Protein AF-0000000084688157 (afdb_homodimer)

Nearest PDB structures (foldseek):
  6v0t-assembly1_A  TM=7.615E-01  e=7.818E-27  Bos taurus
  3mq3-assembly1_A  TM=7.716E-01  e=4.059E-25  Bos taurus
  2pnq-assembly2_B  TM=7.456E-01  e=5.981E-24  Rattus norvegicus
  5zcl-assembly1_A  TM=6.873E-01  e=3.612E-16  Oryza sativa Japonica Group
  5gwo-assembly2_B  TM=6.846E-01  e=6.692E-15  Oryza sativa Japonica Group

InterPro domains:
  IPR001932 PPM-type phosphatase-like domain [PF00481] (76-349)
  IPR001932 PPM-type phosphatase-like domain [PS51746] (63-436)
  IPR001932 PPM-type phosphatase-like domain [SM00332] (55-434)
  IPR001932 PPM-type phosphatase-like domain [cd00143] (72-350)
  IPR015655 Protein phosphatase 2C [PTHR13832] (70-416)
  IPR036457 PPM-type phosphatase-like domain superfamily [G3DSA:3.60.40.10] (31-438)
  IPR036457 PPM-type phosphatase-like domain superfamily [SSF81606] (72-438)

Foldseek 3Di:
DPPPDPPPPDDDDDDDDDDQPPDDSVVPPDDPQDQDAPVRLLCLLCVAKDKDWDDLQPPDIWMKIKTWHAQDVVRQKDKDWDWFAAACGDIKTKIKIKHKFPDRVQNVVCRPQQVVLLNVLRPVDHNPDDPVSNLVSSLVSLQVVLVCLVVQLVCQLPPPPDFFQDPSNLVSLVNQLMKIWMWMWIADSNQQKIKIWTFAAWFKWKFAADPVVRGTFTDTFADHAFLCDPVNLVVLCVVDPPCSVVQADNVQRAGLRHGGQEIGRNNLQAPDQVSQVSCCPRNNGDHHRPSNDDDNRYHSRTDMGMDHWFAADQPGFTMKMKTKGVLLVVAEPSGQLSVQLSVLVVCVVVVNAADQPPVPDDVPVDDLQWDDDVPADIGHHQHPVQQTHHDPRSQSSSSQRSQRRNNSVSSSVLSSDHPPRNVSVGHTMMMMMMTNYDD/DPPPDPPPPDDDDDDDDDDQPPDDSVVPPDDPQDQDAPVRLLCLLCVAKDKDWDDLLPPDIWMKIKTWHAQDVVRQKDKDWDWFAAACGDIKTKIKIKHKFPDRVQNVVCRPQQVVLLNVLRPVDHNPDDPVSNLVSSLVSLQVVLVCLVCQLVVQLPPPVDFFQDPSNLVSLVNQLMKIWMWMWIADSNQQKIKIWTFAAWWKWKFAADPVVRGTFTDTFDDHAFLCDPVNLVVLCVVDPPCSVVQADNVQRAGLRHGGQEIGRNNLQAPDQVSQVSCCPRNNGDHHRPSNDDDNRYHSRTDMGMDHWFAADQPGFTMKMKTKGVLLVVAEPSGQLSVQLSVLVVCVVVVNEADQPPVPDDPPVDDLQWDDDVPADIGHHQHPVQQDHHDPRSQSSSSQRSQRRNNRVSSSVLSSDHPPRNVSVGHTMMMMMMTNYDD

Radius of gyration: 30.23 Å; Cα contacts (8 Å, |Δi|>4): 2045; chains: 2; bounding box: 73×86×81 Å

Solvent-accessible surface area (backbone atoms only — not comparable to full-atom values): 44015 Å² total; per-residue (Å²): 129,85,78,74,69,78,77,71,75,79,68,49,62,54,46,74,51,67,73,63,69,94,73,66,67,62,73,68,70,57,49,70,47,63,50,30,48,69,68,56,30,49,51,61,59,53,67,54,52,48,62,30,27,45,75,47,58,81,86,48,59,19,40,35,19,32,24,50,46,73,20,46,51,73,51,19,56,34,59,44,69,21,28,46,41,24,54,61,59,40,74,19,45,37,42,36,44,17,46,23,38,82,32,34,35,22,8,54,34,42,54,63,45,47,63,24,44,31,26,56,43,32,46,73,38,56,69,80,54,52,69,69,56,54,50,50,28,43,34,49,26,41,37,49,52,39,48,36,40,47,47,50,19,52,51,43,62,64,34,86,85,52,49,71,28,28,16,62,36,48,14,37,32,37,28,16,62,5,15,17,24,39,32,38,38,41,36,37,27,89,76,33,36,36,37,25,38,33,18,14,53,42,44,35,38,30,27,44,56,35,82,91,74,72,43,69,44,64,41,75,39,50,68,61,31,20,35,64,27,67,68,53,40,53,51,50,36,69,76,36,72,93,39,44,78,74,39,38,38,60,87,81,10,19,40,68,80,33,65,41,48,24,30,33,43,36,35,64,37,44,46,58,63,70,59,29,42,45,39,13,25,35,48,39,47,67,60,64,52,84,82,71,80,71,59,54,69,50,39,36,61,45,53,73,34,72,48,75,60,52,64,26,50,94,84,24,71,26,22,32,37,40,38,30,25,49,38,48,51,74,18,32,51,67,59,46,50,37,51,51,52,52,52,44,49,54,32,49,75,68,69,54,65,52,47,77,56,59,70,82,64,76,81,49,88,66,72,72,64,56,48,74,48,91,96,34,46,61,40,61,65,32,48,76,94,34,57,53,52,55,49,88,44,59,19,46,31,50,51,47,24,39,46,29,32,64,32,51,55,40,28,16,14,60,59,36,46,45,63,67,45,14,58,66,76,35,48,41,26,41,32,34,32,37,32,41,16,49,127,128,84,76,73,68,78,76,71,74,78,66,48,63,55,45,75,52,69,71,62,67,94,72,65,69,62,70,69,67,57,49,69,45,63,49,29,48,70,69,55,30,48,50,60,59,52,67,54,52,47,62,29,28,42,75,47,59,79,86,48,58,19,39,35,18,30,26,52,45,73,22,47,51,73,49,21,55,33,59,44,69,23,27,46,42,24,56,60,60,40,72,19,44,38,41,35,44,18,46,23,39,82,31,33,34,22,8,54,33,44,54,64,45,47,64,25,43,30,25,56,43,31,48,72,38,56,68,81,55,51,69,70,54,54,52,50,28,45,35,50,25,41,38,48,53,38,49,35,40,46,49,49,20,52,52,44,60,64,34,87,84,54,49,70,30,28,16,63,38,48,14,37,31,38,28,16,63,6,16,17,25,39,31,38,36,41,35,37,25,89,77,31,35,39,37,25,36,32,18,14,54,42,44,35,38,30,26,43,57,36,82,90,76,72,43,69,46,65,40,75,39,52,69,62,30,21,34,65,28,66,68,52,40,53,51,51,36,69,75,36,74,92,39,46,78,76,37,37,38,60,86,81,10,20,41,68,80,33,66,42,49,24,30,30,44,34,36,64,38,43,45,59,64,70,58,28,41,46,40,12,24,35,48,40,47,68,62,64,53,82,81,71,80,69,60,55,70,51,41,36,61,47,52,73,33,72,47,75,61,51,65,26,50,92,84,25,72,26,22,32,37,38,38,31,25,47,37,47,52,74,18,32,50,68,58,46,50,38,52,52,51,52,49,44,50,52,33,50,76,67,68,54,64,52,46,75,61,59,71,79,64,78,80,50,87,68,74,74,64,56,48,74,49,92,96,33,45,61,40,62,66,33,48,76,94,34,57,57,54,56,50,88,43,60,18,47,31,51,51,46,24,39,45,30,32,63,32,50,55,40,28,17,14,60,59,33,46,44,61,66,45,14,58,68,76,36,49,40,26,42,32,35,31,37,31,42,16,49,128

Sequence (878 aa):
MPFSAPFKKLLAAIRPLKKSEAGDPTLGMTSPVKALDLAAATELLRKEEKSKLFELGNGQRGRCDVVRVASNSPVEDEYVCGTQEGLGGKPWAFWGVFDGHAGWPTSALLKEALVPVVSDELNQLAAGAAPADVNASIVKAFLSVDDAINAAALRTMNDPEAEPASANVVAAIGPAIAGSCALLALYDPTNTYLRVACVGDSRAVLGRFNADSSTYTAQPLSVDQTGKNPDEYARLAAQHPGEEEKILNRESGRLLGLAVTRAFGDHRWKWREGEITEAQQKYWGTGPRPNAKTPPYLTAEPVIEETTVQLGSAKGSGDFLIMASDGFWDHVSSEDAVECVARWIEAKKAGRLGGPATAPGKRAGKKEDWWLDEGKYVEWRATPEHFVVEDDNAATHLVRNAFGGARRNLFCGVMTAYPPISRNVRDDTTVQVIFFGDVMPFSAPFKKLLAAIRPLKKSEAGDPTLGMTSPVKALDLAAATELLRKEEKSKLFELGNGQRGRCDVVRVASNSPVEDEYVCGTQEGLGGKPWAFWGVFDGHAGWPTSALLKEALVPVVSDELNQLAAGAAPADVNASIVKAFLSVDDAINAAALRTMNDPEAEPASANVVAAIGPAIAGSCALLALYDPTNTYLRVACVGDSRAVLGRFNADSSTYTAQPLSVDQTGKNPDEYARLAAQHPGEEEKILNRESGRLLGLAVTRAFGDHRWKWREGEITEAQQKYWGTGPRPNAKTPPYLTAEPVIEETTVQLGSAKGSGDFLIMASDGFWDHVSSEDAVECVARWIEAKKAGRLGGPATAPGKRAGKKEDWWLDEGKYVEWRATPEHFVVEDDNAATHLVRNAFGGARRNLFCGVMTAYPPISRNVRDDTTVQVIFFGDV

pLDDT: mean 91.5, std 14.27, range [29.83, 98.94]

Secondary structure (DSSP, 8-state):
----------PEEPEEPPPPPSS-TTTT---SSPPP-HHHHHHHHTTT-EEEEEE-SSS-EEEEEEEEE--SSS--EEEEEEEEE-GGG-EEEEEEEEEEESSSHHHHHHHHHHHHHHHHHHHTS-TT--HHHHHHHHHHHHHHHHHHHHHHHHHHHT-TT--TT-HHHHHHTHHHHSEE-EEEEEEETTTTEEEEEEESS-EEEEEEEETTTTEEEEEES----STT-HHHHHHHHHHSTT-HHHHEETTTTEETTBS-SB-EE-GGGTS-HHHHHHHHHHH----PPTT--S----B-PPEEEEEEPPPP-TT----EEEEE-HHHHTSB-HHHHHHHHHHHHHHHHTT-TTS----SS---------EE-TTS-EE--B-GGG-----SSHHHHHHHHHTTTT-HHHHHHHHH--TTGGGGT---EEEEEEESS--/----------PEEP-BPPPPPSS-TTTT---SSPPP-HHHHHHHHTTT-EEEEEE-SSS-EEEEEEEEE--SSS--EEEEEEEEE-GGG-EEEEEEEEEEESSSHHHHHHHHHHHHHHHHHHHTS-TT--HHHHHHHHHHHHHHHHHHHHHHHHHHHT-TT--TT-HHHHHHTHHHHSEE-EEEEEEETTTTEEEEEEESS-EEEEEEEETTTTEEEEEES----STT-HHHHHHHHHHSTT-HHHHEETTTTEETTBS-SB-EE-GGGTS-HHHHHHHHHHH----PPTT--S----B-PPEEEEEEPPPP-TT----EEEEE-HHHHTSB-HHHHHHHHHHHHHHHHTT-TTS----SS---------EE-TTS-EE--B-GGG-----SSHHHHHHHHHTTTT-HHHHHHHHH--TTGGGGT---EEEEEEESS--

Organism: Botryosphaeria parva (strain UCR-NP2) (NCBI:txid1287680)

Structure (mmCIF, N/CA/C/O backbone):
data_AF-0000000084688157-model_v1
#
loop_
_entity.id
_entity.type
_entity.pdbx_description
1 polymer 'PPM-type phosphatase domain-containing protein'
#
loop_
_atom_site.group_PDB
_atom_site.id
_atom_site.type_symbol
_atom_site.label_atom_id
_atom_site.label_alt_id
_atom_site.label_comp_id
_atom_site.label_asym_id
_atom_site.label_entity_id
_atom_site.label_seq_id
_atom_site.pdbx_PDB_ins_code
_atom_site.Cartn_x
_atom_site.Cartn_y
_atom_site.Cartn_z
_atom_site.occupancy
_atom_site.B_iso_or_equiv
_atom_site.auth_seq_id
_atom_site.auth_comp_id
_atom_site.auth_asym_id
_atom_site.auth_atom_id
_atom_site.pdbx_PDB_model_num
ATOM 1 N N . MET A 1 1 ? 36.562 -32.688 19.641 1 30.42 1 MET A N 1
ATOM 2 C CA . MET A 1 1 ? 35.188 -32.312 20.031 1 30.42 1 MET A CA 1
ATOM 3 C C . MET A 1 1 ? 34.188 -32.719 18.969 1 30.42 1 MET A C 1
ATOM 5 O O . MET A 1 1 ? 34.438 -32.594 17.766 1 30.42 1 MET A O 1
ATOM 9 N N . PRO A 1 2 ? 33.219 -33.625 19.266 1 32.5 2 PRO A N 1
ATOM 10 C CA . PRO A 1 2 ? 32.344 -34.219 18.266 1 32.5 2 PRO A CA 1
ATOM 11 C C . PRO A 1 2 ? 31.578 -33.188 17.453 1 32.5 2 PRO A C 1
ATOM 13 O O . PRO A 1 2 ? 31.219 -32.125 17.984 1 32.5 2 PRO A O 1
ATOM 16 N N . PHE A 1 3 ? 31.938 -32.969 16.203 1 31.92 3 PHE A N 1
ATOM 17 C CA . PHE A 1 3 ? 31.188 -32.219 15.195 1 31.92 3 PHE A CA 1
ATOM 18 C C . PHE A 1 3 ? 29.703 -32.562 15.273 1 31.92 3 PHE A C 1
ATOM 20 O O . PHE A 1 3 ? 29.312 -33.719 15.055 1 31.92 3 PHE A O 1
ATOM 27 N N . SER A 1 4 ? 29.047 -31.922 16.234 1 33.78 4 SER A N 1
ATOM 28 C CA . SER A 1 4 ? 27.609 -32.125 16.359 1 33.78 4 SER A CA 1
ATOM 29 C C . SER A 1 4 ? 26.922 -32.094 14.992 1 33.78 4 SER A C 1
ATOM 31 O O . SER A 1 4 ? 27.188 -31.203 14.172 1 33.78 4 SER A O 1
ATOM 33 N N . ALA A 1 5 ? 26.516 -33.219 14.508 1 40.09 5 ALA A N 1
ATOM 34 C CA . ALA A 1 5 ? 25.703 -33.469 13.312 1 40.09 5 ALA A CA 1
ATOM 35 C C . ALA A 1 5 ? 24.609 -32.406 13.18 1 40.09 5 ALA A C 1
ATOM 37 O O . ALA A 1 5 ? 23.953 -32.062 14.164 1 40.09 5 ALA A O 1
ATOM 38 N N . PRO A 1 6 ? 24.781 -31.5 12.227 1 41.09 6 PRO A N 1
ATOM 39 C CA . PRO A 1 6 ? 23.734 -30.484 12.094 1 41.09 6 PRO A CA 1
ATOM 40 C C . PRO A 1 6 ? 22.344 -31.031 12.312 1 41.09 6 PRO A C 1
ATOM 42 O O . PRO A 1 6 ? 22.047 -32.156 11.906 1 41.09 6 PRO A O 1
ATOM 45 N N . PHE A 1 7 ? 21.625 -30.719 13.438 1 35.97 7 PHE A N 1
ATOM 46 C CA . PHE A 1 7 ? 20.234 -30.984 13.742 1 35.97 7 PHE A CA 1
ATOM 47 C C . PHE A 1 7 ? 19.375 -30.859 12.492 1 35.97 7 PHE A C 1
ATOM 49 O O . PHE A 1 7 ? 19.281 -29.781 11.898 1 35.97 7 PHE A O 1
ATOM 56 N N . LYS A 1 8 ? 19.281 -31.922 11.836 1 48.78 8 LYS A N 1
ATOM 57 C CA . LYS A 1 8 ? 18.312 -31.938 10.742 1 48.78 8 LYS A CA 1
ATOM 58 C C . LYS A 1 8 ? 16.969 -31.391 11.203 1 48.78 8 LYS A C 1
ATOM 60 O O . LYS A 1 8 ? 16.281 -32.031 12 1 48.78 8 LYS A O 1
ATOM 65 N N . LYS A 1 9 ? 16.75 -30.234 11.094 1 59.56 9 LYS A N 1
ATOM 66 C CA . LYS A 1 9 ? 15.438 -29.688 11.398 1 59.56 9 LYS A CA 1
ATOM 67 C C . LYS A 1 9 ? 14.32 -30.547 10.828 1 59.56 9 LYS A C 1
ATOM 69 O O . LYS A 1 9 ? 14.25 -30.75 9.609 1 59.56 9 LYS A O 1
ATOM 74 N N . LEU A 1 10 ? 13.703 -31.391 11.656 1 68.94 10 LEU A N 1
ATOM 75 C CA . LEU A 1 10 ? 12.586 -32.25 11.25 1 68.94 10 LEU A CA 1
ATOM 76 C C . LEU A 1 10 ? 11.477 -31.391 10.609 1 68.94 10 LEU A C 1
ATOM 78 O O . LEU A 1 10 ? 10.945 -30.484 11.242 1 68.94 10 LEU A O 1
ATOM 82 N N . LEU A 1 11 ? 11.375 -31.672 9.25 1 82.75 11 LEU A N 1
ATOM 83 C CA . LEU A 1 11 ? 10.336 -30.953 8.539 1 82.75 11 LEU A CA 1
ATOM 84 C C . LEU A 1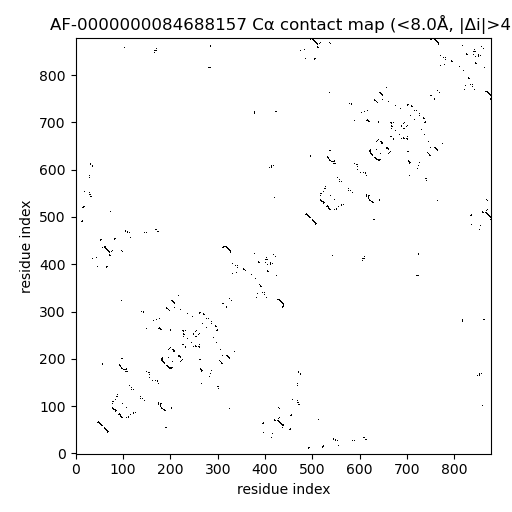 11 ? 8.953 -31.453 8.93 1 82.75 11 LEU A C 1
ATOM 86 O O . LEU A 1 11 ? 8.758 -32.656 9.133 1 82.75 11 LEU A O 1
ATOM 90 N N . ALA A 1 12 ? 8.031 -30.562 9.141 1 82.81 12 ALA A N 1
ATOM 91 C CA . ALA A 1 12 ? 6.648 -30.906 9.461 1 82.81 12 ALA A CA 1
ATOM 92 C C . ALA A 1 12 ? 5.887 -31.328 8.211 1 82.81 12 ALA A C 1
ATOM 94 O O . ALA A 1 12 ? 6.23 -30.922 7.098 1 82.81 12 ALA A O 1
ATOM 95 N N . ALA A 1 13 ? 4.953 -32.25 8.312 1 84.69 13 ALA A N 1
ATOM 96 C CA . ALA A 1 13 ? 4.07 -32.656 7.227 1 84.69 13 ALA A CA 1
ATOM 97 C C . ALA A 1 13 ? 3.055 -31.578 6.883 1 84.69 13 ALA A C 1
ATOM 99 O O . ALA A 1 13 ? 2.68 -30.781 7.742 1 84.69 13 ALA A O 1
ATOM 100 N N . ILE A 1 14 ? 2.652 -31.609 5.641 1 90.38 14 ILE A N 1
ATOM 101 C CA . ILE A 1 14 ? 1.571 -30.703 5.258 1 90.38 14 ILE A CA 1
ATOM 102 C C . ILE A 1 14 ? 0.313 -31.031 6.055 1 90.38 14 ILE A C 1
ATOM 104 O O . ILE A 1 14 ? 0.096 -32.188 6.43 1 90.38 14 ILE A O 1
ATOM 108 N N . ARG A 1 15 ? -0.508 -30.047 6.359 1 83.38 15 ARG A N 1
ATOM 109 C CA . ARG A 1 15 ? -1.676 -30.203 7.223 1 83.38 15 ARG A CA 1
ATOM 110 C C . ARG A 1 15 ? -2.965 -30.156 6.41 1 83.38 15 ARG A C 1
ATOM 112 O O . ARG A 1 15 ? -2.99 -29.641 5.297 1 83.38 15 ARG A O 1
ATOM 119 N N . PRO A 1 16 ? -3.982 -30.812 6.93 1 84.5 16 PRO A N 1
ATOM 120 C CA . PRO A 1 16 ? -5.285 -30.703 6.273 1 84.5 16 PRO A CA 1
ATOM 121 C C . PRO A 1 16 ? -5.758 -29.25 6.164 1 84.5 16 PRO A C 1
ATOM 123 O O . PRO A 1 16 ? -5.605 -28.469 7.109 1 84.5 16 PRO A O 1
ATOM 126 N N . LEU A 1 17 ? -6.191 -28.938 4.996 1 86.25 17 LEU A N 1
ATOM 127 C CA . LEU A 1 17 ? -6.777 -27.625 4.766 1 86.25 17 LEU A CA 1
ATOM 128 C C . LEU A 1 17 ? -8.203 -27.562 5.297 1 86.25 17 LEU A C 1
ATOM 130 O O . LEU A 1 17 ? -8.82 -28.594 5.551 1 86.25 17 LEU A O 1
ATOM 134 N N . LYS A 1 18 ? -8.742 -26.422 5.488 1 81.44 18 LYS A N 1
ATOM 135 C CA . LYS A 1 18 ? -10.102 -26.219 5.984 1 81.44 18 LYS A CA 1
ATOM 136 C C . LYS A 1 18 ? -11.125 -26.906 5.09 1 81.44 18 LYS A C 1
ATOM 138 O O . LYS A 1 18 ? -10.945 -26.984 3.873 1 81.44 18 LYS A O 1
ATOM 143 N N . LYS A 1 19 ? -12.164 -27.453 5.797 1 80.38 19 LYS A N 1
ATOM 144 C CA . LYS A 1 19 ? -13.273 -28.047 5.062 1 80.38 19 LYS A CA 1
ATOM 145 C C . LYS A 1 19 ? -14.391 -27.031 4.828 1 80.38 19 LYS A C 1
ATOM 147 O O . LYS A 1 19 ? -14.5 -26.047 5.559 1 80.38 19 LYS A O 1
ATOM 152 N N . SER A 1 20 ? -15.055 -27.281 3.752 1 72.81 20 SER A N 1
ATOM 153 C CA . SER A 1 20 ? -16.234 -26.438 3.527 1 72.81 20 SER A CA 1
ATOM 154 C C . SER A 1 20 ? -17.266 -26.641 4.629 1 72.81 20 SER A C 1
ATOM 156 O O . SER A 1 20 ? -17.375 -27.719 5.195 1 72.81 20 SER A O 1
ATOM 158 N N . GLU A 1 21 ? -17.766 -25.625 5.363 1 61.31 21 GLU A N 1
ATOM 159 C CA . GLU A 1 21 ? -18.812 -25.797 6.367 1 61.31 21 GLU A CA 1
ATOM 160 C C . GLU A 1 21 ? -20.031 -26.516 5.781 1 61.31 21 GLU A C 1
ATOM 162 O O . GLU A 1 21 ? -20.406 -26.281 4.629 1 61.31 21 GLU A O 1
ATOM 167 N N . ALA A 1 22 ? -20.469 -27.625 6.426 1 50.03 22 ALA A N 1
ATOM 168 C CA . ALA A 1 22 ? -21.625 -28.469 6.117 1 50.03 22 ALA A CA 1
ATOM 169 C C . ALA A 1 22 ? -22.828 -27.625 5.719 1 50.03 22 ALA A C 1
ATOM 171 O O . ALA A 1 22 ? -23.156 -26.641 6.379 1 50.03 22 ALA A O 1
ATOM 172 N N . GLY A 1 23 ? -23.453 -27.719 4.301 1 48.31 23 GLY A N 1
ATOM 173 C CA . GLY A 1 23 ? -24.609 -27.172 3.613 1 48.31 23 GLY A CA 1
ATOM 174 C C . GLY A 1 23 ? -24.234 -26.375 2.379 1 48.31 23 GLY A C 1
ATOM 175 O O . GLY A 1 23 ? -23.328 -26.734 1.636 1 48.31 23 GLY A O 1
ATOM 176 N N . ASP A 1 24 ? -24.797 -25.125 2.158 1 50.53 24 ASP A N 1
ATOM 177 C CA . ASP A 1 24 ? -24.672 -24.312 0.942 1 50.53 24 ASP A CA 1
ATOM 178 C C . ASP A 1 24 ? -23.234 -23.828 0.748 1 50.53 24 ASP A C 1
ATOM 180 O O . ASP A 1 24 ? -22.766 -22.969 1.503 1 50.53 24 ASP A O 1
ATOM 184 N N . PRO A 1 25 ? -22.469 -24.594 0.081 1 49.31 25 PRO A N 1
ATOM 185 C CA . PRO A 1 25 ? -21.047 -24.312 -0.175 1 49.31 25 PRO A CA 1
ATOM 186 C C . PRO A 1 25 ? -20.781 -22.828 -0.406 1 49.31 25 PRO A C 1
ATOM 188 O O . PRO A 1 25 ? -19.656 -22.359 -0.184 1 49.31 25 PRO A O 1
ATOM 191 N N . THR A 1 26 ? -21.641 -22.188 -1.161 1 51.09 26 THR A N 1
ATOM 192 C CA . THR A 1 26 ? -21.453 -20.781 -1.509 1 51.09 26 THR A CA 1
ATOM 193 C C . THR A 1 26 ? -21.688 -19.891 -0.297 1 51.09 26 THR A C 1
ATOM 195 O O . THR A 1 26 ? -21.469 -18.688 -0.359 1 51.09 26 THR A O 1
ATOM 198 N N . LEU A 1 27 ? -22.438 -20.375 0.621 1 49.5 27 LEU A N 1
ATOM 199 C CA . LEU A 1 27 ? -22.828 -19.609 1.797 1 49.5 27 LEU A CA 1
ATOM 200 C C . LEU A 1 27 ? -21.594 -19.234 2.635 1 49.5 27 LEU A C 1
ATOM 202 O O . LEU A 1 27 ? -21.594 -18.203 3.311 1 49.5 27 LEU A O 1
ATOM 206 N N . GLY A 1 28 ? -20.578 -19.984 2.518 1 56.47 28 GLY A N 1
ATOM 207 C CA . GLY A 1 28 ? -19.469 -19.719 3.426 1 56.47 28 GLY A CA 1
ATOM 208 C C . GLY A 1 28 ? -18.406 -18.812 2.828 1 56.47 28 GLY A C 1
ATOM 209 O O . GLY A 1 28 ? -17.359 -18.594 3.434 1 56.47 28 GLY A O 1
ATOM 210 N N . MET A 1 29 ? -18.719 -18.391 1.626 1 79 29 MET A N 1
ATOM 211 C CA . MET A 1 29 ? -17.625 -17.594 1.072 1 79 29 MET A CA 1
ATOM 212 C C . MET A 1 29 ? -17.734 -16.141 1.53 1 79 29 MET A C 1
ATOM 214 O O . MET A 1 29 ? -18.484 -15.359 0.958 1 79 29 MET A O 1
ATOM 218 N N . THR A 1 30 ? -17.25 -16.031 2.68 1 87 30 THR A N 1
ATOM 219 C CA . THR A 1 30 ? -17.281 -14.734 3.34 1 87 30 THR A CA 1
ATOM 220 C C . THR A 1 30 ? -16.078 -13.891 2.916 1 87 30 THR A C 1
ATOM 222 O O . THR A 1 30 ? -14.961 -14.398 2.805 1 87 30 THR A O 1
ATOM 225 N N . SER A 1 31 ? -16.438 -12.703 2.578 1 95.56 31 SER A N 1
ATOM 226 C CA . SER A 1 31 ? -15.398 -11.734 2.252 1 95.56 31 SER A CA 1
ATOM 227 C C . SER A 1 31 ? -14.359 -11.648 3.367 1 95.56 31 SER A C 1
ATOM 229 O O . SER A 1 31 ? -14.703 -11.641 4.547 1 95.56 31 SER A O 1
ATOM 231 N N . PRO A 1 32 ? -13.125 -11.648 2.957 1 97.06 32 PRO A N 1
ATOM 232 C CA . PRO A 1 32 ? -12.094 -11.445 3.979 1 97.06 32 PRO A CA 1
ATOM 233 C C . PRO A 1 32 ? -12.086 -10.016 4.531 1 97.06 32 PRO A C 1
ATOM 235 O O . PRO A 1 32 ? -11.43 -9.75 5.543 1 97.06 32 PRO A O 1
ATOM 238 N N . VAL A 1 33 ? -12.68 -9.102 3.852 1 97.62 33 VAL A N 1
ATOM 239 C CA . VAL A 1 33 ? -12.852 -7.75 4.379 1 97.62 33 VAL A CA 1
ATOM 240 C C . VAL A 1 33 ? -13.953 -7.742 5.438 1 97.62 33 VAL A C 1
ATOM 242 O O . VAL A 1 33 ? -15.102 -8.086 5.148 1 97.62 33 VAL A O 1
ATOM 245 N N . LYS A 1 34 ? -13.648 -7.379 6.574 1 96.88 34 LYS A N 1
ATOM 246 C CA . LYS A 1 34 ? -14.617 -7.367 7.664 1 96.88 34 LYS A CA 1
ATOM 247 C C . LYS A 1 34 ? -15.398 -6.055 7.691 1 96.88 34 LYS A C 1
ATOM 249 O O . LYS A 1 34 ? -14.805 -4.977 7.762 1 96.88 34 LYS A O 1
ATOM 254 N N . ALA A 1 35 ? -16.672 -6.188 7.613 1 97.81 35 ALA A N 1
ATOM 255 C CA . ALA A 1 35 ? -17.516 -5.02 7.848 1 97.81 35 ALA A CA 1
ATOM 256 C C . ALA A 1 35 ? -17.438 -4.57 9.305 1 97.81 35 ALA A C 1
ATOM 258 O O . ALA A 1 35 ? -17.75 -5.344 10.211 1 97.81 35 ALA A O 1
ATOM 259 N N . LEU A 1 36 ? -17.109 -3.373 9.516 1 98.44 36 LEU A N 1
ATOM 260 C CA . LEU A 1 36 ? -16.938 -2.896 10.883 1 98.44 36 LEU A CA 1
ATOM 261 C C . LEU A 1 36 ? -18.25 -2.336 11.422 1 98.44 36 LEU A C 1
ATOM 263 O O . LEU A 1 36 ? -18.891 -1.499 10.781 1 98.44 36 LEU A O 1
ATOM 267 N N . ASP A 1 37 ? -18.641 -2.855 12.555 1 97.75 37 ASP A N 1
ATOM 268 C CA . ASP A 1 37 ? -19.719 -2.191 13.281 1 97.75 37 ASP A CA 1
ATOM 269 C C . ASP A 1 37 ? -19.188 -1 14.078 1 97.75 37 ASP A C 1
ATOM 271 O O . ASP A 1 37 ? -18.016 -0.65 13.977 1 97.75 37 ASP A O 1
ATOM 275 N N . LEU A 1 38 ? -20.062 -0.332 14.766 1 97.12 38 LEU A N 1
ATOM 276 C CA . LEU A 1 38 ? -19.688 0.905 15.445 1 97.12 38 LEU A CA 1
ATOM 277 C C . LEU A 1 38 ? -18.562 0.667 16.438 1 97.12 38 LEU A C 1
ATOM 279 O O . LEU A 1 38 ? -17.625 1.466 16.516 1 97.12 38 LEU A O 1
ATOM 283 N N . ALA A 1 39 ? -18.625 -0.427 17.188 1 97.5 39 ALA A N 1
ATOM 284 C CA . ALA A 1 39 ? -17.594 -0.732 18.188 1 97.5 39 ALA A CA 1
ATOM 285 C C . ALA A 1 39 ? -16.25 -0.973 17.531 1 97.5 39 ALA A C 1
ATOM 287 O O . ALA A 1 39 ? -15.234 -0.417 17.953 1 97.5 39 ALA A O 1
ATOM 288 N N . ALA A 1 40 ? -16.219 -1.812 16.484 1 98 40 ALA A N 1
ATOM 289 C CA . ALA A 1 40 ? -14.977 -2.125 15.781 1 98 40 ALA A CA 1
ATOM 290 C C . ALA A 1 40 ? -14.414 -0.893 15.078 1 98 40 ALA A C 1
ATOM 292 O O . ALA A 1 40 ? -13.195 -0.677 15.062 1 98 40 ALA A O 1
ATOM 293 N N . ALA A 1 41 ? -15.273 -0.136 14.492 1 98.25 41 ALA A N 1
ATOM 294 C CA . ALA A 1 41 ? -14.859 1.104 13.844 1 98.25 41 ALA A CA 1
ATOM 295 C C . ALA A 1 41 ? -14.242 2.07 14.852 1 98.25 41 ALA A C 1
ATOM 297 O O . ALA A 1 41 ? -13.234 2.725 14.555 1 98.25 41 ALA A O 1
ATOM 298 N N . THR A 1 42 ? -14.82 2.18 16 1 97.88 42 THR A N 1
ATOM 299 C CA . THR A 1 42 ? -14.32 3.039 17.062 1 97.88 42 THR A CA 1
ATOM 300 C C . THR A 1 42 ? -12.938 2.576 17.531 1 97.88 42 THR A C 1
ATOM 302 O O . THR A 1 42 ? -12.047 3.395 17.734 1 97.88 42 THR A O 1
ATOM 305 N N . GLU A 1 43 ? -12.844 1.302 17.688 1 98.06 43 GLU A N 1
ATOM 306 C CA . GLU A 1 43 ? -11.555 0.752 18.094 1 98.06 43 GLU A CA 1
ATOM 307 C C . GLU A 1 43 ? -10.469 1.091 17.078 1 98.06 43 GLU A C 1
ATOM 309 O O . GLU A 1 43 ? -9.359 1.472 17.453 1 98.06 43 GLU A O 1
ATOM 314 N N . LEU A 1 44 ? -10.812 0.919 15.812 1 98.19 44 LEU A N 1
ATOM 315 C CA . LEU A 1 44 ? -9.852 1.234 14.758 1 98.19 44 LEU A CA 1
ATOM 316 C C . LEU A 1 44 ? -9.5 2.717 14.773 1 98.19 44 LEU A C 1
ATOM 318 O O . LEU A 1 44 ? -8.328 3.082 14.617 1 98.19 44 LEU A O 1
ATOM 322 N N . LEU A 1 45 ? -10.438 3.594 14.93 1 98.44 45 LEU A N 1
ATOM 323 C CA . LEU A 1 45 ? -10.242 5.039 14.961 1 98.44 45 LEU A CA 1
ATOM 324 C C . LEU A 1 45 ? -9.297 5.43 16.094 1 98.44 45 LEU A C 1
ATOM 326 O O . LEU A 1 45 ? -8.445 6.305 15.922 1 98.44 45 LEU A O 1
ATOM 330 N N . ARG A 1 46 ? -9.461 4.762 17.234 1 98.25 46 ARG A N 1
ATOM 331 C CA . ARG A 1 46 ? -8.758 5.145 18.453 1 98.25 46 ARG A CA 1
ATOM 332 C C . ARG A 1 46 ? -7.391 4.477 18.531 1 98.25 46 ARG A C 1
ATOM 334 O O . ARG A 1 46 ? -6.637 4.699 19.484 1 98.25 46 ARG A O 1
ATOM 341 N N . LYS A 1 47 ? -7.043 3.672 17.578 1 98.12 47 LYS A N 1
ATOM 342 C CA . LYS A 1 47 ? -5.891 2.781 17.641 1 98.12 47 LYS A CA 1
ATOM 343 C C . LYS A 1 47 ? -4.605 3.562 17.906 1 98.12 47 LYS A C 1
ATOM 345 O O . LYS A 1 47 ? -3.754 3.121 18.688 1 98.12 47 LYS A O 1
ATOM 350 N N . GLU A 1 48 ? -4.418 4.785 17.312 1 98.06 48 GLU A N 1
ATOM 351 C CA . GLU A 1 48 ? -3.154 5.504 17.438 1 98.06 48 GLU A CA 1
ATOM 352 C C . GLU A 1 48 ? -3.338 6.82 18.188 1 98.06 48 GLU A C 1
ATOM 354 O O . GLU A 1 48 ? -2.539 7.746 18.031 1 98.06 48 GLU A O 1
ATOM 359 N N . GLU A 1 49 ? -4.402 7.012 18.906 1 97.81 49 GLU A N 1
ATOM 360 C CA . GLU A 1 49 ? -4.605 8.281 19.609 1 97.81 49 GLU A CA 1
ATOM 361 C C . GLU A 1 49 ? -3.639 8.43 20.781 1 97.81 49 GLU A C 1
ATOM 363 O O . GLU A 1 49 ? -3.312 7.453 21.453 1 97.81 49 GLU A O 1
ATOM 368 N N . LYS A 1 50 ? -3.125 9.594 20.984 1 97.38 50 LYS A N 1
ATOM 369 C CA . LYS A 1 50 ? -2.248 9.961 22.094 1 97.38 50 LYS A CA 1
ATOM 370 C C . LYS A 1 50 ? -2.625 11.328 22.656 1 97.38 50 LYS A C 1
ATOM 372 O O . LYS A 1 50 ? -3.031 12.219 21.922 1 97.38 50 LYS A O 1
ATOM 377 N N . SER A 1 51 ? -2.461 11.445 23.969 1 97.25 51 SER A N 1
ATOM 378 C CA . SER A 1 51 ? -2.613 12.719 24.672 1 97.25 51 SER A CA 1
ATOM 379 C C . SER A 1 51 ? -1.394 13.031 25.531 1 97.25 51 SER A C 1
ATOM 381 O O . SER A 1 51 ? -0.884 12.156 26.234 1 97.25 51 SER A O 1
ATOM 383 N N . LYS A 1 52 ? -0.95 14.234 25.406 1 96.44 52 LYS A N 1
ATOM 384 C CA . LYS A 1 52 ? 0.227 14.664 26.156 1 96.44 52 LYS A CA 1
ATOM 385 C C . LYS A 1 52 ? 0.012 16.047 26.781 1 96.44 52 LYS A C 1
ATOM 387 O O . LYS A 1 52 ? -0.822 16.812 26.297 1 96.44 52 LYS A O 1
ATOM 392 N N . LEU A 1 53 ? 0.755 16.281 27.859 1 96.06 53 LEU A N 1
ATOM 393 C CA . LEU A 1 53 ? 0.751 17.594 28.5 1 96.06 53 LEU A CA 1
ATOM 394 C C . LEU A 1 53 ? 2.006 18.375 28.125 1 96.06 53 LEU A C 1
ATOM 396 O O . LEU A 1 53 ? 3.031 17.797 27.781 1 96.06 53 LEU A O 1
ATOM 400 N N . PHE A 1 54 ? 1.929 19.672 28.156 1 95 54 PHE A N 1
ATOM 401 C CA . PHE A 1 54 ? 3.08 20.547 27.922 1 95 54 PHE A CA 1
ATOM 402 C C . PHE A 1 54 ? 3.004 21.797 28.781 1 95 54 PHE A C 1
ATOM 404 O O . PHE A 1 54 ? 1.957 22.094 29.359 1 95 54 PHE A O 1
ATOM 411 N N . GLU A 1 55 ? 4.09 22.484 28.828 1 92 55 GLU A N 1
ATOM 412 C CA . GLU A 1 55 ? 4.156 23.672 29.672 1 92 55 GLU A CA 1
ATOM 413 C C . GLU A 1 55 ? 3.633 24.906 28.938 1 92 55 GLU A C 1
ATOM 415 O O . GLU A 1 55 ? 4.082 25.203 27.828 1 92 55 GLU A O 1
ATOM 420 N N . LEU A 1 56 ? 2.848 25.688 29.625 1 91.5 56 LEU A N 1
ATOM 421 C CA . LEU A 1 56 ? 2.26 26.875 29.016 1 91.5 56 LEU A CA 1
ATOM 422 C C . LEU A 1 56 ? 3.15 28.094 29.219 1 91.5 56 LEU A C 1
ATOM 424 O O . LEU A 1 56 ? 3.037 29.078 28.5 1 91.5 56 LEU A O 1
ATOM 428 N N . GLY A 1 57 ? 3.957 28.016 30.219 1 88.31 57 GLY A N 1
ATOM 429 C CA . GLY A 1 57 ? 4.836 29.125 30.516 1 88.31 57 GLY A CA 1
ATOM 430 C C . GLY A 1 57 ? 4.344 29.969 31.688 1 88.31 57 GLY A C 1
ATOM 431 O O . GLY A 1 57 ? 5.074 30.828 32.188 1 88.31 57 GLY A O 1
ATOM 432 N N . ASN A 1 58 ? 3.143 29.781 32.219 1 86.88 58 ASN A N 1
ATOM 433 C CA . ASN A 1 58 ? 2.602 30.547 33.344 1 86.88 58 ASN A CA 1
ATOM 434 C C . ASN A 1 58 ? 2.402 29.656 34.562 1 86.88 58 ASN A C 1
ATOM 436 O O . ASN A 1 58 ? 1.613 29.984 35.438 1 86.88 58 ASN A O 1
ATOM 440 N N . GLY A 1 59 ? 3.016 28.547 34.531 1 87.5 59 GLY A N 1
ATOM 441 C CA . GLY A 1 59 ? 2.902 27.609 35.625 1 87.5 59 GLY A CA 1
ATOM 442 C C . GLY A 1 59 ? 1.818 26.578 35.438 1 87.5 59 GLY A C 1
ATOM 443 O O . GLY A 1 59 ? 1.72 25.609 36.188 1 87.5 59 GLY A O 1
ATOM 444 N N . GLN A 1 60 ? 1.077 26.75 34.406 1 89.5 60 GLN A N 1
ATOM 445 C CA . GLN A 1 60 ? 0.027 25.797 34.094 1 89.5 60 GLN A CA 1
ATOM 446 C C . GLN A 1 60 ? 0.454 24.875 32.938 1 89.5 60 GLN A C 1
ATOM 448 O O . GLN A 1 60 ? 1.523 25.062 32.344 1 89.5 60 GLN A O 1
ATOM 453 N N . ARG A 1 61 ? -0.38 23.859 32.781 1 91.56 61 ARG A N 1
ATOM 454 C CA . ARG A 1 61 ? -0.09 22.906 31.719 1 91.56 61 ARG A CA 1
ATOM 455 C C . ARG A 1 61 ? -1.174 22.938 30.641 1 91.56 61 ARG A C 1
ATOM 457 O O . ARG A 1 61 ? -2.354 23.125 30.953 1 91.56 61 ARG A O 1
ATOM 464 N N . GLY A 1 62 ? -0.706 22.828 29.406 1 93.88 62 GLY A N 1
ATOM 465 C CA . GLY A 1 62 ? -1.604 22.594 28.281 1 93.88 62 GLY A CA 1
ATOM 466 C C . GLY A 1 62 ? -1.711 21.125 27.906 1 93.88 62 GLY A C 1
ATOM 467 O O . GLY A 1 62 ? -1.056 20.266 28.516 1 93.88 62 GLY A O 1
ATOM 468 N N . ARG A 1 63 ? -2.586 20.891 27.062 1 95.25 63 ARG A N 1
ATOM 469 C CA . ARG A 1 63 ? -2.844 19.531 26.594 1 95.25 63 ARG A CA 1
ATOM 470 C C . ARG A 1 63 ? -2.805 19.453 25.078 1 95.25 63 ARG A C 1
ATOM 472 O O . ARG A 1 63 ? -3.252 20.375 24.391 1 95.25 63 ARG A O 1
ATOM 479 N N . CYS A 1 64 ? -2.193 18.375 24.531 1 97.62 64 CYS A N 1
ATOM 480 C CA . CYS A 1 64 ? -2.199 18.094 23.094 1 97.62 64 CYS A CA 1
ATOM 481 C C . CYS A 1 64 ? -2.77 16.703 22.828 1 97.62 64 CYS A C 1
ATOM 483 O O . CYS A 1 64 ? -2.312 15.711 23.406 1 97.62 64 CYS A O 1
ATOM 485 N N . ASP A 1 65 ? -3.756 16.609 22.031 1 98.5 65 ASP A N 1
ATOM 486 C CA . ASP A 1 65 ? -4.367 15.367 21.578 1 98.5 65 ASP A CA 1
ATOM 487 C C . ASP A 1 65 ? -4 15.078 20.125 1 98.5 65 ASP A C 1
ATOM 489 O O . ASP A 1 65 ? -4.059 15.977 19.281 1 98.5 65 ASP A O 1
ATOM 493 N N . VAL A 1 66 ? -3.584 13.852 19.844 1 98.69 66 VAL A N 1
ATOM 494 C CA . VAL A 1 66 ? -3.16 13.492 18.484 1 98.69 66 VAL A CA 1
ATOM 495 C C . VAL A 1 66 ? -3.826 12.18 18.078 1 98.69 66 VAL A C 1
ATOM 497 O O . VAL A 1 66 ? -4.039 11.297 18.906 1 98.69 66 VAL A O 1
ATOM 500 N N . VAL A 1 67 ? -4.152 12.055 16.797 1 98.81 67 VAL A N 1
ATOM 501 C CA . VAL A 1 67 ? -4.551 10.766 16.219 1 98.81 67 VAL A CA 1
ATOM 502 C C . VAL A 1 67 ? -4.133 10.703 14.758 1 98.81 67 VAL A C 1
ATOM 504 O O . VAL A 1 67 ? -4.172 11.711 14.047 1 98.81 67 VAL A O 1
ATOM 507 N N . ARG A 1 68 ? -3.678 9.602 14.297 1 98.81 68 ARG A N 1
ATOM 508 C CA . ARG A 1 68 ? -3.43 9.305 12.891 1 98.81 68 ARG A CA 1
ATOM 509 C C . ARG A 1 68 ? -4.254 8.109 12.43 1 98.81 68 ARG A C 1
ATOM 511 O O . ARG A 1 68 ? -4.258 7.062 13.078 1 98.81 68 ARG A O 1
ATOM 518 N N . VAL A 1 69 ? -4.988 8.273 11.398 1 98.62 69 VAL A N 1
ATOM 519 C CA . VAL A 1 69 ? -5.762 7.207 10.773 1 98.62 69 VAL A CA 1
ATOM 520 C C . VAL A 1 69 ? -5.227 6.93 9.375 1 98.62 69 VAL A C 1
ATOM 522 O O . VAL A 1 69 ? -5.312 7.785 8.492 1 98.62 69 VAL A O 1
ATOM 525 N N . ALA A 1 70 ? -4.742 5.727 9.164 1 97.81 70 ALA A N 1
ATOM 526 C CA . ALA A 1 70 ? -4.102 5.355 7.906 1 97.81 70 ALA A CA 1
ATOM 527 C C . ALA A 1 70 ? -5.137 5.09 6.816 1 97.81 70 ALA A C 1
ATOM 529 O O . ALA A 1 70 ? -6.211 4.547 7.094 1 97.81 70 ALA A O 1
ATOM 530 N N . SER A 1 71 ? -4.828 5.535 5.633 1 97.5 71 SER A N 1
ATOM 531 C CA . SER A 1 71 ? -5.512 5.129 4.41 1 97.5 71 SER A CA 1
ATOM 532 C C . SER A 1 71 ? -4.586 4.328 3.498 1 97.5 71 SER A C 1
ATOM 534 O O . SER A 1 71 ? -4.977 3.291 2.963 1 97.5 71 SER A O 1
ATOM 536 N N . ASN A 1 72 ? -3.398 4.82 3.354 1 96.25 72 ASN A N 1
ATOM 537 C CA . ASN A 1 72 ? -2.373 4.137 2.574 1 96.25 72 ASN A CA 1
ATOM 538 C C . ASN A 1 72 ? -1.685 3.043 3.389 1 96.25 72 ASN A C 1
ATOM 540 O O . ASN A 1 72 ? -1.631 3.121 4.617 1 96.25 72 ASN A O 1
ATOM 544 N N . SER A 1 73 ? -1.272 2.088 2.652 1 94.62 73 SER A N 1
ATOM 545 C CA . SER A 1 73 ? -0.381 1.073 3.207 1 94.62 73 SER A CA 1
ATOM 546 C C . SER A 1 73 ? 0.901 0.958 2.389 1 94.62 73 SER A C 1
ATOM 548 O O . SER A 1 73 ? 0.872 0.515 1.239 1 94.62 73 SER A O 1
ATOM 550 N N . PRO A 1 74 ? 2.092 1.351 3.014 1 95.62 74 PRO A N 1
ATOM 551 C CA . PRO A 1 74 ? 2.264 1.971 4.328 1 95.62 74 PRO A CA 1
ATOM 552 C C . PRO A 1 74 ? 1.663 3.373 4.402 1 95.62 74 PRO A C 1
ATOM 554 O O . PRO A 1 74 ? 1.524 4.043 3.379 1 95.62 74 PRO A O 1
ATOM 557 N N . VAL A 1 75 ? 1.363 3.787 5.621 1 97.94 75 VAL A N 1
ATOM 558 C CA . VAL A 1 75 ? 0.86 5.137 5.863 1 97.94 75 VAL A CA 1
ATOM 559 C C . VAL A 1 75 ? 1.923 6.16 5.473 1 97.94 75 VAL A C 1
ATOM 561 O O . VAL A 1 75 ? 3.111 5.961 5.734 1 97.94 75 VAL A O 1
ATOM 564 N N . GLU A 1 76 ? 1.508 7.242 4.867 1 98.25 76 GLU A N 1
ATOM 565 C CA . GLU A 1 76 ? 2.453 8.242 4.383 1 98.25 76 GLU A CA 1
ATOM 566 C C . GLU A 1 76 ? 2.523 9.438 5.328 1 98.25 76 GLU A C 1
ATOM 568 O O . GLU A 1 76 ? 3.496 10.195 5.309 1 98.25 76 GLU A O 1
ATOM 573 N N . ASP A 1 77 ? 1.493 9.594 6.164 1 98.75 77 ASP A N 1
ATOM 574 C CA . ASP A 1 77 ? 1.496 10.688 7.137 1 98.75 77 ASP A CA 1
ATOM 575 C C . ASP A 1 77 ? 2.459 10.391 8.281 1 98.75 77 ASP A C 1
ATOM 577 O O . ASP A 1 77 ? 2.566 9.25 8.734 1 98.75 77 ASP A O 1
ATOM 581 N N . GLU A 1 78 ? 3.072 11.422 8.727 1 98.69 78 GLU A N 1
ATOM 582 C CA . GLU A 1 78 ? 3.807 11.398 9.992 1 98.69 78 GLU A CA 1
ATOM 583 C C . GLU A 1 78 ? 3.521 12.641 10.82 1 98.69 78 GLU A C 1
ATOM 585 O O . GLU A 1 78 ? 2.906 13.594 10.336 1 98.69 78 GLU A O 1
ATOM 590 N N . TYR A 1 79 ? 3.891 12.562 12.062 1 98.69 79 TYR A N 1
ATOM 591 C CA . TYR A 1 79 ? 3.711 13.703 12.945 1 98.69 79 TYR A CA 1
ATOM 592 C C . TYR A 1 79 ? 4.766 13.719 14.047 1 98.69 79 TYR A C 1
ATOM 594 O O . TYR A 1 79 ? 5.449 12.711 14.266 1 98.69 79 TYR A O 1
ATOM 602 N N . VAL A 1 80 ? 4.945 14.844 14.688 1 98 80 VAL A N 1
ATOM 603 C CA . VAL A 1 80 ? 5.812 14.961 15.852 1 98 80 VAL A CA 1
ATOM 604 C C . VAL A 1 80 ? 5.141 15.828 16.906 1 98 80 VAL A C 1
ATOM 606 O O . VAL A 1 80 ? 4.34 16.703 16.578 1 98 80 VAL A O 1
ATOM 609 N N . CYS A 1 81 ? 5.293 15.578 18.094 1 97.12 81 CYS A N 1
ATOM 610 C CA . CYS A 1 81 ? 4.887 16.297 19.281 1 97.12 81 CYS A CA 1
ATOM 611 C C . CYS A 1 81 ? 5.957 16.219 20.359 1 97.12 81 CYS A C 1
ATOM 613 O O . CYS A 1 81 ? 6.199 15.133 20.906 1 97.12 81 CYS A O 1
ATOM 615 N N . GLY A 1 82 ? 6.645 17.328 20.625 1 97.12 82 GLY A N 1
ATOM 616 C CA . GLY A 1 82 ? 7.707 17.281 21.625 1 97.12 82 GLY A CA 1
ATOM 617 C C . GLY A 1 82 ? 8.352 18.641 21.844 1 97.12 82 GLY A C 1
ATOM 618 O O . GLY A 1 82 ? 7.812 19.672 21.438 1 97.12 82 GLY A O 1
ATOM 619 N N . THR A 1 83 ? 9.453 18.625 22.656 1 96.75 83 THR A N 1
ATOM 620 C CA . THR A 1 83 ? 10.148 19.859 22.969 1 96.75 83 THR A CA 1
ATOM 621 C C . THR A 1 83 ? 11.562 19.844 22.391 1 96.75 83 THR A C 1
ATOM 623 O O . THR A 1 83 ? 12.141 18.781 22.172 1 96.75 83 THR A O 1
ATOM 626 N N . GLN A 1 84 ? 12.008 20.984 22.078 1 95.94 84 GLN A N 1
ATOM 627 C CA . GLN A 1 84 ? 13.406 21.25 21.734 1 95.94 84 GLN A CA 1
ATOM 628 C C . GLN A 1 84 ? 13.797 22.672 22.062 1 95.94 84 GLN A C 1
ATOM 630 O O . GLN A 1 84 ? 12.93 23.516 22.344 1 95.94 84 GLN A O 1
ATOM 635 N N . GLU A 1 85 ? 15.039 22.922 22 1 94.38 85 GLU A N 1
ATOM 636 C CA . GLU A 1 85 ? 15.508 24.25 22.344 1 94.38 85 GLU A CA 1
ATOM 637 C C . GLU A 1 85 ? 15.086 25.281 21.297 1 94.38 85 GLU A C 1
ATOM 639 O O . GLU A 1 85 ? 15.219 25.031 20.094 1 94.38 85 GLU A O 1
ATOM 644 N N . GLY A 1 86 ? 14.523 26.406 21.797 1 93 86 GLY A N 1
ATOM 645 C CA . GLY A 1 86 ? 14.234 27.562 20.969 1 93 86 GLY A CA 1
ATOM 646 C C . GLY A 1 86 ? 15.227 28.688 21.156 1 93 86 GLY A C 1
ATOM 647 O O . GLY A 1 86 ? 16.438 28.469 21.25 1 93 86 GLY A O 1
ATOM 648 N N . LEU A 1 87 ? 14.703 29.844 21.156 1 91.31 87 LEU A N 1
ATOM 649 C CA . LEU A 1 87 ? 15.531 31.031 21.344 1 91.31 87 LEU A CA 1
ATOM 650 C C . LEU A 1 87 ? 16.219 31.016 22.703 1 91.31 87 LEU A C 1
ATOM 652 O O . LEU A 1 87 ? 15.578 30.719 23.719 1 91.31 87 LEU A O 1
ATOM 656 N N . GLY A 1 88 ? 17.531 31.312 22.688 1 85.75 88 GLY A N 1
ATOM 657 C CA . GLY A 1 88 ? 18.281 31.391 23.938 1 85.75 88 GLY A CA 1
ATOM 658 C C . GLY A 1 88 ? 18.469 30.047 24.625 1 85.75 88 GLY A C 1
ATOM 659 O O . GLY A 1 88 ? 18.828 30 25.797 1 85.75 88 GLY A O 1
ATOM 660 N N . GLY A 1 89 ? 18.047 29 23.984 1 87.81 89 GLY A N 1
ATOM 661 C CA . GLY A 1 89 ? 18.25 27.656 24.531 1 87.81 89 GLY A CA 1
ATOM 662 C C . GLY A 1 89 ? 17.109 27.188 25.406 1 87.81 89 GLY A C 1
ATOM 663 O O . GLY A 1 89 ? 17.172 26.109 25.984 1 87.81 89 GLY A O 1
ATOM 664 N N . LYS A 1 90 ? 16.109 27.953 25.5 1 89.44 90 LYS A N 1
ATOM 665 C CA . LYS A 1 90 ? 14.945 27.578 26.297 1 89.44 90 LYS A CA 1
ATOM 666 C C . LYS A 1 90 ? 14.078 26.562 25.578 1 89.44 90 LYS A C 1
ATOM 668 O O . LYS A 1 90 ? 13.953 26.594 24.359 1 89.44 90 LYS A O 1
ATOM 673 N N . PRO A 1 91 ? 13.422 25.75 26.328 1 93.62 91 PRO A N 1
ATOM 674 C CA . PRO A 1 91 ? 12.602 24.734 25.688 1 93.62 91 PRO A CA 1
ATOM 675 C C . PRO A 1 91 ? 11.328 25.297 25.062 1 93.62 91 PRO A C 1
ATOM 677 O O . PRO A 1 91 ? 10.578 26.031 25.719 1 93.62 91 PRO A O 1
ATOM 680 N N . TRP A 1 92 ? 11.172 25.047 23.812 1 96.38 92 TRP A N 1
ATOM 681 C CA . TRP A 1 92 ? 9.93 25.328 23.094 1 96.38 92 TRP A CA 1
ATOM 682 C C . TRP A 1 92 ? 9.164 24.047 22.812 1 96.38 92 TRP A C 1
ATOM 684 O O . TRP A 1 92 ? 9.727 22.953 22.875 1 96.38 92 TRP A O 1
ATOM 694 N N . ALA A 1 93 ? 7.887 24.156 22.688 1 97.69 93 ALA A N 1
ATOM 695 C CA . ALA A 1 93 ? 7.074 23.031 22.25 1 97.69 93 ALA A CA 1
ATOM 696 C C . ALA A 1 93 ? 6.898 23.047 20.734 1 97.69 93 ALA A C 1
ATOM 698 O O . ALA A 1 93 ? 6.723 24.109 20.125 1 97.69 93 ALA A O 1
ATOM 699 N N . PHE A 1 94 ? 7.02 21.875 20.109 1 98.38 94 PHE A N 1
ATOM 700 C CA . PHE A 1 94 ? 6.879 21.719 18.672 1 98.38 94 PHE A CA 1
ATOM 701 C C . PHE A 1 94 ? 5.801 20.688 18.344 1 98.38 94 PHE A C 1
ATOM 703 O O . PHE A 1 94 ? 5.75 19.625 18.953 1 98.38 94 PHE A O 1
ATOM 710 N N . TRP A 1 95 ? 4.906 20.984 17.469 1 98.81 95 TRP A N 1
ATOM 711 C CA . TRP A 1 95 ? 3.943 20.062 16.891 1 98.81 95 TRP A CA 1
ATOM 712 C C . TRP A 1 95 ? 4.031 20.078 15.367 1 98.81 95 TRP A C 1
ATOM 714 O O . TRP A 1 95 ? 3.99 21.141 14.742 1 98.81 95 TRP A O 1
ATOM 724 N N . GLY A 1 96 ? 4.211 18.922 14.727 1 98.88 96 GLY A N 1
ATOM 725 C CA . GLY A 1 96 ? 4.348 18.812 13.281 1 98.88 96 GLY A CA 1
ATOM 726 C C . GLY A 1 96 ? 3.373 17.844 12.656 1 98.88 96 GLY A C 1
ATOM 727 O O . GLY A 1 96 ? 3.053 16.812 13.25 1 98.88 96 GLY A O 1
ATOM 728 N N . VAL A 1 97 ? 2.812 18.141 11.531 1 98.94 97 VAL A N 1
ATOM 729 C CA . VAL A 1 97 ? 2.062 17.25 10.648 1 98.94 97 VAL A CA 1
ATOM 730 C C . VAL A 1 97 ? 2.752 17.172 9.289 1 98.94 97 VAL A C 1
ATOM 732 O O . VAL A 1 97 ? 2.918 18.188 8.609 1 98.94 97 VAL A O 1
ATOM 735 N N . PHE A 1 98 ? 3.188 15.977 8.914 1 98.94 98 PHE A N 1
ATOM 736 C CA . PHE A 1 98 ? 3.869 15.727 7.648 1 98.94 98 PHE A CA 1
ATOM 737 C C . PHE A 1 98 ? 3.035 14.828 6.75 1 98.94 98 PHE A C 1
ATOM 739 O O . PHE A 1 98 ? 2.928 13.625 7 1 98.94 98 PHE A O 1
ATOM 746 N N . ASP A 1 99 ? 2.43 15.414 5.762 1 98.81 99 ASP A N 1
ATOM 747 C CA . ASP A 1 99 ? 1.57 14.711 4.82 1 98.81 99 ASP A CA 1
ATOM 748 C C . ASP A 1 99 ? 2.367 14.219 3.613 1 98.81 99 ASP A C 1
ATOM 750 O O . ASP A 1 99 ? 2.486 14.922 2.611 1 98.81 99 ASP A O 1
ATOM 754 N N . GLY A 1 100 ? 2.826 13.016 3.732 1 98.62 100 GLY A N 1
ATOM 755 C CA . GLY A 1 100 ? 3.645 12.438 2.68 1 98.62 100 GLY A CA 1
ATOM 756 C C . GLY A 1 100 ? 2.844 12.039 1.452 1 98.62 100 GLY A C 1
ATOM 757 O O . GLY A 1 100 ? 1.648 11.758 1.549 1 98.62 100 GLY A O 1
ATOM 758 N N . HIS A 1 101 ? 3.502 12 0.313 1 98.25 101 HIS A N 1
ATOM 759 C CA . HIS A 1 101 ? 2.92 11.523 -0.938 1 98.25 101 HIS A CA 1
ATOM 760 C C . HIS A 1 101 ? 3.973 10.859 -1.821 1 98.25 101 HIS A C 1
ATOM 762 O O . HIS A 1 101 ? 5.164 11.148 -1.693 1 98.25 101 HIS A O 1
ATOM 768 N N . ALA A 1 102 ? 3.479 9.977 -2.674 1 96.75 102 ALA A N 1
ATOM 769 C CA . ALA A 1 102 ? 4.328 9.156 -3.535 1 96.75 102 ALA A CA 1
ATOM 770 C C . ALA A 1 102 ? 5.254 8.273 -2.709 1 96.75 102 ALA A C 1
ATOM 772 O O . ALA A 1 102 ? 6.395 8.008 -3.105 1 96.75 102 ALA A O 1
ATOM 773 N N . GLY A 1 103 ? 4.789 7.918 -1.516 1 96.81 103 GLY A N 1
ATOM 774 C CA . GLY A 1 103 ? 5.566 7.082 -0.611 1 96.81 103 GLY A CA 1
ATOM 775 C C . GLY A 1 103 ? 5.75 7.703 0.761 1 96.81 103 GLY A C 1
ATOM 776 O O . GLY A 1 103 ? 5.379 8.859 0.983 1 96.81 103 GLY A O 1
ATOM 777 N N . TRP A 1 104 ? 6.398 6.965 1.655 1 98.25 104 TRP A N 1
ATOM 778 C CA . TRP A 1 104 ? 6.426 7.312 3.072 1 98.25 104 TRP A CA 1
ATOM 779 C C . TRP A 1 104 ? 7.777 7.898 3.467 1 98.25 104 TRP A C 1
ATOM 781 O O . TRP A 1 104 ? 7.93 8.43 4.566 1 98.25 104 TRP A O 1
ATOM 791 N N . PRO A 1 105 ? 8.852 7.855 2.582 1 98.44 105 PRO A N 1
ATOM 792 C CA . PRO A 1 105 ? 10.195 8.133 3.094 1 98.44 105 PRO A CA 1
ATOM 793 C C . PRO A 1 105 ? 10.375 9.594 3.508 1 98.44 105 PRO A C 1
ATOM 795 O O . PRO A 1 105 ? 11.047 9.875 4.504 1 98.44 105 PRO A O 1
ATOM 798 N N . THR A 1 106 ? 9.805 10.484 2.709 1 98.69 106 THR A N 1
ATOM 799 C CA . THR A 1 106 ? 10.07 11.898 2.969 1 98.69 106 THR A CA 1
ATOM 800 C C . THR A 1 106 ? 9.453 12.328 4.297 1 98.69 106 THR A C 1
ATOM 802 O O . THR A 1 106 ? 10.109 12.977 5.109 1 98.69 106 THR A O 1
ATOM 805 N N . SER A 1 107 ? 8.188 12.016 4.523 1 98.75 107 SER A N 1
ATOM 806 C CA . SER A 1 107 ? 7.555 12.383 5.785 1 98.75 107 SER A CA 1
ATOM 807 C C . SER A 1 107 ? 8.25 11.711 6.969 1 98.75 107 SER A C 1
ATOM 809 O O . SER A 1 107 ? 8.398 12.32 8.031 1 98.75 107 SER A O 1
ATOM 811 N N . ALA A 1 108 ? 8.672 10.492 6.75 1 98.12 108 ALA A N 1
ATOM 812 C CA . ALA A 1 108 ? 9.406 9.797 7.801 1 98.12 108 ALA A CA 1
ATOM 813 C C . ALA A 1 108 ? 10.711 10.516 8.125 1 98.12 108 ALA A C 1
ATOM 815 O O . ALA A 1 108 ? 11.102 10.617 9.289 1 98.12 108 ALA A O 1
ATOM 816 N N . LEU A 1 109 ? 11.375 10.953 7.113 1 97.81 109 LEU A N 1
ATOM 817 C CA . LEU A 1 109 ? 12.609 11.711 7.32 1 97.81 109 LEU A CA 1
ATOM 818 C C . LEU A 1 109 ? 12.328 13.008 8.062 1 97.81 109 LEU A C 1
ATOM 820 O O . LEU A 1 109 ? 13.055 13.367 9 1 97.81 109 LEU A O 1
ATOM 824 N N . LEU A 1 110 ? 11.32 13.711 7.641 1 98.19 110 LEU A N 1
ATOM 825 C CA . LEU A 1 110 ? 10.992 14.992 8.25 1 98.19 110 LEU A CA 1
ATOM 826 C C . LEU A 1 110 ? 10.656 14.828 9.727 1 98.19 110 LEU A C 1
ATOM 828 O O . LEU A 1 110 ? 11.023 15.68 10.547 1 98.19 110 LEU A O 1
ATOM 832 N N . LYS A 1 111 ? 9.93 13.82 10.039 1 97.56 111 LYS A N 1
ATOM 833 C CA . LYS A 1 111 ? 9.578 13.531 11.422 1 97.56 111 LYS A CA 1
ATOM 834 C C . LYS A 1 111 ? 10.812 13.539 12.32 1 97.56 111 LYS A C 1
ATOM 836 O O . LYS A 1 111 ? 10.766 14.031 13.445 1 97.56 111 LYS A O 1
ATOM 841 N N . GLU A 1 112 ? 11.93 13.102 11.758 1 95.19 112 GLU A N 1
ATOM 842 C CA . GLU A 1 112 ? 13.141 12.93 12.555 1 95.19 112 GLU A CA 1
ATOM 843 C C . GLU A 1 112 ? 14.055 14.141 12.445 1 95.19 112 GLU A C 1
ATOM 845 O O . GLU A 1 112 ? 14.789 14.461 13.383 1 95.19 112 GLU A O 1
ATOM 850 N N . ALA A 1 113 ? 13.961 14.852 11.359 1 95.06 113 ALA A N 1
ATOM 851 C CA . ALA A 1 113 ? 15.07 15.75 11.047 1 95.06 113 ALA A CA 1
ATOM 852 C C . ALA A 1 113 ? 14.633 17.203 11.133 1 95.06 113 ALA A C 1
ATOM 854 O O . ALA A 1 113 ? 15.445 18.094 11.414 1 95.06 113 ALA A O 1
ATOM 855 N N . LEU A 1 114 ? 13.414 17.516 10.906 1 97 114 LEU A N 1
ATOM 856 C CA . LEU A 1 114 ? 13.031 18.906 10.68 1 97 114 LEU A CA 1
ATOM 857 C C . LEU A 1 114 ? 13.18 19.719 11.961 1 97 114 LEU A C 1
ATOM 859 O O . LEU A 1 114 ? 13.836 20.766 11.961 1 97 114 LEU A O 1
ATOM 863 N N . VAL A 1 115 ? 12.625 19.25 13.086 1 97 115 VAL A N 1
ATOM 864 C CA . VAL A 1 115 ? 12.609 20.016 14.328 1 97 115 VAL A CA 1
ATOM 865 C C . VAL A 1 115 ? 14.031 20.188 14.836 1 97 115 VAL A C 1
ATOM 867 O O . VAL A 1 115 ? 14.422 21.297 15.227 1 97 115 VAL A O 1
ATOM 870 N N . PRO A 1 116 ? 14.898 19.156 14.766 1 94.44 116 PRO A N 1
ATOM 871 C CA . PRO A 1 116 ? 16.281 19.344 15.188 1 94.44 116 PRO A CA 1
ATOM 872 C C . PRO A 1 116 ? 17 20.453 14.398 1 94.44 116 PRO A C 1
ATOM 874 O O . PRO A 1 116 ? 17.719 21.266 14.977 1 94.44 116 PRO A O 1
ATOM 877 N N . VAL A 1 117 ? 16.781 20.516 13.125 1 95.38 117 VAL A N 1
ATOM 878 C CA . VAL A 1 117 ? 17.453 21.5 12.289 1 95.38 117 VAL A CA 1
ATOM 879 C C . VAL A 1 117 ? 16.891 22.891 12.594 1 95.38 117 VAL A C 1
ATOM 881 O O . VAL A 1 117 ? 17.656 23.875 12.672 1 95.38 117 VAL A O 1
ATOM 884 N N . VAL A 1 118 ? 15.609 23 12.781 1 97 118 VAL A N 1
ATOM 885 C CA . VAL A 1 118 ? 15 24.266 13.156 1 97 118 VAL A CA 1
ATOM 886 C C . VAL A 1 118 ? 15.555 24.734 14.492 1 97 118 VAL A C 1
ATOM 888 O O . VAL A 1 118 ? 15.922 25.906 14.641 1 97 118 VAL A O 1
ATOM 891 N N . SER A 1 119 ? 15.625 23.859 15.438 1 95.94 119 SER A N 1
ATOM 892 C CA . SER A 1 119 ? 16.156 24.172 16.766 1 95.94 119 SER A CA 1
ATOM 893 C C . SER A 1 119 ? 17.594 24.672 16.672 1 95.94 119 SER A C 1
ATOM 895 O O . SER A 1 119 ? 17.953 25.656 17.328 1 95.94 119 SER A O 1
ATOM 897 N N . ASP A 1 120 ? 18.391 24.016 15.859 1 93.62 120 ASP A N 1
ATOM 898 C CA . ASP A 1 120 ? 19.797 24.422 15.688 1 93.62 120 ASP A CA 1
ATOM 899 C C . ASP A 1 120 ? 19.891 25.844 15.156 1 93.62 120 ASP A C 1
ATOM 901 O O . ASP A 1 120 ? 20.719 26.625 15.633 1 93.62 120 ASP A O 1
ATOM 905 N N . GLU A 1 121 ? 19.078 26.141 14.195 1 94.69 121 GLU A N 1
ATOM 906 C CA . GLU A 1 121 ? 19.109 27.484 13.609 1 94.69 121 GLU A CA 1
ATOM 907 C C . GLU A 1 121 ? 18.641 28.531 14.617 1 94.69 121 GLU A C 1
ATOM 909 O O . GLU A 1 121 ? 19.188 29.625 14.68 1 94.69 121 GLU A O 1
ATOM 914 N N . LEU A 1 122 ? 17.641 28.203 15.406 1 95.38 122 LEU A N 1
ATOM 915 C CA . LEU A 1 122 ? 17.109 29.141 16.391 1 95.38 122 LEU A CA 1
ATOM 916 C C . LEU A 1 122 ? 18.109 29.391 17.516 1 95.38 122 LEU A C 1
ATOM 918 O O . LEU A 1 122 ? 18.203 30.5 18.016 1 95.38 122 LEU A O 1
ATOM 922 N N . ASN A 1 123 ? 18.812 28.375 17.828 1 92.38 123 ASN A N 1
ATOM 923 C CA . ASN A 1 123 ? 19.781 28.453 18.922 1 92.38 123 ASN A CA 1
ATOM 924 C C . ASN A 1 123 ? 20.922 29.406 18.594 1 92.38 123 ASN A C 1
ATOM 926 O O . ASN A 1 123 ? 21.656 29.828 19.484 1 92.38 123 ASN A O 1
ATOM 930 N N . GLN A 1 124 ? 21.078 29.719 17.375 1 92 124 GLN A N 1
ATOM 931 C CA . GLN A 1 124 ? 22.141 30.625 16.953 1 92 124 GLN A CA 1
ATOM 932 C C . GLN A 1 124 ? 21.734 32.094 17.156 1 92 124 GLN A C 1
ATOM 934 O O . GLN A 1 124 ? 22.578 32.969 17.094 1 92 124 GLN A O 1
ATOM 939 N N . LEU A 1 125 ? 20.5 32.25 17.438 1 93.62 125 LEU A N 1
ATOM 940 C CA . LEU A 1 125 ? 20 33.625 17.609 1 93.62 125 LEU A CA 1
ATOM 941 C C . LEU A 1 125 ? 20.062 34.062 19.078 1 93.62 125 LEU A C 1
ATOM 943 O O . LEU A 1 125 ? 19.984 33.219 19.969 1 93.62 125 LEU A O 1
ATOM 947 N N . ALA A 1 126 ? 20.156 35.344 19.219 1 89.38 126 ALA A N 1
ATOM 948 C CA . ALA A 1 126 ? 20.078 35.906 20.562 1 89.38 126 ALA A CA 1
ATOM 949 C C . ALA A 1 126 ? 18.672 35.781 21.141 1 89.38 126 ALA A C 1
ATOM 951 O O . ALA A 1 126 ? 17.688 35.75 20.391 1 89.38 126 ALA A O 1
ATOM 952 N N . ALA A 1 127 ? 18.562 35.719 22.438 1 85.31 127 ALA A N 1
ATOM 953 C CA . ALA A 1 127 ? 17.281 35.594 23.125 1 85.31 127 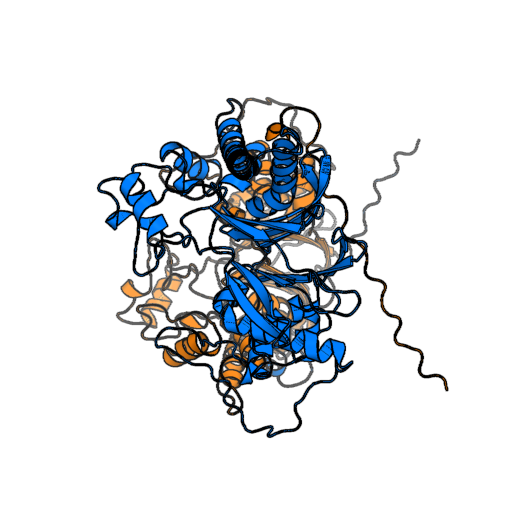ALA A CA 1
ATOM 954 C C . ALA A 1 127 ? 16.344 36.719 22.734 1 85.31 127 ALA A C 1
ATOM 956 O O . ALA A 1 127 ? 15.125 36.531 22.672 1 85.31 127 ALA A O 1
ATOM 957 N N . GLY A 1 128 ? 16.891 37.844 22.406 1 86.19 128 GLY A N 1
ATOM 958 C CA . GLY A 1 128 ? 16.062 39 22.062 1 86.19 128 GLY A CA 1
ATOM 959 C C . GLY A 1 128 ? 16 39.25 20.562 1 86.19 128 GLY A C 1
ATOM 960 O O . GLY A 1 128 ? 15.711 40.375 20.125 1 86.19 128 GLY A O 1
ATOM 961 N N . ALA A 1 129 ? 16.203 38.188 19.844 1 92.31 129 ALA A N 1
ATOM 962 C CA . ALA A 1 129 ? 16.188 38.344 18.391 1 92.31 129 ALA A CA 1
ATOM 963 C C . ALA A 1 129 ? 14.836 38.844 17.891 1 92.31 129 ALA A C 1
ATOM 965 O O . ALA A 1 129 ? 13.797 38.438 18.422 1 92.31 129 ALA A O 1
ATOM 966 N N . ALA A 1 130 ? 14.836 39.625 16.859 1 93.25 130 ALA A N 1
ATOM 967 C CA . ALA A 1 130 ? 13.609 40.156 16.281 1 93.25 130 ALA A CA 1
ATOM 968 C C . ALA A 1 130 ? 12.805 39.031 15.609 1 93.25 130 ALA A C 1
ATOM 970 O O . ALA A 1 130 ? 13.375 38.062 15.102 1 93.25 130 ALA A O 1
ATOM 971 N N . PRO A 1 131 ? 11.469 39.188 15.609 1 93.19 131 PRO A N 1
ATOM 972 C CA . PRO A 1 131 ? 10.609 38.188 14.984 1 93.19 131 PRO A CA 1
ATOM 973 C C . PRO A 1 131 ? 11.016 37.875 13.547 1 93.19 131 PRO A C 1
ATOM 975 O O . PRO A 1 131 ? 10.969 36.688 13.133 1 93.19 131 PRO A O 1
ATOM 978 N N . ALA A 1 132 ? 11.43 38.812 12.828 1 95.81 132 ALA A N 1
ATOM 979 C CA . ALA A 1 132 ? 11.82 38.625 11.438 1 95.81 132 ALA A CA 1
ATOM 980 C C . ALA A 1 132 ? 13.031 37.688 11.336 1 95.81 132 ALA A C 1
ATOM 982 O O . ALA A 1 132 ? 13.148 36.906 10.391 1 95.81 132 ALA A O 1
ATOM 983 N N . ASP A 1 133 ? 13.906 37.812 12.281 1 96.62 133 ASP A N 1
ATOM 984 C CA . ASP A 1 133 ? 15.094 36.969 12.305 1 96.62 133 ASP A CA 1
ATOM 985 C C . ASP A 1 133 ? 14.734 35.531 12.656 1 96.62 133 ASP A C 1
ATOM 987 O O . ASP A 1 133 ? 15.328 34.562 12.133 1 96.62 133 ASP A O 1
ATOM 991 N N . VAL A 1 134 ? 13.812 35.406 13.578 1 96.62 134 VAL A N 1
ATOM 992 C CA . VAL A 1 134 ? 13.336 34.094 13.961 1 96.62 134 VAL A CA 1
ATOM 993 C C . VAL A 1 134 ? 12.719 33.406 12.75 1 96.62 134 VAL A C 1
ATOM 995 O O . VAL A 1 134 ? 13.047 32.25 12.453 1 96.62 134 VAL A O 1
ATOM 998 N N . ASN A 1 135 ? 11.898 34.125 12.047 1 97.81 135 ASN A N 1
ATOM 999 C CA . ASN A 1 135 ? 11.258 33.562 10.852 1 97.81 135 ASN A CA 1
ATOM 1000 C C . ASN A 1 135 ? 12.289 33.188 9.789 1 97.81 135 ASN A C 1
ATOM 1002 O O . ASN A 1 135 ? 12.172 32.156 9.141 1 97.81 135 ASN A O 1
ATOM 1006 N N . ALA A 1 136 ? 13.258 34.062 9.617 1 98.19 136 ALA A N 1
ATOM 1007 C CA . ALA A 1 136 ? 14.305 33.781 8.633 1 98.19 136 ALA A CA 1
ATOM 1008 C C . ALA A 1 136 ? 15.055 32.5 8.977 1 98.19 136 ALA A C 1
ATOM 1010 O O . ALA A 1 136 ? 15.445 31.75 8.086 1 98.19 136 ALA A O 1
ATOM 1011 N N . SER A 1 137 ? 15.242 32.312 10.266 1 97.5 137 SER A N 1
ATOM 1012 C CA . SER A 1 137 ? 15.938 31.125 10.719 1 97.5 137 SER A CA 1
ATOM 1013 C C . SER A 1 137 ? 15.109 29.859 10.445 1 97.5 137 SER A C 1
ATOM 1015 O O . SER A 1 137 ? 15.656 28.828 10.086 1 97.5 137 SER A O 1
ATOM 1017 N N . ILE A 1 138 ? 13.844 29.953 10.672 1 98.38 138 ILE A N 1
ATOM 1018 C CA . ILE A 1 138 ? 12.953 28.828 10.391 1 98.38 138 ILE A CA 1
ATOM 1019 C C . ILE A 1 138 ? 12.969 28.516 8.898 1 98.38 138 ILE A C 1
ATOM 1021 O O . ILE A 1 138 ? 13.094 27.359 8.508 1 98.38 138 ILE A O 1
ATOM 1025 N N . VAL A 1 139 ? 12.898 29.531 8.094 1 98.75 139 VAL A N 1
ATOM 1026 C CA . VAL A 1 139 ? 12.93 29.375 6.645 1 98.75 139 VAL A CA 1
ATOM 1027 C C . VAL A 1 139 ? 14.242 28.703 6.227 1 98.75 139 VAL A C 1
ATOM 1029 O O . VAL A 1 139 ? 14.234 27.766 5.43 1 98.75 139 VAL A O 1
ATOM 1032 N N . LYS A 1 140 ? 15.305 29.203 6.777 1 98.25 140 LYS A N 1
ATOM 1033 C CA . LYS A 1 140 ? 16.609 28.641 6.477 1 98.25 140 LYS A CA 1
ATOM 1034 C C . LYS A 1 140 ? 16.672 27.156 6.816 1 98.25 140 LYS A C 1
ATOM 1036 O O . LYS A 1 140 ? 17.203 26.359 6.051 1 98.25 140 LYS A O 1
ATOM 1041 N N . ALA A 1 141 ? 16.141 26.812 7.938 1 97.44 141 ALA A N 1
ATOM 1042 C CA . ALA A 1 141 ? 16.125 25.422 8.375 1 97.44 141 ALA A CA 1
ATOM 1043 C C . ALA A 1 141 ? 15.344 24.547 7.402 1 97.44 141 ALA A C 1
ATOM 1045 O O . ALA A 1 141 ? 15.82 23.469 7 1 97.44 141 ALA A O 1
ATOM 1046 N N . PHE A 1 142 ? 14.148 24.984 7.031 1 98.56 142 PHE A N 1
ATOM 1047 C CA . PHE A 1 142 ? 13.32 24.234 6.094 1 98.56 142 PHE A CA 1
ATOM 1048 C C . PHE A 1 142 ? 14.047 24.016 4.773 1 98.56 142 PHE A C 1
ATOM 1050 O O . PHE A 1 142 ? 14.109 22.891 4.273 1 98.56 142 PHE A O 1
ATOM 1057 N N . LEU A 1 143 ? 14.602 25.047 4.258 1 98.44 143 LEU A N 1
ATOM 1058 C CA . LEU A 1 143 ? 15.305 24.969 2.982 1 98.44 143 LEU A CA 1
ATOM 1059 C C . LEU A 1 143 ? 16.531 24.078 3.086 1 98.44 143 LEU A C 1
ATOM 1061 O O . LEU A 1 143 ? 16.828 23.297 2.17 1 98.44 143 LEU A O 1
ATOM 1065 N N . SER A 1 144 ? 17.219 24.156 4.195 1 96.81 144 SER A N 1
ATOM 1066 C CA . SER A 1 144 ? 18.422 23.359 4.379 1 96.81 144 SER A CA 1
ATOM 1067 C C . SER A 1 144 ? 18.094 21.859 4.406 1 96.81 144 SER A C 1
ATOM 1069 O O . SER A 1 144 ? 18.859 21.047 3.891 1 96.81 144 SER A O 1
ATOM 1071 N N . VAL A 1 145 ? 17.016 21.547 5.059 1 97.31 145 VAL A N 1
ATOM 1072 C CA . VAL A 1 145 ? 16.609 20.141 5.121 1 97.31 145 VAL A CA 1
ATOM 1073 C C . VAL A 1 145 ? 16.281 19.641 3.719 1 97.31 145 VAL A C 1
ATOM 1075 O O . VAL A 1 145 ? 16.734 18.562 3.32 1 97.31 145 VAL A O 1
ATOM 1078 N N . ASP A 1 146 ? 15.523 20.375 2.943 1 98.31 146 ASP A N 1
ATOM 1079 C CA . ASP A 1 146 ? 15.164 19.969 1.591 1 98.31 146 ASP A CA 1
ATOM 1080 C C . ASP A 1 146 ? 16.391 19.875 0.694 1 98.31 146 ASP A C 1
ATOM 1082 O O . ASP A 1 146 ? 16.516 18.953 -0.114 1 98.31 146 ASP A O 1
ATOM 1086 N N . ASP A 1 147 ? 17.25 20.859 0.834 1 97.25 147 ASP A N 1
ATOM 1087 C CA . ASP A 1 147 ? 18.5 20.844 0.077 1 97.25 147 ASP A CA 1
ATOM 1088 C C . ASP A 1 147 ? 19.312 19.594 0.4 1 97.25 147 ASP A C 1
ATOM 1090 O O . ASP A 1 147 ? 19.906 18.969 -0.495 1 97.25 147 ASP A O 1
ATOM 1094 N N . ALA A 1 148 ? 19.344 19.25 1.65 1 96.5 148 ALA A N 1
ATOM 1095 C CA . ALA A 1 148 ? 20.109 18.094 2.08 1 96.5 148 ALA A CA 1
ATOM 1096 C C . ALA A 1 148 ? 19.516 16.812 1.495 1 96.5 148 ALA A C 1
ATOM 1098 O O . ALA A 1 148 ? 20.25 15.906 1.092 1 96.5 148 ALA A O 1
ATOM 1099 N N . ILE A 1 149 ? 18.219 16.672 1.481 1 97.5 149 ILE A N 1
ATOM 1100 C CA . ILE A 1 149 ? 17.531 15.516 0.9 1 97.5 149 ILE A CA 1
ATOM 1101 C C . ILE A 1 149 ? 17.969 15.344 -0.557 1 97.5 149 ILE A C 1
ATOM 1103 O O . ILE A 1 149 ? 18.391 14.258 -0.963 1 97.5 149 ILE A O 1
ATOM 1107 N N . ASN A 1 150 ? 17.875 16.422 -1.289 1 97.44 150 ASN A N 1
ATOM 1108 C CA . ASN A 1 150 ? 18.188 16.359 -2.717 1 97.44 150 ASN A CA 1
ATOM 1109 C C . ASN A 1 150 ? 19.672 16.188 -2.967 1 97.44 150 ASN A C 1
ATOM 1111 O O . ASN A 1 150 ? 20.062 15.414 -3.846 1 97.44 150 ASN A O 1
ATOM 1115 N N . ALA A 1 151 ? 20.5 16.875 -2.195 1 96.38 151 ALA A N 1
ATOM 1116 C CA . ALA A 1 151 ? 21.938 16.766 -2.361 1 96.38 151 ALA A CA 1
ATOM 1117 C C . ALA A 1 151 ? 22.438 15.352 -2.068 1 96.38 151 ALA A C 1
ATOM 1119 O O . ALA A 1 151 ? 23.281 14.828 -2.781 1 96.38 151 ALA A O 1
ATOM 1120 N N . ALA A 1 152 ? 21.906 14.781 -0.984 1 95.94 152 ALA A N 1
ATOM 1121 C CA . ALA A 1 152 ? 22.297 13.414 -0.629 1 95.94 152 ALA A CA 1
ATOM 1122 C C . ALA A 1 152 ? 21.938 12.438 -1.737 1 95.94 152 ALA A C 1
ATOM 1124 O O . ALA A 1 152 ? 22.719 11.539 -2.066 1 95.94 152 ALA A O 1
ATOM 1125 N N . ALA A 1 153 ? 20.781 12.562 -2.295 1 97.19 153 ALA A N 1
ATOM 1126 C CA . ALA A 1 153 ? 20.328 11.711 -3.389 1 97.19 153 ALA A CA 1
ATOM 1127 C C . ALA A 1 153 ? 21.25 11.828 -4.602 1 97.19 153 ALA A C 1
ATOM 1129 O O . ALA A 1 153 ? 21.766 10.828 -5.098 1 97.19 153 ALA A O 1
ATOM 1130 N N . LEU A 1 154 ? 21.516 13.078 -5.016 1 97.5 154 LEU A N 1
ATOM 1131 C CA . LEU A 1 154 ? 22.312 13.32 -6.211 1 97.5 154 LEU A CA 1
ATOM 1132 C C . LEU A 1 154 ? 23.766 12.898 -5.992 1 97.5 154 LEU A C 1
ATOM 1134 O O . LEU A 1 154 ? 24.406 12.336 -6.891 1 97.5 154 LEU A O 1
ATOM 1138 N N . ARG A 1 155 ? 24.25 13.148 -4.805 1 96.62 155 ARG A N 1
ATOM 1139 C CA . ARG A 1 155 ? 25.625 12.758 -4.488 1 96.62 155 ARG A CA 1
ATOM 1140 C C . ARG A 1 155 ? 25.797 11.242 -4.586 1 96.62 155 ARG A C 1
ATOM 1142 O O . ARG A 1 155 ? 26.781 10.766 -5.148 1 96.62 155 ARG A O 1
ATOM 1149 N N . THR A 1 156 ? 24.844 10.516 -4.031 1 96.75 156 THR A N 1
ATOM 1150 C CA . THR A 1 156 ? 24.938 9.062 -4.039 1 96.75 156 THR A CA 1
ATOM 1151 C C . THR A 1 156 ? 24.766 8.508 -5.449 1 96.75 156 THR A C 1
ATOM 1153 O O . THR A 1 156 ? 25.453 7.562 -5.844 1 96.75 156 THR A O 1
ATOM 1156 N N . MET A 1 157 ? 23.859 9.078 -6.234 1 96.56 157 MET A N 1
ATOM 1157 C CA . MET A 1 157 ? 23.625 8.656 -7.613 1 96.56 157 MET A CA 1
ATOM 1158 C C . MET A 1 157 ? 24.859 8.898 -8.477 1 96.56 157 MET A C 1
ATOM 1160 O O . MET A 1 157 ? 25.125 8.141 -9.406 1 96.56 157 MET A O 1
ATOM 1164 N N . ASN A 1 158 ? 25.609 9.969 -8.117 1 96.44 158 ASN A N 1
ATOM 1165 C CA . ASN A 1 158 ? 26.75 10.367 -8.93 1 96.44 158 ASN A CA 1
ATOM 1166 C C . ASN A 1 158 ? 28.047 9.773 -8.398 1 96.44 158 ASN A C 1
ATOM 1168 O O . ASN A 1 158 ? 29.141 10.078 -8.906 1 96.44 158 ASN A O 1
ATOM 1172 N N . ASP A 1 159 ? 27.922 9.023 -7.359 1 96.19 159 ASP A N 1
ATOM 1173 C CA . ASP A 1 159 ? 29.094 8.305 -6.883 1 96.19 159 ASP A CA 1
ATOM 1174 C C . ASP A 1 159 ? 29.688 7.426 -7.988 1 96.19 159 ASP A C 1
ATOM 1176 O O . ASP A 1 159 ? 28.953 6.688 -8.656 1 96.19 159 ASP A O 1
ATOM 1180 N N . PRO A 1 160 ? 30.984 7.43 -8.172 1 95.5 160 PRO A N 1
ATOM 1181 C CA . PRO A 1 160 ? 31.609 6.645 -9.234 1 95.5 160 PRO A CA 1
ATOM 1182 C C . PRO A 1 160 ? 31.406 5.141 -9.062 1 95.5 160 PRO A C 1
ATOM 1184 O O . PRO A 1 160 ? 31.469 4.391 -10.039 1 95.5 160 PRO A O 1
ATOM 1187 N N . GLU A 1 161 ? 31.188 4.758 -7.863 1 93.75 161 GLU A N 1
ATOM 1188 C CA . GLU A 1 161 ? 31 3.336 -7.59 1 93.75 161 GLU A CA 1
ATOM 1189 C C . GLU A 1 161 ? 29.547 2.916 -7.777 1 93.75 161 GLU A C 1
ATOM 1191 O O . GLU A 1 161 ? 29.234 1.726 -7.75 1 93.75 161 GLU A O 1
ATOM 1196 N N . ALA A 1 162 ? 28.688 3.908 -7.992 1 94.44 162 ALA A N 1
ATOM 1197 C CA . ALA A 1 162 ? 27.266 3.592 -8.164 1 94.44 162 ALA A CA 1
ATOM 1198 C C . ALA A 1 162 ? 27.016 2.889 -9.492 1 94.44 162 ALA A C 1
ATOM 1200 O O . ALA A 1 162 ? 27.578 3.277 -10.523 1 94.44 162 ALA A O 1
ATOM 1201 N N . GLU A 1 163 ? 26.281 1.836 -9.438 1 93.88 163 GLU A N 1
ATOM 1202 C CA . GLU A 1 163 ? 25.812 1.078 -10.602 1 93.88 163 GLU A CA 1
ATOM 1203 C C . GLU A 1 163 ? 24.297 0.955 -10.617 1 93.88 163 GLU A C 1
ATOM 1205 O O . GLU A 1 163 ? 23.656 1.104 -9.578 1 93.88 163 GLU A O 1
ATOM 1210 N N . PRO A 1 164 ? 23.797 0.728 -11.805 1 94.94 164 PRO A N 1
ATOM 1211 C CA . PRO A 1 164 ? 22.359 0.477 -11.812 1 94.94 164 PRO A CA 1
ATOM 1212 C C . PRO A 1 164 ? 21.938 -0.558 -10.773 1 94.94 164 PRO A C 1
ATOM 1214 O O . PRO A 1 164 ? 22.609 -1.573 -10.594 1 94.94 164 PRO A O 1
ATOM 1217 N N . ALA A 1 165 ? 20.891 -0.18 -9.992 1 96.06 165 ALA A N 1
ATOM 1218 C CA . ALA A 1 165 ? 20.25 -1.051 -9.008 1 96.06 165 ALA A CA 1
ATOM 1219 C C . ALA A 1 165 ? 21.031 -1.056 -7.699 1 96.06 165 ALA A C 1
ATOM 1221 O O . ALA A 1 165 ? 20.75 -1.847 -6.797 1 96.06 165 ALA A O 1
ATOM 1222 N N . SER A 1 166 ? 22.016 -0.177 -7.605 1 96.88 166 SER A N 1
ATOM 1223 C CA . SER A 1 166 ? 22.766 -0.129 -6.355 1 96.88 166 SER A CA 1
ATOM 1224 C C . SER A 1 166 ? 21.844 0.14 -5.168 1 96.88 166 SER A C 1
ATOM 1226 O O . SER A 1 166 ? 21.125 1.138 -5.148 1 96.88 166 SER A O 1
ATOM 1228 N N . ALA A 1 167 ? 22 -0.667 -4.125 1 97.69 167 ALA A N 1
ATOM 1229 C CA . ALA A 1 167 ? 21.141 -0.596 -2.947 1 97.69 167 ALA A CA 1
ATOM 1230 C C . ALA A 1 167 ? 21.281 0.75 -2.244 1 97.69 167 ALA A C 1
ATOM 1232 O O . ALA A 1 167 ? 20.281 1.33 -1.79 1 97.69 167 ALA A O 1
ATOM 1233 N N . ASN A 1 168 ? 22.516 1.209 -2.117 1 97.38 168 ASN A N 1
ATOM 1234 C CA . ASN A 1 168 ? 22.75 2.469 -1.421 1 97.38 168 ASN A CA 1
ATOM 1235 C C . ASN A 1 168 ? 22.062 3.637 -2.129 1 97.38 168 ASN A C 1
ATOM 1237 O O . ASN A 1 168 ? 21.578 4.559 -1.478 1 97.38 168 ASN A O 1
ATOM 1241 N N . VAL A 1 169 ? 22.062 3.609 -3.479 1 97.94 169 VAL A N 1
ATOM 1242 C CA . VAL A 1 169 ? 21.406 4.676 -4.223 1 97.94 169 VAL A CA 1
ATOM 1243 C C . VAL A 1 169 ? 19.891 4.562 -4.07 1 97.94 169 VAL A C 1
ATOM 1245 O O . VAL A 1 169 ? 19.203 5.555 -3.793 1 97.94 169 VAL A O 1
ATOM 1248 N N . VAL A 1 170 ? 19.359 3.295 -4.234 1 98.12 170 VAL A N 1
ATOM 1249 C CA . VAL A 1 170 ? 17.922 3.057 -4.086 1 98.12 170 VAL A CA 1
ATOM 1250 C C . VAL A 1 170 ? 17.438 3.59 -2.738 1 98.12 170 VAL A C 1
ATOM 1252 O O . VAL A 1 170 ? 16.375 4.207 -2.65 1 98.12 170 VAL A O 1
ATOM 1255 N N . ALA A 1 171 ? 18.234 3.416 -1.746 1 98.06 171 ALA A N 1
ATOM 1256 C CA . ALA A 1 171 ? 17.891 3.883 -0.404 1 98.06 171 ALA A CA 1
ATOM 1257 C C . ALA A 1 171 ? 18 5.402 -0.31 1 98.06 171 ALA A C 1
ATOM 1259 O O . ALA A 1 171 ? 17.078 6.062 0.198 1 98.06 171 ALA A O 1
ATOM 1260 N N . ALA A 1 172 ? 19.031 5.965 -0.83 1 97.38 172 ALA A N 1
ATOM 1261 C CA . ALA A 1 172 ? 19.359 7.375 -0.647 1 97.38 172 ALA A CA 1
ATOM 1262 C C . ALA A 1 172 ? 18.359 8.266 -1.379 1 97.38 172 ALA A C 1
ATOM 1264 O O . ALA A 1 172 ? 18.047 9.367 -0.915 1 97.38 172 ALA A O 1
ATOM 1265 N N . ILE A 1 173 ? 17.859 7.801 -2.5 1 97.94 173 ILE A N 1
ATOM 1266 C CA . ILE A 1 173 ? 17.031 8.695 -3.305 1 97.94 173 ILE A CA 1
ATOM 1267 C C . ILE A 1 173 ? 15.594 8.633 -2.822 1 97.94 173 ILE A C 1
ATOM 1269 O O . ILE A 1 173 ? 14.766 9.469 -3.209 1 97.94 173 ILE A O 1
ATOM 1273 N N . GLY A 1 174 ? 15.258 7.711 -1.87 1 98.12 174 GLY A N 1
ATOM 1274 C CA . GLY A 1 174 ? 13.898 7.508 -1.39 1 98.12 174 GLY A CA 1
ATOM 1275 C C . GLY A 1 174 ? 13.211 8.797 -0.985 1 98.12 174 GLY A C 1
ATOM 1276 O O . GLY A 1 174 ? 12.172 9.156 -1.543 1 98.12 174 GLY A O 1
ATOM 1277 N N . PRO A 1 175 ? 13.805 9.586 -0.127 1 98.31 175 PRO A N 1
ATOM 1278 C CA . PRO A 1 175 ? 13.164 10.82 0.331 1 98.31 175 PRO A CA 1
ATOM 1279 C C . PRO A 1 175 ? 13.07 11.875 -0.769 1 98.31 175 PRO A C 1
ATOM 1281 O O . PRO A 1 175 ? 12.211 12.758 -0.702 1 98.31 175 PRO A O 1
ATOM 1284 N N . ALA A 1 176 ? 13.945 11.797 -1.77 1 98.25 176 ALA A N 1
ATOM 1285 C CA . ALA A 1 176 ? 13.883 12.758 -2.873 1 98.25 176 ALA A CA 1
ATOM 1286 C C . ALA A 1 176 ? 12.789 12.383 -3.865 1 98.25 176 ALA A C 1
ATOM 1288 O O . ALA A 1 176 ? 12.188 13.258 -4.488 1 98.25 176 ALA A O 1
ATOM 1289 N N . ILE A 1 177 ? 12.586 11.07 -4.023 1 97.81 177 ILE A N 1
ATOM 1290 C CA . ILE A 1 177 ? 11.586 10.57 -4.961 1 97.81 177 ILE A CA 1
ATOM 1291 C C . ILE A 1 177 ? 10.188 10.82 -4.41 1 97.81 177 ILE A C 1
ATOM 1293 O O . ILE A 1 177 ? 9.297 11.266 -5.137 1 97.81 177 ILE A O 1
ATOM 1297 N N . ALA A 1 178 ? 10.016 10.539 -3.145 1 98.31 178 ALA A N 1
ATOM 1298 C CA . ALA A 1 178 ? 8.742 10.852 -2.49 1 98.31 178 ALA A CA 1
ATOM 1299 C C . ALA A 1 178 ? 8.648 12.344 -2.178 1 98.31 178 ALA A C 1
ATOM 1301 O O . ALA A 1 178 ? 9.492 13.133 -2.609 1 98.31 178 ALA A O 1
ATOM 1302 N N . GLY A 1 179 ? 7.602 12.758 -1.627 1 98.69 179 GLY A N 1
ATOM 1303 C CA . GLY A 1 179 ? 7.395 14.125 -1.171 1 98.69 179 GLY A CA 1
ATOM 1304 C C . GLY A 1 179 ? 6.594 14.211 0.115 1 98.69 179 GLY A C 1
ATOM 1305 O O . GLY A 1 179 ? 6.039 13.203 0.574 1 98.69 179 GLY A O 1
ATOM 1306 N N . SER A 1 180 ? 6.625 15.414 0.662 1 98.88 180 SER A N 1
ATOM 1307 C CA . SER A 1 180 ? 5.82 15.633 1.861 1 98.88 180 SER A CA 1
ATOM 1308 C C . SER A 1 180 ? 5.52 17.109 2.061 1 98.88 180 SER A C 1
ATOM 1310 O O . SER A 1 180 ? 6.387 17.969 1.834 1 98.88 180 SER A O 1
ATOM 1312 N N . CYS A 1 181 ? 4.309 17.344 2.422 1 98.88 181 CYS A N 1
ATOM 1313 C CA . CYS A 1 181 ? 4.012 18.625 3.059 1 98.88 181 CYS A CA 1
ATOM 1314 C C . CYS A 1 181 ? 4.566 18.672 4.48 1 98.88 181 CYS A C 1
ATOM 1316 O O . CYS A 1 181 ? 4.988 17.641 5.016 1 98.88 181 CYS A O 1
ATOM 1318 N N . ALA A 1 182 ? 4.641 19.875 5 1 98.94 182 ALA A N 1
ATOM 1319 C CA . ALA A 1 182 ? 5.066 20.031 6.387 1 98.94 182 ALA A CA 1
ATOM 1320 C C . ALA A 1 182 ? 4.348 21.219 7.047 1 98.94 182 ALA A C 1
ATOM 1322 O O . ALA A 1 182 ? 4.391 22.328 6.539 1 98.94 182 ALA A O 1
ATOM 1323 N N . LEU A 1 183 ? 3.65 20.922 8.031 1 98.94 183 LEU A N 1
ATOM 1324 C CA . LEU A 1 183 ? 3.051 21.906 8.93 1 98.94 183 LEU A CA 1
ATOM 1325 C C . LEU A 1 183 ? 3.686 21.828 10.32 1 98.94 183 LEU A C 1
ATOM 1327 O O . LEU A 1 183 ? 3.611 20.797 10.984 1 98.94 183 LEU A O 1
ATOM 1331 N N . LEU A 1 184 ? 4.367 22.938 10.727 1 98.94 184 LEU A N 1
ATOM 1332 C CA . LEU A 1 184 ? 5.086 22.922 12 1 98.94 184 LEU A CA 1
ATOM 1333 C C . LEU A 1 184 ? 4.676 24.109 12.867 1 98.94 184 LEU A C 1
ATOM 1335 O O . LEU A 1 184 ? 4.789 25.266 12.445 1 98.94 184 LEU A O 1
ATOM 1339 N N . ALA A 1 185 ? 4.172 23.844 14.023 1 98.88 185 ALA A N 1
ATOM 1340 C CA . ALA A 1 185 ? 3.877 24.859 15.023 1 98.88 185 ALA A CA 1
ATOM 1341 C C . ALA A 1 185 ? 4.977 24.938 16.078 1 98.88 185 ALA A C 1
ATOM 1343 O O . ALA A 1 185 ? 5.477 23.906 16.531 1 98.88 185 ALA A O 1
ATOM 1344 N N . LEU A 1 186 ? 5.398 26.094 16.375 1 98.44 186 LEU A N 1
ATOM 1345 C CA . LEU A 1 186 ? 6.387 26.406 17.406 1 98.44 186 LEU A CA 1
ATOM 1346 C C . LEU A 1 186 ? 5.797 27.312 18.484 1 98.44 186 LEU A C 1
ATOM 1348 O O . LEU A 1 186 ? 5.316 28.406 18.172 1 98.44 186 LEU A O 1
ATOM 1352 N N . TYR A 1 187 ? 5.879 26.844 19.688 1 97.81 187 TYR A N 1
ATOM 1353 C CA . TYR A 1 187 ? 5.32 27.609 20.797 1 97.81 187 TYR A CA 1
ATOM 1354 C C . TYR A 1 187 ? 6.414 28.031 21.781 1 97.81 187 TYR A C 1
ATOM 1356 O O . TYR A 1 187 ? 7.113 27.188 22.328 1 97.81 187 TYR A O 1
ATOM 1364 N N . ASP A 1 188 ? 6.551 29.297 21.922 1 95.31 188 ASP A N 1
ATOM 1365 C CA . ASP A 1 188 ? 7.434 29.891 22.922 1 95.31 188 ASP A CA 1
ATOM 1366 C C . ASP A 1 188 ? 6.676 30.219 24.203 1 95.31 188 ASP A C 1
ATOM 1368 O O . ASP A 1 188 ? 5.941 31.203 24.266 1 95.31 188 ASP A O 1
ATOM 1372 N N . PRO A 1 189 ? 6.918 29.422 25.203 1 93.81 189 PRO A N 1
ATOM 1373 C CA . PRO A 1 189 ? 6.141 29.641 26.422 1 93.81 189 PRO A CA 1
ATOM 1374 C C . PRO A 1 189 ? 6.566 30.891 27.188 1 93.81 189 PRO A C 1
ATOM 1376 O O . PRO A 1 189 ? 5.844 31.359 28.078 1 93.81 189 PRO A O 1
ATOM 1379 N N . THR A 1 190 ? 7.719 31.422 26.891 1 91.19 190 THR A N 1
ATOM 1380 C CA . THR A 1 190 ? 8.219 32.594 27.609 1 91.19 190 THR A CA 1
ATOM 1381 C C . THR A 1 190 ? 7.332 33.812 27.344 1 91.19 190 THR A C 1
ATOM 1383 O O . THR A 1 190 ? 7.023 34.562 28.266 1 91.19 190 THR A O 1
ATOM 1386 N N . ASN A 1 191 ? 6.938 33.969 26.125 1 90.19 191 ASN A N 1
ATOM 1387 C CA . ASN A 1 191 ? 6.105 35.125 25.781 1 90.19 191 ASN A CA 1
ATOM 1388 C C . ASN A 1 191 ? 4.77 34.688 25.188 1 90.19 191 ASN A C 1
ATOM 1390 O O . ASN A 1 191 ? 4.043 35.5 24.625 1 90.19 191 ASN A O 1
ATOM 1394 N N . THR A 1 192 ? 4.465 33.406 25.172 1 93.5 192 THR A N 1
ATOM 1395 C CA . THR A 1 192 ? 3.223 32.812 24.703 1 93.5 192 THR A CA 1
ATOM 1396 C C . THR A 1 192 ? 3.008 33.094 23.219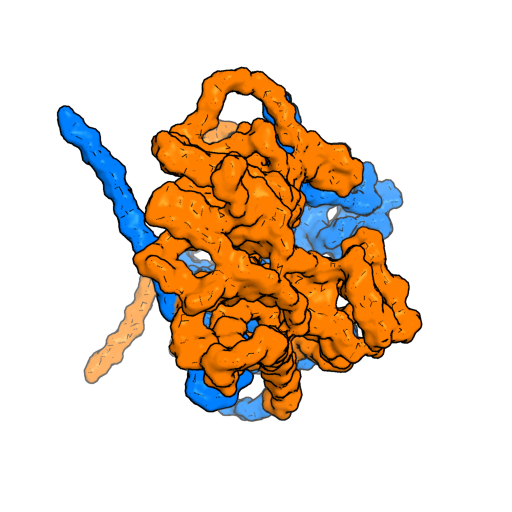 1 93.5 192 THR A C 1
ATOM 1398 O O . THR A 1 192 ? 1.899 33.438 22.797 1 93.5 192 THR A O 1
ATOM 1401 N N . TYR A 1 193 ? 4.039 33.062 22.516 1 94.81 193 TYR A N 1
ATOM 1402 C CA . TYR A 1 193 ? 4.043 33.344 21.078 1 94.81 193 TYR A CA 1
ATOM 1403 C C . TYR A 1 193 ? 4 32.031 20.297 1 94.81 193 TYR A C 1
ATOM 1405 O O . TYR A 1 193 ? 4.723 31.094 20.609 1 94.81 193 TYR A O 1
ATOM 1413 N N . LEU A 1 194 ? 3.123 32 19.297 1 98 194 LEU A N 1
ATOM 1414 C CA . LEU A 1 194 ? 2.924 30.828 18.453 1 98 194 LEU A CA 1
ATOM 1415 C C . LEU A 1 194 ? 3.242 31.156 17 1 98 194 LEU A C 1
ATOM 1417 O O . LEU A 1 194 ? 2.758 32.156 16.469 1 98 194 LEU A O 1
ATOM 1421 N N . ARG A 1 195 ? 4.105 30.422 16.438 1 98.38 195 ARG A N 1
ATOM 1422 C CA . ARG A 1 195 ? 4.387 30.484 15 1 98.38 195 ARG A CA 1
ATOM 1423 C C . ARG A 1 195 ? 3.977 29.203 14.297 1 98.38 195 ARG A C 1
ATOM 1425 O O . ARG A 1 195 ? 4.16 28.109 14.836 1 98.38 195 ARG A O 1
ATOM 1432 N N . VAL A 1 196 ? 3.404 29.312 13.141 1 98.88 196 VAL A N 1
ATOM 1433 C CA . VAL A 1 196 ? 3.072 28.172 12.305 1 98.88 196 VAL A CA 1
ATOM 1434 C C . VAL A 1 196 ? 3.754 28.297 10.945 1 98.88 196 VAL A C 1
ATOM 1436 O O . VAL A 1 196 ? 3.5 29.266 10.203 1 98.88 196 VAL A O 1
ATOM 1439 N N . ALA A 1 197 ? 4.66 27.406 10.68 1 98.94 197 ALA A N 1
ATOM 1440 C CA . ALA A 1 197 ? 5.328 27.344 9.383 1 98.94 197 ALA A CA 1
ATOM 1441 C C . ALA A 1 197 ? 4.672 26.297 8.477 1 98.94 197 ALA A C 1
ATOM 1443 O O . ALA A 1 197 ? 4.598 25.125 8.836 1 98.94 197 ALA A O 1
ATOM 1444 N N . CYS A 1 198 ? 4.246 26.75 7.262 1 98.88 198 CYS A N 1
ATOM 1445 C CA . CYS A 1 198 ? 3.449 25.859 6.418 1 98.88 198 CYS A CA 1
ATOM 1446 C C . CYS A 1 198 ? 4.105 25.656 5.059 1 98.88 198 CYS A C 1
ATOM 1448 O O . CYS A 1 198 ? 4.484 26.625 4.398 1 98.88 198 CYS A O 1
ATOM 1450 N N . VAL A 1 199 ? 4.324 24.438 4.676 1 98.88 199 VAL A N 1
ATOM 1451 C CA . VAL A 1 199 ? 4.664 23.953 3.336 1 98.88 199 VAL A CA 1
ATOM 1452 C C . VAL A 1 199 ? 3.609 22.969 2.852 1 98.88 199 VAL A C 1
ATOM 1454 O O . VAL A 1 199 ? 3.516 21.859 3.365 1 98.88 199 VAL A O 1
ATOM 1457 N N . GLY A 1 200 ? 2.807 23.375 1.867 1 98.69 200 GLY A N 1
ATOM 1458 C CA . GLY A 1 200 ? 1.792 22.469 1.33 1 98.69 200 GLY A CA 1
ATOM 1459 C C . GLY A 1 200 ? 0.381 22.875 1.72 1 98.69 200 GLY A C 1
ATOM 1460 O O . GLY A 1 200 ? 0.046 24.062 1.733 1 98.69 200 GLY A O 1
ATOM 1461 N N . ASP A 1 201 ? -0.458 21.828 1.915 1 98.31 201 ASP A N 1
ATOM 1462 C CA . ASP A 1 201 ? -1.868 22.156 2.086 1 98.31 201 ASP A CA 1
ATOM 1463 C C . ASP A 1 201 ? -2.434 21.516 3.354 1 98.31 201 ASP A C 1
ATOM 1465 O O . ASP A 1 201 ? -3.648 21.359 3.479 1 98.31 201 ASP A O 1
ATOM 1469 N N . SER A 1 202 ? -1.513 20.969 4.238 1 98.69 202 SER A N 1
ATOM 1470 C CA . SER A 1 202 ? -1.986 20.797 5.609 1 98.69 202 SER A CA 1
ATOM 1471 C C . SER A 1 202 ? -2.328 22.141 6.246 1 98.69 202 SER A C 1
ATOM 1473 O O . SER A 1 202 ? -1.808 23.188 5.832 1 98.69 202 SER A O 1
ATOM 1475 N N . ARG A 1 203 ? -3.256 22.047 7.27 1 98.56 203 ARG A N 1
ATOM 1476 C CA . ARG A 1 203 ? -3.777 23.344 7.707 1 98.56 203 ARG A CA 1
ATOM 1477 C C . ARG A 1 203 ? -3.779 23.438 9.227 1 98.56 203 ARG A C 1
ATOM 1479 O O . ARG A 1 203 ? -4.062 22.469 9.922 1 98.56 203 ARG A O 1
ATOM 1486 N N . ALA A 1 204 ? -3.426 24.656 9.711 1 98.88 204 ALA A N 1
ATOM 1487 C CA . ALA A 1 204 ? -3.562 25.031 11.117 1 98.88 204 ALA A CA 1
ATOM 1488 C C . ALA A 1 204 ? -4.648 26.078 11.305 1 98.88 204 ALA A C 1
ATOM 1490 O O . ALA A 1 204 ? -4.684 27.078 10.586 1 98.88 204 ALA A O 1
ATOM 1491 N N . VAL A 1 205 ? -5.543 25.844 12.242 1 98.94 205 VAL A N 1
ATOM 1492 C CA . VAL A 1 205 ? -6.637 26.766 12.547 1 98.94 205 VAL A CA 1
ATOM 1493 C C . VAL A 1 205 ? -6.719 26.984 14.055 1 98.94 205 VAL A C 1
ATOM 1495 O O . VAL A 1 205 ? -6.844 26.031 14.82 1 98.94 205 VAL A O 1
ATOM 1498 N N . LEU A 1 206 ? -6.637 28.234 14.422 1 98.81 206 LEU A N 1
ATOM 1499 C CA . LEU A 1 206 ? -6.758 28.609 15.828 1 98.81 206 LEU A CA 1
ATOM 1500 C C . LEU A 1 206 ? -8.219 28.812 16.219 1 98.81 206 LEU A C 1
ATOM 1502 O O . LEU A 1 206 ? -8.961 29.5 15.516 1 98.81 206 LEU A O 1
ATOM 1506 N N . GLY A 1 207 ? -8.695 28.125 17.266 1 98.62 207 GLY A N 1
ATOM 1507 C CA . GLY A 1 207 ? -9.898 28.547 17.953 1 98.62 207 GLY A CA 1
ATOM 1508 C C . GLY A 1 207 ? -9.656 29.656 18.953 1 98.62 207 GLY A C 1
ATOM 1509 O O . GLY A 1 207 ? -9.258 29.406 20.094 1 98.62 207 GLY A O 1
ATOM 1510 N N . ARG A 1 208 ? -9.914 30.844 18.531 1 97.81 208 ARG A N 1
ATOM 1511 C CA . ARG A 1 208 ? -9.695 32 19.375 1 97.81 208 ARG A CA 1
ATOM 1512 C C . ARG A 1 208 ? -10.797 32.156 20.422 1 97.81 208 ARG A C 1
ATOM 1514 O O . ARG A 1 208 ? -11.977 32.281 20.078 1 97.81 208 ARG A O 1
ATOM 1521 N N . PHE A 1 209 ? -10.367 32.156 21.641 1 96.19 209 PHE A N 1
ATOM 1522 C CA . PHE A 1 209 ? -11.336 32.219 22.734 1 96.19 209 PHE A CA 1
ATOM 1523 C C . PHE A 1 209 ? -11.75 33.656 23 1 96.19 209 PHE A C 1
ATOM 1525 O O . PHE A 1 209 ? -10.906 34.562 23.094 1 96.19 209 PHE A O 1
ATOM 1532 N N . ASN A 1 210 ? -12.992 33.875 23.031 1 93.5 210 ASN A N 1
ATOM 1533 C CA . ASN A 1 210 ? -13.555 35.125 23.484 1 93.5 210 ASN A CA 1
ATOM 1534 C C . ASN A 1 210 ? -14.102 35.031 24.906 1 93.5 210 ASN A C 1
ATOM 1536 O O . ASN A 1 210 ? -15.156 34.438 25.125 1 93.5 210 ASN A O 1
ATOM 1540 N N . ALA A 1 211 ? -13.492 35.688 25.812 1 88.19 211 ALA A N 1
ATOM 1541 C CA . ALA A 1 211 ? -13.852 35.594 27.219 1 88.19 211 ALA A CA 1
ATOM 1542 C C . ALA A 1 211 ? -15.219 36.219 27.484 1 88.19 211 ALA A C 1
ATOM 1544 O O . ALA A 1 211 ? -15.945 35.781 28.375 1 88.19 211 ALA A O 1
ATOM 1545 N N . ASP A 1 212 ? -15.578 37.219 26.781 1 90.88 212 ASP A N 1
ATOM 1546 C CA . ASP A 1 212 ? -16.844 37.938 26.984 1 90.88 212 ASP A CA 1
ATOM 1547 C C . ASP A 1 212 ? -18.031 37.062 26.609 1 90.88 212 ASP A C 1
ATOM 1549 O O . ASP A 1 212 ? -19.031 37 27.312 1 90.88 212 ASP A O 1
ATOM 1553 N N . SER A 1 213 ? -17.844 36.312 25.516 1 91.88 213 SER A N 1
ATOM 1554 C CA . SER A 1 213 ? -18.953 35.5 25 1 91.88 213 SER A CA 1
ATOM 1555 C C . SER A 1 213 ? -18.766 34.031 25.328 1 91.88 213 SER A C 1
ATOM 1557 O O . SER A 1 213 ? -19.672 33.219 25.125 1 91.88 213 SER A O 1
ATOM 1559 N N . SER A 1 214 ? -17.609 33.688 25.828 1 90.62 214 SER A N 1
ATOM 1560 C CA . SER A 1 214 ? -17.281 32.312 26.094 1 90.62 214 SER A CA 1
ATOM 1561 C C . SER A 1 214 ? -17.453 31.453 24.844 1 90.62 214 SER A C 1
ATOM 1563 O O . SER A 1 214 ? -18.078 30.375 24.906 1 90.62 214 SER A O 1
ATOM 1565 N N . THR A 1 215 ? -17.062 32 23.75 1 94.81 215 THR A N 1
ATOM 1566 C CA . THR A 1 215 ? -17.172 31.328 22.469 1 94.81 215 THR A CA 1
ATOM 1567 C C . THR A 1 215 ? -15.82 31.297 21.75 1 94.81 215 THR A C 1
ATOM 1569 O O . THR A 1 215 ? -14.859 31.922 22.219 1 94.81 215 THR A O 1
ATOM 1572 N N . TYR A 1 216 ? -15.773 30.516 20.703 1 97.19 216 TYR A N 1
ATOM 1573 C CA . TYR A 1 216 ? -14.562 30.406 19.906 1 97.19 216 TYR A CA 1
ATOM 1574 C C . TYR A 1 216 ? -14.812 30.875 18.469 1 97.19 216 TYR A C 1
ATOM 1576 O O . TYR A 1 216 ? -15.898 30.672 17.922 1 97.19 216 TYR A O 1
ATOM 1584 N N . THR A 1 217 ? -13.891 31.484 17.906 1 97.75 217 THR A N 1
ATOM 1585 C CA . THR A 1 217 ? -13.906 31.844 16.484 1 97.75 217 THR A CA 1
ATOM 1586 C C . THR A 1 217 ? -12.703 31.266 15.758 1 97.75 217 THR A C 1
ATOM 1588 O O . THR A 1 217 ? -11.602 31.203 16.312 1 97.75 217 THR A O 1
ATOM 1591 N N . ALA A 1 218 ? -12.922 30.844 14.469 1 98.5 218 ALA A N 1
ATOM 1592 C CA . ALA A 1 218 ? -11.852 30.234 13.68 1 98.5 218 ALA A CA 1
ATOM 1593 C C . ALA A 1 218 ? -10.914 31.297 13.117 1 98.5 218 ALA A C 1
ATOM 1595 O O . ALA A 1 218 ? -11.359 32.219 12.445 1 98.5 218 ALA A O 1
ATOM 1596 N N . GLN A 1 219 ? -9.695 31.203 13.414 1 98.44 219 GLN A N 1
ATOM 1597 C CA . GLN A 1 219 ? -8.648 32.062 12.859 1 98.44 219 GLN A CA 1
ATOM 1598 C C . GLN A 1 219 ? -7.602 31.234 12.125 1 98.44 219 GLN A C 1
ATOM 1600 O O . GLN A 1 219 ? -6.812 30.516 12.75 1 98.44 219 GLN A O 1
ATOM 1605 N N . PRO A 1 220 ? -7.539 31.312 10.797 1 98.38 220 PRO A N 1
ATOM 1606 C CA . PRO A 1 220 ? -6.523 30.547 10.062 1 98.38 220 PRO A CA 1
ATOM 1607 C C . PRO A 1 220 ? -5.098 30.969 10.43 1 98.38 220 PRO A C 1
ATOM 1609 O O . PRO A 1 220 ? -4.812 32.156 10.555 1 98.38 220 PRO A O 1
ATOM 1612 N N . LEU A 1 221 ? -4.234 29.984 10.625 1 98.69 221 LEU A N 1
ATOM 1613 C CA . LEU A 1 221 ? -2.82 30.25 10.875 1 98.69 221 LEU A CA 1
ATOM 1614 C C . LEU A 1 221 ? -1.953 29.625 9.789 1 98.69 221 LEU A C 1
ATOM 1616 O O . LEU A 1 221 ? -0.771 29.359 10.008 1 98.69 221 LEU A O 1
ATOM 1620 N N . SER A 1 222 ? -2.535 29.25 8.648 1 98.44 222 SER A N 1
ATOM 1621 C CA . SER A 1 222 ? -1.867 28.828 7.422 1 98.44 222 SER A CA 1
ATOM 1622 C C . SER A 1 222 ? -2.766 29.031 6.207 1 98.44 222 SER A C 1
ATOM 1624 O O . SER A 1 222 ? -3.971 29.25 6.348 1 98.44 222 SER A O 1
ATOM 1626 N N . VAL A 1 223 ? -2.17 29.094 5.105 1 96.81 223 VAL A N 1
ATOM 1627 C CA . VAL A 1 223 ? -2.9 29.172 3.844 1 96.81 223 VAL A CA 1
ATOM 1628 C C . VAL A 1 223 ? -2.492 28.016 2.934 1 96.81 223 VAL A C 1
ATOM 1630 O O . VAL A 1 223 ? -1.305 27.703 2.805 1 96.81 223 VAL A O 1
ATOM 1633 N N . ASP A 1 224 ? -3.527 27.391 2.326 1 97.44 224 ASP A N 1
ATOM 1634 C CA . ASP A 1 224 ? -3.258 26.281 1.423 1 97.44 224 ASP A CA 1
ATOM 1635 C C . ASP A 1 224 ? -2.383 26.719 0.252 1 97.44 224 ASP A C 1
ATOM 1637 O O . ASP A 1 224 ? -2.691 27.703 -0.426 1 97.44 224 ASP A O 1
ATOM 1641 N N . GLN A 1 225 ? -1.366 26 0.014 1 98.31 225 GLN A N 1
ATOM 1642 C CA . GLN A 1 225 ? -0.431 26.312 -1.06 1 98.31 225 GLN A CA 1
ATOM 1643 C C . GLN A 1 225 ? -0.651 25.406 -2.268 1 98.31 225 GLN A C 1
ATOM 1645 O O . GLN A 1 225 ? 0.055 24.406 -2.441 1 98.31 225 GLN A O 1
ATOM 1650 N N . THR A 1 226 ? -1.578 25.766 -3.072 1 97.12 226 THR A N 1
ATOM 1651 C CA . THR A 1 226 ? -1.959 25.094 -4.309 1 97.12 226 THR A CA 1
ATOM 1652 C C . THR A 1 226 ? -2.02 26.078 -5.469 1 97.12 226 THR A C 1
ATOM 1654 O O . THR A 1 226 ? -1.827 27.281 -5.277 1 97.12 226 THR A O 1
ATOM 1657 N N . GLY A 1 227 ? -2.322 25.562 -6.641 1 95.44 227 GLY A N 1
ATOM 1658 C CA . GLY A 1 227 ? -2.459 26.422 -7.801 1 95.44 227 GLY A CA 1
ATOM 1659 C C . GLY A 1 227 ? -3.658 27.359 -7.723 1 95.44 227 GLY A C 1
ATOM 1660 O O . GLY A 1 227 ? -3.76 28.312 -8.484 1 95.44 227 GLY A O 1
ATOM 1661 N N . LYS A 1 228 ? -4.566 27.141 -6.766 1 95.5 228 LYS A N 1
ATOM 1662 C CA . LYS A 1 228 ? -5.738 28 -6.59 1 95.5 228 LYS A CA 1
ATOM 1663 C C . LYS A 1 228 ? -5.383 29.25 -5.789 1 95.5 228 LYS A C 1
ATOM 1665 O O . LYS A 1 228 ? -6.137 30.234 -5.789 1 95.5 228 LYS A O 1
ATOM 1670 N N . ASN A 1 229 ? -4.27 29.188 -5.047 1 96.44 229 ASN A N 1
ATOM 1671 C CA . ASN A 1 229 ? -3.783 30.312 -4.258 1 96.44 229 ASN A CA 1
ATOM 1672 C C . ASN A 1 229 ? -3.178 31.391 -5.141 1 96.44 229 ASN A C 1
ATOM 1674 O O . ASN A 1 229 ? -2.145 31.188 -5.773 1 96.44 229 ASN A O 1
ATOM 1678 N N . PRO A 1 230 ? -3.766 32.625 -5.145 1 96.5 230 PRO A N 1
ATOM 1679 C CA . PRO A 1 230 ? -3.285 33.656 -6.035 1 96.5 230 PRO A CA 1
ATOM 1680 C C . PRO A 1 230 ? -1.834 34.062 -5.766 1 96.5 230 PRO A C 1
ATOM 1682 O O . PRO A 1 230 ? -1.104 34.406 -6.691 1 96.5 230 PRO A O 1
ATOM 1685 N N . ASP A 1 231 ? -1.439 34 -4.555 1 96.94 231 ASP A N 1
ATOM 1686 C CA . ASP A 1 231 ? -0.058 34.312 -4.227 1 96.94 231 ASP A CA 1
ATOM 1687 C C . ASP A 1 231 ? 0.91 33.281 -4.793 1 96.94 231 ASP A C 1
ATOM 1689 O O . ASP A 1 231 ? 1.982 33.656 -5.289 1 96.94 231 ASP A O 1
ATOM 1693 N N . GLU A 1 232 ? 0.545 32.031 -4.703 1 97.19 232 GLU A N 1
ATOM 1694 C CA . GLU A 1 232 ? 1.365 30.953 -5.273 1 97.19 232 GLU A CA 1
ATOM 1695 C C . GLU A 1 232 ? 1.421 31.047 -6.793 1 97.19 232 GLU A C 1
ATOM 1697 O O . GLU A 1 232 ? 2.471 30.828 -7.398 1 97.19 232 GLU A O 1
ATOM 1702 N N . TYR A 1 233 ? 0.28 31.375 -7.367 1 96.12 233 TYR A N 1
ATOM 1703 C CA . TYR A 1 233 ? 0.25 31.578 -8.812 1 96.12 233 TYR A CA 1
ATOM 1704 C C . TYR A 1 233 ? 1.202 32.688 -9.234 1 96.12 233 TYR A C 1
ATOM 1706 O O . TYR A 1 233 ? 1.976 32.531 -10.18 1 96.12 233 TYR A O 1
ATOM 1714 N N . ALA A 1 234 ? 1.125 33.844 -8.547 1 96.69 234 ALA A N 1
ATOM 1715 C CA . ALA A 1 234 ? 1.971 34.969 -8.867 1 96.69 234 ALA A CA 1
ATOM 1716 C C . ALA A 1 234 ? 3.449 34.625 -8.719 1 96.69 234 ALA A C 1
ATOM 1718 O O . ALA A 1 234 ? 4.27 35 -9.555 1 96.69 234 ALA A O 1
ATOM 1719 N N . ARG A 1 235 ? 3.77 33.906 -7.707 1 96.94 235 ARG A N 1
ATOM 1720 C CA . ARG A 1 235 ? 5.148 33.5 -7.461 1 96.94 235 ARG A CA 1
ATOM 1721 C C . ARG A 1 235 ? 5.676 32.625 -8.602 1 96.94 235 ARG A C 1
ATOM 1723 O O . ARG A 1 235 ? 6.746 32.906 -9.148 1 96.94 235 ARG A O 1
ATOM 1730 N N . LEU A 1 236 ? 4.891 31.625 -8.992 1 97.06 236 LEU A N 1
ATOM 1731 C CA . LEU A 1 236 ? 5.312 30.672 -10.023 1 97.06 236 LEU A CA 1
ATOM 1732 C C . LEU A 1 236 ? 5.352 31.344 -11.391 1 97.06 236 LEU A C 1
ATOM 1734 O O . LEU A 1 236 ? 6.234 31.047 -12.203 1 97.06 236 LEU A O 1
ATOM 1738 N N . ALA A 1 237 ? 4.418 32.25 -11.633 1 95.94 237 ALA A N 1
ATOM 1739 C CA . ALA A 1 237 ? 4.406 32.969 -12.891 1 95.94 237 ALA A CA 1
ATOM 1740 C C . ALA A 1 237 ? 5.66 33.844 -13.031 1 95.94 237 ALA A C 1
ATOM 1742 O O . ALA A 1 237 ? 6.223 33.969 -14.125 1 95.94 237 ALA A O 1
ATOM 1743 N N . ALA A 1 238 ? 6.051 34.406 -11.945 1 97.44 238 ALA A N 1
ATOM 1744 C CA . ALA A 1 238 ? 7.242 35.25 -11.953 1 97.44 238 ALA A CA 1
ATOM 1745 C C . ALA A 1 238 ? 8.508 34.406 -12.156 1 97.44 238 ALA A C 1
ATOM 1747 O O . ALA A 1 238 ? 9.445 34.844 -12.82 1 97.44 238 ALA A O 1
ATOM 1748 N N . GLN A 1 239 ? 8.516 33.219 -11.633 1 97 239 GLN A N 1
ATOM 1749 C CA . GLN A 1 239 ? 9.703 32.375 -11.656 1 97 239 GLN A CA 1
ATOM 1750 C C . GLN A 1 239 ? 9.82 31.625 -12.984 1 97 239 GLN A C 1
ATOM 1752 O O . GLN A 1 239 ? 10.914 31.219 -13.375 1 97 239 GLN A O 1
ATOM 1757 N N . HIS A 1 240 ? 8.664 31.469 -13.625 1 96.88 240 HIS A N 1
ATOM 1758 C CA . HIS A 1 240 ? 8.648 30.703 -14.867 1 96.88 240 HIS A CA 1
ATOM 1759 C C . HIS A 1 240 ? 7.887 31.438 -15.961 1 96.88 240 HIS A C 1
ATOM 1761 O O . HIS A 1 240 ? 6.879 30.938 -16.469 1 96.88 240 HIS A O 1
ATOM 1767 N N . PRO A 1 241 ? 8.43 32.5 -16.422 1 95.88 241 PRO A N 1
ATOM 1768 C CA . PRO A 1 241 ? 7.73 33.344 -17.391 1 95.88 241 PRO A CA 1
ATOM 1769 C C . PRO A 1 241 ? 7.441 32.625 -18.703 1 95.88 241 PRO A C 1
ATOM 1771 O O . PRO A 1 241 ? 8.336 31.984 -19.266 1 95.88 241 PRO A O 1
ATOM 1774 N N . GLY A 1 242 ? 6.188 32.656 -19.094 1 94.69 242 GLY A N 1
ATOM 1775 C CA . GLY A 1 242 ? 5.785 32.094 -20.375 1 94.69 242 GLY A CA 1
ATOM 1776 C C . GLY A 1 242 ? 5.297 30.641 -20.266 1 94.69 242 GLY A C 1
ATOM 1777 O O . GLY A 1 242 ? 4.801 30.078 -21.25 1 94.69 242 GLY A O 1
ATOM 1778 N N . GLU A 1 243 ? 5.379 30.078 -19.031 1 94.94 243 GLU A N 1
ATOM 1779 C CA . GLU A 1 243 ? 5.008 28.672 -18.875 1 94.94 243 GLU A CA 1
ATOM 1780 C C . GLU A 1 243 ? 3.756 28.531 -18.016 1 94.94 243 GLU A C 1
ATOM 1782 O O . GLU A 1 243 ? 3.271 27.422 -17.797 1 94.94 243 GLU A O 1
ATOM 1787 N N . GLU A 1 244 ? 3.203 29.594 -17.609 1 91.5 244 GLU A N 1
ATOM 1788 C CA . GLU A 1 244 ? 2.209 29.594 -16.531 1 91.5 244 GLU A CA 1
ATOM 1789 C C . GLU A 1 244 ? 1.042 28.672 -16.859 1 91.5 244 GLU A C 1
ATOM 1791 O O . GLU A 1 244 ? 0.664 27.828 -16.047 1 91.5 244 GLU A O 1
ATOM 1796 N N . GLU A 1 245 ? 0.547 28.703 -18.031 1 90.62 245 GLU A N 1
ATOM 1797 C CA . GLU A 1 245 ? -0.638 27.953 -18.406 1 90.62 245 GLU A CA 1
ATOM 1798 C C . GLU A 1 245 ? -0.302 26.469 -18.625 1 90.62 245 GLU A C 1
ATOM 1800 O O . GLU A 1 245 ? -1.184 25.609 -18.562 1 90.62 245 GLU A O 1
ATOM 1805 N N . LYS A 1 246 ? 0.946 26.234 -18.891 1 93.12 246 LYS A N 1
ATOM 1806 C CA . LYS A 1 246 ? 1.373 24.859 -19.156 1 93.12 246 LYS A CA 1
ATOM 1807 C C . LYS A 1 246 ? 1.688 24.109 -17.859 1 93.12 246 LYS A C 1
ATOM 1809 O O . LYS A 1 246 ? 1.542 22.891 -17.797 1 93.12 246 LYS A O 1
ATOM 1814 N N . ILE A 1 247 ? 2.072 24.891 -16.875 1 94.94 247 ILE A N 1
ATOM 1815 C CA . ILE A 1 247 ? 2.578 24.203 -15.695 1 94.94 247 ILE A CA 1
ATOM 1816 C C . ILE A 1 247 ? 1.522 24.234 -14.594 1 94.94 247 ILE A C 1
ATOM 1818 O O . ILE A 1 247 ? 1.535 23.391 -13.688 1 94.94 247 ILE A O 1
ATOM 1822 N N . LEU A 1 248 ? 0.642 25.203 -14.633 1 94.88 248 LEU A N 1
ATOM 1823 C CA . LEU A 1 248 ? -0.328 25.391 -13.562 1 94.88 248 LEU A CA 1
ATOM 1824 C C . LEU A 1 248 ? -1.753 25.359 -14.102 1 94.88 248 LEU A C 1
ATOM 1826 O O . LEU A 1 248 ? -2.104 26.156 -14.984 1 94.88 248 LEU A O 1
ATOM 1830 N N . ASN A 1 249 ? -2.553 24.438 -13.555 1 92.31 249 ASN A N 1
ATOM 1831 C CA . ASN A 1 249 ? -3.986 24.422 -13.836 1 92.31 249 ASN A CA 1
ATOM 1832 C C . ASN A 1 249 ? -4.777 25.125 -12.727 1 92.31 249 ASN A C 1
ATOM 1834 O O . ASN A 1 249 ? -4.922 24.594 -11.633 1 92.31 249 ASN A O 1
ATOM 1838 N N . ARG A 1 250 ? -5.406 26.219 -13.023 1 91.69 250 ARG A N 1
ATOM 1839 C CA . ARG A 1 250 ? -6.051 27.047 -12.008 1 91.69 250 ARG A CA 1
ATOM 1840 C C . ARG A 1 250 ? -7.348 26.406 -11.531 1 91.69 250 ARG A C 1
ATOM 1842 O O . ARG A 1 250 ? -7.809 26.688 -10.422 1 91.69 250 ARG A O 1
ATOM 1849 N N . GLU A 1 251 ? -7.922 25.641 -12.375 1 91.5 251 GLU A N 1
ATOM 1850 C CA . GLU A 1 251 ? -9.172 24.984 -12.008 1 91.5 251 GLU A CA 1
ATOM 1851 C C . GLU A 1 251 ? -8.938 23.844 -11.016 1 91.5 251 GLU A C 1
ATOM 1853 O O . GLU A 1 251 ? -9.57 23.797 -9.961 1 91.5 251 GLU A O 1
ATOM 1858 N N . SER A 1 252 ? -7.977 23 -11.32 1 91.62 252 SER A N 1
ATOM 1859 C CA . SER A 1 252 ? -7.699 21.875 -10.438 1 91.62 252 SER A CA 1
ATOM 1860 C C . SER A 1 252 ? -6.73 22.25 -9.328 1 91.62 252 SER A C 1
ATOM 1862 O O . SER A 1 252 ? -6.609 21.547 -8.328 1 91.62 252 SER A O 1
ATOM 1864 N N . GLY A 1 253 ? -6.027 23.344 -9.57 1 94.31 253 GLY A N 1
ATOM 1865 C CA . GLY A 1 253 ? -5.02 23.797 -8.625 1 94.31 253 GLY A CA 1
ATOM 1866 C C . GLY A 1 253 ? -3.721 23.016 -8.719 1 94.31 253 GLY A C 1
ATOM 1867 O O . GLY A 1 253 ? -2.846 23.156 -7.859 1 94.31 253 GLY A O 1
ATOM 1868 N N . ARG A 1 254 ? -3.58 22.219 -9.758 1 95.5 254 ARG A N 1
ATOM 1869 C CA . ARG A 1 254 ? -2.453 21.281 -9.805 1 95.5 254 ARG A CA 1
ATOM 1870 C C . ARG A 1 254 ? -1.27 21.906 -10.547 1 95.5 254 ARG A C 1
ATOM 1872 O O . ARG A 1 254 ? -1.449 22.594 -11.547 1 95.5 254 ARG A O 1
ATOM 1879 N N . LEU A 1 255 ? -0.064 21.734 -10.039 1 97.5 255 LEU A N 1
ATOM 1880 C CA . LEU A 1 255 ? 1.218 22.109 -10.633 1 97.5 255 LEU A CA 1
ATOM 1881 C C . LEU A 1 255 ? 1.882 20.906 -11.289 1 97.5 255 LEU A C 1
ATOM 1883 O O . LEU A 1 255 ? 2.449 20.047 -10.594 1 97.5 255 LEU A O 1
ATOM 1887 N N . LEU A 1 256 ? 1.823 20.844 -12.656 1 96.44 256 LEU A N 1
ATOM 1888 C CA . LEU A 1 256 ? 2.359 19.703 -13.383 1 96.44 256 LEU A CA 1
ATOM 1889 C C . LEU A 1 256 ? 1.851 18.391 -12.781 1 96.44 256 LEU A C 1
ATOM 1891 O O . LEU A 1 256 ? 2.629 17.469 -12.555 1 96.44 256 LEU A O 1
ATOM 1895 N N . GLY A 1 257 ? 0.634 18.406 -12.352 1 94.94 257 GLY A N 1
ATOM 1896 C CA . GLY A 1 257 ? -0.028 17.203 -11.875 1 94.94 257 GLY A CA 1
ATOM 1897 C C . GLY A 1 257 ? -0.053 17.094 -10.359 1 94.94 257 GLY A C 1
ATOM 1898 O O . GLY A 1 257 ? -0.795 16.281 -9.805 1 94.94 257 GLY A O 1
ATOM 1899 N N . LEU A 1 258 ? 0.675 17.844 -9.664 1 96.69 258 LEU A N 1
ATOM 1900 C CA . LEU A 1 258 ? 0.751 17.781 -8.211 1 96.69 258 LEU A CA 1
ATOM 1901 C C . LEU A 1 258 ? -0.206 18.781 -7.566 1 96.69 258 LEU A C 1
ATOM 1903 O O . LEU A 1 258 ? -0.335 19.906 -8.039 1 96.69 258 LEU A O 1
ATOM 1907 N N . ALA A 1 259 ? -0.74 18.406 -6.453 1 95.25 259 ALA A N 1
ATOM 1908 C CA . ALA A 1 259 ? -1.812 19.188 -5.832 1 95.25 259 ALA A CA 1
ATOM 1909 C C . ALA A 1 259 ? -1.255 20.406 -5.113 1 95.25 259 ALA A C 1
ATOM 1911 O O . ALA A 1 259 ? -1.974 21.391 -4.891 1 95.25 259 ALA A O 1
ATOM 1912 N N . VAL A 1 260 ? 0.062 20.375 -4.762 1 98.25 260 VAL A N 1
ATOM 1913 C CA . VAL A 1 260 ? 0.624 21.469 -3.963 1 98.25 260 VAL A CA 1
ATOM 1914 C C . VAL A 1 260 ? 1.715 22.172 -4.754 1 98.25 260 VAL A C 1
ATOM 1916 O O . VAL A 1 260 ? 2.275 21.625 -5.695 1 98.25 260 VAL A O 1
ATOM 1919 N N . THR A 1 261 ? 2.035 23.391 -4.332 1 98.25 261 THR A N 1
ATOM 1920 C CA . THR A 1 261 ? 3.037 24.203 -5.012 1 98.25 261 THR A CA 1
ATOM 1921 C C . THR A 1 261 ? 4.293 24.344 -4.16 1 98.25 261 THR A C 1
ATOM 1923 O O . THR A 1 261 ? 5.289 24.922 -4.598 1 98.25 261 THR A O 1
ATOM 1926 N N . ARG A 1 262 ? 4.23 23.859 -2.949 1 98.69 262 ARG A N 1
ATOM 1927 C CA . ARG A 1 262 ? 5.375 23.75 -2.057 1 98.69 262 ARG A CA 1
ATOM 1928 C C . ARG A 1 262 ? 5.438 22.359 -1.424 1 98.69 262 ARG A C 1
ATOM 1930 O O . ARG A 1 262 ? 4.402 21.797 -1.061 1 98.69 262 ARG A O 1
ATOM 1937 N N . ALA A 1 263 ? 6.625 21.797 -1.367 1 98.88 263 ALA A N 1
ATOM 1938 C CA . ALA A 1 263 ? 6.789 20.484 -0.764 1 98.88 263 ALA A CA 1
ATOM 1939 C C . ALA A 1 263 ? 8.266 20.156 -0.57 1 98.88 263 ALA A C 1
ATOM 1941 O O . ALA A 1 263 ? 9.141 20.781 -1.175 1 98.88 263 ALA A O 1
ATOM 1942 N N . PHE A 1 264 ? 8.539 19.25 0.335 1 98.81 264 PHE A N 1
ATOM 1943 C CA . PHE A 1 264 ? 9.836 18.609 0.451 1 98.81 264 PHE A CA 1
ATOM 1944 C C . PHE A 1 264 ? 9.961 17.453 -0.542 1 98.81 264 PHE A C 1
ATOM 1946 O O . PHE A 1 264 ? 8.961 16.828 -0.891 1 98.81 264 PHE A O 1
ATOM 1953 N N . GLY A 1 265 ? 11.234 17.141 -0.92 1 98.56 265 GLY A N 1
ATOM 1954 C CA . GLY A 1 265 ? 11.422 16.047 -1.854 1 98.56 265 GLY A CA 1
ATOM 1955 C C . GLY A 1 265 ? 10.93 16.359 -3.254 1 98.56 265 GLY A C 1
ATOM 1956 O O . GLY A 1 265 ? 11.312 17.391 -3.836 1 98.56 265 GLY A O 1
ATOM 1957 N N . ASP A 1 266 ? 10.195 15.461 -3.834 1 98.5 266 ASP A N 1
ATOM 1958 C CA . ASP A 1 266 ? 9.562 15.672 -5.133 1 98.5 266 ASP A CA 1
ATOM 1959 C C . ASP A 1 266 ? 10.594 16.047 -6.191 1 98.5 266 ASP A C 1
ATOM 1961 O O . ASP A 1 266 ? 10.469 17.078 -6.844 1 98.5 266 ASP A O 1
ATOM 1965 N N . HIS A 1 267 ? 11.43 15.133 -6.457 1 98.31 267 HIS A N 1
ATOM 1966 C CA . HIS A 1 267 ? 12.562 15.352 -7.348 1 98.31 267 HIS A CA 1
ATOM 1967 C C . HIS A 1 267 ? 12.102 15.727 -8.75 1 98.31 267 HIS A C 1
ATOM 1969 O O . HIS A 1 267 ? 12.75 16.516 -9.438 1 98.31 267 HIS A O 1
ATOM 1975 N N . ARG A 1 268 ? 10.953 15.273 -9.164 1 97.88 268 ARG A N 1
ATOM 1976 C CA . ARG A 1 268 ? 10.445 15.484 -10.523 1 97.88 268 ARG A CA 1
ATOM 1977 C C . ARG A 1 268 ? 10.211 16.969 -10.789 1 97.88 268 ARG A C 1
ATOM 1979 O O . ARG A 1 268 ? 10.203 17.391 -11.945 1 97.88 268 ARG A O 1
ATOM 1986 N N . TRP A 1 269 ? 10.039 17.75 -9.766 1 98.19 269 TRP A N 1
ATOM 1987 C CA . TRP A 1 269 ? 9.742 19.172 -9.906 1 98.19 269 TRP A CA 1
ATOM 1988 C C . TRP A 1 269 ? 10.977 20.016 -9.594 1 98.19 269 TRP A C 1
ATOM 1990 O O . TRP A 1 269 ? 10.938 21.234 -9.688 1 98.19 269 TRP A O 1
ATOM 2000 N N . LYS A 1 270 ? 12.047 19.344 -9.25 1 98.25 270 LYS A N 1
ATOM 2001 C CA . LYS A 1 270 ? 13.18 20.109 -8.758 1 98.25 270 LYS A CA 1
ATOM 2002 C C . LYS A 1 270 ? 14.438 19.812 -9.562 1 98.25 270 LYS A C 1
ATOM 2004 O O . LYS A 1 270 ? 15.242 20.719 -9.828 1 98.25 270 LYS A O 1
ATOM 2009 N N . TRP A 1 271 ? 14.586 18.516 -9.945 1 98.31 271 TRP A N 1
ATOM 2010 C CA . TRP A 1 271 ? 15.836 18.109 -10.586 1 98.31 271 TRP A CA 1
ATOM 2011 C C . TRP A 1 271 ? 15.812 18.406 -12.078 1 98.31 271 TRP A C 1
ATOM 2013 O O . TRP A 1 271 ? 14.75 18.672 -12.648 1 98.31 271 TRP A O 1
ATOM 2023 N N . ARG A 1 272 ? 17.078 18.406 -12.727 1 96.56 272 ARG A N 1
ATOM 2024 C CA . ARG A 1 272 ? 17.172 18.422 -14.188 1 96.56 272 ARG A CA 1
ATOM 2025 C C . ARG A 1 272 ? 16.625 17.141 -14.789 1 96.56 272 ARG A C 1
ATOM 2027 O O . ARG A 1 272 ? 16.75 16.062 -14.195 1 96.56 272 ARG A O 1
ATOM 2034 N N . GLU A 1 273 ? 16.078 17.188 -15.922 1 96.25 273 GLU A N 1
ATOM 2035 C CA . GLU A 1 273 ? 15.422 16.062 -16.594 1 96.25 273 GLU A CA 1
ATOM 2036 C C . GLU A 1 273 ? 16.344 14.852 -16.672 1 96.25 273 GLU A C 1
ATOM 2038 O O . GLU A 1 273 ? 15.914 13.719 -16.469 1 96.25 273 GLU A O 1
ATOM 2043 N N . GLY A 1 274 ? 17.609 15.062 -17.047 1 96.06 274 GLY A N 1
ATOM 2044 C CA . GLY A 1 274 ? 18.562 13.969 -17.141 1 96.06 274 GLY A CA 1
ATOM 2045 C C . GLY A 1 274 ? 18.734 13.203 -15.844 1 96.06 274 GLY A C 1
ATOM 2046 O O . GLY A 1 274 ? 18.875 11.984 -15.852 1 96.06 274 GLY A O 1
ATOM 2047 N N . GLU A 1 275 ? 18.75 13.938 -14.711 1 97.56 275 GLU A N 1
ATOM 2048 C CA . GLU A 1 275 ? 18.875 13.32 -13.391 1 97.56 275 GLU A CA 1
ATOM 2049 C C . GLU A 1 275 ? 17.641 12.5 -13.047 1 97.56 275 GLU A C 1
ATOM 2051 O O . GLU A 1 275 ? 17.75 11.414 -12.477 1 97.56 275 GLU A O 1
ATOM 2056 N N . ILE A 1 276 ? 16.5 13.055 -13.398 1 97.5 276 ILE A N 1
ATOM 2057 C CA . ILE A 1 276 ? 15.242 12.352 -13.164 1 97.5 276 ILE A CA 1
ATOM 2058 C C . ILE A 1 276 ? 15.219 11.055 -13.961 1 97.5 276 ILE A C 1
ATOM 2060 O O . ILE A 1 276 ? 14.875 9.992 -13.43 1 97.5 276 ILE A O 1
ATOM 2064 N N . THR A 1 277 ? 15.617 11.125 -15.18 1 96.44 277 THR A N 1
ATOM 2065 C CA . THR A 1 277 ? 15.648 9.969 -16.062 1 96.44 277 THR A CA 1
ATOM 2066 C C . THR A 1 277 ? 16.609 8.906 -15.539 1 96.44 277 THR A C 1
ATOM 2068 O O . THR A 1 277 ? 16.312 7.711 -15.594 1 96.44 277 THR A O 1
ATOM 2071 N N . GLU A 1 278 ? 17.719 9.367 -15.086 1 96.38 278 GLU A N 1
ATOM 2072 C CA . GLU A 1 278 ? 18.672 8.422 -14.523 1 96.38 278 GLU A CA 1
ATOM 2073 C C . GLU A 1 278 ? 18.094 7.711 -13.305 1 96.38 278 GLU A C 1
ATOM 2075 O O . GLU A 1 278 ? 18.219 6.488 -13.18 1 96.38 278 GLU A O 1
ATOM 2080 N N . ALA A 1 279 ? 17.516 8.477 -12.375 1 97.12 279 ALA A N 1
ATOM 2081 C CA . ALA A 1 279 ? 16.891 7.891 -11.188 1 97.12 279 ALA A CA 1
ATOM 2082 C C . ALA A 1 279 ? 15.82 6.875 -11.57 1 97.12 279 ALA A C 1
ATOM 2084 O O . ALA A 1 279 ? 15.68 5.84 -10.922 1 97.12 279 ALA A O 1
ATOM 2085 N N . GLN A 1 280 ? 15.062 7.207 -12.609 1 96.5 280 GLN A N 1
ATOM 2086 C CA . GLN A 1 280 ? 14.008 6.32 -13.094 1 96.5 280 GLN A CA 1
ATOM 2087 C C . GLN A 1 280 ? 14.594 5.039 -13.68 1 96.5 280 GLN A C 1
ATOM 2089 O O . GLN A 1 280 ? 14.258 3.938 -13.242 1 96.5 280 GLN A O 1
ATOM 2094 N N . GLN A 1 281 ? 15.5 5.168 -14.609 1 96.25 281 GLN A N 1
ATOM 2095 C CA . GLN A 1 281 ? 15.961 4.047 -15.422 1 96.25 281 GLN A CA 1
ATOM 2096 C C . GLN A 1 281 ? 16.906 3.143 -14.633 1 96.25 281 GLN A C 1
ATOM 2098 O O . GLN A 1 281 ? 16.812 1.917 -14.727 1 96.25 281 GLN A O 1
ATOM 2103 N N . LYS A 1 282 ? 17.734 3.719 -13.789 1 96.62 282 LYS A N 1
ATOM 2104 C CA . LYS A 1 282 ? 18.766 2.928 -13.141 1 96.62 282 LYS A CA 1
ATOM 2105 C C . LYS A 1 282 ? 18.359 2.516 -11.734 1 96.62 282 LYS A C 1
ATOM 2107 O O . LYS A 1 282 ? 18.875 1.542 -11.188 1 96.62 282 LYS A O 1
ATOM 2112 N N . TYR A 1 283 ? 17.391 3.213 -11.141 1 97.38 283 TYR A N 1
ATOM 2113 C CA . TYR A 1 283 ? 17.125 2.977 -9.727 1 97.38 283 TYR A CA 1
ATOM 2114 C C . TYR A 1 283 ? 15.625 2.957 -9.461 1 97.38 283 TYR A C 1
ATOM 2116 O O . TYR A 1 283 ? 15.188 3.172 -8.328 1 97.38 283 TYR A O 1
ATOM 2124 N N . TRP A 1 284 ? 14.797 2.861 -10.484 1 96.88 284 TRP A N 1
ATOM 2125 C CA . TRP A 1 284 ? 13.375 2.52 -10.461 1 96.88 284 TRP A CA 1
ATOM 2126 C C . TRP A 1 284 ? 12.555 3.662 -9.875 1 96.88 284 TRP A C 1
ATOM 2128 O O . TRP A 1 284 ? 11.5 3.432 -9.273 1 96.88 284 TRP A O 1
ATOM 2138 N N . GLY A 1 285 ? 13.055 4.891 -9.914 1 95.19 285 GLY A N 1
ATOM 2139 C CA . GLY A 1 285 ? 12.273 6.062 -9.547 1 95.19 285 GLY A CA 1
ATOM 2140 C C . GLY A 1 285 ? 11.188 6.402 -10.547 1 95.19 285 GLY A C 1
ATOM 2141 O O . GLY A 1 285 ? 10.812 5.562 -11.367 1 95.19 285 GLY A O 1
ATOM 2142 N N . THR A 1 286 ? 10.617 7.566 -10.406 1 94.75 286 THR A N 1
ATOM 2143 C CA . THR A 1 286 ? 9.562 8.008 -11.312 1 94.75 286 THR A CA 1
ATOM 2144 C C . THR A 1 286 ? 10.125 8.945 -12.375 1 94.75 286 THR A C 1
ATOM 2146 O O . THR A 1 286 ? 11.078 9.68 -12.125 1 94.75 286 THR A O 1
ATOM 2149 N N . GLY A 1 287 ? 9.539 8.992 -13.547 1 94.44 287 GLY A N 1
ATOM 2150 C CA . GLY A 1 287 ? 10.07 9.703 -14.695 1 94.44 287 GLY A CA 1
ATOM 2151 C C . GLY A 1 287 ? 9.695 11.172 -14.719 1 94.44 287 GLY A C 1
ATOM 2152 O O . GLY A 1 287 ? 8.945 11.633 -13.852 1 94.44 287 GLY A O 1
ATOM 2153 N N . PRO A 1 288 ? 10.195 11.859 -15.641 1 94.88 288 PRO A N 1
ATOM 2154 C CA . PRO A 1 288 ? 9.961 13.305 -15.742 1 94.88 288 PRO A CA 1
ATOM 2155 C C . PRO A 1 288 ? 8.516 13.648 -16.078 1 94.88 288 PRO A C 1
ATOM 2157 O O . PRO A 1 288 ? 7.789 12.812 -16.625 1 94.88 288 PRO A O 1
ATOM 2160 N N . ARG A 1 289 ? 8.109 14.836 -15.633 1 93.38 289 ARG A N 1
ATOM 2161 C CA . ARG A 1 289 ? 6.801 15.375 -15.992 1 93.38 289 ARG A CA 1
ATOM 2162 C C . ARG A 1 289 ? 6.84 16.031 -17.375 1 93.38 289 ARG A C 1
ATOM 2164 O O . ARG A 1 289 ? 7.777 16.766 -17.688 1 93.38 289 ARG A O 1
ATOM 2171 N N . PRO A 1 290 ? 5.734 15.766 -18.031 1 90.31 290 PRO A N 1
ATOM 2172 C CA . PRO A 1 290 ? 5.699 16.469 -19.328 1 90.31 290 PRO A CA 1
ATOM 2173 C C . PRO A 1 290 ? 5.629 17.984 -19.172 1 90.31 290 PRO A C 1
ATOM 2175 O O . PRO A 1 290 ? 5.016 18.484 -18.219 1 90.31 290 PRO A O 1
ATOM 2178 N N . ASN A 1 291 ? 6.305 18.812 -19.859 1 90.25 291 ASN A N 1
ATOM 2179 C CA . ASN A 1 291 ? 6.234 20.266 -19.938 1 90.25 291 ASN A CA 1
ATOM 2180 C C . ASN A 1 291 ? 7.137 20.938 -18.891 1 90.25 291 ASN A C 1
ATOM 2182 O O . ASN A 1 291 ? 7.168 22.156 -18.781 1 90.25 291 ASN A O 1
ATOM 2186 N N . ALA A 1 292 ? 7.75 20.031 -18.062 1 93.94 292 ALA A N 1
ATOM 2187 C CA . ALA A 1 292 ? 8.711 20.609 -17.125 1 93.94 292 ALA A CA 1
ATOM 2188 C C . ALA A 1 292 ? 9.961 21.094 -17.859 1 93.94 292 ALA A C 1
ATOM 2190 O O . ALA A 1 292 ? 10.852 20.312 -18.156 1 93.94 292 ALA A O 1
ATOM 2191 N N . LYS A 1 293 ? 10.117 22.453 -18.031 1 94.19 293 LYS A N 1
ATOM 2192 C CA . LYS A 1 293 ? 11.211 22.969 -18.859 1 94.19 293 LYS A CA 1
ATOM 2193 C C . LYS A 1 293 ? 12.211 23.766 -18.016 1 94.19 293 LYS A C 1
ATOM 2195 O O . LYS A 1 293 ? 13.398 23.812 -18.344 1 94.19 293 LYS A O 1
ATOM 2200 N N . THR A 1 294 ? 11.734 24.359 -16.906 1 96.06 294 THR A N 1
ATOM 2201 C CA . THR A 1 294 ? 12.617 25.234 -16.156 1 96.06 294 THR A CA 1
ATOM 2202 C C . THR A 1 294 ? 12.57 24.906 -14.664 1 96.06 294 THR A C 1
ATOM 2204 O O . THR A 1 294 ? 12.305 25.781 -13.836 1 96.06 294 THR A O 1
ATOM 2207 N N . PRO A 1 295 ? 12.781 23.688 -14.281 1 96.31 295 PRO A N 1
ATOM 2208 C CA . PRO A 1 295 ? 12.82 23.406 -12.844 1 96.31 295 PRO A CA 1
ATOM 2209 C C . PRO A 1 295 ? 13.859 24.25 -12.109 1 96.31 295 PRO A C 1
ATOM 2211 O O . PRO A 1 295 ? 14.805 24.75 -12.727 1 96.31 295 PRO A O 1
ATOM 2214 N N . PRO A 1 296 ? 13.742 24.422 -10.836 1 97.56 296 PRO A N 1
ATOM 2215 C CA . PRO A 1 296 ? 12.781 23.812 -9.922 1 97.56 296 PRO A CA 1
ATOM 2216 C C . PRO A 1 296 ? 11.438 24.531 -9.898 1 97.56 296 PRO A C 1
ATOM 2218 O O . PRO A 1 296 ? 11.398 25.766 -9.922 1 97.56 296 PRO A O 1
ATOM 2221 N N . TYR A 1 297 ? 10.375 23.812 -9.758 1 97.75 297 TYR A N 1
ATOM 2222 C CA . TYR A 1 297 ? 9.031 24.375 -9.703 1 97.75 297 TYR A CA 1
ATOM 2223 C C . TYR A 1 297 ? 8.516 24.406 -8.273 1 97.75 297 TYR A C 1
ATOM 2225 O O . TYR A 1 297 ? 7.586 25.156 -7.953 1 97.75 297 TYR A O 1
ATOM 2233 N N . LEU A 1 298 ? 9.055 23.516 -7.406 1 98 298 LEU A N 1
ATOM 2234 C CA . LEU A 1 298 ? 8.625 23.391 -6.016 1 98 298 LEU A CA 1
ATOM 2235 C C . LEU A 1 298 ? 9.688 23.969 -5.074 1 98 298 LEU A C 1
ATOM 2237 O O . LEU A 1 298 ? 10.883 23.906 -5.375 1 98 298 LEU A O 1
ATOM 2241 N N . THR A 1 299 ? 9.219 24.453 -3.965 1 98.25 299 THR A N 1
ATOM 2242 C CA . THR A 1 299 ? 10.094 24.922 -2.893 1 98.25 299 THR A CA 1
ATOM 2243 C C . THR A 1 299 ? 9.617 24.391 -1.541 1 98.25 299 THR A C 1
ATOM 2245 O O . THR A 1 299 ? 8.438 24.062 -1.379 1 98.25 299 THR A O 1
ATOM 2248 N N . ALA A 1 300 ? 10.523 24.25 -0.627 1 98.81 300 ALA A N 1
ATOM 2249 C CA . ALA A 1 300 ? 10.172 23.891 0.746 1 98.81 300 ALA A CA 1
ATOM 2250 C C . ALA A 1 300 ? 10.156 25.125 1.645 1 98.81 300 ALA A C 1
ATOM 2252 O O . ALA A 1 300 ? 10.164 25 2.871 1 98.81 300 ALA A O 1
ATOM 2253 N N . GLU A 1 301 ? 10.258 26.297 1.03 1 98.81 301 GLU A N 1
ATOM 2254 C CA . GLU A 1 301 ? 10.156 27.531 1.809 1 98.81 301 GLU A CA 1
ATOM 2255 C C . GLU A 1 301 ? 8.789 27.672 2.461 1 98.81 301 GLU A C 1
ATOM 2257 O O . GLU A 1 301 ? 7.77 27.734 1.769 1 98.81 301 GLU A O 1
ATOM 2262 N N . PRO A 1 302 ? 8.766 27.766 3.756 1 98.81 302 PRO A N 1
ATOM 2263 C CA . PRO A 1 302 ? 7.461 27.875 4.418 1 98.81 302 PRO A CA 1
ATOM 2264 C C . PRO A 1 302 ? 6.914 29.297 4.426 1 98.81 302 PRO A C 1
ATOM 2266 O O . PRO A 1 302 ? 7.68 30.25 4.367 1 98.81 302 PRO A O 1
ATOM 2269 N N . VAL A 1 303 ? 5.625 29.391 4.371 1 98.62 303 VAL A N 1
ATOM 2270 C CA . VAL A 1 303 ? 4.953 30.625 4.75 1 98.62 303 VAL A CA 1
ATOM 2271 C C . VAL A 1 303 ? 4.609 30.594 6.238 1 98.62 303 VAL A C 1
ATOM 2273 O O . VAL A 1 303 ? 4.016 29.625 6.723 1 98.62 303 VAL A O 1
ATOM 2276 N N . ILE A 1 304 ? 5.004 31.609 6.957 1 98.56 304 ILE A N 1
ATOM 2277 C CA . ILE A 1 304 ? 4.895 31.594 8.406 1 98.56 304 ILE A CA 1
ATOM 2278 C C . ILE A 1 304 ? 3.822 32.594 8.859 1 98.56 304 ILE A C 1
ATOM 2280 O O . ILE A 1 304 ? 3.801 33.719 8.414 1 98.56 304 ILE A O 1
ATOM 2284 N N . GLU A 1 305 ? 2.902 32.125 9.641 1 98.31 305 GLU A N 1
ATOM 2285 C CA . GLU A 1 305 ? 1.941 32.938 10.367 1 98.31 305 GLU A CA 1
ATOM 2286 C C . GLU A 1 305 ? 2.221 32.938 11.867 1 98.31 305 GLU A C 1
ATOM 2288 O O . GLU A 1 305 ? 2.748 31.953 12.398 1 98.31 305 GLU A O 1
ATOM 2293 N N . GLU A 1 306 ? 1.975 34 12.516 1 97.06 306 GLU A N 1
ATOM 2294 C CA . GLU A 1 306 ? 2.283 34.094 13.938 1 97.06 306 GLU A CA 1
ATOM 2295 C C . GLU A 1 306 ? 1.168 34.812 14.703 1 97.06 306 GLU A C 1
ATOM 2297 O O . GLU A 1 306 ? 0.407 35.594 14.117 1 97.06 306 GLU A O 1
ATOM 2302 N N . THR A 1 307 ? 1.07 34.531 15.992 1 97.69 307 THR A N 1
ATOM 2303 C CA . THR A 1 307 ? 0.122 35.188 16.891 1 97.69 307 THR A CA 1
ATOM 2304 C C . THR A 1 307 ? 0.523 35 18.344 1 97.69 307 THR A C 1
ATOM 2306 O O . THR A 1 307 ? 1.333 34.125 18.656 1 97.69 307 THR A O 1
ATOM 2309 N N . THR A 1 308 ? 0.033 35.875 19.188 1 96.38 308 THR A N 1
ATOM 2310 C CA . THR A 1 308 ? 0.074 35.594 20.625 1 96.38 308 THR A CA 1
ATOM 2311 C C . THR A 1 308 ? -1.106 34.75 21.047 1 96.38 308 THR A C 1
ATOM 2313 O O . THR A 1 308 ? -2.23 34.938 20.578 1 96.38 308 THR A O 1
ATOM 2316 N N . VAL A 1 309 ? -0.855 33.812 21.938 1 96.25 309 VAL A N 1
ATOM 2317 C CA . VAL A 1 309 ? -1.894 32.906 22.359 1 96.25 309 VAL A CA 1
ATOM 2318 C C . VAL A 1 309 ? -2.547 33.406 23.641 1 96.25 309 VAL A C 1
ATOM 2320 O O . VAL A 1 309 ? -1.864 33.906 24.531 1 96.25 309 VAL A O 1
ATOM 2323 N N . GLN A 1 310 ? -3.832 33.281 23.672 1 94.12 310 GLN A N 1
ATOM 2324 C CA . GLN A 1 310 ? -4.566 33.562 24.906 1 94.12 310 GLN A CA 1
ATOM 2325 C C . GLN A 1 310 ? -4.598 32.312 25.812 1 94.12 310 GLN A C 1
ATOM 2327 O O . GLN A 1 310 ? -5.188 31.297 25.453 1 94.12 310 GLN A O 1
ATOM 2332 N N . LEU A 1 311 ? -4.004 32.469 26.969 1 93.88 311 LEU A N 1
ATOM 2333 C CA . LEU A 1 311 ? -3.947 31.344 27.906 1 93.88 311 LEU A CA 1
ATOM 2334 C C . LEU A 1 311 ? -5.184 31.328 28.797 1 93.88 311 LEU A C 1
ATOM 2336 O O . LEU A 1 311 ? -5.707 32.406 29.156 1 93.88 311 LEU A O 1
ATOM 2340 N N . GLY A 1 312 ? -5.562 30.172 29.062 1 87.94 312 GLY A N 1
ATOM 2341 C CA . GLY A 1 312 ? -6.629 30.062 30.031 1 87.94 312 GLY A CA 1
ATOM 2342 C C . GLY A 1 312 ? -6.145 30.219 31.469 1 87.94 312 GLY A C 1
ATOM 2343 O O . GLY A 1 312 ? -4.984 29.922 31.766 1 87.94 312 GLY A O 1
ATOM 2344 N N . SER A 1 313 ? -7.086 30.766 32.312 1 78.69 313 SER A N 1
ATOM 2345 C CA . SER A 1 313 ? -6.824 30.734 33.75 1 78.69 313 SER A CA 1
ATOM 2346 C C . SER A 1 313 ? -6.938 29.312 34.281 1 78.69 313 SER A C 1
ATOM 2348 O O . SER A 1 313 ? -7.195 28.375 33.531 1 78.69 313 SER A O 1
ATOM 2350 N N . ALA A 1 314 ? -6.664 29.141 35.531 1 70 314 ALA A N 1
ATOM 2351 C CA . ALA A 1 314 ? -6.676 27.828 36.156 1 70 314 ALA A CA 1
ATOM 2352 C C . ALA A 1 314 ? -7.973 27.078 35.844 1 70 314 ALA A C 1
ATOM 2354 O O . ALA A 1 314 ? -7.984 25.859 35.75 1 70 314 ALA A O 1
ATOM 2355 N N . LYS A 1 315 ? -8.922 27.734 35.625 1 68.62 315 LYS A N 1
ATOM 2356 C CA . LYS A 1 315 ? -10.172 27.062 35.312 1 68.62 315 LYS A CA 1
ATOM 2357 C C . LYS A 1 315 ? -10.828 27.656 34.062 1 68.62 315 LYS A C 1
ATOM 2359 O O . LYS A 1 315 ? -12.023 27.469 33.844 1 68.62 315 LYS A O 1
ATOM 2364 N N . GLY A 1 316 ? -9.992 28.234 33.375 1 79.88 316 GLY A N 1
ATOM 2365 C CA . GLY A 1 316 ? -10.578 28.953 32.281 1 79.88 316 GLY A CA 1
ATOM 2366 C C . GLY A 1 316 ? -10.125 28.438 30.922 1 79.88 316 GLY A C 1
ATOM 2367 O O . GLY A 1 316 ? -9.031 27.891 30.797 1 79.88 316 GLY A O 1
ATOM 2368 N N . SER A 1 317 ? -11.016 28.672 30.031 1 86.25 317 SER A N 1
ATOM 2369 C CA . SER A 1 317 ? -10.727 28.281 28.656 1 86.25 317 SER A CA 1
ATOM 2370 C C . SER A 1 317 ? -9.742 29.25 28.016 1 86.25 317 SER A C 1
ATOM 2372 O O . SER A 1 317 ? -9.75 30.438 28.312 1 86.25 317 SER A O 1
ATOM 2374 N N . GLY A 1 318 ? -8.758 28.703 27.297 1 94.81 318 GLY A N 1
ATOM 2375 C CA . GLY A 1 318 ? -7.879 29.469 26.422 1 94.81 318 GLY A CA 1
ATOM 2376 C C . GLY A 1 318 ? -8.031 29.109 24.969 1 94.81 318 GLY A C 1
ATOM 2377 O O . GLY A 1 318 ? -8.992 28.453 24.578 1 94.81 318 GLY A O 1
ATOM 2378 N N . ASP A 1 319 ? -7.164 29.672 24.188 1 97.81 319 ASP A N 1
ATOM 2379 C CA . ASP A 1 319 ? -7.148 29.328 22.781 1 97.81 319 ASP A CA 1
ATOM 2380 C C . ASP A 1 319 ? -6.859 27.828 22.594 1 97.81 319 ASP A C 1
ATOM 2382 O O . ASP A 1 319 ? -6.344 27.172 23.5 1 97.81 319 ASP A O 1
ATOM 2386 N N . PHE A 1 320 ? -7.273 27.266 21.562 1 98.5 320 PHE A N 1
ATOM 2387 C CA . PHE A 1 320 ? -6.773 25.969 21.109 1 98.5 320 PHE A CA 1
ATOM 2388 C C . PHE A 1 320 ? -6.367 26.016 19.641 1 98.5 320 PHE A C 1
ATOM 2390 O O . PHE A 1 320 ? -6.773 26.922 18.906 1 98.5 320 PHE A O 1
ATOM 2397 N N . LEU A 1 321 ? -5.48 25.109 19.188 1 98.88 321 LEU A N 1
ATOM 2398 C CA . LEU A 1 321 ? -4.977 25.031 17.812 1 98.88 321 LEU A CA 1
ATOM 2399 C C . LEU A 1 321 ? -5.293 23.672 17.203 1 98.88 321 LEU A C 1
ATOM 2401 O O . LEU A 1 321 ? -5.062 22.625 17.828 1 98.88 321 LEU A O 1
ATOM 2405 N N . ILE A 1 322 ? -5.914 23.656 16.047 1 98.94 322 ILE A N 1
ATOM 2406 C CA . ILE A 1 322 ? -6.098 22.438 15.258 1 98.94 322 ILE A CA 1
ATOM 2407 C C . ILE A 1 322 ? -5.051 22.375 14.148 1 98.94 322 ILE A C 1
ATOM 2409 O O . ILE A 1 322 ? -4.922 23.312 13.352 1 98.94 322 ILE A O 1
ATOM 2413 N N . MET A 1 323 ? -4.273 21.375 14.102 1 98.94 323 MET A N 1
ATOM 2414 C CA . MET A 1 323 ? -3.361 21.047 13.008 1 98.94 323 MET A CA 1
ATOM 2415 C C . MET A 1 323 ? -3.754 19.734 12.344 1 98.94 323 MET A C 1
ATOM 2417 O O . MET A 1 323 ? -3.871 18.703 13.016 1 98.94 323 MET A O 1
ATOM 2421 N N . ALA A 1 324 ? -3.893 19.75 11.031 1 98.94 324 ALA A N 1
ATOM 2422 C CA . ALA A 1 324 ? -4.34 18.5 10.414 1 98.94 324 ALA A CA 1
ATOM 2423 C C . ALA A 1 324 ? -3.924 18.438 8.945 1 98.94 324 ALA A C 1
ATOM 2425 O O . ALA A 1 324 ? -3.68 19.469 8.32 1 98.94 324 ALA A O 1
ATOM 2426 N N . SER A 1 325 ? -3.775 17.25 8.414 1 98.88 325 SER A N 1
ATOM 2427 C CA . SER A 1 325 ? -3.529 17.031 6.992 1 98.88 325 SER A CA 1
ATOM 2428 C C . SER A 1 325 ? -4.816 17.141 6.184 1 98.88 325 SER A C 1
ATOM 2430 O O . SER A 1 325 ? -5.898 17.297 6.75 1 98.88 325 SER A O 1
ATOM 2432 N N . ASP A 1 326 ? -4.715 17.125 4.875 1 98 326 ASP A N 1
ATOM 2433 C CA . ASP A 1 326 ? -5.844 17.359 3.977 1 98 326 ASP A CA 1
ATOM 2434 C C . ASP A 1 326 ? -6.887 16.25 4.105 1 98 326 ASP A C 1
ATOM 2436 O O . ASP A 1 326 ? -8.078 16.484 3.871 1 98 326 ASP A O 1
ATOM 2440 N N . GLY A 1 327 ? -6.473 15.047 4.578 1 98 327 GLY A N 1
ATOM 2441 C CA . GLY A 1 327 ? -7.441 13.977 4.785 1 98 327 GLY A CA 1
ATOM 2442 C C . GLY A 1 327 ? -8.562 14.367 5.727 1 98 327 GLY A C 1
ATOM 2443 O O . GLY A 1 327 ? -9.688 13.875 5.598 1 98 327 GLY A O 1
ATOM 2444 N N . PHE A 1 328 ? -8.25 15.18 6.691 1 98.75 328 PHE A N 1
ATOM 2445 C CA . PHE A 1 328 ? -9.258 15.719 7.598 1 98.75 328 PHE A CA 1
ATOM 2446 C C . PHE A 1 328 ? -10.031 16.859 6.934 1 98.75 328 PHE A C 1
ATOM 2448 O O . PHE A 1 328 ? -11.258 16.828 6.883 1 98.75 328 PHE A O 1
ATOM 2455 N N . TRP A 1 329 ? -9.391 17.75 6.344 1 98.5 329 TRP A N 1
ATOM 2456 C CA . TRP A 1 329 ? -9.977 18.984 5.859 1 98.5 329 TRP A CA 1
ATOM 2457 C C . TRP A 1 329 ? -10.805 18.75 4.605 1 98.5 329 TRP A C 1
ATOM 2459 O O . TRP A 1 329 ? -11.633 19.578 4.234 1 98.5 329 TRP A O 1
ATOM 2469 N N . ASP A 1 330 ? -10.57 17.672 3.93 1 95.81 330 ASP A N 1
ATOM 2470 C CA . ASP A 1 330 ? -11.391 17.297 2.781 1 95.81 330 ASP A CA 1
ATOM 2471 C C . ASP A 1 330 ? -12.859 17.125 3.186 1 95.81 330 ASP A C 1
ATOM 2473 O O . ASP A 1 330 ? -13.75 17.156 2.334 1 95.81 330 ASP A O 1
ATOM 2477 N N . HIS A 1 331 ? -13.117 17.062 4.512 1 97.38 331 HIS A N 1
ATOM 2478 C CA . HIS A 1 331 ? -14.461 16.703 4.934 1 97.38 331 HIS A CA 1
ATOM 2479 C C . HIS A 1 331 ? -15.047 17.75 5.871 1 97.38 331 HIS A C 1
ATOM 2481 O O . HIS A 1 331 ? -16.219 17.656 6.254 1 97.38 331 HIS A O 1
ATOM 2487 N N . VAL A 1 332 ? -14.273 18.688 6.285 1 98.06 332 VAL A N 1
ATOM 2488 C CA . VAL A 1 332 ? -14.773 19.625 7.277 1 98.06 332 VAL A CA 1
ATOM 2489 C C . VAL A 1 332 ? -14.195 21.016 7.008 1 98.06 332 VAL A C 1
ATOM 2491 O O . VAL A 1 332 ? -13.016 21.156 6.664 1 98.06 332 VAL A O 1
ATOM 2494 N N . SER A 1 333 ? -14.984 22.062 7.184 1 98.06 333 SER A N 1
ATOM 2495 C CA . SER A 1 333 ? -14.492 23.438 7.09 1 98.06 333 SER A CA 1
ATOM 2496 C C . SER A 1 333 ? -13.766 23.859 8.367 1 98.06 333 SER A C 1
ATOM 2498 O O . SER A 1 333 ? -13.938 23.234 9.414 1 98.06 333 SER A O 1
ATOM 2500 N N . SER A 1 334 ? -12.984 24.906 8.234 1 98.62 334 SER A N 1
ATOM 2501 C CA . SER A 1 334 ? -12.281 25.422 9.406 1 98.62 334 SER A CA 1
ATOM 2502 C C . SER A 1 334 ? -13.266 25.828 10.5 1 98.62 334 SER A C 1
ATOM 2504 O O . SER A 1 334 ? -13.047 25.516 11.68 1 98.62 334 SER A O 1
ATOM 2506 N N . GLU A 1 335 ? -14.328 26.484 10.125 1 98.62 335 GLU A N 1
ATOM 2507 C CA . GLU A 1 335 ? -15.328 26.969 11.07 1 98.62 335 GLU A CA 1
ATOM 2508 C C . GLU A 1 335 ? -16.016 25.812 11.789 1 98.62 335 GLU A C 1
ATOM 2510 O O . GLU A 1 335 ? -16.172 25.844 13.016 1 98.62 335 GLU A O 1
ATOM 2515 N N . ASP A 1 336 ? -16.375 24.828 11.023 1 98.56 336 ASP A N 1
ATOM 2516 C CA . ASP A 1 336 ? -17.078 23.703 11.617 1 98.56 336 ASP A CA 1
ATOM 2517 C C . ASP A 1 336 ? -16.141 22.891 12.516 1 98.56 336 ASP A C 1
ATOM 2519 O O . ASP A 1 336 ? -16.578 22.328 13.523 1 98.56 336 ASP A O 1
ATOM 2523 N N . ALA A 1 337 ? -14.906 22.766 12.156 1 98.88 337 ALA A N 1
ATOM 2524 C CA . ALA A 1 337 ? -13.945 22.078 13.008 1 98.88 337 ALA A CA 1
ATOM 2525 C C . ALA A 1 337 ? -13.805 22.766 14.359 1 98.88 337 ALA A C 1
ATOM 2527 O O . ALA A 1 337 ? -13.773 22.109 15.398 1 98.88 337 ALA A O 1
ATOM 2528 N N . VAL A 1 338 ? -13.734 24.094 14.383 1 98.81 338 VAL A N 1
ATOM 2529 C CA . VAL A 1 338 ? -13.625 24.844 15.617 1 98.81 338 VAL A CA 1
ATOM 2530 C C . VAL A 1 338 ? -14.891 24.672 16.453 1 98.81 338 VAL A C 1
ATOM 2532 O O . VAL A 1 338 ? -14.82 24.484 17.672 1 98.81 338 VAL A O 1
ATOM 2535 N N . GLU A 1 339 ? -15.992 24.75 15.805 1 98.25 339 GLU A N 1
ATOM 2536 C CA . GLU A 1 339 ? -17.25 24.5 16.5 1 98.25 339 GLU A CA 1
ATOM 2537 C C . GLU A 1 339 ? -17.266 23.109 17.141 1 98.25 339 GLU A C 1
ATOM 2539 O O . GLU A 1 339 ? -17.75 22.938 18.25 1 98.25 339 GLU A O 1
ATOM 2544 N N . CYS A 1 340 ? -16.781 22.172 16.406 1 98.31 340 CYS A N 1
ATOM 2545 C CA . CYS A 1 340 ? -16.734 20.797 16.875 1 98.31 340 CYS A CA 1
ATOM 2546 C C . CYS A 1 340 ? -15.906 20.688 18.156 1 98.31 340 CYS A C 1
ATOM 2548 O O . CYS A 1 340 ? -16.328 20.047 19.125 1 98.31 340 CYS A O 1
ATOM 2550 N N . VAL A 1 341 ? -14.758 21.25 18.203 1 98.5 341 VAL A N 1
ATOM 2551 C CA . VAL A 1 341 ? -13.898 21.234 19.391 1 98.5 341 VAL A CA 1
ATOM 2552 C C . VAL A 1 341 ? -14.562 22.016 20.516 1 98.5 341 VAL A C 1
ATOM 2554 O O . VAL A 1 341 ? -14.484 21.609 21.688 1 98.5 341 VAL A O 1
ATOM 2557 N N . ALA A 1 342 ? -15.18 23.141 20.219 1 97.06 342 ALA A N 1
ATOM 2558 C CA . ALA A 1 342 ? -15.875 23.922 21.234 1 97.06 342 ALA A CA 1
ATOM 2559 C C . ALA A 1 342 ? -16.922 23.078 21.953 1 97.06 342 ALA A C 1
ATOM 2561 O O . ALA A 1 342 ? -17.031 23.125 23.172 1 97.06 342 ALA A O 1
ATOM 2562 N N . ARG A 1 343 ? -17.609 22.328 21.188 1 95.69 343 ARG A N 1
ATOM 2563 C CA . ARG A 1 343 ? -18.609 21.453 21.781 1 95.69 343 ARG A CA 1
ATOM 2564 C C . ARG A 1 343 ? -17.953 20.391 22.656 1 95.69 343 ARG A C 1
ATOM 2566 O O . ARG A 1 343 ? -18.516 19.984 23.672 1 95.69 343 ARG A O 1
ATOM 2573 N N . TRP A 1 344 ? -16.875 19.906 22.188 1 96.62 344 TRP A N 1
ATOM 2574 C CA . TRP A 1 344 ? -16.125 18.922 22.969 1 96.62 344 TRP A CA 1
ATOM 2575 C C . TRP A 1 344 ? -15.711 19.516 24.312 1 96.62 344 TRP A C 1
ATOM 2577 O O . TRP A 1 344 ? -15.859 18.859 25.359 1 96.62 344 TRP A O 1
ATOM 2587 N N . ILE A 1 345 ? -15.227 20.719 24.328 1 95.5 345 ILE A N 1
ATOM 2588 C CA . ILE A 1 345 ? -14.789 21.391 25.547 1 95.5 345 ILE A CA 1
ATOM 2589 C C . ILE A 1 345 ? -15.969 21.562 26.5 1 95.5 345 ILE A C 1
ATOM 2591 O O . ILE A 1 345 ? -15.844 21.281 27.703 1 95.5 345 ILE A O 1
ATOM 2595 N N . GLU A 1 346 ? -17.031 21.984 25.969 1 92.75 346 GLU A N 1
ATOM 2596 C CA . GLU A 1 346 ? -18.234 22.172 26.781 1 92.75 346 GLU A CA 1
ATOM 2597 C C . GLU A 1 346 ? -18.688 20.859 27.422 1 92.75 346 GLU A C 1
ATOM 2599 O O . GLU A 1 346 ? -19.047 20.828 28.594 1 92.75 346 GLU A O 1
ATOM 2604 N N . ALA A 1 347 ? -18.641 19.891 26.641 1 92.69 347 ALA A N 1
ATOM 2605 C CA . ALA A 1 347 ? -19.047 18.578 27.141 1 92.69 347 ALA A CA 1
ATOM 2606 C C . ALA A 1 347 ? -18.094 18.094 28.219 1 92.69 347 ALA A C 1
ATOM 2608 O O . ALA A 1 347 ? -18.531 17.5 29.219 1 92.69 347 ALA A O 1
ATOM 2609 N N . LYS A 1 348 ? -16.891 18.234 27.984 1 90.62 348 LYS A N 1
ATOM 2610 C CA . LYS A 1 348 ? -15.883 17.828 28.953 1 90.62 348 LYS A CA 1
ATOM 2611 C C . LYS A 1 348 ? -16.047 18.562 30.266 1 90.62 348 LYS A C 1
ATOM 2613 O O . LYS A 1 348 ? -15.984 17.969 31.344 1 90.62 348 LYS A O 1
ATOM 2618 N N . LYS A 1 349 ? -16.266 19.812 30.234 1 87.75 349 LYS A N 1
ATOM 2619 C CA . LYS A 1 349 ? -16.453 20.625 31.422 1 87.75 349 LYS A CA 1
ATOM 2620 C C . LYS A 1 349 ? -17.719 20.203 32.188 1 87.75 349 LYS A C 1
ATOM 2622 O O . LYS A 1 349 ? -17.766 20.266 33.406 1 87.75 349 LYS A O 1
ATOM 2627 N N . ALA A 1 350 ? -18.609 19.797 31.406 1 87.88 350 ALA A N 1
ATOM 2628 C CA . ALA A 1 350 ? -19.875 19.391 32 1 87.88 350 ALA A CA 1
ATOM 2629 C C . ALA A 1 350 ? -19.812 17.938 32.5 1 87.88 350 ALA A C 1
ATOM 2631 O O . ALA A 1 350 ? -20.766 17.438 33.094 1 87.88 350 ALA A O 1
ATOM 2632 N N . GLY A 1 351 ? -18.672 17.172 32.312 1 84.81 351 GLY A N 1
ATOM 2633 C CA . GLY A 1 351 ? -18.531 15.789 32.719 1 84.81 351 GLY A CA 1
ATOM 2634 C C . GLY A 1 351 ? -19.391 14.844 31.875 1 84.81 351 GLY A C 1
ATOM 2635 O O . GLY A 1 351 ? -19.859 13.82 32.375 1 84.81 351 GLY A O 1
ATOM 2636 N N . ARG A 1 352 ? -19.703 15.164 30.75 1 76.69 352 ARG A N 1
ATOM 2637 C CA . ARG A 1 352 ? -20.625 14.406 29.906 1 76.69 352 ARG A CA 1
ATOM 2638 C C . ARG A 1 352 ? -19.875 13.719 28.766 1 76.69 352 ARG A C 1
ATOM 2640 O O . ARG A 1 352 ? -20.469 13.398 27.734 1 76.69 352 ARG A O 1
ATOM 2647 N N . LEU A 1 353 ? -18.391 13.352 29.094 1 72.81 353 LEU A N 1
ATOM 2648 C CA . LEU A 1 353 ? -17.656 12.633 28.047 1 72.81 353 LEU A CA 1
ATOM 2649 C C . LEU A 1 353 ? -18.031 11.156 28.047 1 72.81 353 LEU A C 1
ATOM 2651 O O . LEU A 1 353 ? -18.234 10.555 29.094 1 72.81 353 LEU A O 1
ATOM 2655 N N . GLY A 1 354 ? -18.5 10.484 26.969 1 61.97 354 GLY A N 1
ATOM 2656 C CA . GLY A 1 354 ? -18.625 9.039 26.906 1 61.97 354 GLY A CA 1
ATOM 2657 C C . GLY A 1 354 ? -19.984 8.578 26.453 1 61.97 354 GLY A C 1
ATOM 2658 O O . GLY A 1 354 ? -20.188 7.395 26.156 1 61.97 354 GLY A O 1
ATOM 2659 N N . GLY A 1 355 ? -21 9.258 27.047 1 49.06 355 GLY A N 1
ATOM 2660 C CA . GLY A 1 355 ? -22.266 8.586 26.766 1 49.06 355 GLY A CA 1
ATOM 2661 C C . GLY A 1 355 ? -22.641 8.602 25.297 1 49.06 355 GLY A C 1
ATOM 2662 O O . GLY A 1 355 ? -22.109 9.398 24.531 1 49.06 355 GLY A O 1
ATOM 2663 N N . PRO A 1 356 ? -22.844 7.496 24.812 1 44.09 356 PRO A N 1
ATOM 2664 C CA . PRO A 1 356 ? -23.391 7.695 23.453 1 44.09 356 PRO A CA 1
ATOM 2665 C C . PRO A 1 356 ? -24.25 8.961 23.344 1 44.09 356 PRO A C 1
ATOM 2667 O O . PRO A 1 356 ? -25.219 9.125 24.094 1 44.09 356 PRO A O 1
ATOM 2670 N N . ALA A 1 357 ? -23.609 10.102 23.516 1 39.62 357 ALA A N 1
ATOM 2671 C CA . ALA A 1 357 ? -24.547 11.211 23.406 1 39.62 357 ALA A CA 1
ATOM 2672 C C . ALA A 1 357 ? -25.641 10.914 22.391 1 39.62 357 ALA A C 1
ATOM 2674 O O . ALA A 1 357 ? -25.438 11.07 21.172 1 39.62 357 ALA A O 1
ATOM 2675 N N . THR A 1 358 ? -26.266 9.891 22.453 1 37.16 358 THR A N 1
ATOM 2676 C CA . THR A 1 358 ? -27.422 10.055 21.578 1 37.16 358 THR A CA 1
ATOM 2677 C C . THR A 1 358 ? -28.219 11.305 21.969 1 37.16 358 THR A C 1
ATOM 2679 O O . THR A 1 358 ? -28.609 11.469 23.125 1 37.16 358 THR A O 1
ATOM 2682 N N . ALA A 1 359 ? -27.906 12.602 21.797 1 32.78 359 ALA A N 1
ATOM 2683 C CA . ALA A 1 359 ? -29.109 13.43 21.906 1 32.78 359 ALA A CA 1
ATOM 2684 C C . ALA A 1 359 ? -30.375 12.586 21.781 1 32.78 359 ALA A C 1
ATOM 2686 O O . ALA A 1 359 ? -30.438 11.695 20.922 1 32.78 359 ALA A O 1
ATOM 2687 N N . PRO A 1 360 ? -31.219 12.398 22.844 1 34.47 360 PRO A N 1
ATOM 2688 C CA . PRO A 1 360 ? -32.469 11.633 22.734 1 34.47 360 PRO A CA 1
ATOM 2689 C C . PRO A 1 360 ? -33.094 11.711 21.344 1 34.47 360 PRO A C 1
ATOM 2691 O O . PRO A 1 360 ? -34.188 11.18 21.109 1 34.47 360 PRO A O 1
ATOM 2694 N N . GLY A 1 361 ? -33.156 12.945 20.844 1 34.84 361 GLY A N 1
ATOM 2695 C CA . GLY A 1 361 ? -34.219 13.125 19.875 1 34.84 361 GLY A CA 1
ATOM 2696 C C . GLY A 1 361 ? -34.281 12.008 18.844 1 34.84 361 GLY A C 1
ATOM 2697 O O . GLY A 1 361 ? -33.438 11.109 18.859 1 34.84 361 GLY A O 1
ATOM 2698 N N . LYS A 1 362 ? -35.062 12.305 17.719 1 31.92 362 LYS A N 1
ATOM 2699 C CA . LYS A 1 362 ? -35.625 11.5 16.625 1 31.92 362 LYS A CA 1
ATOM 2700 C C . LYS A 1 362 ? -34.5 10.703 15.938 1 31.92 362 LYS A C 1
ATOM 2702 O O . LYS A 1 362 ? -33.531 11.273 15.461 1 31.92 362 LYS A O 1
ATOM 2707 N N . ARG A 1 363 ? -34.219 9.539 16.406 1 39.56 363 ARG A N 1
ATOM 2708 C CA . ARG A 1 363 ? -33.844 8.578 15.367 1 39.56 363 ARG A CA 1
ATOM 2709 C C . ARG A 1 363 ? -34.406 8.992 14.008 1 39.56 363 ARG A C 1
ATOM 2711 O O . ARG A 1 363 ? -35.406 8.461 13.555 1 39.56 363 ARG A O 1
ATOM 2718 N N . ALA A 1 364 ? -34.969 10.18 13.898 1 33.97 364 ALA A N 1
ATOM 2719 C CA . ALA A 1 364 ? -35.562 10.414 12.586 1 33.97 364 ALA A CA 1
ATOM 2720 C C . ALA A 1 364 ? -34.656 9.883 11.477 1 33.97 364 ALA A C 1
ATOM 2722 O O . ALA A 1 364 ? -33.438 9.812 11.641 1 33.97 364 ALA A O 1
ATOM 2723 N N . GLY A 1 365 ? -35.062 9.047 10.711 1 44.12 365 GLY A N 1
ATOM 2724 C CA . GLY A 1 365 ? -34.5 8.625 9.438 1 44.12 365 GLY A CA 1
ATOM 2725 C C . GLY A 1 365 ? -33.5 9.609 8.875 1 44.12 365 GLY A C 1
ATOM 2726 O O . GLY A 1 365 ? -33.844 10.398 7.988 1 44.12 365 GLY A O 1
ATOM 2727 N N . LYS A 1 366 ? -32.625 10.133 9.734 1 51.16 366 LYS A N 1
ATOM 2728 C CA . LYS A 1 366 ? -31.797 11.289 9.414 1 51.16 366 LYS A CA 1
ATOM 2729 C C . LYS A 1 366 ? -31.016 11.062 8.125 1 51.16 366 LYS A C 1
ATOM 2731 O O . LYS A 1 366 ? -30.484 9.969 7.902 1 51.16 366 LYS A O 1
ATOM 2736 N N . LYS A 1 367 ? -31.234 11.875 7.25 1 65.06 367 LYS A N 1
ATOM 2737 C CA . LYS A 1 367 ? -30.625 11.961 5.93 1 65.06 367 LYS A CA 1
ATOM 2738 C C . LYS A 1 367 ? -29.094 11.945 6.027 1 65.06 367 LYS A C 1
ATOM 2740 O O . LYS A 1 367 ? -28.516 12.727 6.785 1 65.06 367 LYS A O 1
ATOM 2745 N N . GLU A 1 368 ? -28.5 10.859 5.762 1 73.12 368 GLU A N 1
ATOM 2746 C CA . GLU A 1 368 ? -27.047 10.719 5.734 1 73.12 368 GLU A CA 1
ATOM 2747 C C . GLU A 1 368 ? -26.391 11.867 4.977 1 73.12 368 GLU A C 1
ATOM 2749 O O . GLU A 1 368 ? -25.188 12.102 5.109 1 73.12 368 GLU A O 1
ATOM 2754 N N . ASP A 1 369 ? -27.203 12.75 4.484 1 80.81 369 ASP A N 1
ATOM 2755 C CA . ASP A 1 369 ? -26.797 14 3.84 1 80.81 369 ASP A CA 1
ATOM 2756 C C . ASP A 1 369 ? -25.531 13.805 3.01 1 80.81 369 ASP A C 1
ATOM 2758 O O . ASP A 1 369 ? -24.625 14.641 3.045 1 80.81 369 ASP A O 1
ATOM 2762 N N . TRP A 1 370 ? -25.422 12.656 2.49 1 84.12 370 TRP A N 1
ATOM 2763 C CA . TRP A 1 370 ? -24.438 12.445 1.437 1 84.12 370 TRP A CA 1
ATOM 2764 C C . TRP A 1 370 ? -25 12.844 0.076 1 84.12 370 TRP A C 1
ATOM 2766 O O . TRP A 1 370 ? -26.219 13.023 -0.072 1 84.12 370 TRP A O 1
ATOM 2776 N N . TRP A 1 371 ? -24.109 13.172 -0.806 1 87.25 371 TRP A N 1
ATOM 2777 C CA . TRP A 1 371 ? -24.594 13.43 -2.158 1 87.25 371 TRP A CA 1
ATOM 2778 C C . TRP A 1 371 ? -23.734 12.703 -3.191 1 87.25 371 TRP A C 1
ATOM 2780 O O . TRP A 1 371 ? -22.625 12.266 -2.889 1 87.25 371 TRP A O 1
ATOM 2790 N N . LEU A 1 372 ? -24.359 12.453 -4.34 1 84.31 372 LEU A N 1
ATOM 2791 C CA . LEU A 1 372 ? -23.734 11.766 -5.457 1 84.31 372 LEU A CA 1
ATOM 2792 C C . LEU A 1 372 ? -23.75 12.633 -6.711 1 84.31 372 LEU A C 1
ATOM 2794 O O . LEU A 1 372 ? -24.812 13.039 -7.18 1 84.31 372 LEU A O 1
ATOM 2798 N N . ASP A 1 373 ? -22.469 13.078 -7.027 1 75.12 373 ASP A N 1
ATOM 2799 C CA . ASP A 1 373 ? -22.359 13.734 -8.328 1 75.12 373 ASP A CA 1
ATOM 2800 C C . ASP A 1 373 ? -21.969 12.734 -9.414 1 75.12 373 ASP A C 1
ATOM 2802 O O . ASP A 1 373 ? -21.359 11.695 -9.117 1 75.12 373 ASP A O 1
ATOM 2806 N N . GLU A 1 374 ? -22.438 13.117 -10.578 1 69.06 374 GLU A N 1
ATOM 2807 C CA . GLU A 1 374 ? -22.172 12.195 -11.68 1 69.06 374 GLU A CA 1
ATOM 2808 C C . GLU A 1 374 ? -20.688 11.922 -11.828 1 69.06 374 GLU A C 1
ATOM 2810 O O . GLU A 1 374 ? -19.875 12.852 -11.891 1 69.06 374 GLU A O 1
ATOM 2815 N N . GLY A 1 375 ? -20.438 10.68 -11.82 1 70.19 375 GLY A N 1
ATOM 2816 C CA . GLY A 1 375 ? -19.078 10.242 -12.078 1 70.19 375 GLY A CA 1
ATOM 2817 C C . GLY A 1 375 ? -18.172 10.336 -10.852 1 70.19 375 GLY A C 1
ATOM 2818 O O . GLY A 1 375 ? -16.969 10.125 -10.953 1 70.19 375 GLY A O 1
ATOM 2819 N N . LYS A 1 376 ? -18.875 10.617 -9.734 1 80.62 376 LYS A N 1
ATOM 2820 C CA . LYS A 1 376 ? -18.062 10.773 -8.531 1 80.62 376 LYS A CA 1
ATOM 2821 C C . LYS A 1 376 ? -18.469 9.758 -7.461 1 80.62 376 LYS A C 1
ATOM 2823 O O . LYS A 1 376 ? -19.5 9.086 -7.594 1 80.62 376 LYS A O 1
ATOM 2828 N N . TYR A 1 377 ? -17.641 9.625 -6.551 1 92.44 377 TYR A N 1
ATOM 2829 C CA . TYR A 1 377 ? -17.969 8.82 -5.371 1 92.44 377 TYR A CA 1
ATOM 2830 C C . TYR A 1 377 ? -18.938 9.555 -4.465 1 92.44 377 TYR A C 1
ATOM 2832 O O . TYR A 1 377 ? -19.156 10.758 -4.617 1 92.44 377 TYR A O 1
ATOM 2840 N N . VAL A 1 378 ? -19.547 8.82 -3.635 1 93.25 378 VAL A N 1
ATOM 2841 C CA . VAL A 1 378 ? -20.391 9.422 -2.598 1 93.25 378 VAL A CA 1
ATOM 2842 C C . VAL A 1 378 ? -19.562 10.383 -1.757 1 93.25 378 VAL A C 1
ATOM 2844 O O . VAL A 1 378 ? -18.422 10.078 -1.386 1 93.25 378 VAL A O 1
ATOM 2847 N N . GLU A 1 379 ? -20.094 11.562 -1.594 1 92.31 379 GLU A N 1
ATOM 2848 C CA . GLU A 1 379 ? -19.406 12.602 -0.836 1 92.31 379 GLU A CA 1
ATOM 2849 C C . GLU A 1 379 ? -20.25 13.078 0.344 1 92.31 379 GLU A C 1
ATOM 2851 O O . GLU A 1 379 ? -21.469 12.891 0.353 1 92.31 379 GLU A O 1
ATOM 2856 N N . TRP A 1 380 ? -19.578 13.594 1.316 1 95.06 380 TRP A N 1
ATOM 2857 C CA . TRP A 1 380 ? -20.25 14.164 2.48 1 95.06 380 TRP A CA 1
ATOM 2858 C C . TRP A 1 380 ? -19.422 15.297 3.084 1 95.06 380 TRP A C 1
ATOM 2860 O O . TRP A 1 380 ? -18.266 15.492 2.719 1 95.06 380 TRP A O 1
ATOM 2870 N N . ARG A 1 381 ? -20.109 16.078 3.912 1 95.94 381 ARG A N 1
ATOM 2871 C CA . ARG A 1 381 ? -19.453 17.125 4.703 1 95.94 381 ARG A CA 1
ATOM 2872 C C . ARG A 1 381 ? -19.844 17.016 6.172 1 95.94 381 ARG A C 1
ATOM 2874 O O . ARG A 1 381 ? -21 16.75 6.492 1 95.94 381 ARG A O 1
ATOM 2881 N N . ALA A 1 382 ? -18.859 17.188 6.961 1 97.19 382 ALA A N 1
ATOM 2882 C CA . ALA A 1 382 ? -19.141 17.25 8.391 1 97.19 382 ALA A CA 1
ATOM 2883 C C . ALA A 1 382 ? -19.672 18.609 8.797 1 97.19 382 ALA A C 1
ATOM 2885 O O . ALA A 1 382 ? -18.984 19.625 8.625 1 97.19 382 ALA A O 1
ATOM 2886 N N . THR A 1 383 ? -20.906 18.641 9.305 1 96.62 383 THR A N 1
ATOM 2887 C CA . THR A 1 383 ? -21.547 19.844 9.781 1 96.62 383 THR A CA 1
ATOM 2888 C C . THR A 1 383 ? -22.109 19.656 11.188 1 96.62 383 THR A C 1
ATOM 2890 O O . THR A 1 383 ? -22.312 18.516 11.625 1 96.62 383 THR A O 1
ATOM 2893 N N . PRO A 1 384 ? -22.328 20.688 11.922 1 95.94 384 PRO A N 1
ATOM 2894 C CA . PRO A 1 384 ? -22.641 20.625 13.352 1 95.94 384 PRO A CA 1
ATOM 2895 C C . PRO A 1 384 ? -23.859 19.75 13.648 1 95.94 384 PRO A C 1
ATOM 2897 O O . PRO A 1 384 ? -23.938 19.125 14.703 1 95.94 384 PRO A O 1
ATOM 2900 N N . GLU A 1 385 ? -24.844 19.703 12.766 1 94.5 385 GLU A N 1
ATOM 2901 C CA . GLU A 1 385 ? -26.078 18.953 13.031 1 94.5 385 GLU A CA 1
ATOM 2902 C C . GLU A 1 385 ? -25.797 17.453 13.164 1 94.5 385 GLU A C 1
ATOM 2904 O O . GLU A 1 385 ? -26.609 16.719 13.711 1 94.5 385 GLU A O 1
ATOM 2909 N N . HIS A 1 386 ? -24.609 17.047 12.68 1 95.31 386 HIS A N 1
ATOM 2910 C CA . HIS A 1 386 ? -24.281 15.625 12.727 1 95.31 386 HIS A CA 1
ATOM 2911 C C . HIS A 1 386 ? -23.219 15.336 13.773 1 95.31 386 HIS A C 1
ATOM 2913 O O . HIS A 1 386 ? -22.797 14.188 13.93 1 95.31 386 HIS A O 1
ATOM 2919 N N . PHE A 1 387 ? -22.734 16.328 14.547 1 96.25 387 PHE A N 1
ATOM 2920 C CA . PHE A 1 387 ? -21.641 16.141 15.484 1 96.25 387 PHE A CA 1
ATOM 2921 C C . PHE A 1 387 ? -22.094 15.289 16.672 1 96.25 387 PHE A C 1
ATOM 2923 O O . PHE A 1 387 ? -23.203 15.43 17.156 1 96.25 387 PHE A O 1
ATOM 2930 N N . VAL A 1 388 ? -21.234 14.445 17.062 1 95.44 388 VAL A N 1
ATOM 2931 C CA . VAL A 1 388 ? -21.391 13.695 18.312 1 95.44 388 VAL A CA 1
ATOM 2932 C C . VAL A 1 388 ? -20.172 13.945 19.203 1 95.44 388 VAL A C 1
ATOM 2934 O O . VAL A 1 388 ? -19.094 14.297 18.734 1 95.44 388 VAL A O 1
ATOM 2937 N N . VAL A 1 389 ? -20.344 13.828 20.484 1 95.69 389 VAL A N 1
ATOM 2938 C CA . VAL A 1 389 ? -19.25 13.938 21.453 1 95.69 389 VAL A CA 1
ATOM 2939 C C . VAL A 1 389 ? -19.109 12.633 22.234 1 95.69 389 VAL A C 1
ATOM 2941 O O . VAL A 1 389 ? -19.828 12.391 23.203 1 95.69 389 VAL A O 1
ATOM 2944 N N . GLU A 1 390 ? -18.109 11.852 21.812 1 93.81 390 GLU A N 1
ATOM 2945 C CA . GLU A 1 390 ? -18.016 10.492 22.359 1 93.81 390 GLU A CA 1
ATOM 2946 C C . GLU A 1 390 ? -16.594 10.148 22.766 1 93.81 390 GLU A C 1
ATOM 2948 O O . GLU A 1 390 ? -16.359 9.156 23.453 1 93.81 390 GLU A O 1
ATOM 2953 N N . ASP A 1 391 ? -15.633 10.945 22.344 1 96.06 391 ASP A N 1
ATOM 2954 C CA . ASP A 1 391 ? -14.227 10.609 22.516 1 96.06 391 ASP A CA 1
ATOM 2955 C C . ASP A 1 391 ? -13.57 11.523 23.547 1 96.06 391 ASP A C 1
ATOM 2957 O O . ASP A 1 391 ? -13.852 12.727 23.578 1 96.06 391 ASP A O 1
ATOM 2961 N N . ASP A 1 392 ? -12.719 10.961 24.328 1 95.19 392 ASP A N 1
ATOM 2962 C CA . ASP A 1 392 ? -11.953 11.766 25.266 1 95.19 392 ASP A CA 1
ATOM 2963 C C . ASP A 1 392 ? -10.852 12.547 24.562 1 95.19 392 ASP A C 1
ATOM 2965 O O . ASP A 1 392 ? -10.469 13.633 25 1 95.19 392 ASP A O 1
ATOM 2969 N N . ASN A 1 393 ? -10.312 11.977 23.594 1 97.5 393 ASN A N 1
ATOM 2970 C CA . ASN A 1 393 ? -9.297 12.617 22.766 1 97.5 393 ASN A CA 1
ATOM 2971 C C . ASN A 1 393 ? -9.922 13.539 21.719 1 97.5 393 ASN A C 1
ATOM 2973 O O . ASN A 1 393 ? -10.68 13.078 20.859 1 97.5 393 ASN A O 1
ATOM 2977 N N . ALA A 1 394 ? -9.609 14.797 21.797 1 98.31 394 ALA A N 1
ATOM 2978 C CA . ALA A 1 394 ? -10.266 15.797 20.969 1 98.31 394 ALA A CA 1
ATOM 2979 C C . ALA A 1 394 ? -9.922 15.578 19.484 1 98.31 394 ALA A C 1
ATOM 2981 O O . ALA A 1 394 ? -10.734 15.883 18.609 1 98.31 394 ALA A O 1
ATOM 2982 N N . ALA A 1 395 ? -8.664 15.156 19.188 1 98.88 395 ALA A N 1
ATOM 2983 C CA . ALA A 1 395 ? -8.297 14.852 17.812 1 98.88 395 ALA A CA 1
ATOM 2984 C C . ALA A 1 395 ? -9.148 13.703 17.25 1 98.88 395 ALA A C 1
ATOM 2986 O O . ALA A 1 395 ? -9.648 13.781 16.141 1 98.88 395 ALA A O 1
ATOM 2987 N N . THR A 1 396 ? -9.289 12.664 18.078 1 98.69 396 THR A N 1
ATOM 2988 C CA . THR A 1 396 ? -10.148 11.547 17.703 1 98.69 396 THR A CA 1
ATOM 2989 C C . THR A 1 396 ? -11.586 12.016 17.5 1 98.69 396 THR A C 1
ATOM 2991 O O . THR A 1 396 ? -12.258 11.578 16.562 1 98.69 396 THR A O 1
ATOM 2994 N N . HIS A 1 397 ? -11.992 12.891 18.422 1 98.38 397 HIS A N 1
ATOM 2995 C CA . HIS A 1 397 ? -13.312 13.5 18.328 1 98.38 397 HIS A CA 1
ATOM 2996 C C . HIS A 1 397 ? -13.508 14.195 16.984 1 98.38 397 HIS A C 1
ATOM 2998 O O . HIS A 1 397 ? -14.547 14.031 16.344 1 98.38 397 HIS A O 1
ATOM 3004 N N . LEU A 1 398 ? -12.555 14.922 16.531 1 98.94 398 LEU A N 1
ATOM 3005 C CA . LEU A 1 398 ? -12.617 15.625 15.258 1 98.94 398 LEU A CA 1
ATOM 3006 C C . LEU A 1 398 ? -12.711 14.648 14.102 1 98.94 398 LEU A C 1
ATOM 3008 O O . LEU A 1 398 ? -13.547 14.805 13.211 1 98.94 398 LEU A O 1
ATOM 3012 N N . VAL A 1 399 ? -11.914 13.594 14.062 1 98.94 399 VAL A N 1
ATOM 3013 C CA . VAL A 1 399 ? -11.883 12.664 12.938 1 98.94 399 VAL A CA 1
ATOM 3014 C C . VAL A 1 399 ? -13.188 11.867 12.891 1 98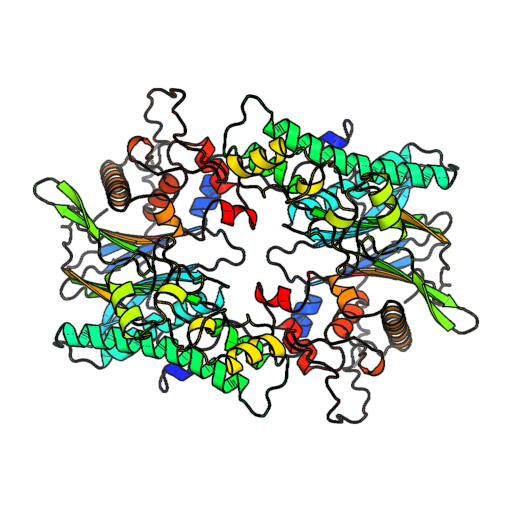.94 399 VAL A C 1
ATOM 3016 O O . VAL A 1 399 ? -13.734 11.625 11.812 1 98.94 399 VAL A O 1
ATOM 3019 N N . ARG A 1 400 ? -13.688 11.453 14.102 1 98.56 400 ARG A N 1
ATOM 3020 C CA . ARG A 1 400 ? -14.969 10.766 14.141 1 98.56 400 ARG A CA 1
ATOM 3021 C C . ARG A 1 400 ? -16.047 11.578 13.43 1 98.56 400 ARG A C 1
ATOM 3023 O O . ARG A 1 400 ? -16.797 11.039 12.609 1 98.56 400 ARG A O 1
ATOM 3030 N N . ASN A 1 401 ? -16.109 12.82 13.734 1 98.44 401 ASN A N 1
ATOM 3031 C CA . ASN A 1 401 ? -17.156 13.672 13.164 1 98.44 401 ASN A CA 1
ATOM 3032 C C . ASN A 1 401 ? -16.906 13.961 11.688 1 98.44 401 ASN A C 1
ATOM 3034 O O . ASN A 1 401 ? -17.844 14.039 10.891 1 98.44 401 ASN A O 1
ATOM 3038 N N . ALA A 1 402 ? -15.656 14.109 11.289 1 98.69 402 ALA A N 1
ATOM 3039 C CA . ALA A 1 402 ? -15.312 14.297 9.883 1 98.69 402 ALA A CA 1
ATOM 3040 C C . ALA A 1 402 ? -15.758 13.094 9.047 1 98.69 402 ALA A C 1
ATOM 3042 O O . ALA A 1 402 ? -16.156 13.25 7.891 1 98.69 402 ALA A O 1
ATOM 3043 N N . PHE A 1 403 ? -15.703 11.891 9.625 1 98.25 403 PHE A N 1
ATOM 3044 C CA . PHE A 1 403 ? -15.945 10.664 8.875 1 98.25 403 PHE A CA 1
ATOM 3045 C C . PHE A 1 403 ? -17.406 10.234 8.984 1 98.25 403 PHE A C 1
ATOM 3047 O O . PHE A 1 403 ? -17.797 9.211 8.43 1 98.25 403 PHE A O 1
ATOM 3054 N N . GLY A 1 404 ? -18.234 11.055 9.734 1 96.75 404 GLY A N 1
ATOM 3055 C CA . GLY A 1 404 ? -19.656 10.758 9.695 1 96.75 404 GLY A CA 1
ATOM 3056 C C . GLY A 1 404 ? -20.406 11.227 10.93 1 96.75 404 GLY A C 1
ATOM 3057 O O . GLY A 1 404 ? -21.594 11.586 10.852 1 96.75 404 GLY A O 1
ATOM 3058 N N . GLY A 1 405 ? -19.703 11.148 12.18 1 95.94 405 GLY A N 1
ATOM 3059 C CA . GLY A 1 405 ? -20.359 11.562 13.414 1 95.94 405 GLY A CA 1
ATOM 3060 C C . GLY A 1 405 ? -21.594 10.742 13.742 1 95.94 405 GLY A C 1
ATOM 3061 O O . GLY A 1 405 ? -21.531 9.516 13.805 1 95.94 405 GLY A O 1
ATOM 3062 N N . ALA A 1 406 ? -22.766 11.398 13.734 1 95.5 406 ALA A N 1
ATOM 3063 C CA . ALA A 1 406 ? -24.016 10.758 14.086 1 95.5 406 ALA A CA 1
ATOM 3064 C C . ALA A 1 406 ? -24.516 9.852 12.961 1 95.5 406 ALA A C 1
ATOM 3066 O O . ALA A 1 406 ? -25.375 9 13.164 1 95.5 406 ALA A O 1
ATOM 3067 N N . ARG A 1 407 ? -23.984 10.125 11.789 1 95.44 407 ARG A N 1
ATOM 3068 C CA . ARG A 1 407 ? -24.312 9.273 10.648 1 95.44 407 ARG A CA 1
ATOM 3069 C C . ARG A 1 407 ? -23.531 7.969 10.703 1 95.44 407 ARG A C 1
ATOM 3071 O O . ARG A 1 407 ? -22.547 7.801 9.984 1 95.44 407 ARG A O 1
ATOM 3078 N N . ARG A 1 408 ? -24.062 7.062 11.414 1 95.44 408 ARG A N 1
ATOM 3079 C CA . ARG A 1 408 ? -23.312 5.875 11.82 1 95.44 408 ARG A CA 1
ATOM 3080 C C . ARG A 1 408 ? -23.062 4.949 10.641 1 95.44 408 ARG A C 1
ATOM 3082 O O . ARG A 1 408 ? -22.016 4.289 10.57 1 95.44 408 ARG A O 1
ATOM 3089 N N . ASN A 1 409 ? -24.031 4.863 9.703 1 95.75 409 ASN A N 1
ATOM 3090 C CA . ASN A 1 409 ? -23.812 4.078 8.5 1 95.75 409 ASN A CA 1
ATOM 3091 C C . ASN A 1 409 ? -22.609 4.594 7.715 1 95.75 409 ASN A C 1
ATOM 3093 O O . ASN A 1 409 ? -21.75 3.812 7.305 1 95.75 409 ASN A O 1
ATOM 3097 N N . LEU A 1 410 ? -22.562 5.898 7.555 1 96.69 410 LEU A N 1
ATOM 3098 C CA . LEU A 1 410 ? -21.453 6.531 6.848 1 96.69 410 LEU A CA 1
ATOM 3099 C C . LEU A 1 410 ? -20.125 6.309 7.582 1 96.69 410 LEU A C 1
ATOM 3101 O O . LEU A 1 410 ? -19.141 5.898 6.977 1 96.69 410 LEU A O 1
ATOM 3105 N N . PHE A 1 411 ? -20.219 6.555 8.922 1 97.56 411 PHE A N 1
ATOM 3106 C CA . PHE A 1 411 ? -19.016 6.41 9.727 1 97.56 411 PHE A CA 1
ATOM 3107 C C . PHE A 1 411 ? -18.453 4.996 9.625 1 97.56 411 PHE A C 1
ATOM 3109 O O . PHE A 1 411 ? -17.266 4.812 9.359 1 97.56 411 PHE A O 1
ATOM 3116 N N . CYS A 1 412 ? -19.25 3.99 9.742 1 98.12 412 CYS A N 1
ATOM 3117 C CA . CYS A 1 412 ? -18.812 2.598 9.695 1 98.12 412 CYS A CA 1
ATOM 3118 C C . CYS A 1 412 ? -18.312 2.229 8.305 1 98.12 412 CYS A C 1
ATOM 3120 O O . CYS A 1 412 ? -17.344 1.488 8.164 1 98.12 412 CYS A O 1
ATOM 3122 N N . GLY A 1 413 ? -18.984 2.742 7.281 1 97.94 413 GLY A N 1
ATOM 3123 C CA . GLY A 1 413 ? -18.531 2.504 5.918 1 97.94 413 GLY A CA 1
ATOM 3124 C C . GLY A 1 413 ? -17.156 3.074 5.633 1 97.94 413 GLY A C 1
ATOM 3125 O O . GLY A 1 413 ? -16.297 2.381 5.094 1 97.94 413 GLY A O 1
ATOM 3126 N N . VAL A 1 414 ? -16.953 4.328 6.039 1 98.19 414 VAL A N 1
ATOM 3127 C CA . VAL A 1 414 ? -15.68 5.012 5.836 1 98.19 414 VAL A CA 1
ATOM 3128 C C . VAL A 1 414 ? -14.562 4.242 6.539 1 98.19 414 VAL A C 1
ATOM 3130 O O . VAL A 1 414 ? -13.477 4.051 5.977 1 98.19 414 VAL A O 1
ATOM 3133 N N . MET A 1 415 ? -14.859 3.734 7.719 1 98.5 415 MET A N 1
ATOM 3134 C CA . MET A 1 415 ? -13.852 3.033 8.516 1 98.5 415 MET A CA 1
ATOM 3135 C C . MET A 1 415 ? -13.617 1.626 7.973 1 98.5 415 MET A C 1
ATOM 3137 O O . MET A 1 415 ? -12.539 1.058 8.156 1 98.5 415 MET A O 1
ATOM 3141 N N . THR A 1 416 ? -14.586 1.051 7.285 1 98.5 416 THR A N 1
ATOM 3142 C CA . THR A 1 416 ? -14.484 -0.292 6.727 1 98.5 416 THR A CA 1
ATOM 3143 C C . THR A 1 416 ? -13.594 -0.294 5.484 1 98.5 416 THR A C 1
ATOM 3145 O O . THR A 1 416 ? -12.945 -1.295 5.18 1 98.5 416 THR A O 1
ATOM 3148 N N . ALA A 1 417 ? -13.617 0.836 4.77 1 97.56 417 ALA A N 1
ATOM 3149 C CA . ALA A 1 417 ? -12.789 0.911 3.562 1 97.56 417 ALA A CA 1
ATOM 3150 C C . ALA A 1 417 ? -11.336 0.56 3.865 1 97.56 417 ALA A C 1
ATOM 3152 O O . ALA A 1 417 ? -10.797 0.978 4.891 1 97.56 417 ALA A O 1
ATOM 3153 N N . TYR A 1 418 ? -10.742 -0.251 3.057 1 96.38 418 TYR A N 1
ATOM 3154 C CA . TYR A 1 418 ? -9.414 -0.837 3.234 1 96.38 418 TYR A CA 1
ATOM 3155 C C . TYR A 1 418 ? -8.5 -0.485 2.066 1 96.38 418 TYR A C 1
ATOM 3157 O O . TYR A 1 418 ? -8.977 -0.176 0.97 1 96.38 418 TYR A O 1
ATOM 3165 N N . PRO A 1 419 ? -7.195 -0.482 2.283 1 95 419 PRO A N 1
ATOM 3166 C CA . PRO A 1 419 ? -6.309 -0.258 1.142 1 95 419 PRO A CA 1
ATOM 3167 C C . PRO A 1 419 ? -6.387 -1.376 0.104 1 95 419 PRO A C 1
ATOM 3169 O O . PRO A 1 419 ? -6.406 -2.557 0.464 1 95 419 PRO A O 1
ATOM 3172 N N . PRO A 1 420 ? -6.531 -1.015 -1.08 1 94.06 420 PRO A N 1
ATOM 3173 C CA . PRO A 1 420 ? -6.273 0.333 -1.591 1 94.06 420 PRO A CA 1
ATOM 3174 C C . PRO A 1 420 ? -7.551 1.146 -1.787 1 94.06 420 PRO A C 1
ATOM 3176 O O . PRO A 1 420 ? -7.488 2.318 -2.168 1 94.06 420 PRO A O 1
ATOM 3179 N N . ILE A 1 421 ? -8.703 0.661 -1.46 1 95 421 ILE A N 1
ATOM 3180 C CA . ILE A 1 421 ? -9.961 1.312 -1.809 1 95 421 ILE A CA 1
ATOM 3181 C C . ILE A 1 421 ? -10.195 2.508 -0.888 1 95 421 ILE A C 1
ATOM 3183 O O . ILE A 1 421 ? -10.898 3.453 -1.253 1 95 421 ILE A O 1
ATOM 3187 N N . SER A 1 422 ? -9.516 2.43 0.242 1 96.38 422 SER A N 1
ATOM 3188 C CA . SER A 1 422 ? -9.695 3.516 1.201 1 96.38 422 SER A CA 1
ATOM 3189 C C . SER A 1 422 ? -9.258 4.852 0.609 1 96.38 422 SER A C 1
ATOM 3191 O O . SER A 1 422 ? -9.781 5.902 0.984 1 96.38 422 SER A O 1
ATOM 3193 N N . ARG A 1 423 ? -8.367 4.812 -0.361 1 94.94 423 ARG A N 1
ATOM 3194 C CA . ARG A 1 423 ? -7.867 6.043 -0.959 1 94.94 423 ARG A CA 1
ATOM 3195 C C . ARG A 1 423 ? -8.945 6.727 -1.79 1 94.94 423 ARG A C 1
ATOM 3197 O O . ARG A 1 423 ? -8.844 7.914 -2.107 1 94.94 423 ARG A O 1
ATOM 3204 N N . ASN A 1 424 ? -9.953 5.988 -2.139 1 94.44 424 ASN A N 1
ATOM 3205 C CA . ASN A 1 424 ? -11.086 6.57 -2.85 1 94.44 424 ASN A CA 1
ATOM 3206 C C . ASN A 1 424 ? -12.031 7.297 -1.897 1 94.44 424 ASN A C 1
ATOM 3208 O O . ASN A 1 424 ? -12.891 8.07 -2.334 1 94.44 424 ASN A O 1
ATOM 3212 N N . VAL A 1 425 ? -11.812 7.047 -0.591 1 94.94 425 VAL A N 1
ATOM 3213 C CA . VAL A 1 425 ? -12.734 7.543 0.425 1 94.94 425 VAL A CA 1
ATOM 3214 C C . VAL A 1 425 ? -12.094 8.703 1.183 1 94.94 425 VAL A C 1
ATOM 3216 O O . VAL A 1 425 ? -12.742 9.727 1.416 1 94.94 425 VAL A O 1
ATOM 3219 N N . ARG A 1 426 ? -10.906 8.398 1.498 1 95.69 426 ARG A N 1
ATOM 3220 C CA . ARG A 1 426 ? -10.164 9.305 2.371 1 95.69 426 ARG A CA 1
ATOM 3221 C C . ARG A 1 426 ? -8.664 9.211 2.119 1 95.69 426 ARG A C 1
ATOM 3223 O O . ARG A 1 426 ? -8.188 8.211 1.574 1 95.69 426 ARG A O 1
ATOM 3230 N N . ASP A 1 427 ? -7.949 10.211 2.438 1 97.19 427 ASP A N 1
ATOM 3231 C CA . ASP A 1 427 ? -6.492 10.164 2.49 1 97.19 427 ASP A CA 1
ATOM 3232 C C . ASP A 1 427 ? -6.004 9.828 3.898 1 97.19 427 ASP A C 1
ATOM 3234 O O . ASP A 1 427 ? -6.805 9.75 4.836 1 97.19 427 ASP A O 1
ATOM 3238 N N . ASP A 1 428 ? -4.68 9.492 4.047 1 98.69 428 ASP A N 1
ATOM 3239 C CA . ASP A 1 428 ? -4.133 9.461 5.398 1 98.69 428 ASP A CA 1
ATOM 3240 C C . ASP A 1 428 ? -4.535 10.711 6.18 1 98.69 428 ASP A C 1
ATOM 3242 O O . ASP A 1 428 ? -4.527 11.82 5.641 1 98.69 428 ASP A O 1
ATOM 3246 N N . THR A 1 429 ? -4.945 10.477 7.406 1 98.88 429 THR A N 1
ATOM 3247 C CA . THR A 1 429 ? -5.473 11.586 8.188 1 98.88 429 THR A CA 1
ATOM 3248 C C . THR A 1 429 ? -4.727 11.719 9.516 1 98.88 429 THR A C 1
ATOM 3250 O O . THR A 1 429 ? -4.719 10.789 10.32 1 98.88 429 THR A O 1
ATOM 3253 N N . THR A 1 430 ? -4.105 12.805 9.719 1 98.94 430 THR A N 1
ATOM 3254 C CA . THR A 1 430 ? -3.445 13.141 10.977 1 98.94 430 THR A CA 1
ATOM 3255 C C . THR A 1 430 ? -3.994 14.445 11.539 1 98.94 430 THR A C 1
ATOM 3257 O O . THR A 1 430 ? -4.07 15.453 10.828 1 98.94 430 THR A O 1
ATOM 3260 N N . VAL A 1 431 ? -4.402 14.414 12.812 1 98.94 431 VAL A N 1
ATOM 3261 C CA . VAL A 1 431 ? -4.945 15.586 13.477 1 98.94 431 VAL A CA 1
ATOM 3262 C C . VAL A 1 431 ? -4.277 15.766 14.844 1 98.94 431 VAL A C 1
ATOM 3264 O O . VAL A 1 431 ? -4.062 14.789 15.562 1 98.94 431 VAL A O 1
ATOM 3267 N N . GLN A 1 432 ? -3.92 16.969 15.18 1 98.94 432 GLN A N 1
ATOM 3268 C CA . GLN A 1 432 ? -3.5 17.375 16.516 1 98.94 432 GLN A CA 1
ATOM 3269 C C . GLN A 1 432 ? -4.324 18.562 17.016 1 98.94 432 GLN A C 1
ATOM 3271 O O . GLN A 1 432 ? -4.582 19.5 16.266 1 98.94 432 GLN A O 1
ATOM 3276 N N . VAL A 1 433 ? -4.777 18.469 18.188 1 98.94 433 VAL A N 1
ATOM 3277 C CA . VAL A 1 433 ? -5.449 19.578 18.859 1 98.94 433 VAL A CA 1
ATOM 3278 C C . VAL A 1 433 ? -4.664 19.984 20.094 1 98.94 433 VAL A C 1
ATOM 3280 O O . VAL A 1 433 ? -4.449 19.188 21 1 98.94 433 VAL A O 1
ATOM 3283 N N . ILE A 1 434 ? -4.262 21.203 20.172 1 98.69 434 ILE A N 1
ATOM 3284 C CA . ILE A 1 434 ? -3.443 21.719 21.266 1 98.69 434 ILE A CA 1
ATOM 3285 C C . ILE A 1 434 ? -4.246 22.75 22.062 1 98.69 434 ILE A C 1
ATOM 3287 O O . ILE A 1 434 ? -4.691 23.766 21.531 1 98.69 434 ILE A O 1
ATOM 3291 N N . PHE A 1 435 ? -4.367 22.531 23.328 1 97.56 435 PHE A N 1
ATOM 3292 C CA . PHE A 1 435 ? -5.141 23.406 24.203 1 97.56 435 PHE A CA 1
ATOM 3293 C C . PHE A 1 435 ? -4.219 24.266 25.047 1 97.56 435 PHE A C 1
ATOM 3295 O O . PHE A 1 435 ? -3.371 23.75 25.781 1 97.56 435 PHE A O 1
ATOM 3302 N N . PHE A 1 436 ? -4.422 25.562 25.016 1 97.12 436 PHE A N 1
ATOM 3303 C CA . PHE A 1 436 ? -3.615 26.516 25.766 1 97.12 436 PHE A CA 1
ATOM 3304 C C . PHE A 1 436 ? -4.359 26.984 27.016 1 97.12 436 PHE A C 1
ATOM 3306 O O . PHE A 1 436 ? -4.34 28.172 27.359 1 97.12 436 PHE A O 1
ATOM 3313 N N . GLY A 1 437 ? -5.078 26.141 27.578 1 91.75 437 GLY A N 1
ATOM 3314 C CA . GLY A 1 437 ? -5.836 26.297 28.812 1 91.75 437 GLY A CA 1
ATOM 3315 C C . GLY A 1 437 ? -6.355 24.969 29.359 1 91.75 437 GLY A C 1
ATOM 3316 O O . GLY A 1 437 ? -6.051 23.906 28.812 1 91.75 437 GLY A O 1
ATOM 3317 N N . ASP A 1 438 ? -7.082 25.078 30.391 1 84.5 438 ASP A N 1
ATOM 3318 C CA . ASP A 1 438 ? -7.605 23.875 31.016 1 84.5 438 ASP A CA 1
ATOM 3319 C C . ASP A 1 438 ? -8.781 23.297 30.234 1 84.5 438 ASP A C 1
ATOM 3321 O O . ASP A 1 438 ? -9.617 24.047 29.734 1 84.5 438 ASP A O 1
ATOM 3325 N N . VAL A 1 439 ? -8.664 21.953 30.078 1 84.56 439 VAL A N 1
ATOM 3326 C CA . VAL A 1 439 ? -9.797 21.25 29.484 1 84.56 439 VAL A CA 1
ATOM 3327 C C . VAL A 1 439 ? -10.039 19.953 30.25 1 84.56 439 VAL A C 1
ATOM 3329 O O . VAL A 1 439 ? -9.117 19.391 30.859 1 84.56 439 VAL A O 1
ATOM 3332 N N . MET B 1 1 ? -21.484 0.994 47.906 1 29.83 1 MET B N 1
ATOM 3333 C CA . MET B 1 1 ? -20.156 0.689 47.406 1 29.83 1 MET B CA 1
ATOM 3334 C C . MET B 1 1 ? -19.547 1.898 46.688 1 29.83 1 MET B C 1
ATOM 3336 O O . MET B 1 1 ? -20.234 2.588 45.938 1 29.83 1 MET B O 1
ATOM 3340 N N . PRO B 1 2 ? -18.438 2.496 47.188 1 32.28 2 PRO B N 1
ATOM 3341 C CA . PRO B 1 2 ? -17.906 3.773 46.688 1 32.28 2 PRO B CA 1
ATOM 3342 C C . PRO B 1 2 ? -17.625 3.752 45.188 1 32.28 2 PRO B C 1
ATOM 3344 O O . PRO B 1 2 ? -17.266 2.711 44.625 1 32.28 2 PRO B O 1
ATOM 3347 N N . PHE B 1 3 ? -18.422 4.422 44.406 1 31.75 3 PHE B N 1
ATOM 3348 C CA . PHE B 1 3 ? -18.188 4.738 43 1 31.75 3 PHE B CA 1
ATOM 3349 C C . PHE B 1 3 ? -16.734 5.18 42.781 1 31.75 3 PHE B C 1
ATOM 3351 O O . PHE B 1 3 ? -16.297 6.176 43.344 1 31.75 3 PHE B O 1
ATOM 3358 N N . SER B 1 4 ? -15.875 4.176 42.656 1 33.62 4 SER B N 1
ATOM 3359 C CA . SER B 1 4 ? -14.469 4.445 42.375 1 33.62 4 SER B CA 1
ATOM 3360 C C . SER B 1 4 ? -14.312 5.539 41.344 1 33.62 4 SER B C 1
ATOM 3362 O O . SER B 1 4 ? -14.992 5.516 40.281 1 33.62 4 SER B O 1
ATOM 3364 N N . ALA B 1 5 ? -13.953 6.719 41.719 1 40.16 5 ALA B N 1
ATOM 3365 C CA . ALA B 1 5 ? -13.586 7.867 40.906 1 40.16 5 ALA B CA 1
ATOM 3366 C C . ALA B 1 5 ? -12.773 7.438 39.688 1 40.16 5 ALA B C 1
ATOM 3368 O O . ALA B 1 5 ? -11.859 6.613 39.812 1 40.16 5 ALA B O 1
ATOM 3369 N N . PRO B 1 6 ? -13.398 7.465 38.531 1 41.12 6 PRO B N 1
ATOM 3370 C CA . PRO B 1 6 ? -12.625 7.043 37.375 1 41.12 6 PRO B CA 1
ATOM 3371 C C . PRO B 1 6 ? -11.164 7.5 37.438 1 41.12 6 PRO B C 1
ATOM 3373 O O . PRO B 1 6 ? -10.883 8.602 37.906 1 41.12 6 PRO B O 1
ATOM 3376 N N . PHE B 1 7 ? -10.164 6.629 37.625 1 35.88 7 PHE B N 1
ATOM 3377 C CA . PHE B 1 7 ? -8.719 6.836 37.562 1 35.88 7 PHE B CA 1
ATOM 3378 C C . PHE B 1 7 ? -8.375 7.793 36.406 1 35.88 7 PHE B C 1
ATOM 3380 O O . PHE B 1 7 ? -8.656 7.504 35.25 1 35.88 7 PHE B O 1
ATOM 3387 N N . LYS B 1 8 ? -8.367 9 36.75 1 47.56 8 LYS B N 1
ATOM 3388 C CA . LYS B 1 8 ? -7.859 9.945 35.75 1 47.56 8 LYS B CA 1
ATOM 3389 C C . LYS B 1 8 ? -6.527 9.469 35.188 1 47.56 8 LYS B C 1
ATOM 3391 O O . LYS B 1 8 ? -5.516 9.453 35.875 1 47.56 8 LYS B O 1
ATOM 3396 N N . LYS B 1 9 ? -6.547 8.781 34.219 1 59.03 9 LYS B N 1
ATOM 3397 C CA . LYS B 1 9 ? -5.309 8.391 33.562 1 59.03 9 LYS B CA 1
ATOM 3398 C C . LYS B 1 9 ? -4.348 9.57 33.438 1 59.03 9 LYS B C 1
ATOM 3400 O O . LYS B 1 9 ? -4.672 10.586 32.844 1 59.03 9 LYS B O 1
ATOM 3405 N N . LEU B 1 10 ? -3.379 9.664 34.344 1 69.75 10 LEU B N 1
ATOM 3406 C CA . LEU B 1 10 ? -2.363 10.711 34.344 1 69.75 10 LEU B CA 1
ATOM 3407 C C . LEU B 1 10 ? -1.691 10.797 32.969 1 69.75 10 LEU B C 1
ATOM 3409 O O . LEU B 1 10 ? -1.118 9.812 32.5 1 69.75 10 LEU B O 1
ATOM 3413 N N . LEU B 1 11 ? -2.02 11.984 32.344 1 83.62 11 LEU B N 1
ATOM 3414 C CA . LEU B 1 11 ? -1.415 12.188 31.016 1 83.62 11 LEU B CA 1
ATOM 3415 C C . LEU B 1 11 ? 0.082 12.445 31.141 1 83.62 11 LEU B C 1
ATOM 3417 O O . LEU B 1 11 ? 0.521 13.125 32.062 1 83.62 11 LEU B O 1
ATOM 3421 N N . ALA B 1 12 ? 0.857 11.836 30.281 1 83.19 12 ALA B N 1
ATOM 3422 C CA . ALA B 1 12 ? 2.303 12.047 30.25 1 83.19 12 ALA B CA 1
ATOM 3423 C C . ALA B 1 12 ? 2.65 13.367 29.578 1 83.19 12 ALA B C 1
ATOM 3425 O O . ALA B 1 12 ? 1.891 13.867 28.734 1 83.19 12 ALA B O 1
ATOM 3426 N N . ALA B 1 13 ? 3.697 14.055 30 1 85 13 ALA B N 1
ATOM 3427 C CA . ALA B 1 13 ? 4.215 15.273 29.375 1 85 13 ALA B CA 1
ATOM 3428 C C . ALA B 1 13 ? 4.875 14.969 28.031 1 85 13 ALA B C 1
ATOM 3430 O O . ALA B 1 13 ? 5.387 13.867 27.828 1 85 13 ALA B O 1
ATOM 3431 N N . ILE B 1 14 ? 4.824 15.953 27.172 1 90.44 14 ILE B N 1
ATOM 3432 C CA . ILE B 1 14 ? 5.559 15.805 25.922 1 90.44 14 ILE B CA 1
ATOM 3433 C C . ILE B 1 14 ? 7.047 15.641 26.219 1 90.44 14 ILE B C 1
ATOM 3435 O O . ILE B 1 14 ? 7.555 16.172 27.203 1 90.44 14 ILE B O 1
ATOM 3439 N N . ARG B 1 15 ? 7.762 14.898 25.391 1 83.75 15 ARG B N 1
ATOM 3440 C CA . ARG B 1 15 ? 9.164 14.547 25.609 1 83.75 15 ARG B CA 1
ATOM 3441 C C . ARG B 1 15 ? 10.078 15.328 24.672 1 83.75 15 ARG B C 1
ATOM 3443 O O . ARG B 1 15 ? 9.641 15.797 23.625 1 83.75 15 ARG B O 1
ATOM 3450 N N . PRO B 1 16 ? 11.289 15.547 25.109 1 84.56 16 PRO B N 1
ATOM 3451 C CA . PRO B 1 16 ? 12.258 16.156 24.188 1 84.56 16 PRO B CA 1
ATOM 3452 C C . PRO B 1 16 ? 12.43 15.344 22.906 1 84.56 16 PRO B C 1
ATOM 3454 O O . PRO B 1 16 ? 12.484 14.117 22.938 1 84.56 16 PRO B O 1
ATOM 3457 N N . LEU B 1 17 ? 12.375 16.031 21.828 1 87.56 17 LEU B N 1
ATOM 3458 C CA . LEU B 1 17 ? 12.633 15.422 20.531 1 87.56 17 LEU B CA 1
ATOM 3459 C C . LEU B 1 17 ? 14.125 15.211 20.312 1 87.56 17 LEU B C 1
ATOM 3461 O O . LEU B 1 17 ? 14.945 15.789 21.016 1 87.56 17 LEU B O 1
ATOM 3465 N N . LYS B 1 18 ? 14.508 14.398 19.391 1 82.06 18 LYS B N 1
ATOM 3466 C CA . LYS B 1 18 ? 15.898 14.117 19.078 1 82.06 18 LYS B CA 1
ATOM 3467 C C . LYS B 1 18 ? 16.656 15.391 18.719 1 82.06 18 LYS B C 1
ATOM 3469 O O . LYS B 1 18 ? 16.078 16.328 18.172 1 82.06 18 LYS B O 1
ATOM 3474 N N . LYS B 1 19 ? 17.969 15.508 19.125 1 79.25 19 LYS B N 1
ATOM 3475 C CA . LYS B 1 19 ? 18.859 16.609 18.766 1 79.25 19 LYS B CA 1
ATOM 3476 C C . LYS B 1 19 ? 19.672 16.266 17.516 1 79.25 19 LYS B C 1
ATOM 3478 O O . LYS B 1 19 ? 19.891 15.086 17.219 1 79.25 19 LYS B O 1
ATOM 3483 N N . SER B 1 20 ? 19.891 17.25 16.844 1 75 20 SER B N 1
ATOM 3484 C CA . SER B 1 20 ? 20.781 17.031 15.711 1 75 20 SER B CA 1
ATOM 3485 C C . SER B 1 20 ? 22.141 16.516 16.156 1 75 20 SER B C 1
ATOM 3487 O O . SER B 1 20 ? 22.609 16.844 17.25 1 75 20 SER B O 1
ATOM 3489 N N . GLU B 1 21 ? 22.734 15.398 15.695 1 61.69 21 GLU B N 1
ATOM 3490 C CA . GLU B 1 21 ? 24.078 14.945 16.062 1 61.69 21 GLU B CA 1
ATOM 3491 C C . GLU B 1 21 ? 25.109 16.047 15.836 1 61.69 21 GLU B C 1
ATOM 3493 O O . GLU B 1 21 ? 25.016 16.797 14.867 1 61.69 21 GLU B O 1
ATOM 3498 N N . ALA B 1 22 ? 25.922 16.406 16.891 1 51 22 ALA B N 1
ATOM 3499 C CA . ALA B 1 22 ? 27.016 17.375 16.922 1 51 22 ALA B CA 1
ATOM 3500 C C . ALA B 1 22 ? 27.859 17.297 15.648 1 51 22 ALA B C 1
ATOM 3502 O O . ALA B 1 22 ? 28.234 16.203 15.219 1 51 22 ALA B O 1
ATOM 3503 N N . GLY B 1 23 ? 27.938 18.469 14.664 1 49.03 23 GLY B N 1
ATOM 3504 C CA . GLY B 1 23 ? 28.688 18.766 13.453 1 49.03 23 GLY B CA 1
ATOM 3505 C C . GLY B 1 23 ? 27.797 19.062 12.258 1 49.03 23 GLY B C 1
ATOM 3506 O O . GLY B 1 23 ? 26.781 19.75 12.398 1 49.03 23 GLY B O 1
ATOM 3507 N N . ASP B 1 24 ? 28.031 18.453 11.031 1 50.75 24 ASP B N 1
ATOM 3508 C CA . ASP B 1 24 ? 27.391 18.797 9.766 1 50.75 24 ASP B CA 1
ATOM 3509 C C . ASP B 1 24 ? 25.922 18.391 9.766 1 50.75 24 ASP B C 1
ATOM 3511 O O . ASP B 1 24 ? 25.594 17.203 9.758 1 50.75 24 ASP B O 1
ATOM 3515 N N . PRO B 1 25 ? 25.094 19.281 10.188 1 49.66 25 PRO B N 1
ATOM 3516 C CA . PRO B 1 25 ? 23.656 19.062 10.305 1 49.66 25 PRO B CA 1
ATOM 3517 C C . PRO B 1 25 ? 23.094 18.219 9.172 1 49.66 25 PRO B C 1
ATOM 3519 O O . PRO B 1 25 ? 22.031 17.594 9.32 1 49.66 25 PRO B O 1
ATOM 3522 N N . THR B 1 26 ? 23.562 18.469 7.98 1 50.75 26 THR B N 1
ATOM 3523 C CA . THR B 1 26 ? 23.062 17.75 6.816 1 50.75 26 THR B CA 1
ATOM 3524 C C . THR B 1 26 ? 23.531 16.297 6.836 1 50.75 26 THR B C 1
ATOM 3526 O O . THR B 1 26 ? 23.109 15.484 6.008 1 50.75 26 THR B O 1
ATOM 3529 N N . LEU B 1 27 ? 24.594 16.047 7.523 1 49.19 27 LEU B N 1
ATOM 3530 C CA . LEU B 1 27 ? 25.203 14.734 7.574 1 49.19 27 LEU B CA 1
ATOM 3531 C C . LEU B 1 27 ? 24.266 13.719 8.211 1 49.19 27 LEU B C 1
ATOM 3533 O O . LEU B 1 27 ? 24.312 12.531 7.875 1 49.19 27 LEU B O 1
ATOM 3537 N N . GLY B 1 28 ? 23.375 14.18 9.023 1 56.31 28 GLY B N 1
ATOM 3538 C CA . GLY B 1 28 ? 22.578 13.195 9.734 1 56.31 28 GLY B CA 1
ATOM 3539 C C . GLY B 1 28 ? 21.266 12.867 9.039 1 56.31 28 GLY B C 1
ATOM 3540 O O . GLY B 1 28 ? 20.453 12.125 9.57 1 56.31 28 GLY B O 1
ATOM 3541 N N . MET B 1 29 ? 21.141 13.508 7.895 1 78.88 29 MET B N 1
ATOM 3542 C CA . MET B 1 29 ? 19.828 13.234 7.32 1 78.88 29 MET B CA 1
ATOM 3543 C C . MET B 1 29 ? 19.844 11.961 6.484 1 78.88 29 MET B C 1
ATOM 3545 O O . MET B 1 29 ? 20.203 12 5.305 1 78.88 29 MET B O 1
ATOM 3549 N N . THR B 1 30 ? 19.797 10.977 7.242 1 86.94 30 THR B N 1
ATOM 3550 C CA . THR B 1 30 ? 19.859 9.641 6.656 1 86.94 30 THR B CA 1
ATOM 3551 C C . THR B 1 30 ? 18.469 9.203 6.191 1 86.94 30 THR B C 1
ATOM 3553 O O . THR B 1 30 ? 17.469 9.438 6.879 1 86.94 30 THR B O 1
ATOM 3556 N N . SER B 1 31 ? 18.5 8.727 4.996 1 95.56 31 SER B N 1
ATOM 3557 C CA . SER B 1 31 ? 17.266 8.156 4.445 1 95.56 31 SER B CA 1
ATOM 3558 C C . SER B 1 31 ? 16.672 7.117 5.387 1 95.56 31 SER B C 1
ATOM 3560 O O . SER B 1 31 ? 17.406 6.301 5.957 1 95.56 31 SER B O 1
ATOM 3562 N N . PRO B 1 32 ? 15.391 7.219 5.574 1 97.06 32 PRO B N 1
ATOM 3563 C CA . PRO B 1 32 ? 14.75 6.172 6.371 1 97.06 32 PRO B CA 1
ATOM 3564 C C . PRO B 1 32 ? 14.703 4.828 5.652 1 97.06 32 PRO B C 1
ATOM 3566 O O . PRO B 1 32 ? 14.398 3.803 6.27 1 97.06 32 PRO B O 1
ATOM 3569 N N . VAL B 1 33 ? 14.883 4.812 4.383 1 97.69 33 VAL B N 1
ATOM 3570 C CA . VAL B 1 33 ? 15.008 3.559 3.645 1 97.69 33 VAL B CA 1
ATOM 3571 C C . VAL B 1 33 ? 16.391 2.949 3.887 1 97.69 33 VAL B C 1
ATOM 3573 O O . VAL B 1 33 ? 17.406 3.572 3.59 1 97.69 33 VAL B O 1
ATOM 3576 N N . LYS B 1 34 ? 16.438 1.818 4.375 1 97 34 LYS B N 1
ATOM 3577 C CA . LYS B 1 34 ? 17.703 1.164 4.676 1 97 34 LYS B CA 1
ATOM 3578 C C . LYS B 1 34 ? 18.234 0.401 3.463 1 97 34 LYS B C 1
ATOM 3580 O O . LYS B 1 34 ? 17.531 -0.453 2.912 1 97 34 LYS B O 1
ATOM 3585 N N . ALA B 1 35 ? 19.406 0.75 3.084 1 97.88 35 ALA B N 1
ATOM 3586 C CA . ALA B 1 35 ? 20.078 -0.061 2.076 1 97.88 35 ALA B CA 1
ATOM 3587 C C . ALA B 1 35 ? 20.438 -1.438 2.627 1 97.88 35 ALA B C 1
ATOM 3589 O O . ALA B 1 35 ? 21.156 -1.55 3.619 1 97.88 35 ALA B O 1
ATOM 3590 N N . LEU B 1 36 ? 20.016 -2.436 1.987 1 98.44 36 LEU B N 1
ATOM 3591 C CA . LEU B 1 36 ? 20.25 -3.781 2.498 1 98.44 36 LEU B CA 1
ATOM 3592 C C . LEU B 1 36 ? 21.562 -4.344 1.956 1 98.44 36 LEU B C 1
ATOM 3594 O O . LEU B 1 36 ? 21.797 -4.324 0.746 1 98.44 36 LEU B O 1
ATOM 3598 N N . ASP B 1 37 ? 22.391 -4.762 2.871 1 97.69 37 ASP B N 1
ATOM 3599 C CA . ASP B 1 37 ? 23.531 -5.566 2.441 1 97.69 37 ASP B CA 1
ATOM 3600 C C . ASP B 1 37 ? 23.125 -7.02 2.215 1 97.69 37 ASP B C 1
ATOM 3602 O O . ASP B 1 37 ? 21.938 -7.363 2.309 1 97.69 37 ASP B O 1
ATOM 3606 N N . LEU B 1 38 ? 24.047 -7.832 1.828 1 97.12 38 LEU B N 1
ATOM 3607 C CA . LEU B 1 38 ? 23.75 -9.211 1.443 1 97.12 38 LEU B CA 1
ATOM 3608 C C . LEU B 1 38 ? 23.078 -9.961 2.586 1 97.12 38 LEU B C 1
ATOM 3610 O O . LEU B 1 38 ? 22.109 -10.695 2.365 1 97.12 38 LEU B O 1
ATOM 3614 N N . ALA B 1 39 ? 23.562 -9.773 3.799 1 97.44 39 ALA B N 1
ATOM 3615 C CA . ALA B 1 39 ? 23 -10.469 4.957 1 97.44 39 ALA B CA 1
ATOM 3616 C C . ALA B 1 39 ? 21.562 -10.047 5.215 1 97.44 39 ALA B C 1
ATOM 3618 O O . ALA B 1 39 ? 20.688 -10.891 5.402 1 97.44 39 ALA B O 1
ATOM 3619 N N . ALA B 1 40 ? 21.312 -8.719 5.223 1 98 40 ALA B N 1
ATOM 3620 C CA . ALA B 1 40 ? 19.969 -8.203 5.469 1 98 40 ALA B CA 1
ATOM 3621 C C . ALA B 1 40 ? 19.016 -8.586 4.344 1 98 40 ALA B C 1
ATOM 3623 O O . ALA B 1 40 ? 17.844 -8.906 4.594 1 98 40 ALA B O 1
ATOM 3624 N N . ALA B 1 41 ? 19.5 -8.516 3.154 1 98.25 41 ALA B N 1
ATOM 3625 C CA . ALA B 1 41 ? 18.688 -8.922 2.004 1 98.25 41 ALA B CA 1
ATOM 3626 C C . ALA B 1 41 ? 18.312 -10.398 2.094 1 98.25 41 ALA B C 1
ATOM 3628 O O . ALA B 1 41 ? 17.172 -10.766 1.787 1 98.25 41 ALA B O 1
ATOM 3629 N N . THR B 1 42 ? 19.219 -11.227 2.484 1 97.88 42 THR B N 1
ATOM 3630 C CA . THR B 1 42 ? 18.984 -12.656 2.648 1 97.88 42 THR B CA 1
ATOM 3631 C C . THR B 1 42 ? 17.938 -12.906 3.729 1 97.88 42 THR B C 1
ATOM 3633 O O . THR B 1 42 ? 17.047 -13.742 3.557 1 97.88 42 THR B O 1
ATOM 3636 N N . GLU B 1 43 ? 18.109 -12.195 4.785 1 98.06 43 GLU B N 1
ATOM 3637 C CA . GLU B 1 43 ? 17.125 -12.328 5.867 1 98.06 43 GLU B CA 1
ATOM 3638 C C . GLU B 1 43 ? 15.727 -11.977 5.395 1 98.06 43 GLU B C 1
ATOM 3640 O O . GLU B 1 43 ? 14.766 -12.68 5.715 1 98.06 43 GLU B O 1
ATOM 3645 N N . LEU B 1 44 ? 15.641 -10.883 4.672 1 98.19 44 LEU B N 1
ATOM 3646 C CA . LEU B 1 44 ? 14.336 -10.469 4.148 1 98.19 44 LEU B CA 1
ATOM 3647 C C . LEU B 1 44 ? 13.781 -11.516 3.189 1 98.19 44 LEU B C 1
ATOM 3649 O O . LEU B 1 44 ? 12.586 -11.828 3.232 1 98.19 44 LEU B O 1
ATOM 3653 N N . LEU B 1 45 ? 14.57 -12.055 2.32 1 98.44 45 LEU B N 1
ATOM 3654 C CA . LEU B 1 45 ? 14.164 -13.062 1.347 1 98.44 45 LEU B CA 1
ATOM 3655 C C . LEU B 1 45 ? 13.609 -14.297 2.045 1 98.44 45 LEU B C 1
ATOM 3657 O O . LEU B 1 45 ? 12.617 -14.875 1.594 1 98.44 45 LEU B O 1
ATOM 3661 N N . ARG B 1 46 ? 14.266 -14.68 3.137 1 98.25 46 ARG B N 1
ATOM 3662 C CA . ARG B 1 46 ? 13.969 -15.938 3.807 1 98.25 46 ARG B CA 1
ATOM 3663 C C . ARG B 1 46 ? 12.836 -15.773 4.809 1 98.25 46 ARG B C 1
ATOM 3665 O O . ARG B 1 46 ? 12.422 -16.734 5.457 1 98.25 46 ARG B O 1
ATOM 3672 N N . LYS B 1 47 ? 12.312 -14.594 4.961 1 98.12 47 LYS B N 1
ATOM 3673 C CA . LYS B 1 47 ? 11.406 -14.242 6.055 1 98.12 47 LYS B CA 1
ATOM 3674 C C . LYS B 1 47 ? 10.188 -15.156 6.078 1 98.12 47 LYS B C 1
ATOM 3676 O O . LYS B 1 47 ? 9.734 -15.578 7.145 1 98.12 47 LYS B O 1
ATOM 3681 N N . GLU B 1 48 ? 9.617 -15.555 4.895 1 98.06 48 GLU B N 1
ATOM 3682 C CA . GLU B 1 48 ? 8.367 -16.312 4.867 1 98.06 48 GLU B CA 1
ATOM 3683 C C . GLU B 1 48 ? 8.586 -17.703 4.285 1 98.06 48 GLU B C 1
ATOM 3685 O O . GLU B 1 48 ? 7.648 -18.344 3.797 1 98.06 48 GLU B O 1
ATOM 3690 N N . GLU B 1 49 ? 9.797 -18.203 4.203 1 97.81 49 GLU B N 1
ATOM 3691 C CA . GLU B 1 49 ? 10.023 -19.516 3.609 1 97.81 49 GLU B CA 1
ATOM 3692 C C . GLU B 1 49 ? 9.492 -20.625 4.512 1 97.81 49 GLU B C 1
ATOM 3694 O O . GLU B 1 49 ? 9.57 -20.516 5.738 1 97.81 49 GLU B O 1
ATOM 3699 N N . LYS B 1 50 ? 8.914 -21.625 3.969 1 97.38 50 LYS B N 1
ATOM 3700 C CA . LYS B 1 50 ? 8.414 -22.812 4.641 1 97.38 50 LYS B CA 1
ATOM 3701 C C . LYS B 1 50 ? 8.742 -24.078 3.842 1 97.38 50 LYS B C 1
ATOM 3703 O O . LYS B 1 50 ? 8.727 -24.047 2.609 1 97.38 50 LYS B O 1
ATOM 3708 N N . SER B 1 51 ? 9.016 -25.141 4.574 1 97.19 51 SER B N 1
ATOM 3709 C CA . SER B 1 51 ? 9.188 -26.469 3.99 1 97.19 51 SER B CA 1
ATOM 3710 C C . SER B 1 51 ? 8.297 -27.5 4.684 1 97.19 51 SER B C 1
ATOM 3712 O O . SER B 1 51 ? 8.195 -27.516 5.91 1 97.19 51 SER B O 1
ATOM 3714 N N . LYS B 1 52 ? 7.66 -28.266 3.883 1 96.44 52 LYS B N 1
ATOM 3715 C CA . LYS B 1 52 ? 6.754 -29.297 4.406 1 96.44 52 LYS B CA 1
ATOM 3716 C C . LYS B 1 52 ? 6.949 -30.625 3.686 1 96.44 52 LYS B C 1
ATOM 3718 O O . LYS B 1 52 ? 7.445 -30.656 2.557 1 96.44 52 LYS B O 1
ATOM 3723 N N . LEU B 1 53 ? 6.594 -31.688 4.395 1 95.94 53 LEU B N 1
ATOM 3724 C CA . LEU B 1 53 ? 6.605 -33.031 3.801 1 95.94 53 LEU B CA 1
ATOM 3725 C C . LEU B 1 53 ? 5.195 -33.469 3.439 1 95.94 53 LEU B C 1
ATOM 3727 O O . LEU B 1 53 ? 4.219 -33 4.02 1 95.94 53 LEU B O 1
ATOM 3731 N N . PHE B 1 54 ? 5.07 -34.312 2.482 1 94.88 54 PHE B N 1
ATOM 3732 C CA . PHE B 1 54 ? 3.787 -34.906 2.102 1 94.88 54 PHE B CA 1
ATOM 3733 C C . PHE B 1 54 ? 3.955 -36.344 1.663 1 94.88 54 PHE B C 1
ATOM 3735 O O . PHE B 1 54 ? 5.074 -36.812 1.425 1 94.88 54 PHE B O 1
ATOM 3742 N N . GLU B 1 55 ? 2.854 -37.031 1.564 1 91.94 55 GLU B N 1
ATOM 3743 C CA . GLU B 1 55 ? 2.889 -38.438 1.207 1 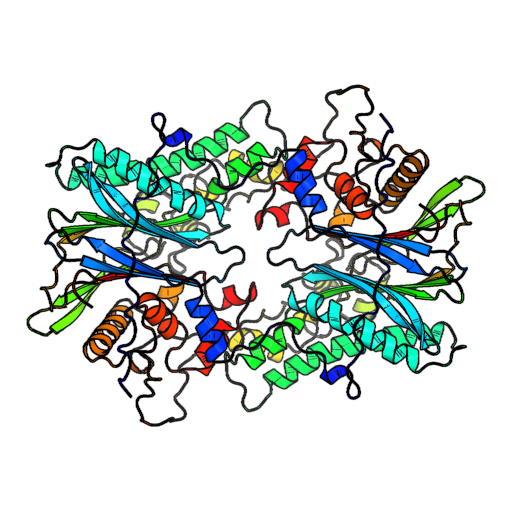91.94 55 GLU B CA 1
ATOM 3744 C C . GLU B 1 55 ? 2.93 -38.625 -0.307 1 91.94 55 GLU B C 1
ATOM 3746 O O . GLU B 1 55 ? 2.088 -38.094 -1.027 1 91.94 55 GLU B O 1
ATOM 3751 N N . LEU B 1 56 ? 3.771 -39.531 -0.755 1 91.25 56 LEU B N 1
ATOM 3752 C CA . LEU B 1 56 ? 3.922 -39.781 -2.186 1 91.25 56 LEU B CA 1
ATOM 3753 C C . LEU B 1 56 ? 2.977 -40.875 -2.654 1 91.25 56 LEU B C 1
ATOM 3755 O O . LEU B 1 56 ? 2.684 -40.969 -3.848 1 91.25 56 LEU B O 1
ATOM 3759 N N . GLY B 1 57 ? 2.57 -41.656 -1.729 1 88.12 57 GLY B N 1
ATOM 3760 C CA . GLY B 1 57 ? 1.683 -42.75 -2.066 1 88.12 57 GLY B CA 1
ATOM 3761 C C . GLY B 1 57 ? 2.4 -44.094 -2.178 1 88.12 57 GLY B C 1
ATOM 3762 O O . GLY B 1 57 ? 1.76 -45.156 -2.277 1 88.12 57 GLY B O 1
ATOM 3763 N N . ASN B 1 58 ? 3.73 -44.156 -2.146 1 86.88 58 ASN B N 1
ATOM 3764 C CA . ASN B 1 58 ? 4.496 -45.406 -2.227 1 86.88 58 ASN B CA 1
ATOM 3765 C C . ASN B 1 58 ? 5.242 -45.688 -0.925 1 86.88 58 ASN B C 1
ATOM 3767 O O . ASN B 1 58 ? 6.223 -46.438 -0.917 1 86.88 58 ASN B O 1
ATOM 3771 N N . GLY B 1 59 ? 4.832 -45.031 0.085 1 87.56 59 GLY B N 1
ATOM 3772 C CA . GLY B 1 59 ? 5.465 -45.219 1.383 1 87.56 59 GLY B CA 1
ATOM 3773 C C . GLY B 1 59 ? 6.559 -44.219 1.663 1 87.56 59 GLY B C 1
ATOM 3774 O O . GLY B 1 59 ? 7.062 -44.125 2.785 1 87.56 59 GLY B O 1
ATOM 3775 N N . GLN B 1 60 ? 6.871 -43.469 0.674 1 89.56 60 GLN B N 1
ATOM 3776 C CA . GLN B 1 60 ? 7.887 -42.438 0.831 1 89.56 60 GLN B CA 1
ATOM 3777 C C . GLN B 1 60 ? 7.246 -41.062 0.971 1 89.56 60 GLN B C 1
ATOM 3779 O O . GLN B 1 60 ? 6.023 -40.906 0.856 1 89.56 60 GLN B O 1
ATOM 3784 N N . ARG B 1 61 ? 8.133 -40.125 1.348 1 91.5 61 ARG B N 1
ATOM 3785 C CA . ARG B 1 61 ? 7.648 -38.75 1.514 1 91.5 61 ARG B CA 1
ATOM 3786 C C . ARG B 1 61 ? 8.289 -37.844 0.488 1 91.5 61 ARG B C 1
ATOM 3788 O O . ARG B 1 61 ? 9.461 -38 0.138 1 91.5 61 ARG B O 1
ATOM 3795 N N . GLY B 1 62 ? 7.445 -36.906 0 1 93.81 62 GLY B N 1
ATOM 3796 C CA . GLY B 1 62 ? 7.934 -35.812 -0.788 1 93.81 62 GLY B CA 1
ATOM 3797 C C . GLY B 1 62 ? 8.133 -34.531 0.03 1 93.81 62 GLY B C 1
ATOM 3798 O O . GLY B 1 62 ? 7.863 -34.531 1.232 1 93.81 62 GLY B O 1
ATOM 3799 N N . ARG B 1 63 ? 8.688 -33.625 -0.598 1 95.19 63 ARG B N 1
ATOM 3800 C CA . ARG B 1 63 ? 8.984 -32.344 0.046 1 95.19 63 ARG B CA 1
ATOM 3801 C C . ARG B 1 63 ? 8.445 -31.172 -0.775 1 95.19 63 ARG B C 1
ATOM 3803 O O . ARG B 1 63 ? 8.477 -31.203 -2.006 1 95.19 63 ARG B O 1
ATOM 3810 N N . CYS B 1 64 ? 7.859 -30.172 -0.104 1 97.62 64 CYS B N 1
ATOM 3811 C CA . CYS B 1 64 ? 7.426 -28.922 -0.731 1 97.62 64 CYS B CA 1
ATOM 3812 C C . CYS B 1 64 ? 8.078 -27.719 -0.067 1 97.62 64 CYS B C 1
ATOM 3814 O O . CYS B 1 64 ? 8.016 -27.562 1.153 1 97.62 64 CYS B O 1
ATOM 3816 N N . ASP B 1 65 ? 8.742 -26.922 -0.801 1 98.5 65 ASP B N 1
ATOM 3817 C CA . ASP B 1 65 ? 9.352 -25.672 -0.367 1 98.5 65 ASP B CA 1
ATOM 3818 C C . ASP B 1 65 ? 8.562 -24.469 -0.887 1 98.5 65 ASP B C 1
ATOM 3820 O O . ASP B 1 65 ? 8.195 -24.422 -2.062 1 98.5 65 ASP B O 1
ATOM 3824 N N . VAL B 1 66 ? 8.266 -23.516 0 1 98.62 66 VAL B N 1
ATOM 3825 C CA . VAL B 1 66 ? 7.469 -22.359 -0.376 1 98.62 66 VAL B CA 1
ATOM 3826 C C . VAL B 1 66 ? 8.148 -21.078 0.112 1 98.62 66 VAL B C 1
ATOM 3828 O O . VAL B 1 66 ? 8.773 -21.062 1.178 1 98.62 66 VAL B O 1
ATOM 3831 N N . VAL B 1 67 ? 8.039 -20 -0.675 1 98.81 67 VAL B N 1
ATOM 3832 C CA . VAL B 1 67 ? 8.422 -18.672 -0.2 1 98.81 67 VAL B CA 1
ATOM 3833 C C . VAL B 1 67 ? 7.551 -17.609 -0.872 1 98.81 67 VAL B C 1
ATOM 3835 O O . VAL B 1 67 ? 7.188 -17.75 -2.043 1 98.81 67 VAL B O 1
ATOM 3838 N N . ARG B 1 68 ? 7.141 -16.625 -0.165 1 98.81 68 ARG B N 1
ATOM 3839 C CA . ARG B 1 68 ? 6.48 -15.438 -0.689 1 98.81 68 ARG B CA 1
ATOM 3840 C C . ARG B 1 68 ? 7.273 -14.18 -0.36 1 98.81 68 ARG B C 1
ATOM 3842 O O . ARG B 1 68 ? 7.66 -13.961 0.792 1 98.81 68 ARG B O 1
ATOM 3849 N N . VAL B 1 69 ? 7.586 -13.406 -1.346 1 98.62 69 VAL B N 1
ATOM 3850 C CA . VAL B 1 69 ? 8.258 -12.125 -1.188 1 98.62 69 VAL B CA 1
ATOM 3851 C C . VAL B 1 69 ? 7.324 -11 -1.629 1 98.62 69 VAL B C 1
ATOM 3853 O O . VAL B 1 69 ? 6.973 -10.898 -2.807 1 98.62 69 VAL B O 1
ATOM 3856 N N . ALA B 1 70 ? 6.988 -10.133 -0.699 1 97.81 70 ALA B N 1
ATOM 3857 C CA . ALA B 1 70 ? 6.023 -9.062 -0.947 1 97.81 70 ALA B CA 1
ATOM 3858 C C . ALA B 1 70 ? 6.66 -7.926 -1.74 1 97.81 70 ALA B C 1
ATOM 3860 O O . ALA B 1 70 ? 7.828 -7.594 -1.537 1 97.81 70 ALA B O 1
ATOM 3861 N N . SER B 1 71 ? 5.906 -7.395 -2.662 1 97.5 71 SER B N 1
ATOM 3862 C CA . SER B 1 71 ? 6.188 -6.117 -3.311 1 97.5 71 SER B CA 1
ATOM 3863 C C . SER B 1 71 ? 5.141 -5.07 -2.945 1 97.5 71 SER B C 1
ATOM 3865 O O . SER B 1 71 ? 5.484 -3.926 -2.637 1 97.5 71 SER B O 1
ATOM 3867 N N . ASN B 1 72 ? 3.912 -5.48 -2.977 1 96.38 72 ASN B N 1
ATOM 3868 C CA . ASN B 1 72 ? 2.803 -4.621 -2.576 1 96.38 72 ASN B CA 1
ATOM 3869 C C . ASN B 1 72 ? 2.621 -4.609 -1.062 1 96.38 72 ASN B C 1
ATOM 3871 O O . ASN B 1 72 ? 2.982 -5.57 -0.38 1 96.38 72 ASN B O 1
ATOM 3875 N N . SER B 1 73 ? 2.133 -3.494 -0.654 1 94.69 73 SER B N 1
ATOM 3876 C CA . SER B 1 73 ? 1.659 -3.373 0.72 1 94.69 73 SER B CA 1
ATOM 3877 C C . SER B 1 73 ? 0.21 -2.9 0.766 1 94.69 73 SER B C 1
ATOM 3879 O O . SER B 1 73 ? -0.087 -1.758 0.41 1 94.69 73 SER B O 1
ATOM 3881 N N . PRO B 1 74 ? -0.731 -3.809 1.241 1 95.69 74 PRO B N 1
ATOM 3882 C CA . PRO B 1 74 ? -0.538 -5.211 1.615 1 95.69 74 PRO B CA 1
ATOM 3883 C C . PRO B 1 74 ? -0.18 -6.098 0.423 1 95.69 74 PRO B C 1
ATOM 3885 O O . PRO B 1 74 ? -0.509 -5.762 -0.718 1 95.69 74 PRO B O 1
ATOM 3888 N N . VAL B 1 75 ? 0.444 -7.223 0.732 1 97.94 75 VAL B N 1
ATOM 3889 C CA . VAL B 1 75 ? 0.777 -8.211 -0.289 1 97.94 75 VAL B CA 1
ATOM 3890 C C . VAL B 1 75 ? -0.503 -8.766 -0.907 1 97.94 75 VAL B C 1
ATOM 3892 O O . VAL B 1 75 ? -1.484 -9.016 -0.202 1 97.94 75 VAL B O 1
ATOM 3895 N N . GLU B 1 76 ? -0.493 -8.969 -2.199 1 98.31 76 GLU B N 1
ATOM 3896 C CA . GLU B 1 76 ? -1.689 -9.422 -2.898 1 98.31 76 GLU B CA 1
ATOM 3897 C C . GLU B 1 76 ? -1.618 -10.922 -3.197 1 98.31 76 GLU B C 1
ATOM 3899 O O . GLU B 1 76 ? -2.643 -11.562 -3.439 1 98.31 76 GLU B O 1
ATOM 3904 N N . ASP B 1 77 ? -0.407 -11.469 -3.184 1 98.75 77 ASP B N 1
ATOM 3905 C CA . ASP B 1 77 ? -0.249 -12.898 -3.412 1 98.75 77 ASP B CA 1
ATOM 3906 C C . ASP B 1 77 ? -0.704 -13.703 -2.195 1 98.75 77 ASP B C 1
ATOM 3908 O O . ASP B 1 77 ? -0.465 -13.297 -1.056 1 98.75 77 ASP B O 1
ATOM 3912 N N . GLU B 1 78 ? -1.28 -14.812 -2.479 1 98.69 78 GLU B N 1
ATOM 3913 C CA . GLU B 1 78 ? -1.53 -15.828 -1.467 1 98.69 78 GLU B CA 1
ATOM 3914 C C . GLU B 1 78 ? -1.185 -17.219 -1.99 1 98.69 78 GLU B C 1
ATOM 3916 O O . GLU B 1 78 ? -0.933 -17.391 -3.184 1 98.69 78 GLU B O 1
ATOM 3921 N N . TYR B 1 79 ? -1.096 -18.141 -1.081 1 98.69 79 TYR B N 1
ATOM 3922 C CA . TYR B 1 79 ? -0.809 -19.516 -1.461 1 98.69 79 TYR B CA 1
ATOM 3923 C C . TYR B 1 79 ? -1.417 -20.5 -0.463 1 98.69 79 TYR B C 1
ATOM 3925 O O . TYR B 1 79 ? -1.815 -20.094 0.636 1 98.69 79 TYR B O 1
ATOM 3933 N N . VAL B 1 80 ? -1.539 -21.734 -0.85 1 98 80 VAL B N 1
ATOM 3934 C CA . VAL B 1 80 ? -1.965 -22.797 0.044 1 98 80 VAL B CA 1
ATOM 3935 C C . VAL B 1 80 ? -1.115 -24.047 -0.201 1 98 80 VAL B C 1
ATOM 3937 O O . VAL B 1 80 ? -0.619 -24.266 -1.311 1 98 80 VAL B O 1
ATOM 3940 N N . CYS B 1 81 ? -0.818 -24.766 0.722 1 97.12 81 CYS B N 1
ATOM 3941 C CA . CYS B 1 81 ? -0.15 -26.062 0.747 1 97.12 81 CYS B CA 1
ATOM 3942 C C . CYS B 1 81 ? -0.755 -26.969 1.812 1 97.12 81 CYS B C 1
ATOM 3944 O O . CYS B 1 81 ? -0.624 -26.703 3.008 1 97.12 81 CYS B O 1
ATOM 3946 N N . GLY B 1 82 ? -1.487 -28.016 1.39 1 97.06 82 GLY B N 1
ATOM 3947 C CA . GLY B 1 82 ? -2.129 -28.875 2.357 1 97.06 82 GLY B CA 1
ATOM 3948 C C . GLY B 1 82 ? -2.863 -30.047 1.718 1 97.06 82 GLY B C 1
ATOM 3949 O O . GLY B 1 82 ? -2.676 -30.328 0.532 1 97.06 82 GLY B O 1
ATOM 3950 N N . THR B 1 83 ? -3.607 -30.797 2.578 1 96.75 83 THR B N 1
ATOM 3951 C CA . THR B 1 83 ? -4.348 -31.953 2.088 1 96.75 83 THR B CA 1
ATOM 3952 C C . THR B 1 83 ? -5.848 -31.734 2.244 1 96.75 83 THR B C 1
ATOM 3954 O O . THR B 1 83 ? -6.285 -30.969 3.096 1 96.75 83 THR B O 1
ATOM 3957 N N . GLN B 1 84 ? -6.559 -32.344 1.374 1 96 84 GLN B N 1
ATOM 3958 C CA . GLN B 1 84 ? -8.008 -32.469 1.454 1 96 84 GLN B CA 1
ATOM 3959 C C . GLN B 1 84 ? -8.484 -33.719 0.734 1 96 84 GLN B C 1
ATOM 3961 O O . GLN B 1 84 ? -7.719 -34.344 -0.013 1 96 84 GLN B O 1
ATOM 3966 N N . GLU B 1 85 ? -9.695 -34.031 0.938 1 94.38 85 GLU B N 1
ATOM 3967 C CA . GLU B 1 85 ? -10.227 -35.219 0.32 1 94.38 85 GLU B CA 1
ATOM 3968 C C . GLU B 1 85 ? -10.352 -35.062 -1.192 1 94.38 85 GLU B C 1
ATOM 3970 O O . GLU B 1 85 ? -10.844 -34.062 -1.677 1 94.38 85 GLU B O 1
ATOM 3975 N N . GLY B 1 86 ? -9.828 -36.094 -1.907 1 92.94 86 GLY B N 1
ATOM 3976 C CA . GLY B 1 86 ? -10.031 -36.219 -3.344 1 92.94 86 GLY B CA 1
ATOM 3977 C C . GLY B 1 86 ? -11.062 -37.25 -3.727 1 92.94 86 GLY B C 1
ATOM 3978 O O . GLY B 1 86 ? -12.109 -37.375 -3.094 1 92.94 86 GLY B O 1
ATOM 3979 N N . LEU B 1 87 ? -10.766 -37.938 -4.758 1 91.25 87 LEU B N 1
ATOM 3980 C CA . LEU B 1 87 ? -11.656 -38.969 -5.238 1 91.25 87 LEU B CA 1
ATOM 3981 C C . LEU B 1 87 ? -11.828 -40.062 -4.188 1 91.25 87 LEU B C 1
ATOM 3983 O O . LEU B 1 87 ? -10.844 -40.531 -3.598 1 91.25 87 LEU B O 1
ATOM 3987 N N . GLY B 1 88 ? -13.086 -40.469 -3.957 1 85.75 88 GLY B N 1
ATOM 3988 C CA . GLY B 1 88 ? -13.375 -41.562 -3.037 1 85.75 88 GLY B CA 1
ATOM 3989 C C . GLY B 1 88 ? -13.109 -41.188 -1.588 1 85.75 88 GLY B C 1
ATOM 3990 O O . GLY B 1 88 ? -13.016 -42.094 -0.732 1 85.75 88 GLY B O 1
ATOM 3991 N N . GLY B 1 89 ? -12.773 -39.969 -1.33 1 87.81 89 GLY B N 1
ATOM 3992 C CA . GLY B 1 89 ? -12.562 -39.531 0.037 1 87.81 89 GLY B CA 1
ATOM 3993 C C . GLY B 1 89 ? -11.125 -39.688 0.499 1 87.81 89 GLY B C 1
ATOM 3994 O O . GLY B 1 89 ? -10.812 -39.406 1.66 1 87.81 89 GLY B O 1
ATOM 3995 N N . LYS B 1 90 ? -10.281 -40.094 -0.349 1 89.38 90 LYS B N 1
ATOM 3996 C CA . LYS B 1 90 ? -8.875 -40.25 -0.003 1 89.38 90 LYS B CA 1
ATOM 3997 C C . LYS B 1 90 ? -8.156 -38.906 0.032 1 89.38 90 LYS B C 1
ATOM 3999 O O . LYS B 1 90 ? -8.461 -38 -0.759 1 89.38 90 LYS B O 1
ATOM 4004 N N . PRO B 1 91 ? -7.176 -38.812 0.839 1 93.56 91 PRO B N 1
ATOM 4005 C CA . PRO B 1 91 ? -6.465 -37.531 0.937 1 93.56 91 PRO B CA 1
ATOM 4006 C C . PRO B 1 91 ? -5.594 -37.25 -0.283 1 93.56 91 PRO B C 1
ATOM 4008 O O . PRO B 1 91 ? -4.785 -38.094 -0.679 1 93.56 91 PRO B O 1
ATOM 4011 N N . TRP B 1 92 ? -5.828 -36.156 -0.878 1 96.31 92 TRP B N 1
ATOM 4012 C CA . TRP B 1 92 ? -4.969 -35.594 -1.927 1 96.31 92 TRP B CA 1
ATOM 4013 C C . TRP B 1 92 ? -4.145 -34.438 -1.406 1 96.31 92 TRP B C 1
ATOM 4015 O O . TRP B 1 92 ? -4.48 -33.844 -0.38 1 96.31 92 TRP B O 1
ATOM 4025 N N . ALA B 1 93 ? -3.016 -34.219 -1.99 1 97.62 93 ALA B N 1
ATOM 4026 C CA . ALA B 1 93 ? -2.238 -33 -1.702 1 97.62 93 ALA B CA 1
ATOM 4027 C C . ALA B 1 93 ? -2.59 -31.891 -2.67 1 97.62 93 ALA B C 1
ATOM 4029 O O . ALA B 1 93 ? -2.791 -32.125 -3.863 1 97.62 93 ALA B O 1
ATOM 4030 N N . PHE B 1 94 ? -2.725 -30.688 -2.127 1 98.38 94 PHE B N 1
ATOM 4031 C CA . PHE B 1 94 ? -3.061 -29.5 -2.908 1 98.38 94 PHE B CA 1
ATOM 4032 C C . PHE B 1 94 ? -2.014 -28.406 -2.715 1 98.38 94 PHE B C 1
ATOM 4034 O O . PHE B 1 94 ? -1.594 -28.125 -1.588 1 98.38 94 PHE B O 1
ATOM 4041 N N . TRP B 1 95 ? -1.521 -27.828 -3.75 1 98.75 95 TRP B N 1
ATOM 4042 C CA . TRP B 1 95 ? -0.681 -26.641 -3.74 1 98.75 95 TRP B CA 1
ATOM 4043 C C . TRP B 1 95 ? -1.282 -25.547 -4.613 1 98.75 95 TRP B C 1
ATOM 4045 O O . TRP B 1 95 ? -1.621 -25.781 -5.773 1 98.75 95 TRP B O 1
ATOM 4055 N N . GLY B 1 96 ? -1.48 -24.328 -4.074 1 98.88 96 GLY B N 1
ATOM 4056 C CA . GLY B 1 96 ? -2.086 -23.219 -4.797 1 98.88 96 GLY B CA 1
ATOM 4057 C C . GLY B 1 96 ? -1.239 -21.969 -4.773 1 98.88 96 GLY B C 1
ATOM 4058 O O . GLY B 1 96 ? -0.581 -21.672 -3.775 1 98.88 96 GLY B O 1
ATOM 4059 N N . VAL B 1 97 ? -1.148 -21.25 -5.848 1 98.94 97 VAL B N 1
ATOM 4060 C CA . VAL B 1 97 ? -0.612 -19.906 -5.973 1 98.94 97 VAL B CA 1
ATOM 4061 C C . VAL B 1 97 ? -1.7 -18.953 -6.48 1 98.94 97 VAL B C 1
ATOM 4063 O O . VAL B 1 97 ? -2.248 -19.156 -7.566 1 98.94 97 VAL B O 1
ATOM 4066 N N . PHE B 1 98 ? -2.041 -17.969 -5.676 1 98.94 98 PHE B N 1
ATOM 4067 C CA . PHE B 1 98 ? -3.066 -16.984 -6.008 1 98.94 98 PHE B CA 1
ATOM 4068 C C . PHE B 1 98 ? -2.455 -15.594 -6.152 1 98.94 98 PHE B C 1
ATOM 4070 O O . PHE B 1 98 ? -2.07 -14.969 -5.16 1 98.94 98 PHE B O 1
ATOM 4077 N N . ASP B 1 99 ? -2.338 -15.156 -7.367 1 98.81 99 ASP B N 1
ATOM 4078 C CA . ASP B 1 99 ? -1.752 -13.859 -7.691 1 98.81 99 ASP B CA 1
ATOM 4079 C C . ASP B 1 99 ? -2.824 -12.773 -7.766 1 98.81 99 ASP B C 1
ATOM 4081 O O . ASP B 1 99 ? -3.395 -12.531 -8.828 1 98.81 99 ASP B O 1
ATOM 4085 N N . GLY B 1 100 ? -3.021 -12.148 -6.652 1 98.62 100 GLY B N 1
ATOM 4086 C CA . GLY B 1 100 ? -4.043 -11.125 -6.566 1 98.62 100 GLY B CA 1
ATOM 4087 C C . GLY B 1 100 ? -3.656 -9.836 -7.266 1 98.62 100 GLY B C 1
ATOM 4088 O O . GLY B 1 100 ? -2.469 -9.531 -7.402 1 98.62 100 GLY B O 1
ATOM 4089 N N . HIS B 1 101 ? -4.645 -9.078 -7.684 1 98.25 101 HIS B N 1
ATOM 4090 C CA . HIS B 1 101 ? -4.453 -7.754 -8.273 1 98.25 101 HIS B CA 1
ATOM 4091 C C . HIS B 1 101 ? -5.625 -6.832 -7.949 1 98.25 101 HIS B C 1
ATOM 4093 O O . HIS B 1 101 ? -6.734 -7.301 -7.684 1 98.25 101 HIS B O 1
ATOM 4099 N N . ALA B 1 102 ? -5.309 -5.539 -7.965 1 96.81 102 ALA B N 1
ATOM 4100 C CA . ALA B 1 102 ? -6.262 -4.5 -7.582 1 96.81 102 ALA B CA 1
ATOM 4101 C C . ALA B 1 102 ? -6.703 -4.668 -6.129 1 96.81 102 ALA B C 1
ATOM 4103 O O . ALA B 1 102 ? -7.852 -4.383 -5.789 1 96.81 102 ALA B O 1
ATOM 4104 N N . GLY B 1 103 ? -5.816 -5.238 -5.324 1 96.81 103 GLY B N 1
ATOM 4105 C CA . GLY B 1 103 ? -6.098 -5.477 -3.918 1 96.81 103 GLY B CA 1
ATOM 4106 C C . GLY B 1 103 ? -5.895 -6.922 -3.506 1 96.81 103 GLY B C 1
ATOM 4107 O O . GLY B 1 103 ? -5.652 -7.789 -4.352 1 96.81 103 GLY B O 1
ATOM 4108 N N . TRP B 1 104 ? -6.074 -7.195 -2.223 1 98.19 104 TRP B N 1
ATOM 4109 C CA . TRP B 1 104 ? -5.672 -8.469 -1.638 1 98.19 104 TRP B CA 1
ATOM 4110 C C . TRP B 1 104 ? -6.883 -9.359 -1.378 1 98.19 104 TRP B C 1
ATOM 4112 O O . TRP B 1 104 ? -6.738 -10.547 -1.077 1 98.19 104 TRP B O 1
ATOM 4122 N N . PRO B 1 105 ? -8.164 -8.844 -1.504 1 98.44 105 PRO B N 1
ATOM 4123 C CA . PRO B 1 105 ? -9.281 -9.617 -0.949 1 98.44 105 PRO B CA 1
ATOM 4124 C C . PRO B 1 105 ? -9.539 -10.914 -1.715 1 98.44 105 PRO B C 1
ATOM 4126 O O . PRO B 1 105 ? -9.875 -11.93 -1.11 1 98.44 105 PRO B O 1
ATOM 4129 N N . THR B 1 106 ? -9.43 -10.82 -3.029 1 98.69 106 THR B N 1
ATOM 4130 C CA . THR B 1 106 ? -9.812 -11.984 -3.824 1 98.69 106 THR B CA 1
ATOM 4131 C C . THR B 1 106 ? -8.852 -13.141 -3.568 1 98.69 106 THR B C 1
ATOM 4133 O O . THR B 1 106 ? -9.289 -14.273 -3.346 1 98.69 106 THR B O 1
ATOM 4136 N N . SER B 1 107 ? -7.559 -12.922 -3.639 1 98.75 107 SER B N 1
ATOM 4137 C CA . SER B 1 107 ? -6.598 -13.984 -3.381 1 98.75 107 SER B CA 1
ATOM 4138 C C . SER B 1 107 ? -6.734 -14.523 -1.961 1 98.75 107 SER B C 1
ATOM 4140 O O . SER B 1 107 ? -6.605 -15.727 -1.73 1 98.75 107 SER B O 1
ATOM 4142 N N . ALA B 1 108 ? -7.004 -13.617 -1.042 1 98.12 108 ALA B N 1
ATOM 4143 C CA . ALA B 1 108 ? -7.223 -14.047 0.337 1 98.12 108 ALA B CA 1
ATOM 4144 C C . ALA B 1 108 ? -8.438 -14.969 0.44 1 98.12 108 ALA B C 1
ATOM 4146 O O . ALA B 1 108 ? -8.422 -15.945 1.186 1 98.12 108 ALA B O 1
ATOM 4147 N N . LEU B 1 109 ? -9.461 -14.617 -0.254 1 97.88 109 LEU B N 1
ATOM 4148 C CA . LEU B 1 109 ? -10.648 -15.461 -0.264 1 97.88 109 LEU B CA 1
ATOM 4149 C C . LEU B 1 109 ? -10.344 -16.828 -0.883 1 97.88 109 LEU B C 1
ATOM 4151 O O . LEU B 1 109 ? -10.75 -17.859 -0.349 1 97.88 109 LEU B O 1
ATOM 4155 N N . LEU B 1 110 ? -9.664 -16.812 -1.994 1 98.25 110 LEU B N 1
ATOM 4156 C CA . LEU B 1 110 ? -9.359 -18.062 -2.693 1 98.25 110 LEU B CA 1
ATOM 4157 C C . LEU B 1 110 ? -8.523 -18.984 -1.816 1 98.25 110 LEU B C 1
ATOM 4159 O O . LEU B 1 110 ? -8.711 -20.203 -1.833 1 98.25 110 LEU B O 1
ATOM 4163 N N . LYS B 1 111 ? -7.578 -18.438 -1.137 1 97.56 111 LYS B N 1
ATOM 4164 C CA . LYS B 1 111 ? -6.734 -19.203 -0.233 1 97.56 111 LYS B CA 1
ATOM 4165 C C . LYS B 1 111 ? -7.578 -20.062 0.708 1 97.56 111 LYS B C 1
ATOM 4167 O O . LYS B 1 111 ? -7.23 -21.219 0.993 1 97.56 111 LYS B O 1
ATOM 4172 N N . GLU B 1 112 ? -8.734 -19.547 1.082 1 95.31 112 GLU B N 1
ATOM 4173 C CA . GLU B 1 112 ? -9.555 -20.203 2.092 1 95.31 112 GLU B CA 1
ATOM 4174 C C . GLU B 1 112 ? -10.633 -21.062 1.444 1 95.31 112 GLU B C 1
ATOM 4176 O O . GLU B 1 112 ? -11.039 -22.078 2.008 1 95.31 112 GLU B O 1
ATOM 4181 N N . ALA B 1 113 ? -11.023 -20.719 0.252 1 95.06 113 ALA B N 1
ATOM 4182 C CA . ALA B 1 113 ? -12.305 -21.266 -0.212 1 95.06 113 ALA B CA 1
ATOM 4183 C C . ALA B 1 113 ? -12.094 -22.219 -1.38 1 95.06 113 ALA B C 1
ATOM 4185 O O . ALA B 1 113 ? -12.898 -23.141 -1.589 1 95.06 113 ALA B O 1
ATOM 4186 N N . LEU B 1 114 ? -11.094 -22.062 -2.158 1 97.06 114 LEU B N 1
ATOM 4187 C CA . LEU B 1 114 ? -11.039 -22.75 -3.441 1 97.06 114 LEU B CA 1
ATOM 4188 C C . LEU B 1 114 ? -10.867 -24.25 -3.242 1 97.06 114 LEU B C 1
ATOM 4190 O O . LEU B 1 114 ? -11.641 -25.047 -3.787 1 97.06 114 LEU B O 1
ATOM 4194 N N . VAL B 1 115 ? -9.891 -24.672 -2.424 1 97.12 115 VAL B N 1
ATOM 4195 C CA . VAL B 1 115 ? -9.57 -26.094 -2.26 1 97.12 115 VAL B CA 1
ATOM 4196 C C . VAL B 1 115 ? -10.75 -26.812 -1.613 1 97.12 115 VAL B C 1
ATOM 4198 O O . VAL B 1 115 ? -11.156 -27.891 -2.064 1 97.12 115 VAL B O 1
ATOM 4201 N N . PRO B 1 116 ? -11.422 -26.203 -0.588 1 94.69 116 PRO B N 1
ATOM 4202 C CA . PRO B 1 116 ? -12.594 -26.875 -0.012 1 94.69 116 PRO B CA 1
ATOM 4203 C C . PRO B 1 116 ? -13.695 -27.125 -1.042 1 94.69 116 PRO B C 1
ATOM 4205 O O . PRO B 1 116 ? -14.289 -28.203 -1.058 1 94.69 116 PRO B O 1
ATOM 4208 N N . VAL B 1 117 ? -13.938 -26.203 -1.912 1 95.5 117 VAL B N 1
ATOM 4209 C CA . VAL B 1 117 ? -15 -26.344 -2.898 1 95.5 117 VAL B CA 1
ATOM 4210 C C . VAL B 1 117 ? -14.602 -27.391 -3.934 1 95.5 117 VAL B C 1
ATOM 4212 O O . VAL B 1 117 ? -15.43 -28.219 -4.344 1 95.5 117 VAL B O 1
ATOM 4215 N N . VAL B 1 118 ? -13.359 -27.406 -4.336 1 97 118 VAL B N 1
ATOM 4216 C CA . VAL B 1 118 ? -12.867 -28.422 -5.258 1 97 118 VAL B CA 1
ATOM 4217 C C . VAL B 1 118 ? -13.008 -29.797 -4.629 1 97 118 VAL B C 1
ATOM 4219 O O . VAL B 1 118 ? -13.484 -30.734 -5.273 1 97 118 VAL B O 1
ATOM 4222 N N . SER B 1 119 ? -12.609 -29.922 -3.402 1 96 119 SER B N 1
ATOM 4223 C CA . SER B 1 119 ? -12.703 -31.188 -2.672 1 96 119 SER B CA 1
ATOM 4224 C C . SER B 1 119 ? -14.148 -31.672 -2.602 1 96 119 SER B C 1
ATOM 4226 O O . SER B 1 119 ? -14.414 -32.875 -2.828 1 96 119 SER B O 1
ATOM 4228 N N . ASP B 1 120 ? -15.062 -30.766 -2.332 1 93.62 120 ASP B N 1
ATOM 4229 C CA . ASP B 1 120 ? -16.484 -31.125 -2.25 1 93.62 120 ASP B CA 1
ATOM 4230 C C . ASP B 1 120 ? -16.984 -31.703 -3.574 1 93.62 120 ASP B C 1
ATOM 4232 O O . ASP B 1 120 ? -17.703 -32.688 -3.594 1 93.62 120 ASP B O 1
ATOM 4236 N N . GLU B 1 121 ? -16.594 -31.062 -4.641 1 94.75 121 GLU B N 1
ATOM 4237 C CA . GLU B 1 121 ? -17.031 -31.516 -5.961 1 94.75 121 GLU B CA 1
ATOM 4238 C C . GLU B 1 121 ? -16.422 -32.875 -6.297 1 94.75 121 GLU B C 1
ATOM 4240 O O . GLU B 1 121 ? -17.094 -33.75 -6.879 1 94.75 121 GLU B O 1
ATOM 4245 N N . LEU B 1 122 ? -15.18 -33.094 -5.938 1 95.38 122 LEU B N 1
ATOM 4246 C CA . LEU B 1 122 ? -14.492 -34.344 -6.227 1 95.38 122 LEU B CA 1
ATOM 4247 C C . LEU B 1 122 ? -15.086 -35.5 -5.414 1 95.38 122 LEU B C 1
ATOM 4249 O O . LEU B 1 122 ? -15.18 -36.625 -5.902 1 95.38 122 LEU B O 1
ATOM 4253 N N . ASN B 1 123 ? -15.469 -35.156 -4.23 1 92.38 123 ASN B N 1
ATOM 4254 C CA . ASN B 1 123 ? -16 -36.156 -3.322 1 92.38 123 ASN B CA 1
ATOM 4255 C C . ASN B 1 123 ? -17.328 -36.719 -3.822 1 92.38 123 ASN B C 1
ATOM 4257 O O . ASN B 1 123 ? -17.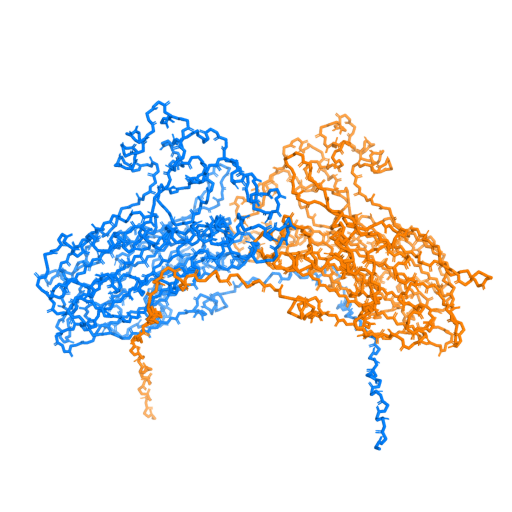781 -37.781 -3.363 1 92.38 123 ASN B O 1
ATOM 4261 N N . GLN B 1 124 ? -17.938 -36.062 -4.719 1 91.94 124 GLN B N 1
ATOM 4262 C CA . GLN B 1 124 ? -19.203 -36.5 -5.273 1 91.94 124 GLN B CA 1
ATOM 4263 C C . GLN B 1 124 ? -18.984 -37.562 -6.355 1 91.94 124 GLN B C 1
ATOM 4265 O O . GLN B 1 124 ? -19.922 -38.25 -6.762 1 91.94 124 GLN B O 1
ATOM 4270 N N . LEU B 1 125 ? -17.781 -37.719 -6.742 1 93.5 125 LEU B N 1
ATOM 4271 C CA . LEU B 1 125 ? -17.469 -38.656 -7.816 1 93.5 125 LEU B CA 1
ATOM 4272 C C . LEU B 1 125 ? -17.109 -40.031 -7.25 1 93.5 125 LEU B C 1
ATOM 4274 O O . LEU B 1 125 ? -16.594 -40.125 -6.133 1 93.5 125 LEU B O 1
ATOM 4278 N N . ALA B 1 126 ? -17.344 -40.969 -8.086 1 89.19 126 ALA B N 1
ATOM 4279 C CA . ALA B 1 126 ? -16.906 -42.344 -7.723 1 89.19 126 ALA B CA 1
ATOM 4280 C C . ALA B 1 126 ? -15.391 -42.469 -7.77 1 89.19 126 ALA B C 1
ATOM 4282 O O . ALA B 1 126 ? -14.734 -41.75 -8.523 1 89.19 126 ALA B O 1
ATOM 4283 N N . ALA B 1 127 ? -14.836 -43.344 -7 1 84.88 127 ALA B N 1
ATOM 4284 C CA . ALA B 1 127 ? -13.391 -43.594 -6.941 1 84.88 127 ALA B CA 1
ATOM 4285 C C . ALA B 1 127 ? -12.828 -43.875 -8.32 1 84.88 127 ALA B C 1
ATOM 4287 O O . ALA B 1 127 ? -11.688 -43.531 -8.625 1 84.88 127 ALA B O 1
ATOM 4288 N N . GLY B 1 128 ? -13.625 -44.469 -9.172 1 85.88 128 GLY B N 1
ATOM 4289 C CA . GLY B 1 128 ? -13.156 -44.844 -10.492 1 85.88 128 GLY B CA 1
ATOM 4290 C C . GLY B 1 128 ? -13.648 -43.906 -11.586 1 85.88 128 GLY B C 1
ATOM 4291 O O . GLY B 1 128 ? -13.703 -44.281 -12.758 1 85.88 128 GLY B O 1
ATOM 4292 N N . ALA B 1 129 ? -13.898 -42.688 -11.164 1 92.12 129 ALA B N 1
ATOM 4293 C CA . ALA B 1 129 ? -14.414 -41.719 -12.133 1 92.12 129 ALA B CA 1
ATOM 4294 C C . ALA B 1 129 ? -13.398 -41.469 -13.242 1 92.12 129 ALA B C 1
ATOM 4296 O O . ALA B 1 129 ? -12.188 -41.438 -12.992 1 92.12 129 ALA B O 1
ATOM 4297 N N . ALA B 1 130 ? -13.867 -41.25 -14.414 1 93.19 130 ALA B N 1
ATOM 4298 C CA . ALA B 1 130 ? -13.016 -40.969 -15.562 1 93.19 130 ALA B CA 1
ATOM 4299 C C . ALA B 1 130 ? -12.32 -39.625 -15.414 1 93.19 130 ALA B C 1
ATOM 4301 O O . ALA B 1 130 ? -12.867 -38.688 -14.82 1 93.19 130 ALA B O 1
ATOM 4302 N N . PRO B 1 131 ? -11.117 -39.5 -15.961 1 93.12 131 PRO B N 1
ATOM 4303 C CA . PRO B 1 131 ? -10.367 -38.25 -15.883 1 93.12 131 PRO B CA 1
ATOM 4304 C C . PRO B 1 131 ? -11.18 -37.031 -16.359 1 93.12 131 PRO B C 1
ATOM 4306 O O . PRO B 1 131 ? -11.094 -35.969 -15.766 1 93.12 131 PRO B O 1
ATOM 4309 N N . ALA B 1 132 ? -11.961 -37.219 -17.344 1 95.75 132 ALA B N 1
ATOM 4310 C CA . ALA B 1 132 ? -12.758 -36.125 -17.875 1 95.75 132 ALA B CA 1
ATOM 4311 C C . ALA B 1 132 ? -13.773 -35.625 -16.844 1 95.75 132 ALA B C 1
ATOM 4313 O O . ALA B 1 132 ? -14.07 -34.438 -16.781 1 95.75 132 ALA B O 1
ATOM 4314 N N . ASP B 1 133 ? -14.281 -36.531 -16.078 1 96.56 133 ASP B N 1
ATOM 4315 C CA . ASP B 1 133 ? -15.242 -36.156 -15.039 1 96.56 133 ASP B CA 1
ATOM 4316 C C . ASP B 1 133 ? -14.555 -35.438 -13.891 1 96.56 133 ASP B C 1
ATOM 4318 O O . ASP B 1 133 ? -15.141 -34.5 -13.312 1 96.56 133 ASP B O 1
ATOM 4322 N N . VAL B 1 134 ? -13.383 -35.875 -13.594 1 96.62 134 VAL B N 1
ATOM 4323 C CA . VAL B 1 134 ? -12.602 -35.219 -12.562 1 96.62 134 VAL B CA 1
ATOM 4324 C C . VAL B 1 134 ? -12.328 -33.781 -12.969 1 96.62 134 VAL B C 1
ATOM 4326 O O . VAL B 1 134 ? -12.547 -32.844 -12.188 1 96.62 134 VAL B O 1
ATOM 4329 N N . ASN B 1 135 ? -11.922 -33.594 -14.195 1 97.81 135 ASN B N 1
ATOM 4330 C CA . ASN B 1 135 ? -11.648 -32.281 -14.711 1 97.81 135 ASN B CA 1
ATOM 4331 C C . ASN B 1 135 ? -12.898 -31.406 -14.719 1 97.81 135 ASN B C 1
ATOM 4333 O O . ASN B 1 135 ? -12.852 -30.219 -14.367 1 97.81 135 ASN B O 1
ATOM 4337 N N . ALA B 1 136 ? -13.992 -31.984 -15.117 1 98.19 136 ALA B N 1
ATOM 4338 C CA . ALA B 1 136 ? -15.25 -31.25 -15.133 1 98.19 136 ALA B CA 1
ATOM 4339 C C . ALA B 1 136 ? -15.633 -30.766 -13.734 1 98.19 136 ALA B C 1
ATOM 4341 O O . ALA B 1 136 ? -16.172 -29.672 -13.57 1 98.19 136 ALA B O 1
ATOM 4342 N N . SER B 1 137 ? -15.344 -31.625 -12.773 1 97.5 137 SER B N 1
ATOM 4343 C CA . SER B 1 137 ? -15.641 -31.281 -11.391 1 97.5 137 SER B CA 1
ATOM 4344 C C . SER B 1 137 ? -14.766 -30.125 -10.914 1 97.5 137 SER B C 1
ATOM 4346 O O . SER B 1 137 ? -15.227 -29.25 -10.172 1 97.5 137 SER B O 1
ATOM 4348 N N . ILE B 1 138 ? -13.523 -30.141 -11.273 1 98.38 138 ILE B N 1
ATOM 4349 C CA . ILE B 1 138 ? -12.617 -29.062 -10.922 1 98.38 138 ILE B CA 1
ATOM 4350 C C . ILE B 1 138 ? -13.086 -27.766 -11.562 1 98.38 138 ILE B C 1
ATOM 4352 O O . ILE B 1 138 ? -13.156 -26.719 -10.898 1 98.38 138 ILE B O 1
ATOM 4356 N N . VAL B 1 139 ? -13.461 -27.828 -12.812 1 98.75 139 VAL B N 1
ATOM 4357 C CA . VAL B 1 139 ? -13.961 -26.672 -13.531 1 98.75 139 VAL B CA 1
ATOM 4358 C C . VAL B 1 139 ? -15.211 -26.125 -12.844 1 98.75 139 VAL B C 1
ATOM 4360 O O . VAL B 1 139 ? -15.328 -24.922 -12.617 1 98.75 139 VAL B O 1
ATOM 4363 N N . LYS B 1 140 ? -16.078 -27.031 -12.523 1 98.25 140 LYS B N 1
ATOM 4364 C CA . LYS B 1 140 ? -17.312 -26.641 -11.844 1 98.25 140 LYS B CA 1
ATOM 4365 C C . LYS B 1 140 ? -17.016 -25.922 -10.531 1 98.25 140 LYS B C 1
ATOM 4367 O O . LYS B 1 140 ? -17.641 -24.906 -10.211 1 98.25 140 LYS B O 1
ATOM 4372 N N . ALA B 1 141 ? -16.094 -26.422 -9.789 1 97.5 141 ALA B N 1
ATOM 4373 C CA . ALA B 1 141 ? -15.711 -25.828 -8.516 1 97.5 141 ALA B CA 1
ATOM 4374 C C . ALA B 1 141 ? -15.172 -24.406 -8.711 1 97.5 141 ALA B C 1
ATOM 4376 O O . ALA B 1 141 ? -15.586 -23.484 -8 1 97.5 141 ALA B O 1
ATOM 4377 N N . PHE B 1 142 ? -14.266 -24.25 -9.672 1 98.56 142 PHE B N 1
ATOM 4378 C CA . PHE B 1 142 ? -13.695 -22.938 -9.953 1 98.56 142 PHE B CA 1
ATOM 4379 C C . PHE B 1 142 ? -14.781 -21.938 -10.312 1 98.56 142 PHE B C 1
ATOM 4381 O O . PHE B 1 142 ? -14.836 -20.828 -9.766 1 98.56 142 PHE B O 1
ATOM 4388 N N . LEU B 1 143 ? -15.633 -22.312 -11.18 1 98.44 143 LEU B N 1
ATOM 4389 C CA . LEU B 1 143 ? -16.703 -21.438 -11.641 1 98.44 143 LEU B CA 1
ATOM 4390 C C . LEU B 1 143 ? -17.672 -21.125 -10.5 1 98.44 143 LEU B C 1
ATOM 4392 O O . LEU B 1 143 ? -18.125 -19.984 -10.375 1 98.44 143 LEU B O 1
ATOM 4396 N N . SER B 1 144 ? -17.938 -22.094 -9.672 1 96.94 144 SER B N 1
ATOM 4397 C CA . SER B 1 144 ? -18.875 -21.891 -8.57 1 96.94 144 SER B CA 1
ATOM 4398 C C . SER B 1 144 ? -18.328 -20.875 -7.566 1 96.94 144 SER B C 1
ATOM 4400 O O . SER B 1 144 ? -19.078 -20.078 -7.012 1 96.94 144 SER B O 1
ATOM 4402 N N . VAL B 1 145 ? -17.047 -20.984 -7.32 1 97.38 145 VAL B N 1
ATOM 4403 C CA . VAL B 1 145 ? -16.438 -20.031 -6.395 1 97.38 145 VAL B CA 1
ATOM 4404 C C . VAL B 1 145 ? -16.531 -18.625 -6.953 1 97.38 145 VAL B C 1
ATOM 4406 O O . VAL B 1 145 ? -16.906 -17.688 -6.246 1 97.38 145 VAL B O 1
ATOM 4409 N N . ASP B 1 146 ? -16.203 -18.422 -8.203 1 98.31 146 ASP B N 1
ATOM 4410 C CA . ASP B 1 146 ? -16.266 -17.094 -8.82 1 98.31 146 ASP B CA 1
ATOM 4411 C C . ASP B 1 146 ? -17.703 -16.578 -8.859 1 98.31 146 ASP B C 1
ATOM 4413 O O . ASP B 1 146 ? -17.953 -15.391 -8.617 1 98.31 146 ASP B O 1
ATOM 4417 N N . ASP B 1 147 ? -18.594 -17.453 -9.211 1 97.31 147 ASP B N 1
ATOM 4418 C CA . ASP B 1 147 ? -20.016 -17.094 -9.219 1 97.31 147 ASP B CA 1
ATOM 4419 C C . ASP B 1 147 ? -20.469 -16.625 -7.832 1 97.31 147 ASP B C 1
ATOM 4421 O O . ASP B 1 147 ? -21.219 -15.664 -7.707 1 97.31 147 ASP B O 1
ATOM 4425 N N . ALA B 1 148 ? -20.016 -17.328 -6.844 1 96.62 148 ALA B N 1
ATOM 4426 C CA . ALA B 1 148 ? -20.391 -17 -5.473 1 96.62 148 ALA B CA 1
ATOM 4427 C C . ALA B 1 148 ? -19.844 -15.633 -5.074 1 96.62 148 ALA B C 1
ATOM 4429 O O . ALA B 1 148 ? -20.531 -14.852 -4.398 1 96.62 148 ALA B O 1
ATOM 4430 N N . ILE B 1 149 ? -18.625 -15.328 -5.426 1 97.56 149 ILE B N 1
ATOM 4431 C CA . ILE B 1 149 ? -18 -14.031 -5.156 1 97.56 149 ILE B CA 1
ATOM 4432 C C . ILE B 1 149 ? -18.875 -12.914 -5.738 1 97.56 149 ILE B C 1
ATOM 4434 O O . ILE B 1 149 ? -19.234 -11.969 -5.035 1 97.56 149 ILE B O 1
ATOM 4438 N N . ASN B 1 150 ? -19.203 -13.07 -6.984 1 97.5 150 ASN B N 1
ATOM 4439 C CA . ASN B 1 150 ? -19.953 -12.031 -7.68 1 97.5 150 ASN B CA 1
ATOM 4440 C C . ASN B 1 150 ? -21.406 -11.961 -7.188 1 97.5 150 ASN B C 1
ATOM 4442 O O . ASN B 1 150 ? -21.953 -10.875 -7.004 1 97.5 150 ASN B O 1
ATOM 4446 N N . ALA B 1 151 ? -22.016 -13.109 -6.957 1 96.5 151 ALA B N 1
ATOM 4447 C CA . ALA B 1 151 ? -23.391 -13.156 -6.488 1 96.5 151 ALA B CA 1
ATOM 4448 C C . ALA B 1 151 ? -23.531 -12.516 -5.109 1 96.5 151 ALA B C 1
ATOM 4450 O O . ALA B 1 151 ? -24.484 -11.773 -4.852 1 96.5 151 ALA B O 1
ATOM 4451 N N . ALA B 1 152 ? -22.594 -12.852 -4.227 1 96 152 ALA B N 1
ATOM 4452 C CA . ALA B 1 152 ? -22.609 -12.273 -2.885 1 96 152 ALA B CA 1
ATOM 4453 C C . ALA B 1 152 ? -22.5 -10.758 -2.939 1 96 152 ALA B C 1
ATOM 4455 O O . ALA B 1 152 ? -23.188 -10.047 -2.209 1 96 152 ALA B O 1
ATOM 4456 N N . ALA B 1 153 ? -21.641 -10.25 -3.758 1 97.19 153 ALA B N 1
ATOM 4457 C CA . ALA B 1 153 ? -21.453 -8.812 -3.93 1 97.19 153 ALA B CA 1
ATOM 4458 C C . ALA B 1 153 ? -22.734 -8.148 -4.414 1 97.19 153 ALA B C 1
ATOM 4460 O O . ALA B 1 153 ? -23.219 -7.199 -3.793 1 97.19 153 ALA B O 1
ATOM 4461 N N . LEU B 1 154 ? -23.328 -8.711 -5.48 1 97.56 154 LEU B N 1
ATOM 4462 C CA . LEU B 1 154 ? -24.516 -8.117 -6.09 1 97.56 154 LEU B CA 1
ATOM 4463 C C . LEU B 1 154 ? -25.719 -8.234 -5.16 1 97.56 154 LEU B C 1
ATOM 4465 O O . LEU B 1 154 ? -26.516 -7.301 -5.059 1 97.56 154 LEU B O 1
ATOM 4469 N N . ARG B 1 155 ? -25.797 -9.344 -4.484 1 96.69 155 ARG B N 1
ATOM 4470 C CA . ARG B 1 155 ? -26.891 -9.531 -3.545 1 96.69 155 ARG B CA 1
ATOM 4471 C C . ARG B 1 155 ? -26.859 -8.492 -2.432 1 96.69 155 ARG B C 1
ATOM 4473 O O . ARG B 1 155 ? -27.875 -7.91 -2.076 1 96.69 155 ARG B O 1
ATOM 4480 N N . THR B 1 156 ? -25.688 -8.266 -1.886 1 96.81 156 THR B N 1
ATOM 4481 C CA . THR B 1 156 ? -25.547 -7.32 -0.787 1 96.81 156 THR B CA 1
ATOM 4482 C C . THR B 1 156 ? -25.766 -5.891 -1.272 1 96.81 156 THR B C 1
ATOM 4484 O O . THR B 1 156 ? -26.391 -5.086 -0.575 1 96.81 156 THR B O 1
ATOM 4487 N N . MET B 1 157 ? -25.281 -5.543 -2.455 1 96.56 157 MET B N 1
ATOM 4488 C CA . MET B 1 157 ? -25.469 -4.215 -3.037 1 96.56 157 MET B CA 1
ATOM 4489 C C . MET B 1 157 ? -26.938 -3.934 -3.309 1 96.56 157 MET B C 1
ATOM 4491 O O . MET B 1 157 ? -27.391 -2.791 -3.197 1 96.56 157 MET B O 1
ATOM 4495 N N . ASN B 1 158 ? -27.688 -5.02 -3.629 1 96.44 158 ASN B N 1
ATOM 4496 C CA . ASN B 1 158 ? -29.094 -4.867 -4.012 1 96.44 158 ASN B CA 1
ATOM 4497 C C . ASN B 1 158 ? -30.016 -5.07 -2.82 1 96.44 158 ASN B C 1
ATOM 4499 O O . ASN B 1 158 ? -31.234 -5.07 -2.977 1 96.44 158 ASN B O 1
ATOM 4503 N N . ASP B 1 159 ? -29.438 -5.324 -1.705 1 96.19 159 ASP B N 1
ATOM 4504 C CA . ASP B 1 159 ? -30.25 -5.379 -0.497 1 96.19 159 ASP B CA 1
ATOM 4505 C C . ASP B 1 159 ? -31.031 -4.082 -0.303 1 96.19 159 ASP B C 1
ATOM 4507 O O . ASP B 1 159 ? -30.469 -2.99 -0.404 1 96.19 159 ASP B O 1
ATOM 4511 N N . PRO B 1 160 ? -32.312 -4.156 0.028 1 95.56 160 PRO B N 1
ATOM 4512 C CA . PRO B 1 160 ? -33.125 -2.955 0.192 1 95.56 160 PRO B CA 1
ATOM 4513 C C . PRO B 1 160 ? -32.656 -2.059 1.329 1 95.56 160 PRO B C 1
ATOM 4515 O O . PRO B 1 160 ? -32.906 -0.854 1.326 1 95.56 160 PRO B O 1
ATOM 4518 N N . GLU B 1 161 ? -31.953 -2.65 2.242 1 93.81 161 GLU B N 1
ATOM 4519 C CA . GLU B 1 161 ? -31.484 -1.88 3.385 1 93.81 161 GLU B CA 1
ATOM 4520 C C . GLU B 1 161 ? -30.125 -1.237 3.088 1 93.81 161 GLU B C 1
ATOM 4522 O O . GLU B 1 161 ? -29.641 -0.424 3.873 1 93.81 161 GLU B O 1
ATOM 4527 N N . ALA B 1 162 ? -29.547 -1.599 1.942 1 94.44 162 ALA B N 1
ATOM 4528 C CA . ALA B 1 162 ? -28.234 -1.042 1.592 1 94.44 162 ALA B CA 1
ATOM 4529 C C . ALA B 1 162 ? -28.359 0.439 1.243 1 94.44 162 ALA B C 1
ATOM 4531 O O . ALA B 1 162 ? -29.281 0.851 0.55 1 94.44 162 ALA B O 1
ATOM 4532 N N . GLU B 1 163 ? -27.484 1.214 1.797 1 93.88 163 GLU B N 1
ATOM 4533 C CA . GLU B 1 163 ? -27.328 2.639 1.518 1 93.88 163 GLU B CA 1
ATOM 4534 C C . GLU B 1 163 ? -25.906 2.969 1.085 1 93.88 163 GLU B C 1
ATOM 4536 O O 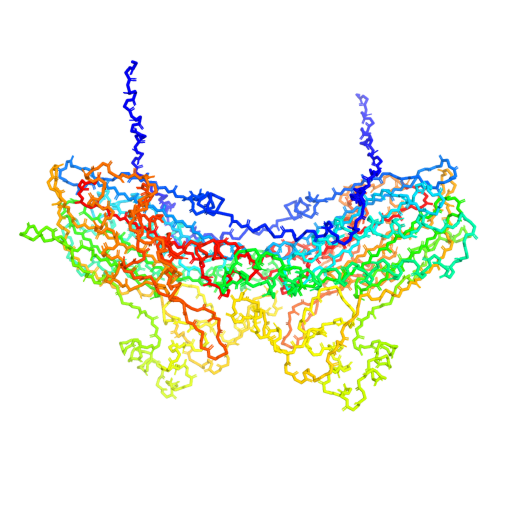. GLU B 1 163 ? -24.969 2.211 1.365 1 93.88 163 GLU B O 1
ATOM 4541 N N . PRO B 1 164 ? -25.812 4.07 0.38 1 94.81 164 PRO B N 1
ATOM 4542 C CA . PRO B 1 164 ? -24.438 4.469 0.069 1 94.81 164 PRO B CA 1
ATOM 4543 C C . PRO B 1 164 ? -23.531 4.457 1.296 1 94.81 164 PRO B C 1
ATOM 4545 O O . PRO B 1 164 ? -23.938 4.891 2.375 1 94.81 164 PRO B O 1
ATOM 4548 N N . ALA B 1 165 ? -22.359 3.795 1.127 1 96 165 ALA B N 1
ATOM 4549 C CA . ALA B 1 165 ? -21.297 3.744 2.131 1 96 165 ALA B CA 1
ATOM 4550 C C . ALA B 1 165 ? -21.578 2.662 3.17 1 96 165 ALA B C 1
ATOM 4552 O O . ALA B 1 165 ? -20.875 2.568 4.184 1 96 165 ALA B O 1
ATOM 4553 N N . SER B 1 166 ? -22.578 1.86 2.92 1 96.88 166 SER B N 1
ATOM 4554 C CA . SER B 1 166 ? -22.859 0.791 3.875 1 96.88 166 SER B CA 1
ATOM 4555 C C . SER B 1 166 ? -21.641 -0.112 4.059 1 96.88 166 SER B C 1
ATOM 4557 O O . SER B 1 166 ? -21.125 -0.673 3.09 1 96.88 166 SER B O 1
ATOM 4559 N N . ALA B 1 167 ? -21.312 -0.371 5.305 1 97.69 167 ALA B N 1
ATOM 4560 C CA . ALA B 1 167 ? -20.125 -1.145 5.652 1 97.69 167 ALA B CA 1
ATOM 4561 C C . ALA B 1 167 ? -20.234 -2.574 5.125 1 97.69 167 ALA B C 1
ATOM 4563 O O . ALA B 1 167 ? -19.25 -3.133 4.629 1 97.69 167 ALA B O 1
ATOM 4564 N N . ASN B 1 168 ? -21.406 -3.158 5.285 1 97.44 168 ASN B N 1
ATOM 4565 C CA . ASN B 1 168 ? -21.578 -4.539 4.852 1 97.44 168 ASN B CA 1
ATOM 4566 C C . ASN B 1 168 ? -21.375 -4.684 3.344 1 97.44 168 ASN B C 1
ATOM 4568 O O . ASN B 1 168 ? -20.844 -5.691 2.881 1 97.44 168 ASN B O 1
ATOM 4572 N N . VAL B 1 169 ? -21.812 -3.674 2.566 1 97.94 169 VAL B N 1
ATOM 4573 C CA . VAL B 1 169 ? -21.641 -3.729 1.121 1 97.94 169 VAL B CA 1
ATOM 4574 C C . VAL B 1 169 ? -20.156 -3.525 0.778 1 97.94 169 VAL B C 1
ATOM 4576 O O . VAL B 1 169 ? -19.594 -4.273 -0.022 1 97.94 169 VAL B O 1
ATOM 4579 N N . VAL B 1 170 ? -19.516 -2.486 1.43 1 98.12 170 VAL B N 1
ATOM 4580 C CA . VAL B 1 170 ? -18.109 -2.209 1.202 1 98.12 170 VAL B CA 1
ATOM 4581 C C . VAL B 1 170 ? -17.281 -3.477 1.437 1 98.12 170 VAL B C 1
ATOM 4583 O O . VAL B 1 170 ? -16.375 -3.781 0.67 1 98.12 170 VAL B O 1
ATOM 4586 N N . ALA B 1 171 ? -17.656 -4.219 2.42 1 98.06 171 ALA B N 1
ATOM 4587 C CA . ALA B 1 171 ? -16.953 -5.457 2.748 1 98.06 171 ALA B CA 1
ATOM 4588 C C . ALA B 1 171 ? -17.25 -6.547 1.721 1 98.06 171 ALA B C 1
ATOM 4590 O O . ALA B 1 171 ? -16.344 -7.207 1.222 1 98.06 171 ALA B O 1
ATOM 4591 N N . ALA B 1 172 ? -18.469 -6.695 1.356 1 97.38 172 ALA B N 1
ATOM 4592 C CA . ALA B 1 172 ? -18.938 -7.812 0.538 1 97.38 172 ALA B CA 1
ATOM 4593 C C . ALA B 1 172 ? -18.406 -7.707 -0.887 1 97.38 172 ALA B C 1
ATOM 4595 O O . ALA B 1 172 ? -18.125 -8.727 -1.529 1 97.38 172 ALA B O 1
ATOM 4596 N N . ILE B 1 173 ? -18.266 -6.496 -1.372 1 97.94 173 ILE B N 1
ATOM 4597 C CA . ILE B 1 173 ? -17.906 -6.363 -2.781 1 97.94 173 ILE B CA 1
ATOM 4598 C C . ILE B 1 173 ? -16.391 -6.449 -2.945 1 97.94 173 ILE B C 1
ATOM 4600 O O . ILE B 1 173 ? -15.891 -6.582 -4.062 1 97.94 173 ILE B O 1
ATOM 4604 N N . GLY B 1 174 ? -15.609 -6.492 -1.821 1 98.12 174 GLY B N 1
ATOM 4605 C CA . GLY B 1 174 ? -14.156 -6.5 -1.85 1 98.12 174 GLY B CA 1
ATOM 4606 C C . GLY B 1 174 ? -13.586 -7.539 -2.793 1 98.12 174 GLY B C 1
ATOM 4607 O O . GLY B 1 174 ? -12.867 -7.199 -3.736 1 98.12 174 GLY B O 1
ATOM 4608 N N . PRO B 1 175 ? -13.969 -8.773 -2.668 1 98.31 175 PRO B N 1
ATOM 4609 C CA . PRO B 1 175 ? -13.414 -9.828 -3.525 1 98.31 175 PRO B CA 1
ATOM 4610 C C . PRO B 1 175 ? -13.859 -9.695 -4.98 1 98.31 175 PRO B C 1
ATOM 4612 O O . PRO B 1 175 ? -13.188 -10.195 -5.883 1 98.31 175 PRO B O 1
ATOM 4615 N N . ALA B 1 176 ? -15 -9.055 -5.207 1 98.25 176 ALA B N 1
ATOM 4616 C CA . ALA B 1 176 ? -15.469 -8.859 -6.574 1 98.25 176 ALA B CA 1
ATOM 4617 C C . ALA B 1 176 ? -14.734 -7.715 -7.258 1 98.25 176 ALA B C 1
ATOM 4619 O O . ALA B 1 176 ? -14.523 -7.738 -8.469 1 98.25 176 ALA B O 1
ATOM 4620 N N . ILE B 1 177 ? -14.391 -6.699 -6.465 1 97.81 177 ILE B N 1
ATOM 4621 C CA . ILE B 1 177 ? -13.711 -5.52 -6.98 1 97.81 177 ILE B CA 1
ATOM 4622 C C . ILE B 1 177 ? -12.258 -5.867 -7.32 1 97.81 177 ILE B C 1
ATOM 4624 O O . ILE B 1 177 ? -11.758 -5.48 -8.375 1 97.81 177 ILE B O 1
ATOM 4628 N N . ALA B 1 178 ? -11.625 -6.594 -6.434 1 98.31 178 ALA B N 1
ATOM 4629 C CA . ALA B 1 178 ? -10.281 -7.082 -6.711 1 98.31 178 ALA B CA 1
ATOM 4630 C C . ALA B 1 178 ? -10.312 -8.281 -7.656 1 98.31 178 ALA B C 1
ATOM 4632 O O . ALA B 1 178 ? -11.367 -8.617 -8.195 1 98.31 178 ALA B O 1
ATOM 4633 N N . GLY B 1 179 ? -9.227 -8.789 -7.988 1 98.69 179 GLY B N 1
ATOM 4634 C CA . GLY B 1 179 ? -9.086 -9.992 -8.797 1 98.69 179 GLY B CA 1
ATOM 4635 C C . GLY B 1 179 ? -7.922 -10.867 -8.375 1 98.69 179 GLY B C 1
ATOM 4636 O O . GLY B 1 179 ? -7.094 -10.453 -7.559 1 98.69 179 GLY B O 1
ATOM 4637 N N . SER B 1 180 ? -7.961 -12.078 -8.93 1 98.88 180 SER B N 1
ATOM 4638 C CA . SER B 1 180 ? -6.844 -12.977 -8.656 1 98.88 180 SER B CA 1
ATOM 4639 C C . SER B 1 180 ? -6.73 -14.055 -9.734 1 98.88 180 SER B C 1
ATOM 4641 O O . SER B 1 180 ? -7.742 -14.586 -10.195 1 98.88 180 SER B O 1
ATOM 4643 N N . CYS B 1 181 ? -5.512 -14.281 -10.109 1 98.88 181 CYS B N 1
ATOM 4644 C CA . CYS B 1 181 ? -5.227 -15.539 -10.773 1 98.88 181 CYS B CA 1
ATOM 4645 C C . CYS B 1 181 ? -5.262 -16.703 -9.781 1 98.88 181 CYS B C 1
ATOM 4647 O O . CYS B 1 181 ? -5.309 -16.484 -8.57 1 98.88 181 CYS B O 1
ATOM 4649 N N . ALA B 1 182 ? -5.34 -17.891 -10.336 1 98.94 182 ALA B N 1
ATOM 4650 C CA . ALA B 1 182 ? -5.285 -19.094 -9.5 1 98.94 182 ALA B CA 1
ATOM 4651 C C . ALA B 1 182 ? -4.582 -20.234 -10.219 1 98.94 182 ALA B C 1
ATOM 4653 O O . ALA B 1 182 ? -4.977 -20.609 -11.328 1 98.94 182 ALA B O 1
ATOM 4654 N N . LEU B 1 183 ? -3.551 -20.656 -9.68 1 98.94 183 LEU B N 1
ATOM 4655 C CA . LEU B 1 183 ? -2.848 -21.875 -10.078 1 98.94 183 LEU B CA 1
ATOM 4656 C C . LEU B 1 183 ? -2.955 -22.938 -8.992 1 98.94 183 LEU B C 1
ATOM 4658 O O . LEU B 1 183 ? -2.492 -22.75 -7.871 1 98.94 183 LEU B O 1
ATOM 4662 N N . LEU B 1 184 ? -3.623 -24.094 -9.32 1 98.94 184 LEU B N 1
ATOM 4663 C CA . LEU B 1 184 ? -3.855 -25.125 -8.328 1 98.94 184 LEU B CA 1
ATOM 4664 C C . LEU B 1 184 ? -3.365 -26.484 -8.82 1 98.94 184 LEU B C 1
ATOM 4666 O O . LEU B 1 184 ? -3.791 -26.953 -9.883 1 98.94 184 LEU B O 1
ATOM 4670 N N . ALA B 1 185 ? -2.463 -27.062 -8.117 1 98.88 185 ALA B N 1
ATOM 4671 C CA . ALA B 1 185 ? -2.012 -28.422 -8.383 1 98.88 185 ALA B CA 1
ATOM 4672 C C . ALA B 1 185 ? -2.686 -29.422 -7.438 1 98.88 185 ALA B C 1
ATOM 4674 O O . ALA B 1 185 ? -2.824 -29.156 -6.242 1 98.88 185 ALA B O 1
ATOM 4675 N N . LEU B 1 186 ? -3.16 -30.469 -7.973 1 98.44 186 LEU B N 1
ATOM 4676 C CA . LEU B 1 186 ? -3.777 -31.578 -7.25 1 98.44 186 LEU B CA 1
ATOM 4677 C C . LEU B 1 186 ? -3.01 -32.875 -7.484 1 98.44 186 LEU B C 1
ATOM 4679 O O . LEU B 1 186 ? -2.842 -33.312 -8.625 1 98.44 186 LEU B O 1
ATOM 4683 N N . TYR B 1 187 ? -2.592 -33.469 -6.414 1 97.75 187 TYR B N 1
ATOM 4684 C CA . TYR B 1 187 ? -1.823 -34.719 -6.52 1 97.75 187 TYR B CA 1
ATOM 4685 C C . TYR B 1 187 ? -2.57 -35.875 -5.879 1 97.75 187 TYR B C 1
ATOM 4687 O O . TYR B 1 187 ? -2.9 -35.844 -4.691 1 97.75 187 TYR B O 1
ATOM 4695 N N . ASP B 1 188 ? -2.85 -36.844 -6.664 1 95.19 188 ASP B N 1
ATOM 4696 C CA . ASP B 1 188 ? -3.428 -38.125 -6.219 1 95.19 188 ASP B CA 1
ATOM 4697 C C . ASP B 1 188 ? -2.34 -39.156 -5.957 1 95.19 188 ASP B C 1
ATOM 4699 O O . ASP B 1 188 ? -1.797 -39.75 -6.895 1 95.19 188 ASP B O 1
ATOM 4703 N N . PRO B 1 189 ? -2.098 -39.375 -4.711 1 93.69 189 PRO B N 1
ATOM 4704 C CA . PRO B 1 189 ? -0.995 -40.312 -4.41 1 93.69 189 PRO B CA 1
ATOM 4705 C C . PRO B 1 189 ? -1.33 -41.75 -4.734 1 93.69 189 PRO B C 1
ATOM 4707 O O . PRO B 1 189 ? -0.434 -42.594 -4.801 1 93.69 189 PRO B O 1
ATOM 4710 N N . THR B 1 190 ? -2.574 -42.062 -4.91 1 91.06 190 THR B N 1
ATOM 4711 C CA . THR B 1 190 ? -2.979 -43.438 -5.18 1 91.06 190 THR B CA 1
ATOM 4712 C C . THR B 1 190 ? -2.436 -43.906 -6.527 1 91.06 190 THR B C 1
ATOM 4714 O O . THR B 1 190 ? -1.961 -45.062 -6.648 1 91.06 190 THR B O 1
ATOM 4717 N N . ASN B 1 191 ? -2.512 -43.062 -7.5 1 90 191 ASN B N 1
ATOM 4718 C CA . ASN B 1 191 ? -2.033 -43.438 -8.828 1 90 191 ASN B CA 1
ATOM 4719 C C . ASN B 1 191 ? -0.932 -42.5 -9.312 1 90 191 ASN B C 1
ATOM 4721 O O . ASN B 1 191 ? -0.577 -42.531 -10.492 1 90 191 ASN B O 1
ATOM 4725 N N . THR B 1 192 ? -0.458 -41.594 -8.492 1 93.31 192 THR B N 1
ATOM 4726 C CA . THR B 1 192 ? 0.629 -40.656 -8.742 1 93.31 192 THR B CA 1
ATOM 4727 C C . THR B 1 192 ? 0.277 -39.719 -9.898 1 93.31 192 THR B C 1
ATOM 4729 O O . THR B 1 192 ? 1.113 -39.469 -10.758 1 93.31 192 THR B O 1
ATOM 4732 N N . TYR B 1 193 ? -0.927 -39.375 -9.953 1 94.75 193 TYR B N 1
ATOM 4733 C CA . TYR B 1 193 ? -1.456 -38.5 -10.984 1 94.75 193 TYR B CA 1
ATOM 4734 C C . TYR B 1 193 ? -1.476 -37.031 -10.508 1 94.75 193 TYR B C 1
ATOM 4736 O O . TYR B 1 193 ? -1.885 -36.75 -9.383 1 94.75 193 TYR B O 1
ATOM 4744 N N . LEU B 1 194 ? -0.995 -36.156 -11.352 1 98 194 LEU B N 1
ATOM 4745 C CA . LEU B 1 194 ? -0.916 -34.75 -11.062 1 98 194 LEU B CA 1
ATOM 4746 C C . LEU B 1 194 ? -1.756 -33.938 -12.055 1 98 194 LEU B C 1
ATOM 4748 O O . LEU B 1 194 ? -1.646 -34.125 -13.266 1 98 194 LEU B O 1
ATOM 4752 N N . ARG B 1 195 ? -2.633 -33.156 -11.547 1 98.38 195 ARG B N 1
ATOM 4753 C CA . ARG B 1 195 ? -3.393 -32.219 -12.344 1 98.38 195 ARG B CA 1
ATOM 4754 C C . ARG B 1 195 ? -3.047 -30.781 -11.953 1 98.38 195 ARG B C 1
ATOM 4756 O O . ARG B 1 195 ? -2.859 -30.484 -10.773 1 98.38 195 ARG B O 1
ATOM 4763 N N . VAL B 1 196 ? -2.918 -29.906 -12.914 1 98.88 196 VAL B N 1
ATOM 4764 C CA . VAL B 1 196 ? -2.709 -28.484 -12.672 1 98.88 196 VAL B CA 1
ATOM 4765 C C . VAL B 1 196 ? -3.822 -27.688 -13.336 1 98.88 196 VAL B C 1
ATOM 4767 O O . VAL B 1 196 ? -3.986 -27.734 -14.555 1 98.88 196 VAL B O 1
ATOM 4770 N N . ALA B 1 197 ? -4.609 -27.047 -12.539 1 98.94 197 ALA B N 1
ATOM 4771 C CA . ALA B 1 197 ? -5.66 -26.141 -13.023 1 98.94 197 ALA B CA 1
ATOM 4772 C C . ALA B 1 197 ? -5.188 -24.688 -13.008 1 98.94 197 ALA B C 1
ATOM 4774 O O . ALA B 1 197 ? -4.812 -24.156 -11.961 1 98.94 197 ALA B O 1
ATOM 4775 N N . CYS B 1 198 ? -5.285 -24.031 -14.188 1 98.88 198 CYS B N 1
ATOM 4776 C CA . CYS B 1 198 ? -4.691 -22.703 -14.305 1 98.88 198 CYS B CA 1
ATOM 4777 C C . CYS B 1 198 ? -5.73 -21.672 -14.734 1 98.88 198 CYS B C 1
ATOM 4779 O O . CYS B 1 198 ? -6.453 -21.891 -15.711 1 98.88 198 CYS B O 1
ATOM 4781 N N . VAL B 1 199 ? -5.871 -20.609 -13.977 1 98.88 199 VAL B N 1
ATOM 4782 C CA . VAL B 1 199 ? -6.57 -19.375 -14.305 1 98.88 199 VAL B CA 1
ATOM 4783 C C . VAL B 1 199 ? -5.598 -18.188 -14.219 1 98.88 199 VAL B C 1
ATOM 4785 O O . VAL B 1 199 ? -5.152 -17.828 -13.125 1 98.88 199 VAL B O 1
ATOM 4788 N N . GLY B 1 200 ? -5.258 -17.609 -15.359 1 98.69 200 GLY B N 1
ATOM 4789 C CA . GLY B 1 200 ? -4.359 -16.469 -15.359 1 98.69 200 GLY B CA 1
ATOM 4790 C C . GLY B 1 200 ? -2.979 -16.797 -15.898 1 98.69 200 GLY B C 1
ATOM 4791 O O . GLY B 1 200 ? -2.848 -17.547 -16.875 1 98.69 200 GLY B O 1
ATOM 4792 N N . ASP B 1 201 ? -1.969 -16.109 -15.305 1 98.31 201 ASP B N 1
ATOM 4793 C CA . ASP B 1 201 ? -0.655 -16.234 -15.93 1 98.31 201 ASP B CA 1
ATOM 4794 C C . ASP B 1 201 ? 0.4 -16.656 -14.914 1 98.31 201 ASP B C 1
ATOM 4796 O O . ASP B 1 201 ? 1.596 -16.438 -15.125 1 98.31 201 ASP B O 1
ATOM 4800 N N . SER B 1 202 ? -0.073 -17.094 -13.68 1 98.69 202 SER B N 1
ATOM 4801 C CA . SER B 1 202 ? 0.858 -17.922 -12.906 1 98.69 202 SER B CA 1
ATOM 4802 C C . SER B 1 202 ? 1.176 -19.219 -13.633 1 98.69 202 SER B C 1
ATOM 4804 O O . SER B 1 202 ? 0.386 -19.688 -14.461 1 98.69 202 SER B O 1
ATOM 4806 N N . ARG B 1 203 ? 2.404 -19.766 -13.289 1 98.56 203 ARG B N 1
ATOM 4807 C CA . ARG B 1 203 ? 2.83 -20.859 -14.156 1 98.56 203 ARG B CA 1
ATOM 4808 C C . ARG B 1 203 ? 3.328 -22.031 -13.336 1 98.56 203 ARG B C 1
ATOM 4810 O O . ARG B 1 203 ? 3.973 -21.859 -12.297 1 98.56 203 ARG B O 1
ATOM 4817 N N . ALA B 1 204 ? 2.979 -23.25 -13.82 1 98.94 204 ALA B N 1
ATOM 4818 C CA . ALA B 1 204 ? 3.525 -24.5 -13.312 1 98.94 204 ALA B CA 1
ATOM 4819 C C . ALA B 1 204 ? 4.434 -25.156 -14.344 1 98.94 204 ALA B C 1
ATOM 4821 O O . ALA B 1 204 ? 4.062 -25.281 -15.516 1 98.94 204 ALA B O 1
ATOM 4822 N N . VAL B 1 205 ? 5.617 -25.547 -13.938 1 98.94 205 VAL B N 1
ATOM 4823 C CA . VAL B 1 205 ? 6.594 -26.203 -14.805 1 98.94 205 VAL B CA 1
ATOM 4824 C C . VAL B 1 205 ? 7.145 -27.438 -14.109 1 98.94 205 VAL B C 1
ATOM 4826 O O . VAL B 1 205 ? 7.676 -27.359 -13 1 98.94 205 VAL B O 1
ATOM 4829 N N . LEU B 1 206 ? 6.996 -28.562 -14.773 1 98.81 206 LEU B N 1
ATOM 4830 C CA . LEU B 1 206 ? 7.527 -29.812 -14.258 1 98.81 206 LEU B CA 1
ATOM 4831 C C . LEU B 1 206 ? 8.977 -30 -14.688 1 98.81 206 LEU B C 1
ATOM 4833 O O . LEU B 1 206 ? 9.32 -29.828 -15.859 1 98.81 206 LEU B O 1
ATOM 4837 N N . GLY B 1 207 ? 9.883 -30.25 -13.727 1 98.62 207 GLY B N 1
ATOM 4838 C CA . GLY B 1 207 ? 11.172 -30.844 -14.047 1 98.62 207 GLY B CA 1
ATOM 4839 C C . GLY B 1 207 ? 11.109 -32.344 -14.188 1 98.62 207 GLY B C 1
ATOM 4840 O O . GLY B 1 207 ? 11.172 -33.062 -13.195 1 98.62 207 GLY B O 1
ATOM 4841 N N . ARG B 1 208 ? 11.016 -32.781 -15.398 1 97.81 208 ARG B N 1
ATOM 4842 C CA . ARG B 1 208 ? 10.922 -34.219 -15.672 1 97.81 208 ARG B CA 1
ATOM 4843 C C . ARG B 1 208 ? 12.281 -34.875 -15.531 1 97.81 208 ARG B C 1
ATOM 4845 O O . ARG B 1 208 ? 13.234 -34.531 -16.234 1 97.81 208 ARG B O 1
ATOM 4852 N N . PHE B 1 209 ? 12.289 -35.844 -14.688 1 96.12 209 PHE B N 1
ATOM 4853 C CA . PHE B 1 209 ? 13.547 -36.531 -14.43 1 96.12 209 PHE B CA 1
ATOM 4854 C C . PHE B 1 209 ? 13.797 -37.625 -15.477 1 96.12 209 PHE B C 1
ATOM 4856 O O . PHE B 1 209 ? 12.906 -38.406 -15.797 1 96.12 209 PHE B O 1
ATOM 4863 N N . ASN B 1 210 ? 14.93 -37.594 -16.016 1 93.44 210 ASN B N 1
ATOM 4864 C CA . ASN B 1 210 ? 15.414 -38.688 -16.875 1 93.44 210 ASN B CA 1
ATOM 4865 C C . ASN B 1 210 ? 16.422 -39.562 -16.141 1 93.44 210 ASN B C 1
ATOM 4867 O O . ASN B 1 210 ? 17.562 -39.156 -15.93 1 93.44 210 ASN B O 1
ATOM 4871 N N . ALA B 1 211 ? 16.062 -40.75 -15.891 1 88.25 211 ALA B N 1
ATOM 4872 C CA . ALA B 1 211 ? 16.875 -41.688 -15.102 1 88.25 211 ALA B CA 1
ATOM 4873 C C . ALA B 1 211 ? 18.141 -42.062 -15.875 1 88.25 211 ALA B C 1
ATOM 4875 O O . ALA B 1 211 ? 19.188 -42.344 -15.273 1 88.25 211 ALA B O 1
ATOM 4876 N N . ASP B 1 212 ? 18.078 -42.156 -17.156 1 91 212 ASP B N 1
ATOM 4877 C CA . ASP B 1 212 ? 19.219 -42.594 -17.984 1 91 212 ASP B CA 1
ATOM 4878 C C . ASP B 1 212 ? 20.328 -41.531 -17.969 1 91 212 ASP B C 1
ATOM 4880 O O . ASP B 1 212 ? 21.5 -41.844 -17.844 1 91 212 ASP B O 1
ATOM 4884 N N . SER B 1 213 ? 19.875 -40.281 -18 1 91.88 213 SER B N 1
ATOM 4885 C CA . SER B 1 213 ? 20.859 -39.188 -18.094 1 91.88 213 SER B CA 1
ATOM 4886 C C . SER B 1 213 ? 21.031 -38.5 -16.75 1 91.88 213 SER B C 1
ATOM 4888 O O . SER B 1 213 ? 21.922 -37.656 -16.594 1 91.88 213 SER B O 1
ATOM 4890 N N . SER B 1 214 ? 20.188 -38.812 -15.812 1 90.69 214 SER B N 1
ATOM 4891 C CA . SER B 1 214 ? 20.172 -38.156 -14.516 1 90.69 214 SER B CA 1
ATOM 4892 C C . SER B 1 214 ? 20.062 -36.625 -14.688 1 90.69 214 SER B C 1
ATOM 4894 O O . SER B 1 214 ? 20.812 -35.875 -14.078 1 90.69 214 SER B O 1
ATOM 4896 N N . THR B 1 215 ? 19.234 -36.25 -15.609 1 94.88 215 THR B N 1
ATOM 4897 C CA . THR B 1 215 ? 19 -34.844 -15.906 1 94.88 215 THR B CA 1
ATOM 4898 C C . THR B 1 215 ? 17.516 -34.531 -15.844 1 94.88 215 THR B C 1
ATOM 4900 O O . THR B 1 215 ? 16.688 -35.406 -15.711 1 94.88 215 THR B O 1
ATOM 4903 N N . TYR B 1 216 ? 17.234 -33.25 -15.867 1 97.19 216 TYR B N 1
ATOM 4904 C CA . TYR B 1 216 ? 15.852 -32.781 -15.852 1 97.19 216 TYR B CA 1
ATOM 4905 C C . TYR B 1 216 ? 15.531 -31.984 -17.125 1 97.19 216 TYR B C 1
ATOM 4907 O O . TYR B 1 216 ? 16.391 -31.281 -17.656 1 97.19 216 TYR B O 1
ATOM 4915 N N . THR B 1 217 ? 14.391 -32.125 -17.594 1 97.69 217 THR B N 1
ATOM 4916 C CA . THR B 1 217 ? 13.867 -31.312 -18.688 1 97.69 217 THR B CA 1
ATOM 4917 C C . THR B 1 217 ? 12.594 -30.578 -18.281 1 97.69 217 THR B C 1
ATOM 4919 O O . THR B 1 217 ? 11.773 -31.125 -17.531 1 97.69 217 THR B O 1
ATOM 4922 N N . ALA B 1 218 ? 12.422 -29.328 -18.797 1 98.5 218 ALA B N 1
ATOM 4923 C CA . ALA B 1 218 ? 11.258 -28.516 -18.453 1 98.5 218 ALA B CA 1
ATOM 4924 C C . ALA B 1 218 ? 10.031 -28.938 -19.25 1 98.5 218 ALA B C 1
ATOM 4926 O O . ALA B 1 218 ? 10.062 -29 -20.484 1 98.5 218 ALA B O 1
ATOM 4927 N N . GLN B 1 219 ? 9.016 -29.297 -18.594 1 98.44 219 GLN B N 1
ATOM 4928 C CA . GLN B 1 219 ? 7.719 -29.609 -19.188 1 98.44 219 GLN B CA 1
ATOM 4929 C C . GLN B 1 219 ? 6.629 -28.688 -18.656 1 98.44 219 GLN B C 1
ATOM 4931 O O . GLN B 1 219 ? 6.223 -28.797 -17.5 1 98.44 219 GLN B O 1
ATOM 4936 N N . PRO B 1 220 ? 6.109 -27.781 -19.469 1 98.31 220 PRO B N 1
ATOM 4937 C CA . PRO B 1 220 ? 5.039 -26.891 -19 1 98.31 220 PRO B CA 1
ATOM 4938 C C . PRO B 1 220 ? 3.775 -27.656 -18.609 1 98.31 220 PRO B C 1
ATOM 4940 O O . PRO B 1 220 ? 3.369 -28.594 -19.312 1 98.31 220 PRO B O 1
ATOM 4943 N N . LEU B 1 221 ? 3.201 -27.297 -17.484 1 98.62 221 LEU B N 1
ATOM 4944 C CA . LEU B 1 221 ? 1.93 -27.875 -17.062 1 98.62 221 LEU B CA 1
ATOM 4945 C C . LEU B 1 221 ? 0.859 -26.797 -16.938 1 98.62 221 LEU B C 1
ATOM 4947 O O . LEU B 1 221 ? -0.116 -26.969 -16.203 1 98.62 221 LEU B O 1
ATOM 4951 N N . SER B 1 222 ? 1.063 -25.641 -17.531 1 98.44 222 SER B N 1
ATOM 4952 C CA . SER B 1 222 ? 0.097 -24.562 -17.719 1 98.44 222 SER B CA 1
ATOM 4953 C C . SER B 1 222 ? 0.484 -23.656 -18.875 1 98.44 222 SER B C 1
ATOM 4955 O O . SER B 1 222 ? 1.616 -23.703 -19.359 1 98.44 222 SER B O 1
ATOM 4957 N N . VAL B 1 223 ? -0.435 -22.969 -19.375 1 96.81 223 VAL B N 1
ATOM 4958 C CA . VAL B 1 223 ? -0.198 -21.984 -20.422 1 96.81 223 VAL B CA 1
ATOM 4959 C C . VAL B 1 223 ? -0.709 -20.625 -19.969 1 96.81 223 VAL B C 1
ATOM 4961 O O . VAL B 1 223 ? -1.812 -20.516 -19.422 1 96.81 223 VAL B O 1
ATOM 4964 N N . ASP B 1 224 ? 0.134 -19.609 -20.203 1 97.44 224 ASP B N 1
ATOM 4965 C CA . ASP B 1 224 ? -0.251 -18.25 -19.828 1 97.44 224 ASP B CA 1
ATOM 4966 C C . ASP B 1 224 ? -1.533 -17.812 -20.531 1 97.44 224 ASP B C 1
ATOM 4968 O O . ASP B 1 224 ? -1.636 -17.922 -21.75 1 97.44 224 ASP B O 1
ATOM 4972 N N . GLN B 1 225 ? -2.438 -17.328 -19.797 1 98.31 225 GLN B N 1
ATOM 4973 C CA . GLN B 1 225 ? -3.719 -16.891 -20.344 1 98.31 225 GLN B CA 1
ATOM 4974 C C . GLN B 1 225 ? -3.779 -15.375 -20.469 1 98.31 225 GLN B C 1
ATOM 4976 O O . GLN B 1 225 ? -4.332 -14.695 -19.594 1 98.31 225 GLN B O 1
ATOM 4981 N N . THR B 1 226 ? -3.26 -14.867 -21.516 1 97.12 226 THR B N 1
ATOM 4982 C CA . THR B 1 226 ? -3.215 -13.461 -21.875 1 97.12 226 THR B CA 1
ATOM 4983 C C . THR B 1 226 ? -3.709 -13.25 -23.297 1 97.12 226 THR B C 1
ATOM 4985 O O . THR B 1 226 ? -4.012 -14.211 -24 1 97.12 226 THR B O 1
ATOM 4988 N N . GLY B 1 227 ? -3.746 -12 -23.719 1 95.44 227 GLY B N 1
ATOM 4989 C CA . GLY B 1 227 ? -4.152 -11.695 -25.078 1 95.44 227 GLY B CA 1
ATOM 4990 C C . GLY B 1 227 ? -3.16 -12.18 -26.125 1 95.44 227 GLY B C 1
ATOM 4991 O O . GLY B 1 227 ? -3.479 -12.227 -27.312 1 95.44 227 GLY B O 1
ATOM 4992 N N . LYS B 1 228 ? -1.95 -12.602 -25.719 1 95.44 228 LYS B N 1
ATOM 4993 C CA . LYS B 1 228 ? -0.943 -13.109 -26.641 1 95.44 228 LYS B CA 1
ATOM 4994 C C . LYS B 1 228 ? -1.192 -14.578 -26.969 1 95.44 228 LYS B C 1
ATOM 4996 O O . LYS B 1 228 ? -0.65 -15.109 -27.953 1 95.44 228 LYS B O 1
ATOM 5001 N N . ASN B 1 229 ? -1.957 -15.258 -26.109 1 96.44 229 ASN B N 1
ATOM 5002 C CA . ASN B 1 229 ? -2.316 -16.656 -26.297 1 96.44 229 ASN B CA 1
ATOM 5003 C C . ASN B 1 229 ? -3.35 -16.828 -27.406 1 96.44 229 ASN B C 1
ATOM 5005 O O . ASN B 1 229 ? -4.488 -16.375 -27.281 1 96.44 229 ASN B O 1
ATOM 5009 N N . PRO B 1 230 ? -2.99 -17.531 -28.5 1 96.5 230 PRO B N 1
ATOM 5010 C CA . PRO B 1 230 ? -3.91 -17.641 -29.641 1 96.5 230 PRO B CA 1
ATOM 5011 C C . PRO B 1 230 ? -5.223 -18.328 -29.266 1 96.5 230 PRO B C 1
ATOM 5013 O O . PRO B 1 230 ? -6.273 -18 -29.828 1 96.5 230 PRO B O 1
ATOM 5016 N N . ASP B 1 231 ? -5.16 -19.234 -28.391 1 96.94 231 ASP B N 1
ATOM 5017 C CA . ASP B 1 231 ? -6.383 -19.922 -27.969 1 96.94 231 ASP B CA 1
ATOM 5018 C C . ASP B 1 231 ? -7.309 -18.969 -27.203 1 96.94 231 ASP B C 1
ATOM 5020 O O . ASP B 1 231 ? -8.531 -19.016 -27.391 1 96.94 231 ASP B O 1
ATOM 5024 N N . GLU B 1 232 ? -6.746 -18.125 -26.344 1 97.19 232 GLU B N 1
ATOM 5025 C CA . GLU B 1 232 ? -7.531 -17.141 -25.625 1 97.19 232 GLU B CA 1
ATOM 5026 C C . GLU B 1 232 ? -8.117 -16.094 -26.562 1 97.19 232 GLU B C 1
ATOM 5028 O O . GLU B 1 232 ? -9.258 -15.664 -26.406 1 97.19 232 GLU B O 1
ATOM 5033 N N . TYR B 1 233 ? -7.297 -15.711 -27.531 1 96.06 233 TYR B N 1
ATOM 5034 C CA . TYR B 1 233 ? -7.793 -14.773 -28.531 1 96.06 233 TYR B CA 1
ATOM 5035 C C . TYR B 1 233 ? -8.992 -15.352 -29.281 1 96.06 233 TYR B C 1
ATOM 5037 O O . TYR B 1 233 ? -10.008 -14.672 -29.453 1 96.06 233 TYR B O 1
ATOM 5045 N N . ALA B 1 234 ? -8.875 -16.594 -29.734 1 96.69 234 ALA B N 1
ATOM 5046 C CA . ALA B 1 234 ? -9.953 -17.25 -30.484 1 96.69 234 ALA B CA 1
ATOM 5047 C C . ALA B 1 234 ? -11.219 -17.344 -29.625 1 96.69 234 ALA B C 1
ATOM 5049 O O . ALA B 1 234 ? -12.32 -17.125 -30.125 1 96.69 234 ALA B O 1
ATOM 5050 N N . ARG B 1 235 ? -11.055 -17.672 -28.391 1 96.88 235 ARG B N 1
ATOM 5051 C CA . ARG B 1 235 ? -12.188 -17.797 -27.484 1 96.88 235 ARG B CA 1
ATOM 5052 C C . ARG B 1 235 ? -12.922 -16.469 -27.328 1 96.88 235 ARG B C 1
ATOM 5054 O O . ARG B 1 235 ? -14.141 -16.422 -27.484 1 96.88 235 ARG B O 1
ATOM 5061 N N . LEU B 1 236 ? -12.172 -15.406 -27.094 1 97 236 LEU B N 1
ATOM 5062 C CA . LEU B 1 236 ? -12.758 -14.086 -26.859 1 97 236 LEU B CA 1
ATOM 5063 C C . LEU B 1 236 ? -13.367 -13.523 -28.141 1 97 236 LEU B C 1
ATOM 5065 O O . LEU B 1 236 ? -14.422 -12.883 -28.094 1 97 236 LEU B O 1
ATOM 5069 N N . ALA B 1 237 ? -12.719 -13.789 -29.25 1 95.94 237 ALA B N 1
ATOM 5070 C CA . ALA B 1 237 ? -13.258 -13.359 -30.547 1 95.94 237 ALA B CA 1
ATOM 5071 C C . ALA B 1 237 ? -14.602 -14.016 -30.828 1 95.94 237 ALA B C 1
ATOM 5073 O O . ALA B 1 237 ? -15.508 -13.375 -31.359 1 95.94 237 ALA B O 1
ATOM 5074 N N . ALA B 1 238 ? -14.688 -15.242 -30.469 1 97.38 238 ALA B N 1
ATOM 5075 C CA . ALA B 1 238 ? -15.93 -15.984 -30.703 1 97.38 238 ALA B CA 1
ATOM 5076 C C . ALA B 1 238 ? -17.031 -15.484 -29.766 1 97.38 238 ALA B C 1
ATOM 5078 O O . ALA B 1 238 ? -18.203 -15.43 -30.156 1 97.38 238 ALA B O 1
ATOM 5079 N N . GLN B 1 239 ? -16.688 -15.086 -28.594 1 97 239 GLN B N 1
ATOM 5080 C CA . GLN B 1 239 ? -17.672 -14.695 -27.578 1 97 239 GLN B CA 1
ATOM 5081 C C . GLN B 1 239 ? -18.109 -13.25 -27.766 1 97 239 GLN B C 1
ATOM 5083 O O . GLN B 1 239 ? -19.188 -12.859 -27.312 1 97 239 GLN B O 1
ATOM 5088 N N . HIS B 1 240 ? -17.234 -12.492 -28.422 1 96.81 240 HIS B N 1
ATOM 5089 C CA . HIS B 1 240 ? -17.516 -11.07 -28.594 1 96.81 240 HIS B CA 1
ATOM 5090 C C . HIS B 1 240 ? -17.297 -10.633 -30.031 1 96.81 240 HIS B C 1
ATOM 5092 O O . HIS B 1 240 ? -16.469 -9.773 -30.312 1 96.81 240 HIS B O 1
ATOM 5098 N N . PRO B 1 241 ? -18.125 -11.094 -30.891 1 95.75 241 PRO B N 1
ATOM 5099 C CA . PRO B 1 241 ? -17.938 -10.82 -32.312 1 95.75 241 PRO B CA 1
ATOM 5100 C C . PRO B 1 241 ? -18 -9.336 -32.656 1 95.75 241 PRO B C 1
ATOM 5102 O O . PRO B 1 241 ? -18.938 -8.641 -32.219 1 95.75 241 PRO B O 1
ATOM 5105 N N . GLY B 1 242 ? -16.969 -8.859 -33.344 1 94.62 242 GLY B N 1
ATOM 5106 C CA . GLY B 1 242 ? -16.953 -7.48 -33.812 1 94.62 242 GLY B CA 1
ATOM 5107 C C . GLY B 1 242 ? -16.234 -6.539 -32.844 1 94.62 242 GLY B C 1
ATOM 5108 O O . GLY B 1 242 ? -16.016 -5.371 -33.188 1 94.62 242 GLY B O 1
ATOM 5109 N N . GLU B 1 243 ? -15.812 -7.078 -31.688 1 94.94 243 GLU B N 1
ATOM 5110 C CA . GLU B 1 243 ? -15.188 -6.219 -30.688 1 94.94 243 GLU B CA 1
ATOM 5111 C C . GLU B 1 243 ? -13.711 -6.562 -30.5 1 94.94 243 GLU B C 1
ATOM 5113 O O . GLU B 1 243 ? -13.016 -5.922 -29.719 1 94.94 243 GLU B O 1
ATOM 5118 N N . GLU B 1 244 ? -13.227 -7.48 -31.219 1 91.44 244 GLU B N 1
ATOM 5119 C CA . GLU B 1 244 ? -11.938 -8.117 -30.938 1 91.44 244 GLU B CA 1
ATOM 5120 C C . GLU B 1 244 ? -10.82 -7.078 -30.844 1 91.44 244 GLU B C 1
ATOM 5122 O O . GLU B 1 244 ? -10.062 -7.062 -29.875 1 91.44 244 GLU B O 1
ATOM 5127 N N . GLU B 1 245 ? -10.758 -6.16 -31.719 1 90.69 245 GLU B N 1
ATOM 5128 C CA . GLU B 1 245 ? -9.672 -5.191 -31.797 1 90.69 245 GLU B CA 1
ATOM 5129 C C . GLU B 1 245 ? -9.82 -4.117 -30.719 1 90.69 245 GLU B C 1
ATOM 5131 O O . GLU B 1 245 ? -8.844 -3.459 -30.344 1 90.69 245 GLU B O 1
ATOM 5136 N N . LYS B 1 246 ? -11.031 -3.955 -30.266 1 93.06 246 LYS B N 1
ATOM 5137 C CA . LYS B 1 246 ? -11.297 -2.92 -29.281 1 93.06 246 LYS B CA 1
ATOM 5138 C C . LYS B 1 246 ? -11.039 -3.43 -27.859 1 93.06 246 LYS B C 1
ATOM 5140 O O . LYS B 1 246 ? -10.688 -2.652 -26.969 1 93.06 246 LYS B O 1
ATOM 5145 N N . ILE B 1 247 ? -11.18 -4.723 -27.719 1 95 247 ILE B N 1
ATOM 5146 C CA . ILE B 1 247 ? -11.141 -5.219 -26.359 1 95 247 ILE B CA 1
ATOM 5147 C C . ILE B 1 247 ? -9.789 -5.887 -26.094 1 95 247 ILE B C 1
ATOM 5149 O O . ILE B 1 247 ? -9.359 -6 -24.938 1 95 247 ILE B O 1
ATOM 5153 N N . LEU B 1 248 ? -9.141 -6.367 -27.125 1 94.81 248 LEU B N 1
ATOM 5154 C CA . LEU B 1 248 ? -7.906 -7.125 -26.969 1 94.81 248 LEU B CA 1
ATOM 5155 C C . LEU B 1 248 ? -6.766 -6.484 -27.75 1 94.81 248 LEU B C 1
ATOM 5157 O O . LEU B 1 248 ? -6.867 -6.312 -28.969 1 94.81 248 LEU B O 1
ATOM 5161 N N . ASN B 1 249 ? -5.684 -6.137 -27.016 1 92.19 249 ASN B N 1
ATOM 5162 C CA . ASN B 1 249 ? -4.449 -5.703 -27.672 1 92.19 249 ASN B CA 1
ATOM 5163 C C . ASN B 1 249 ? -3.455 -6.852 -27.797 1 92.19 249 ASN B C 1
ATOM 5165 O O . ASN B 1 249 ? -2.861 -7.285 -26.812 1 92.19 249 ASN B O 1
ATOM 5169 N N . ARG B 1 250 ? -3.15 -7.262 -28.984 1 91.44 250 ARG B N 1
ATOM 5170 C CA . ARG B 1 250 ? -2.34 -8.453 -29.219 1 91.44 250 ARG B CA 1
ATOM 5171 C C . ARG B 1 250 ? -0.871 -8.18 -28.906 1 91.44 250 ARG B C 1
ATOM 5173 O O . ARG B 1 250 ? -0.114 -9.109 -28.609 1 91.44 250 ARG B O 1
ATOM 5180 N N . GLU B 1 251 ? -0.498 -6.961 -29.031 1 91.44 251 GLU B N 1
ATOM 5181 C CA . GLU B 1 251 ? 0.891 -6.598 -28.766 1 91.44 251 GLU B CA 1
ATOM 5182 C C . GLU B 1 251 ? 1.188 -6.613 -27.281 1 91.44 251 GLU B C 1
ATOM 5184 O O . GLU B 1 251 ? 2.141 -7.258 -26.828 1 91.44 251 GLU B O 1
ATOM 5189 N N . SER B 1 252 ? 0.324 -5.992 -26.516 1 91.56 252 SER B N 1
ATOM 5190 C CA . SER B 1 252 ? 0.543 -5.934 -25.062 1 91.56 252 SER B CA 1
ATOM 5191 C C . SER B 1 252 ? -0.043 -7.156 -24.375 1 91.56 252 SER B C 1
ATOM 5193 O O . SER B 1 252 ? 0.297 -7.441 -23.219 1 91.56 252 SER B O 1
ATOM 5195 N N . GLY B 1 253 ? -0.948 -7.805 -25.062 1 94.31 253 GLY B N 1
ATOM 5196 C CA . GLY B 1 253 ? -1.633 -8.953 -24.5 1 94.31 253 GLY B CA 1
ATOM 5197 C C . GLY B 1 253 ? -2.742 -8.578 -23.531 1 94.31 253 GLY B C 1
ATOM 5198 O O . GLY B 1 253 ? -3.287 -9.438 -22.844 1 94.31 253 GLY B O 1
ATOM 5199 N N . ARG B 1 254 ? -3.105 -7.312 -23.516 1 95.56 254 ARG B N 1
ATOM 5200 C CA . ARG B 1 254 ? -4.02 -6.844 -22.484 1 95.56 254 ARG B CA 1
ATOM 5201 C C . ARG B 1 254 ? -5.465 -6.891 -22.969 1 95.56 254 ARG B C 1
ATOM 5203 O O . ARG B 1 254 ? -5.75 -6.578 -24.125 1 95.56 254 ARG B O 1
ATOM 5210 N N . LEU B 1 255 ? -6.391 -7.336 -22.141 1 97.56 255 LEU B N 1
ATOM 5211 C CA . LEU B 1 255 ? -7.836 -7.344 -22.312 1 97.56 255 LEU B CA 1
ATOM 5212 C C . LEU B 1 255 ? -8.484 -6.172 -21.594 1 97.56 255 LEU B C 1
ATOM 5214 O O . LEU B 1 255 ? -8.641 -6.207 -20.359 1 97.56 255 LEU B O 1
ATOM 5218 N N . LEU B 1 256 ? -8.891 -5.121 -22.375 1 96.5 256 LEU B N 1
ATOM 5219 C CA . LEU B 1 256 ? -9.453 -3.918 -21.766 1 96.5 256 LEU B CA 1
ATOM 5220 C C . LEU B 1 256 ? -8.57 -3.416 -20.641 1 96.5 256 LEU B C 1
ATOM 5222 O O . LEU B 1 256 ? -9.07 -3.088 -19.547 1 96.5 256 LEU B O 1
ATOM 5226 N N . GLY B 1 257 ? -7.293 -3.553 -20.812 1 94.94 257 GLY B N 1
ATOM 5227 C CA . GLY B 1 257 ? -6.328 -3.002 -19.875 1 94.94 257 GLY B CA 1
ATOM 5228 C C . GLY B 1 257 ? -5.77 -4.035 -18.906 1 94.94 257 GLY B C 1
ATOM 5229 O O . GLY B 1 257 ? -4.762 -3.795 -18.25 1 94.94 257 GLY B O 1
ATOM 5230 N N . LEU B 1 258 ? -6.336 -5.16 -18.812 1 96.69 258 LEU B N 1
ATOM 5231 C CA . LEU B 1 258 ? -5.898 -6.191 -17.875 1 96.69 258 LEU B CA 1
ATOM 5232 C C . LEU B 1 258 ? -4.949 -7.172 -18.547 1 96.69 258 LEU B C 1
ATOM 5234 O O . LEU B 1 258 ? -5.172 -7.562 -19.703 1 96.69 258 LEU B O 1
ATOM 5238 N N . ALA B 1 259 ? -4.012 -7.66 -17.812 1 95.38 259 ALA B N 1
ATOM 5239 C CA . ALA B 1 259 ? -2.93 -8.461 -18.375 1 95.38 259 ALA B CA 1
ATOM 5240 C C . ALA B 1 259 ? -3.395 -9.883 -18.672 1 95.38 259 ALA B C 1
ATOM 5242 O O . ALA B 1 259 ? -2.809 -10.578 -19.5 1 95.38 259 ALA B O 1
ATOM 5243 N N . VAL B 1 260 ? -4.488 -10.328 -17.984 1 98.25 260 VAL B N 1
ATOM 5244 C CA . VAL B 1 260 ? -4.906 -11.719 -18.125 1 98.25 260 VAL B CA 1
ATOM 5245 C C . VAL B 1 260 ? -6.297 -11.781 -18.75 1 98.25 260 VAL B C 1
ATOM 5247 O O . VAL B 1 260 ? -7.055 -10.812 -18.688 1 98.25 260 VAL B O 1
ATOM 5250 N N . THR B 1 261 ? -6.645 -12.945 -19.281 1 98.25 261 THR B N 1
ATOM 5251 C CA . THR B 1 261 ? -7.934 -13.141 -19.938 1 98.25 261 THR B CA 1
ATOM 5252 C C . THR B 1 261 ? -8.828 -14.055 -19.109 1 98.25 261 THR B C 1
ATOM 5254 O O . THR B 1 261 ? -9.992 -14.273 -19.453 1 98.25 261 THR B O 1
ATOM 5257 N N . ARG B 1 262 ? -8.289 -14.617 -18.078 1 98.69 262 ARG B N 1
ATOM 5258 C CA . ARG B 1 262 ? -9.031 -15.375 -17.078 1 98.69 262 ARG B CA 1
ATOM 5259 C C . ARG B 1 262 ? -8.656 -14.93 -15.664 1 98.69 262 ARG B C 1
ATOM 5261 O O . ARG B 1 262 ? -7.484 -14.664 -15.383 1 98.69 262 ARG B O 1
ATOM 5268 N N . ALA B 1 263 ? -9.648 -14.805 -14.82 1 98.88 263 ALA B N 1
ATOM 5269 C CA . ALA B 1 263 ? -9.391 -14.398 -13.438 1 98.88 263 ALA B CA 1
ATOM 5270 C C . ALA B 1 263 ? -10.641 -14.555 -12.578 1 98.88 263 ALA B C 1
ATOM 5272 O O . ALA B 1 263 ? -11.75 -14.664 -13.102 1 98.88 263 ALA B O 1
ATOM 5273 N N . PHE B 1 264 ? -10.445 -14.664 -11.297 1 98.81 264 PHE B N 1
ATOM 5274 C CA . PHE B 1 264 ? -11.516 -14.531 -10.312 1 98.81 264 PHE B CA 1
ATOM 5275 C C . PHE B 1 264 ? -11.789 -13.062 -10.008 1 98.81 264 PHE B C 1
ATOM 5277 O O . PHE B 1 264 ? -10.883 -12.227 -10.078 1 98.81 264 PHE B O 1
ATOM 5284 N N . GLY B 1 265 ? -13.047 -12.773 -9.562 1 98.56 265 GLY B N 1
ATOM 5285 C CA . GLY B 1 265 ? -13.375 -11.391 -9.234 1 98.56 265 GLY B CA 1
ATOM 5286 C C . GLY B 1 265 ? -13.445 -10.492 -10.453 1 98.56 265 GLY B C 1
ATOM 5287 O O . GLY B 1 265 ? -14.164 -10.797 -11.414 1 98.56 265 GLY B O 1
ATOM 5288 N N . ASP B 1 266 ? -12.797 -9.367 -10.383 1 98.5 266 ASP B N 1
ATOM 5289 C CA . ASP B 1 266 ? -12.688 -8.453 -11.516 1 98.5 266 ASP B CA 1
ATOM 5290 C C . ASP B 1 266 ? -14.062 -8.086 -12.062 1 98.5 266 ASP B C 1
ATOM 5292 O O . ASP B 1 266 ? -14.344 -8.273 -13.25 1 98.5 266 ASP B O 1
ATOM 5296 N N . HIS B 1 267 ? -14.789 -7.414 -11.266 1 98.31 267 HIS B N 1
ATOM 5297 C CA . HIS B 1 267 ? -16.172 -7.082 -11.562 1 98.31 267 HIS B CA 1
ATOM 5298 C C . HIS B 1 267 ? -16.281 -6.223 -12.82 1 98.31 267 HIS B C 1
ATOM 5300 O O . HIS B 1 267 ? -17.25 -6.34 -13.586 1 98.31 267 HIS B O 1
ATOM 5306 N N . ARG B 1 268 ? -15.289 -5.445 -13.125 1 97.88 268 ARG B N 1
ATOM 5307 C CA . ARG B 1 268 ? -15.32 -4.512 -14.25 1 97.88 268 ARG B CA 1
ATOM 5308 C C . ARG B 1 268 ? -15.422 -5.254 -15.578 1 97.88 268 ARG B C 1
ATOM 5310 O O . ARG B 1 268 ? -15.875 -4.695 -16.578 1 97.88 268 ARG B O 1
ATOM 5317 N N . TRP B 1 269 ? -15.039 -6.496 -15.609 1 98.19 269 TRP B N 1
ATOM 5318 C CA . TRP B 1 269 ? -15.031 -7.289 -16.828 1 98.19 269 TRP B CA 1
ATOM 5319 C C . TRP B 1 269 ? -16.203 -8.266 -16.844 1 98.19 269 TRP B C 1
ATOM 5321 O O . TRP B 1 269 ? -16.391 -9 -17.828 1 98.19 269 TRP B O 1
ATOM 5331 N N . LYS B 1 270 ? -16.984 -8.242 -15.789 1 98.25 270 LYS B N 1
ATOM 5332 C CA . LYS B 1 270 ? -17.984 -9.289 -15.68 1 98.25 270 LYS B CA 1
ATOM 5333 C C . LYS B 1 270 ? -19.375 -8.695 -15.516 1 98.25 270 LYS B C 1
ATOM 5335 O O . LYS B 1 270 ? -20.359 -9.227 -16.062 1 98.25 270 LYS B O 1
ATOM 5340 N N . TRP B 1 271 ? -19.453 -7.586 -14.742 1 98.31 271 TRP B N 1
ATOM 5341 C CA . TRP B 1 271 ? -20.75 -7.039 -14.383 1 98.31 271 TRP B CA 1
ATOM 5342 C C . TRP B 1 271 ? -21.281 -6.141 -15.492 1 98.31 271 TRP B C 1
ATOM 5344 O O . TRP B 1 271 ? -20.531 -5.727 -16.375 1 98.31 271 TRP B O 1
ATOM 5354 N N . ARG B 1 272 ? -22.672 -5.859 -15.445 1 96.56 272 ARG B N 1
ATOM 5355 C CA . ARG B 1 272 ? -23.266 -4.816 -16.281 1 96.56 272 ARG B CA 1
ATOM 5356 C C . ARG B 1 272 ? -22.75 -3.439 -15.875 1 96.56 272 ARG B C 1
ATOM 5358 O O . ARG B 1 272 ? -22.5 -3.189 -14.688 1 96.56 272 ARG B O 1
ATOM 5365 N N . GLU B 1 273 ? -22.641 -2.551 -16.75 1 96.25 273 GLU B N 1
ATOM 5366 C CA . GLU B 1 273 ? -22.078 -1.219 -16.547 1 96.25 273 GLU B CA 1
ATOM 5367 C C . GLU B 1 273 ? -22.781 -0.508 -15.383 1 96.25 273 GLU B C 1
ATOM 5369 O O . GLU B 1 273 ? -22.125 0.161 -14.578 1 96.25 273 GLU B O 1
ATOM 5374 N N . GLY B 1 274 ? -24.109 -0.572 -15.328 1 96.06 274 GLY B N 1
ATOM 5375 C CA . GLY B 1 274 ? -24.859 0.071 -14.266 1 96.06 274 GLY B CA 1
ATOM 5376 C C . GLY B 1 274 ? -24.453 -0.405 -12.883 1 96.06 274 GLY B C 1
ATOM 5377 O O . GLY B 1 274 ? -24.391 0.389 -11.938 1 96.06 274 GLY B O 1
ATOM 5378 N N . GLU B 1 275 ? -24.188 -1.717 -12.734 1 97.56 275 GLU B N 1
ATOM 5379 C CA . GLU B 1 275 ? -23.766 -2.299 -11.469 1 97.56 275 GLU B CA 1
ATOM 5380 C C . GLU B 1 275 ? -22.375 -1.816 -11.078 1 97.56 275 GLU B C 1
ATOM 5382 O O . GLU B 1 275 ? -22.109 -1.531 -9.914 1 97.56 275 GLU B O 1
ATOM 5387 N N . ILE B 1 276 ? -21.516 -1.748 -12.086 1 97.5 276 ILE B N 1
ATOM 5388 C CA . ILE B 1 276 ? -20.172 -1.259 -11.867 1 97.5 276 ILE B CA 1
ATOM 5389 C C . ILE B 1 276 ? -20.203 0.19 -11.391 1 97.5 276 ILE B C 1
ATOM 5391 O O . ILE B 1 276 ? -19.531 0.551 -10.414 1 97.5 276 ILE B O 1
ATOM 5395 N N . THR B 1 277 ? -21 0.976 -12.016 1 96.44 277 THR B N 1
ATOM 5396 C CA . THR B 1 277 ? -21.141 2.389 -11.68 1 96.44 277 THR B CA 1
ATOM 5397 C C . THR B 1 277 ? -21.688 2.553 -10.266 1 96.44 277 THR B C 1
ATOM 5399 O O . THR B 1 277 ? -21.234 3.426 -9.516 1 96.44 277 THR B O 1
ATOM 5402 N N . GLU B 1 278 ? -22.641 1.741 -9.953 1 96.25 278 GLU B N 1
ATOM 5403 C CA . GLU B 1 278 ? -23.188 1.798 -8.602 1 96.25 278 GLU B CA 1
ATOM 5404 C C . GLU B 1 278 ? -22.125 1.464 -7.559 1 96.25 278 GLU B C 1
ATOM 5406 O O . GLU B 1 278 ? -22 2.16 -6.551 1 96.25 278 GLU B O 1
ATOM 5411 N N . ALA B 1 279 ? -21.391 0.37 -7.773 1 97.06 279 ALA B N 1
ATOM 5412 C CA . ALA B 1 279 ? -20.328 -0.02 -6.859 1 97.06 279 ALA B CA 1
ATOM 5413 C C . ALA B 1 279 ? -19.297 1.102 -6.703 1 97.06 279 ALA B C 1
ATOM 5415 O O . ALA B 1 279 ? -18.781 1.329 -5.605 1 97.06 279 ALA B O 1
ATOM 5416 N N . GLN B 1 280 ? -19 1.762 -7.82 1 96.38 280 GLN B N 1
ATOM 5417 C CA . GLN B 1 280 ? -18.047 2.865 -7.812 1 96.38 280 GLN B CA 1
ATOM 5418 C C . GLN B 1 280 ? -18.578 4.051 -7.02 1 96.38 280 GLN B C 1
ATOM 5420 O O . GLN B 1 280 ? -17.938 4.512 -6.07 1 96.38 280 GLN B O 1
ATOM 5425 N N . GLN B 1 281 ? -19.75 4.5 -7.348 1 96.06 281 GLN B N 1
ATOM 5426 C CA . GLN B 1 281 ? -20.281 5.766 -6.848 1 96.06 281 GLN B CA 1
ATOM 5427 C C . GLN B 1 281 ? -20.734 5.637 -5.398 1 96.06 281 GLN B C 1
ATOM 5429 O O . GLN B 1 281 ? -20.5 6.527 -4.582 1 96.06 281 GLN B O 1
ATOM 5434 N N . LYS B 1 282 ? -21.312 4.512 -5.047 1 96.44 282 LYS B N 1
ATOM 5435 C CA . LYS B 1 282 ? -21.938 4.395 -3.732 1 96.44 282 LYS B CA 1
ATOM 5436 C C . LYS B 1 282 ? -21.016 3.699 -2.742 1 96.44 282 LYS B C 1
ATOM 5438 O O . LYS B 1 282 ? -21.156 3.857 -1.529 1 96.44 282 LYS B O 1
ATOM 5443 N N . TYR B 1 283 ? -20.047 2.953 -3.232 1 97.31 283 TYR B N 1
ATOM 5444 C CA . TYR B 1 283 ? -19.266 2.117 -2.322 1 97.31 283 TYR B CA 1
ATOM 5445 C C . TYR B 1 283 ? -17.781 2.17 -2.662 1 97.31 283 TYR B C 1
ATOM 5447 O O . TYR B 1 283 ? -17.016 1.267 -2.303 1 97.31 283 TYR B O 1
ATOM 5455 N N . TRP B 1 284 ? -17.344 3.119 -3.473 1 96.75 284 TRP B N 1
ATOM 5456 C CA . TRP B 1 284 ? -15.977 3.549 -3.689 1 96.75 284 TRP B CA 1
ATOM 5457 C C . TRP B 1 284 ? -15.188 2.494 -4.461 1 96.75 284 TRP B C 1
ATOM 5459 O O . TRP B 1 284 ? -13.977 2.367 -4.293 1 96.75 284 TRP B O 1
ATOM 5469 N N . GLY B 1 285 ? -15.859 1.636 -5.234 1 95.06 285 GLY B N 1
ATOM 5470 C CA . GLY B 1 285 ? -15.195 0.71 -6.141 1 95.06 285 GLY B CA 1
ATOM 5471 C C . GLY B 1 285 ? -14.586 1.394 -7.348 1 95.06 285 GLY B C 1
ATOM 5472 O O . GLY B 1 285 ? -14.383 2.609 -7.34 1 95.06 285 GLY B O 1
ATOM 5473 N N . THR B 1 286 ? -14.188 0.619 -8.305 1 94.75 286 THR B N 1
ATOM 5474 C CA . THR B 1 286 ? -13.586 1.159 -9.523 1 94.75 286 THR B CA 1
ATOM 5475 C C . THR B 1 286 ? -14.617 1.231 -10.648 1 94.75 286 THR B C 1
ATOM 5477 O O . THR B 1 286 ? -15.531 0.409 -10.711 1 94.75 286 THR B O 1
ATOM 5480 N N . GLY B 1 287 ? -14.477 2.15 -11.562 1 94.31 287 GLY B N 1
ATOM 5481 C CA . GLY B 1 287 ? -15.469 2.441 -12.578 1 94.31 287 GLY B CA 1
ATOM 5482 C C . GLY B 1 287 ? -15.359 1.542 -13.797 1 94.31 287 GLY B C 1
ATOM 5483 O O . GLY B 1 287 ? -14.445 0.723 -13.891 1 94.31 287 GLY B O 1
ATOM 5484 N N . PRO B 1 288 ? -16.25 1.685 -14.68 1 94.88 288 PRO B N 1
ATOM 5485 C CA . PRO B 1 288 ? -16.281 0.838 -15.875 1 94.88 288 PRO B CA 1
ATOM 5486 C C . PRO B 1 288 ? -15.109 1.084 -16.812 1 94.88 288 PRO B C 1
ATOM 5488 O O . PRO B 1 288 ? -14.5 2.154 -16.781 1 94.88 288 PRO B O 1
ATOM 5491 N N . ARG B 1 289 ? -14.789 0.05 -17.578 1 93.38 289 ARG B N 1
ATOM 5492 C CA . ARG B 1 289 ? -13.781 0.162 -18.625 1 93.38 289 ARG B CA 1
ATOM 5493 C C . ARG B 1 289 ? -14.383 0.733 -19.906 1 93.38 289 ARG B C 1
ATOM 5495 O O . ARG B 1 289 ? -15.469 0.33 -20.312 1 93.38 289 ARG B O 1
ATOM 5502 N N . PRO B 1 290 ? -13.539 1.576 -20.484 1 90.44 290 PRO B N 1
ATOM 5503 C CA . PRO B 1 290 ? -14.047 2.057 -21.766 1 90.44 290 PRO B CA 1
ATOM 5504 C C . PRO B 1 290 ? -14.164 0.947 -22.812 1 90.44 290 PRO B C 1
ATOM 5506 O O . PRO B 1 290 ? -13.352 0.021 -22.828 1 90.44 290 PRO B O 1
ATOM 5509 N N . ASN B 1 291 ? -15.156 0.806 -23.594 1 90.25 291 ASN B N 1
ATOM 5510 C CA . ASN B 1 291 ? -15.344 -0.088 -24.719 1 90.25 291 ASN B CA 1
ATOM 5511 C C . ASN B 1 291 ? -15.93 -1.429 -24.297 1 90.25 291 ASN B C 1
ATOM 5513 O O . ASN B 1 291 ? -16.109 -2.326 -25.125 1 90.25 291 ASN B O 1
ATOM 5517 N N . ALA B 1 292 ? -16.094 -1.538 -22.938 1 93.94 292 ALA B N 1
ATOM 5518 C CA . ALA B 1 292 ? -16.75 -2.76 -22.5 1 93.94 292 ALA B CA 1
ATOM 5519 C C . ALA B 1 292 ? -18.234 -2.74 -22.859 1 93.94 292 ALA B C 1
ATOM 5521 O O . ALA B 1 292 ? -19.047 -2.113 -22.172 1 93.94 292 ALA B O 1
ATOM 5522 N N . LYS B 1 293 ? -18.656 -3.537 -23.891 1 94.19 293 LYS B N 1
ATOM 5523 C CA . LYS B 1 293 ? -20.031 -3.445 -24.375 1 94.19 293 LYS B CA 1
ATOM 5524 C C . LYS B 1 293 ? -20.797 -4.742 -24.125 1 94.19 293 LYS B C 1
ATOM 5526 O O . LYS B 1 293 ? -22.016 -4.723 -23.969 1 94.19 293 LYS B O 1
ATOM 5531 N N . THR B 1 294 ? -20.078 -5.883 -24.094 1 96 294 THR B N 1
ATOM 5532 C CA . THR B 1 294 ? -20.781 -7.156 -23.984 1 96 294 THR B CA 1
ATOM 5533 C C . THR B 1 294 ? -20.172 -8.023 -22.891 1 96 294 THR B C 1
ATOM 5535 O O . THR B 1 294 ? -19.781 -9.164 -23.125 1 96 294 THR B O 1
ATOM 5538 N N . PRO B 1 295 ? -20.047 -7.539 -21.688 1 96.25 295 PRO B N 1
ATOM 5539 C CA . PRO B 1 295 ? -19.547 -8.414 -20.625 1 96.25 295 PRO B CA 1
ATOM 5540 C C . PRO B 1 295 ? -20.391 -9.672 -20.453 1 96.25 295 PRO B C 1
ATOM 5542 O O . PRO B 1 295 ? -21.562 -9.703 -20.875 1 96.25 295 PRO B O 1
ATOM 5545 N N . PRO B 1 296 ? -19.891 -10.695 -19.875 1 97.56 296 PRO B N 1
ATOM 5546 C CA . PRO B 1 296 ? -18.594 -10.812 -19.219 1 97.56 296 PRO B CA 1
ATOM 5547 C C . PRO B 1 296 ? -17.453 -11.094 -20.203 1 97.56 296 PRO B C 1
ATOM 5549 O O . PRO B 1 296 ? -17.625 -11.875 -21.141 1 97.56 296 PRO B O 1
ATOM 5552 N N . TYR B 1 297 ? -16.297 -10.555 -19.953 1 97.75 297 TYR B N 1
ATOM 5553 C CA . TYR B 1 297 ? -15.117 -10.758 -20.781 1 97.75 297 TYR B CA 1
ATOM 5554 C C . TYR B 1 297 ? -14.156 -11.75 -20.141 1 97.75 297 TYR B C 1
ATOM 5556 O O . TYR B 1 297 ? -13.312 -12.336 -20.812 1 97.75 297 TYR B O 1
ATOM 5564 N N . LEU B 1 298 ? -14.219 -11.875 -18.781 1 98 298 LEU B N 1
ATOM 5565 C CA . LEU B 1 298 ? -13.336 -12.758 -18.031 1 98 298 LEU B CA 1
ATOM 5566 C C . LEU B 1 298 ? -14.086 -13.984 -17.531 1 98 298 LEU B C 1
ATOM 5568 O O . LEU B 1 298 ? -15.289 -13.914 -17.25 1 98 298 LEU B O 1
ATOM 5572 N N . THR B 1 299 ? -13.359 -15.039 -17.406 1 98.31 299 THR B N 1
ATOM 5573 C CA . THR B 1 299 ? -13.875 -16.281 -16.812 1 98.31 299 THR B CA 1
ATOM 5574 C C . THR B 1 299 ? -12.891 -16.844 -15.805 1 98.31 299 THR B C 1
ATOM 5576 O O . THR B 1 299 ? -11.695 -16.562 -15.859 1 98.31 299 THR B O 1
ATOM 5579 N N . ALA B 1 300 ? -13.398 -17.562 -14.844 1 98.81 300 ALA B N 1
ATOM 5580 C CA . ALA B 1 300 ? -12.547 -18.281 -13.898 1 98.81 300 ALA B CA 1
ATOM 5581 C C . ALA B 1 300 ? -12.422 -19.75 -14.281 1 98.81 300 ALA B C 1
ATOM 5583 O O . ALA B 1 300 ? -11.992 -20.578 -13.469 1 98.81 300 ALA B O 1
ATOM 5584 N N . GLU B 1 301 ? -12.906 -20.094 -15.477 1 98.81 301 GLU B N 1
ATOM 5585 C CA . GLU B 1 301 ? -12.742 -21.453 -15.953 1 98.81 301 GLU B CA 1
ATOM 5586 C C . GLU B 1 301 ? -11.266 -21.812 -16.141 1 98.81 301 GLU B C 1
ATOM 5588 O O . GLU B 1 301 ? -10.57 -21.188 -16.938 1 98.81 301 GLU B O 1
ATOM 5593 N N . PRO B 1 302 ? -10.828 -22.828 -15.453 1 98.81 302 PRO B N 1
ATOM 5594 C CA . PRO B 1 302 ? -9.414 -23.188 -15.586 1 98.81 302 PRO B CA 1
ATOM 5595 C C . PRO B 1 302 ? -9.125 -24.047 -16.812 1 98.81 302 PRO B C 1
ATOM 5597 O O . PRO B 1 302 ? -10.008 -24.75 -17.297 1 98.81 302 PRO B O 1
ATOM 5600 N N . VAL B 1 303 ? -7.957 -23.859 -17.359 1 98.62 303 VAL B N 1
ATOM 5601 C CA . VAL B 1 303 ? -7.402 -24.844 -18.266 1 98.62 303 VAL B CA 1
ATOM 5602 C C . VAL B 1 303 ? -6.574 -25.859 -17.5 1 98.62 303 VAL B C 1
ATOM 5604 O O . VAL B 1 303 ? -5.707 -25.484 -16.703 1 98.62 303 VAL B O 1
ATOM 5607 N N . ILE B 1 304 ? -6.867 -27.125 -17.688 1 98.56 304 ILE B N 1
ATOM 5608 C CA . ILE B 1 304 ? -6.266 -28.156 -16.844 1 98.56 304 ILE B CA 1
ATOM 5609 C C . ILE B 1 304 ? -5.273 -28.984 -17.672 1 98.56 304 ILE B C 1
ATOM 5611 O O . ILE B 1 304 ? -5.59 -29.406 -18.781 1 98.56 304 ILE B O 1
ATOM 5615 N N . GLU B 1 305 ? -4.082 -29.109 -17.203 1 98.25 305 GLU B N 1
ATOM 5616 C CA . GLU B 1 305 ? -3.076 -30.031 -17.703 1 98.25 305 GLU B CA 1
ATOM 5617 C C . GLU B 1 305 ? -2.824 -31.172 -16.719 1 98.25 305 GLU B C 1
ATOM 5619 O O . GLU B 1 305 ? -2.969 -30.984 -15.508 1 98.25 305 GLU B O 1
ATOM 5624 N N . GLU B 1 306 ? -2.551 -32.312 -17.203 1 97 306 GLU B N 1
ATOM 5625 C CA . GLU B 1 306 ? -2.367 -33.469 -16.328 1 97 306 GLU B CA 1
ATOM 5626 C C . GLU B 1 306 ? -1.188 -34.344 -16.781 1 97 306 GLU B C 1
ATOM 5628 O O . GLU B 1 306 ? -0.805 -34.312 -17.953 1 97 306 GLU B O 1
ATOM 5633 N N . THR B 1 307 ? -0.608 -35.062 -15.867 1 97.62 307 THR B N 1
ATOM 5634 C CA . THR B 1 307 ? 0.472 -36.031 -16.141 1 97.62 307 THR B CA 1
ATOM 5635 C C . THR B 1 307 ? 0.628 -37.031 -15 1 97.62 307 THR B C 1
ATOM 5637 O O . THR B 1 307 ? 0.12 -36.781 -13.898 1 97.62 307 THR B O 1
ATOM 5640 N N . THR B 1 308 ? 1.225 -38.156 -15.32 1 96.25 308 THR B N 1
ATOM 5641 C CA . THR B 1 308 ? 1.718 -39.031 -14.258 1 96.25 308 THR B CA 1
ATOM 5642 C C . THR B 1 308 ? 3.094 -38.562 -13.781 1 96.25 308 THR B C 1
ATOM 5644 O O . THR B 1 308 ? 3.943 -38.188 -14.586 1 96.25 308 THR B O 1
ATOM 5647 N N . VAL B 1 309 ? 3.311 -38.656 -12.5 1 96.19 309 VAL B N 1
ATOM 5648 C CA . VAL B 1 309 ? 4.566 -38.219 -11.922 1 96.19 309 VAL B CA 1
ATOM 5649 C C . VAL B 1 309 ? 5.527 -39.375 -11.766 1 96.19 309 VAL B C 1
ATOM 5651 O O . VAL B 1 309 ? 5.113 -40.469 -11.391 1 96.19 309 VAL B O 1
ATOM 5654 N N . GLN B 1 310 ? 6.758 -39.125 -12.094 1 94.06 310 GLN B N 1
ATOM 5655 C CA . GLN B 1 310 ? 7.812 -40.094 -11.82 1 94.06 310 GLN B CA 1
ATOM 5656 C C . GLN B 1 310 ? 8.344 -39.938 -10.398 1 94.06 310 GLN B C 1
ATOM 5658 O O . GLN B 1 310 ? 8.922 -38.906 -10.055 1 94.06 310 GLN B O 1
ATOM 5663 N N . LEU B 1 311 ? 8.156 -40.969 -9.617 1 93.81 311 LEU B N 1
ATOM 5664 C CA . LEU B 1 311 ? 8.602 -40.938 -8.227 1 93.81 311 LEU B CA 1
ATOM 5665 C C . LEU B 1 311 ? 10.047 -41.375 -8.109 1 93.81 311 LEU B C 1
ATOM 5667 O O . LEU B 1 311 ? 10.492 -42.25 -8.852 1 93.81 311 LEU B O 1
ATOM 5671 N N . GLY B 1 312 ? 10.672 -40.75 -7.238 1 87.81 312 GLY B N 1
ATOM 5672 C CA . GLY B 1 312 ? 12.016 -41.219 -6.938 1 87.81 312 GLY B CA 1
ATOM 5673 C C . GLY B 1 312 ? 12.023 -42.438 -6.035 1 87.81 312 GLY B C 1
ATOM 5674 O O . GLY B 1 312 ? 11.094 -42.656 -5.254 1 87.81 312 GLY B O 1
ATOM 5675 N N . SER B 1 313 ? 13.094 -43.281 -6.27 1 78.56 313 SER B N 1
ATOM 5676 C CA . SER B 1 313 ? 13.344 -44.375 -5.301 1 78.56 313 SER B CA 1
ATOM 5677 C C . SER B 1 313 ? 13.852 -43.812 -3.979 1 78.56 313 SER B C 1
ATOM 5679 O O . SER B 1 313 ? 13.961 -42.594 -3.814 1 78.56 313 SER B O 1
ATOM 5681 N N . ALA B 1 314 ? 14.039 -44.625 -3.012 1 70.25 314 ALA B N 1
ATOM 5682 C CA . ALA B 1 314 ? 14.469 -44.219 -1.684 1 70.25 314 ALA B CA 1
ATOM 5683 C C . ALA B 1 314 ? 15.688 -43.281 -1.771 1 70.25 314 ALA B C 1
ATOM 5685 O O . ALA B 1 314 ? 15.836 -42.375 -0.958 1 70.25 314 ALA B O 1
ATOM 5686 N N . LYS B 1 315 ? 16.422 -43.438 -2.67 1 68.5 315 LYS B N 1
ATOM 5687 C CA . LYS B 1 315 ? 17.594 -42.562 -2.783 1 68.5 315 LYS B CA 1
ATOM 5688 C C . LYS B 1 315 ? 17.688 -41.938 -4.176 1 68.5 315 LYS B C 1
ATOM 5690 O O . LYS B 1 315 ? 18.75 -41.469 -4.582 1 68.5 315 LYS B O 1
ATOM 5695 N N . GLY B 1 316 ? 16.562 -41.938 -4.766 1 79.62 316 GLY B N 1
ATOM 5696 C CA . GLY B 1 316 ? 16.625 -41.5 -6.152 1 79.62 316 GLY B CA 1
ATOM 5697 C C . GLY B 1 316 ? 15.82 -40.25 -6.414 1 79.62 316 GLY B C 1
ATOM 5698 O O . GLY B 1 316 ? 14.852 -39.969 -5.711 1 79.62 316 GLY B O 1
ATOM 5699 N N . SER B 1 317 ? 16.312 -39.594 -7.414 1 86.31 317 SER B N 1
ATOM 5700 C CA . SER B 1 317 ? 15.633 -38.375 -7.84 1 86.31 317 SER B CA 1
ATOM 5701 C C . SER B 1 317 ? 14.344 -38.688 -8.594 1 86.31 317 SER B C 1
ATOM 5703 O O . SER B 1 317 ? 14.266 -39.688 -9.305 1 86.31 317 SER B O 1
ATOM 5705 N N . GLY B 1 318 ? 13.266 -38 -8.281 1 94.81 318 GLY B N 1
ATOM 5706 C CA . GLY B 1 318 ? 12.039 -38 -9.055 1 94.81 318 GLY B CA 1
ATOM 5707 C C . GLY B 1 318 ? 11.734 -36.656 -9.695 1 94.81 318 GLY B C 1
ATOM 5708 O O . GLY B 1 318 ? 12.602 -35.781 -9.766 1 94.81 318 GLY B O 1
ATOM 5709 N N . ASP B 1 319 ? 10.586 -36.594 -10.273 1 97.75 319 ASP B N 1
ATOM 5710 C CA . ASP B 1 319 ? 10.148 -35.312 -10.844 1 97.75 319 ASP B CA 1
ATOM 5711 C C . ASP B 1 319 ? 10.047 -34.25 -9.758 1 97.75 319 ASP B C 1
ATOM 5713 O O . ASP B 1 319 ? 9.984 -34.562 -8.57 1 97.75 319 ASP B O 1
ATOM 5717 N N . PHE B 1 320 ? 10.164 -33.062 -10.086 1 98.44 320 PHE B N 1
ATOM 5718 C CA . PHE B 1 320 ? 9.75 -31.938 -9.227 1 98.44 320 PHE B CA 1
ATOM 5719 C C . PHE B 1 320 ? 8.867 -30.969 -9.992 1 98.44 320 PHE B C 1
ATOM 5721 O O . PHE B 1 320 ? 8.852 -30.969 -11.227 1 98.44 320 PHE B O 1
ATOM 5728 N N . LEU B 1 321 ? 8.039 -30.172 -9.289 1 98.88 321 LEU B N 1
ATOM 5729 C CA . LEU B 1 321 ? 7.117 -29.188 -9.852 1 98.88 321 LEU B CA 1
ATOM 5730 C C . LEU B 1 321 ? 7.414 -27.781 -9.32 1 98.88 321 LEU B C 1
ATOM 5732 O O . LEU B 1 321 ? 7.578 -27.609 -8.117 1 98.88 321 LEU B O 1
ATOM 5736 N N . ILE B 1 322 ? 7.598 -26.844 -10.219 1 98.94 322 ILE B N 1
ATOM 5737 C CA . ILE B 1 322 ? 7.695 -25.438 -9.844 1 98.94 322 ILE B CA 1
ATOM 5738 C C . ILE B 1 322 ? 6.355 -24.734 -10.094 1 98.94 322 ILE B C 1
ATOM 5740 O O . ILE B 1 322 ? 5.82 -24.797 -11.203 1 98.94 322 ILE B O 1
ATOM 5744 N N . MET B 1 323 ? 5.777 -24.156 -9.125 1 98.94 323 MET B N 1
ATOM 5745 C CA . MET B 1 323 ? 4.609 -23.281 -9.227 1 98.94 323 MET B CA 1
ATOM 5746 C C . MET B 1 323 ? 4.953 -21.875 -8.781 1 98.94 323 MET B C 1
ATOM 5748 O O . MET B 1 323 ? 5.457 -21.656 -7.676 1 98.94 323 MET B O 1
ATOM 5752 N N . ALA B 1 324 ? 4.637 -20.891 -9.609 1 98.94 324 ALA B N 1
ATOM 5753 C CA . ALA B 1 324 ? 5.039 -19.547 -9.211 1 98.94 324 ALA B CA 1
ATOM 5754 C C . ALA B 1 324 ? 4.164 -18.484 -9.875 1 98.94 324 ALA B C 1
ATOM 5756 O O . ALA B 1 324 ? 3.562 -18.75 -10.922 1 98.94 324 ALA B O 1
ATOM 5757 N N . SER B 1 325 ? 4.027 -17.344 -9.273 1 98.88 325 SER B N 1
ATOM 5758 C CA . SER B 1 325 ? 3.354 -16.188 -9.852 1 98.88 325 SER B CA 1
ATOM 5759 C C . SER B 1 325 ? 4.254 -15.469 -10.852 1 98.88 325 SER B C 1
ATOM 5761 O O . SER B 1 325 ? 5.43 -15.812 -11 1 98.88 325 SER B O 1
ATOM 5763 N N . ASP B 1 326 ? 3.73 -14.508 -11.57 1 98 326 ASP B N 1
ATOM 5764 C CA . ASP B 1 326 ? 4.434 -13.82 -12.656 1 98 326 ASP B CA 1
ATOM 5765 C C . ASP B 1 326 ? 5.617 -13.016 -12.117 1 98 326 ASP B C 1
ATOM 5767 O O . ASP B 1 326 ? 6.602 -12.805 -12.828 1 98 326 ASP B O 1
ATOM 5771 N N . GLY B 1 327 ? 5.566 -12.648 -10.812 1 98 327 GLY B N 1
ATOM 5772 C CA . GLY B 1 327 ? 6.699 -11.945 -10.234 1 98 327 GLY B CA 1
ATOM 5773 C C . GLY B 1 327 ? 8 -12.719 -10.344 1 98 327 GLY B C 1
ATOM 5774 O O . GLY B 1 327 ? 9.078 -12.117 -10.438 1 98 327 GLY B O 1
ATOM 5775 N N . PHE B 1 328 ? 7.918 -14 -10.281 1 98.75 328 PHE B N 1
ATOM 5776 C CA . PHE B 1 328 ? 9.07 -14.867 -10.484 1 98.75 328 PHE B CA 1
ATOM 5777 C C . PHE B 1 328 ? 9.383 -15.008 -11.977 1 98.75 328 PHE B C 1
ATOM 5779 O O . PHE B 1 328 ? 10.516 -14.766 -12.398 1 98.75 328 PHE B O 1
ATOM 5786 N N . TRP B 1 329 ? 8.461 -15.258 -12.758 1 98.5 329 TRP B N 1
ATOM 5787 C CA . TRP B 1 329 ? 8.641 -15.641 -14.156 1 98.5 329 TRP B CA 1
ATOM 5788 C C . TRP B 1 329 ? 9.023 -14.43 -15 1 98.5 329 TRP B C 1
ATOM 5790 O O . TRP B 1 329 ? 9.531 -14.578 -16.109 1 98.5 329 TRP B O 1
ATOM 5800 N N . ASP B 1 330 ? 8.734 -13.25 -14.531 1 95.94 330 ASP B N 1
ATOM 5801 C CA . ASP B 1 330 ? 9.164 -12.039 -15.219 1 95.94 330 ASP B CA 1
ATOM 5802 C C . ASP B 1 330 ? 10.68 -11.992 -15.352 1 95.94 330 ASP B C 1
ATOM 5804 O O . ASP B 1 330 ? 11.211 -11.25 -16.188 1 95.94 330 ASP B O 1
ATOM 5808 N N . HIS B 1 331 ? 11.375 -12.883 -14.609 1 97.44 331 HIS B N 1
ATOM 5809 C CA . HIS B 1 331 ? 12.828 -12.734 -14.547 1 97.44 331 HIS B CA 1
ATOM 5810 C C . HIS B 1 331 ? 13.531 -14.023 -14.969 1 97.44 331 HIS B C 1
ATOM 5812 O O . HIS B 1 331 ? 14.758 -14.055 -15.078 1 97.44 331 HIS B O 1
ATOM 5818 N N . VAL B 1 332 ? 12.805 -15.07 -15.141 1 98.06 332 VAL B N 1
ATOM 5819 C CA . VAL B 1 332 ? 13.461 -16.344 -15.422 1 98.06 332 VAL B CA 1
ATOM 5820 C C . VAL B 1 332 ? 12.617 -17.156 -16.406 1 98.06 332 VAL B C 1
ATOM 5822 O O . VAL B 1 332 ? 11.391 -17.172 -16.312 1 98.06 332 VAL B O 1
ATOM 5825 N N . SER B 1 333 ? 13.25 -17.844 -17.344 1 98.12 333 SER B N 1
ATOM 5826 C CA . SER B 1 333 ? 12.547 -18.766 -18.234 1 98.12 333 SER B CA 1
ATOM 5827 C C . SER B 1 333 ? 12.234 -20.078 -17.547 1 98.12 333 SER B C 1
ATOM 5829 O O . SER B 1 333 ? 12.859 -20.422 -16.531 1 98.12 333 SER B O 1
ATOM 5831 N N . SER B 1 334 ? 11.305 -20.812 -18.125 1 98.62 334 SER B N 1
ATOM 5832 C CA . SER B 1 334 ? 10.969 -22.125 -17.578 1 98.62 334 SER B CA 1
ATOM 5833 C C . SER B 1 334 ? 12.188 -23.031 -17.562 1 98.62 334 SER B C 1
ATOM 5835 O O . SER B 1 334 ? 12.438 -23.734 -16.578 1 98.62 334 SER B O 1
ATOM 5837 N N . GLU B 1 335 ? 12.938 -23.031 -18.641 1 98.62 335 GLU B N 1
ATOM 5838 C CA . GLU B 1 335 ? 14.109 -23.891 -18.781 1 98.62 335 GLU B CA 1
ATOM 5839 C C . GLU B 1 335 ? 15.172 -23.547 -17.75 1 98.62 335 GLU B C 1
ATOM 5841 O O . GLU B 1 335 ? 15.734 -24.438 -17.109 1 98.62 335 GLU B O 1
ATOM 5846 N N . ASP B 1 336 ? 15.398 -22.281 -17.594 1 98.56 336 ASP B N 1
ATOM 5847 C CA . ASP B 1 336 ? 16.422 -21.844 -16.656 1 98.56 336 ASP B CA 1
ATOM 5848 C C . ASP B 1 336 ? 16 -22.125 -15.211 1 98.56 336 ASP B C 1
ATOM 5850 O O . ASP B 1 336 ? 16.828 -22.422 -14.359 1 98.56 336 ASP B O 1
ATOM 5854 N N . ALA B 1 337 ? 14.75 -21.984 -14.922 1 98.88 337 ALA B N 1
ATOM 5855 C CA . ALA B 1 337 ? 14.25 -22.297 -13.586 1 98.88 337 ALA B CA 1
ATOM 5856 C C . ALA B 1 337 ? 14.477 -23.766 -13.258 1 98.88 337 ALA B C 1
ATOM 5858 O O . ALA B 1 337 ? 14.906 -24.109 -12.148 1 98.88 337 ALA B O 1
ATOM 5859 N N . VAL B 1 338 ? 14.219 -24.656 -14.172 1 98.81 338 VAL B N 1
ATOM 5860 C CA . VAL B 1 338 ? 14.414 -26.094 -13.969 1 98.81 338 VAL B CA 1
ATOM 5861 C C . VAL B 1 338 ? 15.898 -26.391 -13.781 1 98.81 338 VAL B C 1
ATOM 5863 O O . VAL B 1 338 ? 16.281 -27.172 -12.898 1 98.81 338 VAL B O 1
ATOM 5866 N N . GLU B 1 339 ? 16.688 -25.797 -14.594 1 98.25 339 GLU B N 1
ATOM 5867 C CA . GLU B 1 339 ? 18.125 -25.953 -14.43 1 98.25 339 GLU B CA 1
ATOM 5868 C C . GLU B 1 339 ? 18.578 -25.5 -13.039 1 98.25 339 GLU B C 1
ATOM 5870 O O . GLU B 1 339 ? 19.438 -26.125 -12.422 1 98.25 339 GLU B O 1
ATOM 5875 N N . CYS B 1 340 ? 18.016 -24.406 -12.617 1 98.31 340 CYS B N 1
ATOM 5876 C CA . CYS B 1 340 ? 18.359 -23.844 -11.312 1 98.31 340 CYS B CA 1
ATOM 5877 C C . CYS B 1 340 ? 18.047 -24.844 -10.203 1 98.31 340 CYS B C 1
ATOM 5879 O O . CYS B 1 340 ? 18.859 -25.062 -9.305 1 98.31 340 CYS B O 1
ATOM 5881 N N . VAL B 1 341 ? 16.906 -25.438 -10.203 1 98.5 341 VAL B N 1
ATOM 5882 C CA . VAL B 1 341 ? 16.516 -26.422 -9.195 1 98.5 341 VAL B CA 1
ATOM 5883 C C . VAL B 1 341 ? 17.391 -27.672 -9.328 1 98.5 341 VAL B C 1
ATOM 5885 O O . VAL B 1 341 ? 17.781 -28.266 -8.328 1 98.5 341 VAL B O 1
ATOM 5888 N N . ALA B 1 342 ? 17.672 -28.094 -10.547 1 97.06 342 ALA B N 1
ATOM 5889 C CA . ALA B 1 342 ? 18.531 -29.25 -10.766 1 97.06 342 ALA B CA 1
ATOM 5890 C C . ALA B 1 342 ? 19.891 -29.062 -10.078 1 97.06 342 ALA B C 1
ATOM 5892 O O . ALA B 1 342 ? 20.406 -29.984 -9.43 1 97.06 342 ALA B O 1
ATOM 5893 N N . ARG B 1 343 ? 20.391 -27.906 -10.219 1 95.69 343 ARG B N 1
ATOM 5894 C CA . ARG B 1 343 ? 21.656 -27.594 -9.562 1 95.69 343 ARG B CA 1
ATOM 5895 C C . ARG B 1 343 ? 21.516 -27.625 -8.047 1 95.69 343 ARG B C 1
ATOM 5897 O O . ARG B 1 343 ? 22.438 -28.047 -7.344 1 95.69 343 ARG B O 1
ATOM 5904 N N . TRP B 1 344 ? 20.438 -27.141 -7.598 1 96.62 344 TRP B N 1
ATOM 5905 C CA . TRP B 1 344 ? 20.156 -27.188 -6.168 1 96.62 344 TRP B CA 1
ATOM 5906 C C . TRP B 1 344 ? 20.141 -28.625 -5.66 1 96.62 344 TRP B C 1
ATOM 5908 O O . TRP B 1 344 ? 20.734 -28.922 -4.621 1 96.62 344 TRP B O 1
ATOM 5918 N N . ILE B 1 345 ? 19.516 -29.516 -6.359 1 95.5 345 ILE B N 1
ATOM 5919 C CA . ILE B 1 345 ? 19.406 -30.922 -5.988 1 95.5 345 ILE B CA 1
ATOM 5920 C C . ILE B 1 345 ? 20.797 -31.547 -5.949 1 95.5 345 ILE B C 1
ATOM 5922 O O . ILE B 1 345 ? 21.141 -32.25 -5.008 1 95.5 345 ILE B O 1
ATOM 5926 N N . GLU B 1 346 ? 21.547 -31.266 -6.949 1 92.75 346 GLU B N 1
ATOM 5927 C CA . GLU B 1 346 ? 22.906 -31.797 -7.02 1 92.75 346 GLU B CA 1
ATOM 5928 C C . GLU B 1 346 ? 23.734 -31.328 -5.832 1 92.75 346 GLU B C 1
ATOM 5930 O O . GLU B 1 346 ? 24.484 -32.125 -5.238 1 92.75 346 GLU B O 1
ATOM 5935 N N . ALA B 1 347 ? 23.578 -30.109 -5.57 1 92.69 347 ALA B N 1
ATOM 5936 C CA . ALA B 1 347 ? 24.344 -29.547 -4.453 1 92.69 347 ALA B CA 1
ATOM 5937 C C . ALA B 1 347 ? 23.906 -30.172 -3.129 1 92.69 347 ALA B C 1
ATOM 5939 O O . ALA B 1 347 ? 24.734 -30.438 -2.258 1 92.69 347 ALA B O 1
ATOM 5940 N N . LYS B 1 348 ? 22.688 -30.281 -2.973 1 90.5 348 LYS B N 1
ATOM 5941 C CA . LYS B 1 348 ? 22.156 -30.875 -1.752 1 90.5 348 LYS B CA 1
ATOM 5942 C C . LYS B 1 348 ? 22.641 -32.312 -1.581 1 90.5 348 LYS B C 1
ATOM 5944 O O . LYS B 1 348 ? 23.047 -32.719 -0.486 1 90.5 348 LYS B O 1
ATOM 5949 N N . LYS B 1 349 ? 22.609 -33.062 -2.584 1 87.75 349 LYS B N 1
ATOM 5950 C CA . LYS B 1 349 ? 23.078 -34.469 -2.549 1 87.75 349 LYS B CA 1
ATOM 5951 C C . LYS B 1 349 ? 24.578 -34.531 -2.227 1 87.75 349 LYS B C 1
ATOM 5953 O O . LYS B 1 349 ? 25.031 -35.469 -1.563 1 87.75 349 LYS B O 1
ATOM 5958 N N . ALA B 1 350 ? 25.203 -33.562 -2.686 1 87.88 350 ALA B N 1
ATOM 5959 C CA . ALA B 1 350 ? 26.641 -33.531 -2.471 1 87.88 350 ALA B CA 1
ATOM 5960 C C . ALA B 1 350 ? 26.969 -32.938 -1.105 1 87.88 350 ALA B C 1
ATOM 5962 O O . ALA B 1 350 ? 28.141 -32.906 -0.706 1 87.88 350 ALA B O 1
ATOM 5963 N N . GLY B 1 351 ? 25.984 -32.5 -0.255 1 84.88 351 GLY B N 1
ATOM 5964 C CA . GLY B 1 351 ? 26.219 -31.875 1.044 1 84.88 351 GLY B CA 1
ATOM 5965 C C . GLY B 1 351 ? 26.875 -30.516 0.954 1 84.88 351 GLY B C 1
ATOM 5966 O O . GLY B 1 351 ? 27.641 -30.125 1.835 1 84.88 351 GLY B O 1
ATOM 5967 N N . ARG B 1 352 ? 26.719 -29.844 -0.05 1 76.94 352 ARG B N 1
ATOM 5968 C CA . ARG B 1 352 ? 27.391 -28.578 -0.309 1 76.94 352 ARG B CA 1
ATOM 5969 C C . ARG B 1 352 ? 26.422 -27.406 -0.212 1 76.94 352 ARG B C 1
ATOM 5971 O O . ARG B 1 352 ? 26.688 -26.328 -0.771 1 76.94 352 ARG B O 1
ATOM 5978 N N . LEU B 1 353 ? 25.203 -27.656 0.763 1 72.94 353 LEU B N 1
ATOM 5979 C CA . LEU B 1 353 ? 24.281 -26.531 0.936 1 72.94 353 LEU B CA 1
ATOM 5980 C C . LEU B 1 353 ? 24.859 -25.5 1.902 1 72.94 353 LEU B C 1
ATOM 5982 O O . LEU B 1 353 ? 25.5 -25.859 2.889 1 72.94 353 LEU B O 1
ATOM 5986 N N . GLY B 1 354 ? 25 -24.188 1.648 1 61.69 354 GLY B N 1
ATOM 5987 C CA . GLY B 1 354 ? 25.297 -23.188 2.656 1 61.69 354 GLY B CA 1
ATOM 5988 C C . GLY B 1 354 ? 26.5 -22.328 2.307 1 61.69 354 GLY B C 1
ATOM 5989 O O . GLY B 1 354 ? 26.781 -21.328 2.975 1 61.69 354 GLY B O 1
ATOM 5990 N N . GLY B 1 355 ? 27.547 -23.062 1.798 1 48.88 355 GLY B N 1
ATOM 5991 C CA . GLY B 1 355 ? 28.734 -22.219 1.737 1 48.88 355 GLY B CA 1
ATOM 5992 C C . GLY B 1 355 ? 28.578 -21.031 0.796 1 48.88 355 GLY B C 1
ATOM 5993 O O . GLY B 1 355 ? 27.688 -21.031 -0.065 1 48.88 355 GLY B O 1
ATOM 5994 N N . PRO B 1 356 ? 28.766 -19.938 1.311 1 43.94 356 PRO B N 1
ATOM 5995 C CA . PRO B 1 356 ? 28.797 -18.938 0.238 1 43.94 356 PRO B CA 1
ATOM 5996 C C . PRO B 1 356 ? 29.359 -19.5 -1.069 1 43.94 356 PRO B C 1
ATOM 5998 O O . PRO B 1 356 ? 30.453 -20.047 -1.084 1 43.94 356 PRO B O 1
ATOM 6001 N N . ALA B 1 357 ? 28.609 -20.375 -1.7 1 40.03 357 ALA B N 1
ATOM 6002 C CA . ALA B 1 357 ? 29.297 -20.828 -2.912 1 40.03 357 ALA B CA 1
ATOM 6003 C C . ALA B 1 357 ? 30.141 -19.719 -3.516 1 40.03 357 ALA B C 1
ATOM 6005 O O . ALA B 1 357 ? 29.625 -18.859 -4.238 1 40.03 357 ALA B O 1
ATOM 6006 N N . THR B 1 358 ? 30.891 -19.078 -2.793 1 36.72 358 THR B N 1
ATOM 6007 C CA . THR B 1 358 ? 31.766 -18.344 -3.711 1 36.72 358 THR B CA 1
ATOM 6008 C C . THR B 1 358 ? 32.469 -19.297 -4.672 1 36.72 358 THR B C 1
ATOM 6010 O O . THR B 1 358 ? 33.156 -20.203 -4.242 1 36.72 358 THR B O 1
ATOM 6013 N N . ALA B 1 359 ? 31.953 -20.094 -5.617 1 32.62 359 ALA B N 1
ATOM 6014 C CA . ALA B 1 359 ? 33.031 -20.469 -6.543 1 32.62 359 ALA B CA 1
ATOM 6015 C C . ALA B 1 359 ? 34.219 -19.516 -6.426 1 32.62 359 ALA B C 1
ATOM 6017 O O . ALA B 1 359 ? 34.031 -18.297 -6.371 1 32.62 359 ALA B O 1
ATOM 6018 N N . PRO B 1 360 ? 35.375 -19.938 -5.855 1 34.38 360 PRO B N 1
ATOM 6019 C CA . PRO B 1 360 ? 36.562 -19.094 -5.762 1 34.38 360 PRO B CA 1
ATOM 6020 C C . PRO B 1 360 ? 36.688 -18.094 -6.922 1 34.38 360 PRO B C 1
ATOM 6022 O O . PRO B 1 360 ? 37.656 -17.344 -7.012 1 34.38 360 PRO B O 1
ATOM 6025 N N . GLY B 1 361 ? 36.531 -18.688 -8.133 1 34.62 361 GLY B N 1
ATOM 6026 C CA . GLY B 1 361 ? 37.188 -17.969 -9.211 1 34.62 361 GLY B CA 1
ATOM 6027 C C . GLY B 1 361 ? 36.969 -16.469 -9.164 1 34.62 361 GLY B C 1
ATOM 6028 O O . GLY B 1 361 ? 36.25 -15.977 -8.281 1 34.62 361 GLY B O 1
ATOM 6029 N N . LYS B 1 362 ? 37.125 -15.805 -10.438 1 32.03 362 LYS B N 1
ATOM 6030 C CA . LYS B 1 362 ? 37.312 -14.391 -10.781 1 32.03 362 LYS B CA 1
ATOM 6031 C C . LYS B 1 362 ? 36.156 -13.555 -10.258 1 32.03 362 LYS B C 1
ATOM 6033 O O . LYS B 1 362 ? 35 -13.781 -10.625 1 32.03 362 LYS B O 1
ATOM 6038 N N . ARG B 1 363 ? 36.188 -13.172 -9.047 1 39.78 363 ARG B N 1
ATOM 6039 C CA . ARG B 1 363 ? 35.594 -11.852 -8.859 1 39.78 363 ARG B CA 1
ATOM 6040 C C . ARG B 1 363 ? 35.594 -11.055 -10.164 1 39.78 363 ARG B C 1
ATOM 6042 O O . ARG B 1 363 ? 36.438 -10.18 -10.359 1 39.78 363 ARG B O 1
ATOM 6049 N N . ALA B 1 364 ? 36 -11.68 -11.25 1 33.84 364 ALA B N 1
ATOM 6050 C CA . ALA B 1 364 ? 36.062 -10.781 -12.398 1 33.84 364 ALA B CA 1
ATOM 6051 C C . ALA B 1 364 ? 34.875 -9.812 -12.422 1 33.84 364 ALA B C 1
ATOM 6053 O O . ALA B 1 364 ? 33.812 -10.141 -11.914 1 33.84 364 ALA B O 1
ATOM 6054 N N . GLY B 1 365 ? 35.094 -8.625 -12.414 1 44.38 365 GLY B N 1
ATOM 6055 C CA . GLY B 1 365 ? 34.188 -7.527 -12.695 1 44.38 365 GLY B CA 1
ATOM 6056 C C . GLY B 1 365 ? 32.938 -7.969 -13.453 1 44.38 365 GLY B C 1
ATOM 6057 O O . GLY B 1 365 ? 32.844 -7.77 -14.672 1 44.38 365 GLY B O 1
ATOM 6058 N N . LYS B 1 366 ? 32.375 -9.117 -13.047 1 52.16 366 LYS B N 1
ATOM 6059 C CA . LYS B 1 366 ? 31.359 -9.742 -13.875 1 52.16 366 LYS B CA 1
ATOM 6060 C C . LYS B 1 366 ? 30.203 -8.781 -14.148 1 52.16 366 LYS B C 1
ATOM 6062 O O . LYS B 1 366 ? 29.766 -8.055 -13.25 1 52.16 366 LYS B O 1
ATOM 6067 N N . LYS B 1 367 ? 29.953 -8.648 -15.344 1 65.12 367 LYS B N 1
ATOM 6068 C CA . LYS B 1 367 ? 28.938 -7.809 -15.953 1 65.12 367 LYS B CA 1
ATOM 6069 C C . LYS B 1 367 ? 27.562 -8.117 -15.367 1 65.12 367 LYS B C 1
ATOM 6071 O O . LYS B 1 367 ? 27.141 -9.281 -15.32 1 65.12 367 LYS B O 1
ATOM 6076 N N . GLU B 1 368 ? 27.062 -7.293 -14.492 1 73.69 368 GLU B N 1
ATOM 6077 C CA . GLU B 1 368 ? 25.719 -7.41 -13.914 1 73.69 368 GLU B CA 1
ATOM 6078 C C . GLU B 1 368 ? 24.672 -7.711 -14.984 1 73.69 368 GLU B C 1
ATOM 6080 O O . GLU B 1 368 ? 23.562 -8.156 -14.672 1 73.69 368 GLU B O 1
ATOM 6085 N N . ASP B 1 369 ? 25.125 -7.809 -16.172 1 82.75 369 ASP B N 1
ATOM 6086 C CA . ASP B 1 369 ? 24.344 -8.219 -17.344 1 82.75 369 ASP B CA 1
ATOM 6087 C C . ASP B 1 369 ? 22.922 -7.68 -17.25 1 82.75 369 ASP B C 1
ATOM 6089 O O . ASP B 1 369 ? 21.953 -8.398 -17.531 1 82.75 369 ASP B O 1
ATOM 6093 N N . TRP B 1 370 ? 22.828 -6.551 -16.719 1 85.12 370 TRP B N 1
ATOM 6094 C CA . TRP B 1 370 ? 21.578 -5.789 -16.844 1 85.12 370 TRP B CA 1
ATOM 6095 C C . TRP B 1 370 ? 21.594 -4.957 -18.125 1 85.12 370 TRP B C 1
ATOM 6097 O O . TRP B 1 370 ? 22.641 -4.789 -18.766 1 85.12 370 TRP B O 1
ATOM 6107 N N . TRP B 1 371 ? 20.406 -4.648 -18.578 1 88 371 TRP B N 1
ATOM 6108 C CA . TRP B 1 371 ? 20.359 -3.748 -19.719 1 88 371 TRP B CA 1
ATOM 6109 C C . TRP B 1 371 ? 19.344 -2.643 -19.516 1 88 371 TRP B C 1
ATOM 6111 O O . TRP B 1 371 ? 18.469 -2.754 -18.641 1 88 371 TRP B O 1
ATOM 6121 N N . LEU B 1 372 ? 19.562 -1.547 -20.234 1 85.12 372 LEU B N 1
ATOM 6122 C CA . LEU B 1 372 ? 18.719 -0.367 -20.172 1 85.12 372 LEU B CA 1
ATOM 6123 C C . LEU B 1 372 ? 18.156 -0.033 -21.547 1 85.12 372 LEU B C 1
ATOM 6125 O O . LEU B 1 372 ? 18.906 0.157 -22.5 1 85.12 372 LEU B O 1
ATOM 6129 N N . ASP B 1 373 ? 16.797 -0.226 -21.609 1 76.69 373 ASP B N 1
ATOM 6130 C CA . ASP B 1 373 ? 16.141 0.276 -22.812 1 76.69 373 ASP B CA 1
ATOM 6131 C C . ASP B 1 373 ? 15.539 1.66 -22.578 1 76.69 373 ASP B C 1
ATOM 6133 O O . ASP B 1 373 ? 15.258 2.031 -21.422 1 76.69 373 ASP B O 1
ATOM 6137 N N . GLU B 1 374 ? 15.5 2.326 -23.703 1 69.69 374 GLU B N 1
ATOM 6138 C CA . GLU B 1 374 ? 15.008 3.695 -23.578 1 69.69 374 GLU B CA 1
ATOM 6139 C C . GLU B 1 374 ? 13.617 3.732 -22.953 1 69.69 374 GLU B C 1
ATOM 6141 O O . GLU B 1 374 ? 12.711 3.027 -23.391 1 69.69 374 GLU B O 1
ATOM 6146 N N . GLY B 1 375 ? 13.586 4.504 -21.938 1 71.44 375 GLY B N 1
ATOM 6147 C CA . GLY B 1 375 ? 12.297 4.746 -21.312 1 71.44 375 GLY B CA 1
ATOM 6148 C C . GLY B 1 375 ? 11.883 3.641 -20.359 1 71.44 375 GLY B C 1
ATOM 6149 O O . GLY B 1 375 ? 10.758 3.641 -19.859 1 71.44 375 GLY B O 1
ATOM 6150 N N . LYS B 1 376 ? 12.867 2.754 -20.156 1 81.69 376 LYS B N 1
ATOM 6151 C CA . LYS B 1 376 ? 12.523 1.631 -19.281 1 81.69 376 LYS B CA 1
ATOM 6152 C C . LYS B 1 376 ? 13.414 1.587 -18.047 1 81.69 376 LYS B C 1
ATOM 6154 O O . LYS B 1 376 ? 14.43 2.293 -17.984 1 81.69 376 LYS B O 1
ATOM 6159 N N . TYR B 1 377 ? 12.977 0.861 -17.141 1 92.88 377 TYR B N 1
ATOM 6160 C CA . TYR B 1 377 ? 13.797 0.575 -15.969 1 92.88 377 TYR B CA 1
ATOM 6161 C C . TYR B 1 377 ? 14.906 -0.417 -16.312 1 92.88 377 TYR B C 1
ATOM 6163 O O . TYR B 1 377 ? 14.867 -1.065 -17.359 1 92.88 377 TYR B O 1
ATOM 6171 N N . VAL B 1 378 ? 15.875 -0.454 -15.492 1 93.56 378 VAL B N 1
ATOM 6172 C CA . VAL B 1 378 ? 16.922 -1.472 -15.617 1 93.56 378 VAL B CA 1
ATOM 6173 C C . VAL B 1 378 ? 16.281 -2.861 -15.562 1 93.56 378 VAL B C 1
ATOM 6175 O O . VAL B 1 378 ? 15.422 -3.127 -14.727 1 93.56 378 VAL B O 1
ATOM 6178 N N . GLU B 1 379 ? 16.641 -3.66 -16.516 1 92.62 379 GLU B N 1
ATOM 6179 C CA . GLU B 1 379 ? 16.109 -5.012 -16.625 1 92.62 379 GLU B CA 1
ATOM 6180 C C . GLU B 1 379 ? 17.219 -6.055 -16.547 1 92.62 379 GLU B C 1
ATOM 6182 O O . GLU B 1 379 ? 18.391 -5.75 -16.828 1 92.62 379 GLU B O 1
ATOM 6187 N N . TRP B 1 380 ? 16.844 -7.215 -16.125 1 95.31 380 TRP B N 1
ATOM 6188 C CA . TRP B 1 380 ? 17.766 -8.344 -16.078 1 95.31 380 TRP B CA 1
ATOM 6189 C C . TRP B 1 380 ? 17.031 -9.664 -16.281 1 95.31 380 TRP B C 1
ATOM 6191 O O . TRP B 1 380 ? 15.805 -9.703 -16.25 1 95.31 380 TRP B O 1
ATOM 6201 N N . ARG B 1 381 ? 17.828 -10.68 -16.609 1 96.06 381 ARG B N 1
ATOM 6202 C CA . ARG B 1 381 ? 17.328 -12.047 -16.688 1 96.06 381 ARG B CA 1
ATOM 6203 C C . ARG B 1 381 ? 18.203 -13 -15.883 1 96.06 381 ARG B C 1
ATOM 6205 O O . ARG B 1 381 ? 19.422 -12.883 -15.898 1 96.06 381 ARG B O 1
ATOM 6212 N N . ALA B 1 382 ? 17.516 -13.852 -15.203 1 97.25 382 ALA B N 1
ATOM 6213 C CA . ALA B 1 382 ? 18.266 -14.898 -14.5 1 97.25 382 ALA B CA 1
ATOM 6214 C C . ALA B 1 382 ? 18.672 -16.016 -15.453 1 97.25 382 ALA B C 1
ATOM 6216 O O . ALA B 1 382 ? 17.828 -16.672 -16.062 1 97.25 382 ALA B O 1
ATOM 6217 N N . THR B 1 383 ? 19.984 -16.203 -15.594 1 96.69 383 THR B N 1
ATOM 6218 C CA . THR B 1 383 ? 20.562 -17.266 -16.422 1 96.69 383 THR B CA 1
ATOM 6219 C C . THR B 1 383 ? 21.594 -18.062 -15.641 1 96.69 383 THR B C 1
ATOM 6221 O O . THR B 1 383 ? 22.109 -17.609 -14.625 1 96.69 383 THR B O 1
ATOM 6224 N N . PRO B 1 384 ? 21.875 -19.25 -16.047 1 96.06 384 PRO B N 1
ATOM 6225 C CA . PRO B 1 384 ? 22.672 -20.219 -15.266 1 96.06 384 PRO B CA 1
ATOM 6226 C C . PRO B 1 384 ? 24.031 -19.656 -14.867 1 96.06 384 PRO B C 1
ATOM 6228 O O . PRO B 1 384 ? 24.562 -20.016 -13.805 1 96.06 384 PRO B O 1
ATOM 6231 N N . GLU B 1 385 ? 24.656 -18.812 -15.688 1 94.5 385 GLU B N 1
ATOM 6232 C CA . GLU B 1 385 ? 26 -18.328 -15.398 1 94.5 385 GLU B CA 1
ATOM 6233 C C . GLU B 1 385 ? 26.016 -17.484 -14.133 1 94.5 385 GLU B C 1
ATOM 6235 O O . GLU B 1 385 ? 27.078 -17.266 -13.539 1 94.5 385 GLU B O 1
ATOM 6240 N N . HIS B 1 386 ? 24.828 -17.047 -13.703 1 95.38 386 HIS B N 1
ATOM 6241 C CA . HIS B 1 386 ? 24.766 -16.188 -12.516 1 95.38 386 HIS B CA 1
ATOM 6242 C C . HIS B 1 386 ? 24.188 -16.938 -11.328 1 95.38 386 HIS B C 1
ATOM 6244 O O . HIS B 1 386 ? 24.016 -16.375 -10.242 1 95.38 386 HIS B O 1
ATOM 6250 N N . PHE B 1 387 ? 23.828 -18.25 -11.445 1 96.31 387 PHE B N 1
ATOM 6251 C CA . PHE B 1 387 ? 23.172 -18.984 -10.383 1 96.31 387 PHE B CA 1
ATOM 6252 C C . PHE B 1 387 ? 24.109 -19.219 -9.211 1 96.31 387 PHE B C 1
ATOM 6254 O O . PHE B 1 387 ? 25.297 -19.484 -9.406 1 96.31 387 PHE B O 1
ATOM 6261 N N . VAL B 1 388 ? 23.594 -19.094 -8.07 1 95.31 388 VAL B N 1
ATOM 6262 C CA . VAL B 1 388 ? 24.266 -19.484 -6.84 1 95.31 388 VAL B CA 1
ATOM 6263 C C . VAL B 1 388 ? 23.422 -20.5 -6.086 1 95.31 388 VAL B C 1
ATOM 6265 O O . VAL B 1 388 ? 22.188 -20.547 -6.254 1 95.31 388 VAL B O 1
ATOM 6268 N N . VAL B 1 389 ? 24.016 -21.344 -5.305 1 95.62 389 VAL B N 1
ATOM 6269 C CA . VAL B 1 389 ? 23.328 -22.297 -4.445 1 95.62 389 VAL B CA 1
ATOM 6270 C C . VAL B 1 389 ? 23.656 -22.016 -2.984 1 95.62 389 VAL B C 1
ATOM 6272 O O . VAL B 1 389 ? 24.688 -22.469 -2.482 1 95.62 389 VAL B O 1
ATOM 6275 N N . GLU B 1 390 ? 22.719 -21.344 -2.314 1 93.81 390 GLU B N 1
ATOM 6276 C CA . GLU B 1 390 ? 23.031 -20.859 -0.977 1 93.81 390 GLU B CA 1
ATOM 6277 C C . GLU B 1 390 ? 21.891 -21.156 0 1 93.81 390 GLU B C 1
ATOM 6279 O O . GLU B 1 390 ? 22.078 -21.031 1.215 1 93.81 390 GLU B O 1
ATOM 6284 N N . ASP B 1 391 ? 20.75 -21.531 -0.502 1 96.06 391 ASP B N 1
ATOM 6285 C CA . ASP B 1 391 ? 19.562 -21.656 0.33 1 96.06 391 ASP B CA 1
ATOM 6286 C C . ASP B 1 391 ? 19.156 -23.125 0.482 1 96.06 391 ASP B C 1
ATOM 6288 O O . ASP B 1 391 ? 19.25 -23.906 -0.474 1 96.06 391 ASP B O 1
ATOM 6292 N N . ASP B 1 392 ? 18.719 -23.453 1.637 1 95.19 392 ASP B N 1
ATOM 6293 C CA . ASP B 1 392 ? 18.203 -24.812 1.861 1 95.19 392 ASP B CA 1
ATOM 6294 C C . ASP B 1 392 ? 16.812 -24.984 1.245 1 95.19 392 ASP B C 1
ATOM 6296 O O . ASP B 1 392 ? 16.453 -26.078 0.835 1 95.19 392 ASP B O 1
ATOM 6300 N N . ASN B 1 393 ? 16.078 -23.969 1.28 1 97.5 393 ASN B N 1
ATOM 6301 C CA . ASN B 1 393 ? 14.758 -23.953 0.669 1 97.5 393 ASN B CA 1
ATOM 6302 C C . ASN B 1 393 ? 14.836 -23.688 -0.833 1 97.5 393 ASN B C 1
ATOM 6304 O O . ASN B 1 393 ? 15.312 -22.641 -1.264 1 97.5 393 ASN B O 1
ATOM 6308 N N . ALA B 1 394 ? 14.375 -24.641 -1.594 1 98.31 394 ALA B N 1
ATOM 6309 C CA . ALA B 1 394 ? 14.539 -24.578 -3.045 1 98.31 394 ALA B CA 1
ATOM 6310 C C . ALA B 1 394 ? 13.75 -23.406 -3.633 1 98.31 394 ALA B C 1
ATOM 6312 O O . ALA B 1 394 ? 14.156 -22.828 -4.648 1 98.31 394 ALA B O 1
ATOM 6313 N N . ALA B 1 395 ? 12.555 -23.094 -3.074 1 98.88 395 ALA B N 1
ATOM 6314 C CA . ALA B 1 395 ? 11.797 -21.938 -3.533 1 98.88 395 ALA B CA 1
ATOM 6315 C C . ALA B 1 395 ? 12.57 -20.641 -3.303 1 98.88 395 ALA B C 1
ATOM 6317 O O . ALA B 1 395 ? 12.648 -19.781 -4.191 1 98.88 395 ALA B O 1
ATOM 6318 N N . THR B 1 396 ? 13.148 -20.531 -2.107 1 98.69 396 THR B N 1
ATOM 6319 C CA . THR B 1 396 ? 14 -19.391 -1.796 1 98.69 396 THR B CA 1
ATOM 6320 C C . THR B 1 396 ? 15.188 -19.312 -2.752 1 98.69 396 THR B C 1
ATOM 6322 O O . THR B 1 396 ? 15.555 -18.234 -3.213 1 98.69 396 THR B O 1
ATOM 6325 N N . HIS B 1 397 ? 15.734 -20.516 -2.99 1 98.31 397 HIS B N 1
ATOM 6326 C CA . HIS B 1 397 ? 16.828 -20.641 -3.943 1 98.31 397 HIS B CA 1
ATOM 6327 C C . HIS B 1 397 ? 16.438 -20.078 -5.309 1 98.31 397 HIS B C 1
ATOM 6329 O O . HIS B 1 397 ? 17.203 -19.344 -5.918 1 98.31 397 HIS B O 1
ATOM 6335 N N . LEU B 1 398 ? 15.289 -20.391 -5.777 1 98.94 398 LEU B N 1
ATOM 6336 C CA . LEU B 1 398 ? 14.805 -19.906 -7.066 1 98.94 398 LEU B CA 1
ATOM 6337 C C . LEU B 1 398 ? 14.648 -18.391 -7.059 1 98.94 398 LEU B C 1
ATOM 6339 O O . LEU B 1 398 ? 15.102 -17.703 -7.98 1 98.94 398 LEU B O 1
ATOM 6343 N N . VAL B 1 399 ? 14.062 -17.797 -6.039 1 98.94 399 VAL B N 1
ATOM 6344 C CA . VAL B 1 399 ? 13.805 -16.359 -6 1 98.94 399 VAL B CA 1
ATOM 6345 C C . VAL B 1 399 ? 15.117 -15.594 -5.891 1 98.94 399 VAL B C 1
ATOM 6347 O O . VAL B 1 399 ? 15.297 -14.555 -6.531 1 98.94 399 VAL B O 1
ATOM 6350 N N . ARG B 1 400 ? 16.062 -16.125 -5.047 1 98.56 400 ARG B N 1
ATOM 6351 C CA . ARG B 1 400 ? 17.375 -15.5 -4.957 1 98.56 400 ARG B CA 1
ATOM 6352 C C . ARG B 1 400 ? 18 -15.344 -6.336 1 98.56 400 ARG B C 1
ATOM 6354 O O . ARG B 1 400 ? 18.5 -14.266 -6.676 1 98.56 400 ARG B O 1
ATOM 6361 N N . ASN B 1 401 ? 17.969 -16.375 -7.086 1 98.44 401 ASN B N 1
ATOM 6362 C CA . ASN B 1 401 ? 18.609 -16.359 -8.398 1 98.44 401 ASN B CA 1
ATOM 6363 C C . ASN B 1 401 ? 17.812 -15.508 -9.391 1 98.44 401 ASN B C 1
ATOM 6365 O O . ASN B 1 401 ? 18.406 -14.828 -10.234 1 98.44 401 ASN B O 1
ATOM 6369 N N . ALA B 1 402 ? 16.5 -15.5 -9.312 1 98.75 402 ALA B N 1
ATOM 6370 C CA . ALA B 1 402 ? 15.68 -14.641 -10.156 1 98.75 402 ALA B CA 1
ATOM 6371 C C . ALA B 1 402 ? 15.992 -13.172 -9.914 1 98.75 402 ALA B C 1
ATOM 6373 O O . ALA B 1 402 ? 15.945 -12.359 -10.844 1 98.75 402 ALA B O 1
ATOM 6374 N N . PHE B 1 403 ? 16.344 -12.812 -8.68 1 98.31 403 PHE B N 1
ATOM 6375 C CA . PHE B 1 403 ? 16.5 -11.414 -8.297 1 98.31 403 PHE B CA 1
ATOM 6376 C C . PHE B 1 403 ? 17.953 -10.977 -8.414 1 98.31 403 PHE B C 1
ATOM 6378 O O . PHE B 1 403 ? 18.297 -9.836 -8.102 1 98.31 403 PHE B O 1
ATOM 6385 N N . GLY B 1 404 ? 18.859 -11.938 -8.875 1 96.81 404 GLY B N 1
ATOM 6386 C CA . GLY B 1 404 ? 20.203 -11.477 -9.156 1 96.81 404 GLY B CA 1
ATOM 6387 C C . GLY B 1 404 ? 21.25 -12.578 -9.039 1 96.81 404 GLY B C 1
ATOM 6388 O O . GLY B 1 404 ? 22.25 -12.578 -9.75 1 96.81 404 GLY B O 1
ATOM 6389 N N . GLY B 1 405 ? 21.031 -13.57 -8 1 96 405 GLY B N 1
ATOM 6390 C CA . GLY B 1 405 ? 21.984 -14.648 -7.801 1 96 405 GLY B CA 1
ATOM 6391 C C . GLY B 1 405 ? 23.375 -14.148 -7.426 1 96 405 GLY B C 1
ATOM 6392 O O . GLY B 1 405 ? 23.531 -13.398 -6.461 1 96 405 GLY B O 1
ATOM 6393 N N . ALA B 1 406 ? 24.359 -14.391 -8.312 1 95.5 406 ALA B N 1
ATOM 6394 C CA . ALA B 1 406 ? 25.75 -14.023 -8.062 1 95.5 406 ALA B CA 1
ATOM 6395 C C . ALA B 1 406 ? 25.953 -12.523 -8.227 1 95.5 406 ALA B C 1
ATOM 6397 O O . ALA B 1 406 ? 26.969 -11.977 -7.777 1 95.5 406 ALA B O 1
ATOM 6398 N N . ARG B 1 407 ? 25.031 -11.93 -8.93 1 95.56 407 ARG B N 1
ATOM 6399 C CA . ARG B 1 407 ? 25.078 -10.484 -9.094 1 95.56 407 ARG B CA 1
ATOM 6400 C C . ARG B 1 407 ? 24.578 -9.773 -7.836 1 95.56 407 ARG B C 1
ATOM 6402 O O . ARG B 1 407 ? 23.453 -9.297 -7.797 1 95.56 407 ARG B O 1
ATOM 6409 N N . ARG B 1 408 ? 25.453 -9.609 -6.934 1 95.5 408 ARG B N 1
ATOM 6410 C CA . ARG B 1 408 ? 25.094 -9.25 -5.566 1 95.5 408 ARG B CA 1
ATOM 6411 C C . ARG B 1 408 ? 24.594 -7.809 -5.496 1 95.5 408 ARG B C 1
ATOM 6413 O O . ARG B 1 408 ? 23.719 -7.492 -4.695 1 95.5 408 ARG B O 1
ATOM 6420 N N . ASN B 1 409 ? 25.188 -6.914 -6.312 1 95.81 409 ASN B N 1
ATOM 6421 C CA . ASN B 1 409 ? 24.688 -5.547 -6.359 1 95.81 409 ASN B CA 1
ATOM 6422 C C . ASN B 1 409 ? 23.234 -5.5 -6.793 1 95.81 409 ASN B C 1
ATOM 6424 O O . ASN B 1 409 ? 22.406 -4.828 -6.16 1 95.81 409 ASN B O 1
ATOM 6428 N N . LEU B 1 410 ? 22.938 -6.258 -7.828 1 96.81 410 LEU B N 1
ATOM 6429 C CA . LEU B 1 410 ? 21.562 -6.332 -8.336 1 96.81 410 LEU B CA 1
ATOM 6430 C C . LEU B 1 410 ? 20.625 -6.934 -7.285 1 96.81 410 LEU B C 1
ATOM 6432 O O . LEU B 1 410 ? 19.578 -6.371 -6.996 1 96.81 410 LEU B O 1
ATOM 6436 N N . PHE B 1 411 ? 21.125 -8.062 -6.715 1 97.62 411 PHE B N 1
ATOM 6437 C CA . PHE B 1 411 ? 20.297 -8.75 -5.727 1 97.62 411 PHE B CA 1
ATOM 6438 C C . PHE B 1 411 ? 19.969 -7.828 -4.559 1 97.62 411 PHE B C 1
ATOM 6440 O O . PHE B 1 411 ? 18.812 -7.699 -4.168 1 97.62 411 PHE B O 1
ATOM 6447 N N . CYS B 1 412 ? 20.906 -7.129 -4.012 1 98.12 412 CYS B N 1
ATOM 6448 C CA . CYS B 1 412 ? 20.703 -6.242 -2.869 1 98.12 412 CYS B CA 1
ATOM 6449 C C . CYS B 1 412 ? 19.828 -5.055 -3.246 1 98.12 412 CYS B C 1
ATOM 6451 O O . CYS B 1 412 ? 19 -4.617 -2.451 1 98.12 412 CYS B O 1
ATOM 6453 N N . GLY B 1 413 ? 20.016 -4.535 -4.453 1 98 413 GLY B N 1
ATOM 6454 C CA . GLY B 1 413 ? 19.172 -3.447 -4.922 1 98 413 GLY B CA 1
ATOM 6455 C C . GLY B 1 413 ? 17.719 -3.834 -5.039 1 98 413 GLY B C 1
ATOM 6456 O O . GLY B 1 413 ? 16.844 -3.121 -4.547 1 98 413 GLY B O 1
ATOM 6457 N N . VAL B 1 414 ? 17.469 -4.988 -5.648 1 98.25 414 VAL B N 1
ATOM 6458 C CA . VAL B 1 414 ? 16.125 -5.496 -5.836 1 98.25 414 VAL B CA 1
ATOM 6459 C C . VAL B 1 414 ? 15.445 -5.68 -4.48 1 98.25 414 VAL B C 1
ATOM 6461 O O . VAL B 1 414 ? 14.281 -5.309 -4.301 1 98.25 414 VAL B O 1
ATOM 6464 N N . MET B 1 415 ? 16.188 -6.168 -3.518 1 98.5 415 MET B N 1
ATOM 6465 C CA . MET B 1 415 ? 15.641 -6.445 -2.193 1 98.5 415 MET B CA 1
ATOM 6466 C C . MET B 1 415 ? 15.461 -5.156 -1.397 1 98.5 415 MET B C 1
ATOM 6468 O O . MET B 1 415 ? 14.617 -5.086 -0.506 1 98.5 415 MET B O 1
ATOM 6472 N N . THR B 1 416 ? 16.219 -4.117 -1.707 1 98.56 416 THR B N 1
ATOM 6473 C CA . THR B 1 416 ? 16.141 -2.834 -1.014 1 98.56 416 THR B CA 1
ATOM 6474 C C . THR B 1 416 ? 14.898 -2.059 -1.445 1 98.56 416 THR B C 1
ATOM 6476 O O . THR B 1 416 ? 14.344 -1.279 -0.666 1 98.56 416 THR B O 1
ATOM 6479 N N . ALA B 1 417 ? 14.5 -2.279 -2.703 1 97.69 417 ALA B N 1
ATOM 6480 C CA . ALA B 1 417 ? 13.312 -1.571 -3.188 1 97.69 417 ALA B CA 1
ATOM 6481 C C . ALA B 1 417 ? 12.125 -1.79 -2.256 1 97.69 417 ALA B C 1
ATOM 6483 O O . ALA B 1 417 ? 11.898 -2.906 -1.785 1 97.69 417 ALA B O 1
ATOM 6484 N N . TYR B 1 418 ? 11.43 -0.758 -1.925 1 96.44 418 TYR B N 1
ATOM 6485 C CA . TYR B 1 418 ? 10.359 -0.71 -0.941 1 96.44 418 TYR B CA 1
ATOM 6486 C C . TYR B 1 418 ? 9.055 -0.23 -1.576 1 96.44 418 TYR B C 1
ATOM 6488 O O . TYR B 1 418 ? 9.078 0.446 -2.607 1 96.44 418 TYR B O 1
ATOM 6496 N N . PRO B 1 419 ? 7.922 -0.588 -1.006 1 95.12 419 PRO B N 1
ATOM 6497 C CA . PRO B 1 419 ? 6.672 -0.037 -1.54 1 95.12 419 PRO B CA 1
ATOM 6498 C C . PRO B 1 419 ? 6.57 1.476 -1.356 1 95.12 419 PRO B C 1
ATOM 6500 O O . PRO B 1 419 ? 6.906 1.995 -0.289 1 95.12 419 PRO B O 1
ATOM 6503 N N . PRO B 1 420 ? 6.234 2.127 -2.355 1 94.25 420 PRO B N 1
ATOM 6504 C CA . PRO B 1 420 ? 5.609 1.563 -3.555 1 94.25 420 PRO B CA 1
ATOM 6505 C C . PRO B 1 420 ? 6.598 1.374 -4.703 1 94.25 420 PRO B C 1
ATOM 6507 O O . PRO B 1 420 ? 6.223 0.872 -5.766 1 94.25 420 PRO B O 1
ATOM 6510 N N . ILE B 1 421 ? 7.852 1.641 -4.547 1 95.19 421 ILE B N 1
ATOM 6511 C CA . ILE B 1 421 ? 8.789 1.665 -5.66 1 95.19 421 ILE B CA 1
ATOM 6512 C C . ILE B 1 421 ? 9.133 0.236 -6.078 1 95.19 421 ILE B C 1
ATOM 6514 O O . ILE B 1 421 ? 9.508 -0.008 -7.227 1 95.19 421 ILE B O 1
ATOM 6518 N N . SER B 1 422 ? 8.906 -0.653 -5.125 1 96.5 422 SER B N 1
ATOM 6519 C CA . SER B 1 422 ? 9.227 -2.047 -5.422 1 96.5 422 SER B CA 1
ATOM 6520 C C . SER B 1 422 ? 8.414 -2.562 -6.602 1 96.5 422 SER B C 1
ATOM 6522 O O . SER B 1 422 ? 8.859 -3.453 -7.328 1 96.5 422 SER B O 1
ATOM 6524 N N . ARG B 1 423 ? 7.262 -1.968 -6.836 1 95.06 423 ARG B N 1
ATOM 6525 C CA . ARG B 1 423 ? 6.398 -2.422 -7.922 1 95.06 423 ARG B CA 1
ATOM 6526 C C . ARG B 1 423 ? 7.008 -2.086 -9.281 1 95.06 423 ARG B C 1
ATOM 6528 O O . ARG B 1 423 ? 6.609 -2.65 -10.305 1 95.06 423 ARG B O 1
ATOM 6535 N N . ASN B 1 424 ? 7.938 -1.176 -9.289 1 94.62 424 ASN B N 1
ATOM 6536 C CA . ASN B 1 424 ? 8.656 -0.862 -10.516 1 94.62 424 ASN B CA 1
ATOM 6537 C C . ASN B 1 424 ? 9.742 -1.891 -10.812 1 94.62 424 ASN B C 1
ATOM 6539 O O . ASN B 1 424 ? 10.273 -1.943 -11.922 1 94.62 424 ASN B O 1
ATOM 6543 N N . VAL B 1 425 ? 10.023 -2.723 -9.781 1 95.12 425 VAL B N 1
ATOM 6544 C CA . VAL B 1 425 ? 11.148 -3.65 -9.859 1 95.12 425 VAL B CA 1
ATOM 6545 C C . VAL B 1 425 ? 10.625 -5.074 -10.055 1 95.12 425 VAL B C 1
ATOM 6547 O O . VAL B 1 425 ? 11.141 -5.82 -10.898 1 95.12 425 VAL B O 1
ATOM 6550 N N . ARG B 1 426 ? 9.688 -5.293 -9.242 1 95.81 426 ARG B N 1
ATOM 6551 C CA . ARG B 1 426 ? 9.148 -6.648 -9.148 1 95.81 426 ARG B CA 1
ATOM 6552 C C . ARG B 1 426 ? 7.691 -6.633 -8.711 1 95.81 426 ARG B C 1
ATOM 6554 O O . ARG B 1 426 ? 7.219 -5.652 -8.133 1 95.81 426 ARG B O 1
ATOM 6561 N N . ASP B 1 427 ? 6.977 -7.652 -9.023 1 97.25 427 ASP B N 1
ATOM 6562 C CA . ASP B 1 427 ? 5.652 -7.887 -8.461 1 97.25 427 ASP B CA 1
ATOM 6563 C C . ASP B 1 427 ? 5.734 -8.781 -7.223 1 97.25 427 ASP B C 1
ATOM 6565 O O . ASP B 1 427 ? 6.805 -9.289 -6.887 1 97.25 427 ASP B O 1
ATOM 6569 N N . ASP B 1 428 ? 4.613 -8.867 -6.438 1 98.69 428 ASP B N 1
ATOM 6570 C CA . ASP B 1 428 ? 4.57 -9.93 -5.438 1 98.69 428 ASP B CA 1
ATOM 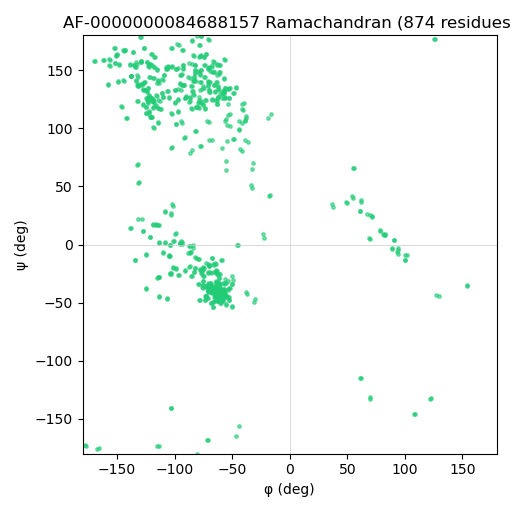6571 C C . ASP B 1 428 ? 5.008 -11.266 -6.031 1 98.69 428 ASP B C 1
ATOM 6573 O O . ASP B 1 428 ? 4.641 -11.594 -7.16 1 98.69 428 ASP B O 1
ATOM 6577 N N . THR B 1 429 ? 5.844 -11.945 -5.277 1 98.88 429 THR B N 1
ATOM 6578 C CA . THR B 1 429 ? 6.422 -13.172 -5.816 1 98.88 429 THR B CA 1
ATOM 6579 C C . THR B 1 429 ? 6.156 -14.352 -4.883 1 98.88 429 THR B C 1
ATOM 6581 O O . THR B 1 429 ? 6.57 -14.336 -3.721 1 98.88 429 THR B O 1
ATOM 6584 N N . THR B 1 430 ? 5.477 -15.312 -5.348 1 98.94 430 THR B N 1
ATOM 6585 C CA . THR B 1 430 ? 5.238 -16.562 -4.633 1 98.94 430 THR B CA 1
ATOM 6586 C C . THR B 1 430 ? 5.738 -17.75 -5.449 1 98.94 430 THR B C 1
ATOM 6588 O O . THR B 1 430 ? 5.41 -17.875 -6.629 1 98.94 430 THR B O 1
ATOM 6591 N N . VAL B 1 431 ? 6.559 -18.594 -4.816 1 98.94 431 VAL B N 1
ATOM 6592 C CA . VAL B 1 431 ? 7.102 -19.781 -5.473 1 98.94 431 VAL B CA 1
ATOM 6593 C C . VAL B 1 431 ? 6.922 -21 -4.578 1 98.94 431 VAL B C 1
ATOM 6595 O O . VAL B 1 431 ? 7.117 -20.922 -3.363 1 98.94 431 VAL B O 1
ATOM 6598 N N . GLN B 1 432 ? 6.516 -22.094 -5.145 1 98.94 432 GLN B N 1
ATOM 6599 C CA . GLN B 1 432 ? 6.512 -23.406 -4.52 1 98.94 432 GLN B CA 1
ATOM 6600 C C . GLN B 1 432 ? 7.258 -24.422 -5.375 1 98.94 432 GLN B C 1
ATOM 6602 O O . GLN B 1 432 ? 7.094 -24.453 -6.598 1 98.94 432 GLN B O 1
ATOM 6607 N N . VAL B 1 433 ? 8.094 -25.172 -4.77 1 98.94 433 VAL B N 1
ATOM 6608 C CA . VAL B 1 433 ? 8.758 -26.281 -5.426 1 98.94 433 VAL B CA 1
ATOM 6609 C C . VAL B 1 433 ? 8.391 -27.594 -4.727 1 98.94 433 VAL B C 1
ATOM 6611 O O . VAL B 1 433 ? 8.625 -27.75 -3.527 1 98.94 433 VAL B O 1
ATOM 6614 N N . ILE B 1 434 ? 7.852 -28.5 -5.438 1 98.69 434 ILE B N 1
ATOM 6615 C CA . ILE B 1 434 ? 7.383 -29.781 -4.906 1 98.69 434 ILE B CA 1
ATOM 6616 C C . ILE B 1 434 ? 8.242 -30.922 -5.453 1 98.69 434 ILE B C 1
ATOM 6618 O O . ILE B 1 434 ? 8.312 -31.125 -6.668 1 98.69 434 ILE B O 1
ATOM 6622 N N . PHE B 1 435 ? 8.82 -31.688 -4.59 1 97.56 435 PHE B N 1
ATOM 6623 C CA . PHE B 1 435 ? 9.695 -32.781 -4.98 1 97.56 435 PHE B CA 1
ATOM 6624 C C . PHE B 1 435 ? 8.992 -34.125 -4.805 1 97.56 435 PHE B C 1
ATOM 6626 O O . PHE B 1 435 ? 8.531 -34.438 -3.709 1 97.56 435 PHE B O 1
ATOM 6633 N N . PHE B 1 436 ? 8.969 -34.906 -5.844 1 97.06 436 PHE B N 1
ATOM 6634 C CA . PHE B 1 436 ? 8.328 -36.219 -5.82 1 97.06 436 PHE B CA 1
ATOM 6635 C C . PHE B 1 436 ? 9.359 -37.344 -5.68 1 97.06 436 PHE B C 1
ATOM 6637 O O . PHE B 1 436 ? 9.258 -38.375 -6.336 1 97.06 436 PHE B O 1
ATOM 6644 N N . GLY B 1 437 ? 10.359 -37.062 -5 1 91.62 437 GLY B N 1
ATOM 6645 C CA . GLY B 1 437 ? 11.453 -37.969 -4.637 1 91.62 437 GLY B CA 1
ATOM 6646 C C . GLY B 1 437 ? 12.328 -37.406 -3.527 1 91.62 437 GLY B C 1
ATOM 6647 O O . GLY B 1 437 ? 12.031 -36.344 -2.965 1 91.62 437 GLY B O 1
ATOM 6648 N N . ASP B 1 438 ? 13.336 -38.094 -3.232 1 84.38 438 ASP B N 1
ATOM 6649 C CA . ASP B 1 438 ? 14.219 -37.688 -2.146 1 84.38 438 ASP B CA 1
ATOM 6650 C C . ASP B 1 438 ? 15.141 -36.562 -2.586 1 84.38 438 ASP B C 1
ATOM 6652 O O . ASP B 1 438 ? 15.625 -36.531 -3.719 1 84.38 438 ASP B O 1
ATOM 6656 N N . VAL B 1 439 ? 15.18 -35.562 -1.665 1 84.25 439 VAL B N 1
ATOM 6657 C CA . VAL B 1 439 ? 16.141 -34.5 -1.865 1 84.25 439 VAL B CA 1
ATOM 6658 C C . VAL B 1 439 ? 16.812 -34.156 -0.539 1 84.25 439 VAL B C 1
ATOM 6660 O O . VAL B 1 439 ? 16.25 -34.375 0.531 1 84.25 439 VAL B O 1
#